Protein AF-A0A6A6NJZ3-F1 (afdb_monomer_lite)

Sequence (770 aa):
MEAPQGGDKSNHQSSSPIPVVSNFWKEFELEKEKTVLDEQGLRIAENQENSLKNRRKLAESTRDFKKASPEEKLGLFNSLLKGYQEEVDNLTKRAKFGENAFLNIYQKLYEAPDPYPALASIAEQDLALSELESENRKMKIELEEFRTEATRLKNQQATIRRLEERNRQLEQQMEEKVKEIVEMKQRSLAEENQKTLEVLKEREQSLQDQLRQAKESVANMQKLHELAQSQLFEVRAQSEEERAAKQSEVNLLMDEVERAQTRLLSLEREKGLLRSQLQSANEETGSKNSDSVDSNSFLENSLSAKEKIISELNMELHNIETTLTNEREQHINEFKKLNMALNEKELALEEMKKELHARPTAKLVDDLRKKVKILQAVGYNSIEAEDWEVATTGEEMSKLESLLLDKNRKMEHELTQSKGYSSKDRKGGLFDDWDLSEGWGAESSESADQKHVSSEQDQNSMLKVICNQRDRFRTRLRETEEEVRQLNEKIGVLTAELEKTKADNVKLYGKIRYVQDYNLEKVVSRGSKKHAEDLESGFTSDVESKYKKIYEDDINPFAAFSKKVCSNFCIFLHHRVTYPGVHLSLQDVSFKLSEVGFEMVDAIANAEGISISSVSFRALFGKGFIGNVPVMLAKPQTFMNSSGESVGAIVSYYKIPLKQVLLIYDDLDLPFAKLRLLPKGGHGGHNGMRSVIDHFKGIRDFPRLRVGIGRPPGKMDTVNFVLRPFNKQEREELDFTFQHGIDAIRILLLEGFNRSATFVNSARSMEQCS

Secondary structure (DSSP, 8-state):
----------------HHHHHHHHHHHHTHHHHHHHHHHHHHHHHHHHHHHHHHHHHHHHHHHHHHHS-HHHHHHHHHHHHHHHHHHHHHHHHHHHHHHHHHHHHHHHHHTPPPSHHHHHHHHHHHHHHHHHHHHHHHHHHHHHHHHHHHHHHHHHHHHHHHHHHHHHHHHHHHHHHHHHHHHHHHHHHHHHHHHHHHHHHHHHHHHHHHHHHHHHHHHHHHHHHHHHHHHHHHHHHHHHHHHHHHHHHHHHHHHHHHHHHHHHHHHHHHHHHHHHHHSSS-----------SHHHHHHHHHHHHHHHHHHHHHHHHHHHHHHHHHHHHHHHHHHHHHHHHHHHHHHHHHHHHHHHHHSPPHHHHHHHHHHHHHHHHHHS----THHHHHHS--TTSHHHHHHHHHHHHHHHHHHHHHHTS--------------------------------SSHHHHHHHHHHHHHHHHHHHHHHHHHHHHHHHHHHHHHHHHHHHHHHHHHHHHHHHHHHHHHHHHHHHHH-S------------SSHHHHHHHHHHHHHHS-HHHHHHHHH-S----EE----PPTT----TT----BGGGHHHHHHHHHHHHHT----EEETTEEEEEEEETTEEEEEEEE-S-GGGHHHHHHHHHHHHT--GGG--EEEEETTSPTT-EEEESS---TT-HHHHHHHHHTTT---S-EEEEE--PPSTT--HHHHHTSBPPHHHHHHHHHHHHHHHHHHHHHHHT-HHHHHHHHHS---GGG--

InterPro domains:
  IPR001328 Peptidyl-tRNA hydrolase [PF01195] (595-757)
  IPR001328 Peptidyl-tRNA hydrolase [TIGR00447] (595-746)
  IPR012955 CASP, C-terminal [PF08172] (427-564)
  IPR018171 Peptidyl-tRNA hydrolase, conserved site [PS01196] (682-692)
  IPR036416 Peptidyl-tRNA hydrolase superfamily [G3DSA:3.40.50.1470] (593-763)
  IPR036416 Peptidyl-tRNA hydrolase superfamily [SSF53178] (596-761)
  IPR057476 Cux, N-terminal domain [PF25398] (15-125)

pLDDT: mean 75.14, std 21.06, range [23.38, 96.75]

Foldseek 3Di:
DDDDDDDDDPPPPPPQCQVVQVVLCVVLVVVVLVVVLVVLVVVLVVLVVVLVVLVVVLVVLVVVLVVDDPVVVVVSVVVSVVSVVVSVVSVVVSVVSVVVSVVVVVVSVVPRDDCVSNVVVVVVVVVVVVVVVVVVVVVVVVVVVVVVVVVVVVVVVVVVVVVVVVVVVVVVVVVVVVVVVVVVVVVVVVVVVVVVVVVVVVVVVVVVVVVVVVVVVVVVVVVVVVVVVVVVVVVVVVVVVVVVVVVVVVVVVVVVVVVVVVVVVVVVVVVVVCVVVCVVDDDDDDDDDDDPDVVVVVVVVVVVVVVVVVVVVVVVVVVVVVVVVVVVVVVVVVVVVVVVVVVVVVVVVVVVVVVVVPPDDPVNVVVVVLVVVVVCCVVDVDDDPVVVVVSPPDPPPPPVVVVVVVVVVVVVVVVVVVVVPDPDDDDDDDDDDDDDDDDDDDDDDDDDDDDDPDVPVVVVVVVVVVVVVVVVVVVVVVVVVVVVVVVVVVVVVVVVVVVVVVVVVVVVVVVVVVVVVVVVVVVPPDDDDDDDDDDDDPDDVVVCVVVVVVVVCVPDPVSVVLVVQDDQAEEEEADDADDPPDPDDPPDPQDFLFCLRVVLLVLLCVVQVWDQCDADLQWRKTWDDLVNHTYMYIYHNDHRLQLLSSVLVVCVVSVPDQQSYEYEGEDQPDAQLAKAKDQWDQCNPGSNRPNNCVSVVNDTRHIYIYHYPYHDPDPDDRVVRRGHGDDPVSVVSSVVSSVQVSVLVSCCSPVHDVVSRCSRVDDDDPPPDD

Organism: Hevea brasiliensis (NCBI:txid3981)

Structure (mmCIF, N/CA/C/O backbone):
data_AF-A0A6A6NJZ3-F1
#
_entry.id   AF-A0A6A6NJZ3-F1
#
loop_
_atom_site.group_PDB
_atom_site.id
_atom_site.type_symbol
_atom_site.label_atom_id
_atom_site.label_alt_id
_atom_site.label_comp_id
_atom_site.label_asym_id
_atom_site.label_entity_id
_atom_site.label_seq_id
_atom_site.pdbx_PDB_ins_code
_atom_site.Cartn_x
_atom_site.Cartn_y
_atom_site.Cartn_z
_atom_site.occupancy
_atom_site.B_iso_or_equiv
_atom_site.auth_seq_id
_atom_site.auth_comp_id
_atom_site.auth_asym_id
_atom_site.auth_atom_id
_atom_site.pdbx_PDB_model_num
ATOM 1 N N . MET A 1 1 ? 0.541 -28.722 -40.441 1.00 37.91 1 MET A N 1
ATOM 2 C CA . MET A 1 1 ? 0.009 -27.383 -40.753 1.00 37.91 1 MET A CA 1
ATOM 3 C C . MET A 1 1 ? 1.109 -26.639 -41.466 1.00 37.91 1 MET A C 1
ATOM 5 O O . MET A 1 1 ? 2.190 -26.491 -40.912 1.00 37.91 1 MET A O 1
ATOM 9 N N . GLU A 1 2 ? 0.853 -26.366 -42.738 1.00 33.97 2 GLU A N 1
ATOM 10 C CA . GLU A 1 2 ? 1.773 -25.795 -43.716 1.00 33.97 2 GLU A CA 1
ATOM 11 C C . GLU A 1 2 ? 2.258 -24.410 -43.278 1.00 33.97 2 GLU A C 1
ATOM 13 O O . GLU A 1 2 ? 1.482 -23.587 -42.793 1.00 33.97 2 GLU A O 1
ATOM 18 N N . ALA A 1 3 ? 3.558 -24.174 -43.435 1.00 32.69 3 ALA A N 1
ATOM 19 C CA . ALA A 1 3 ? 4.153 -22.858 -43.276 1.00 32.69 3 ALA A CA 1
ATOM 20 C C . ALA A 1 3 ? 3.835 -22.014 -44.524 1.00 32.69 3 ALA A C 1
ATOM 22 O O . ALA A 1 3 ? 4.016 -22.515 -45.638 1.00 32.69 3 ALA A O 1
ATOM 23 N N . PRO A 1 4 ? 3.396 -20.752 -44.385 1.00 45.78 4 PRO A N 1
ATOM 24 C CA . PRO A 1 4 ? 3.152 -19.907 -45.540 1.00 45.78 4 PRO A CA 1
ATOM 25 C C . PRO A 1 4 ? 4.489 -19.444 -46.131 1.00 45.78 4 PRO A C 1
ATOM 27 O O . PRO A 1 4 ? 5.222 -18.654 -45.537 1.00 45.78 4 PRO A O 1
ATOM 30 N N . GLN A 1 5 ? 4.796 -19.961 -47.321 1.00 41.44 5 GLN A N 1
ATOM 31 C CA . GLN A 1 5 ? 5.652 -19.297 -48.298 1.00 41.44 5 GLN A CA 1
ATOM 32 C C . GLN A 1 5 ? 4.910 -18.083 -48.871 1.00 41.44 5 GLN A C 1
ATOM 34 O O . GLN A 1 5 ? 3.705 -18.157 -49.102 1.00 41.44 5 GLN A O 1
ATOM 39 N N . GLY A 1 6 ? 5.635 -17.004 -49.172 1.00 36.56 6 GLY A N 1
ATOM 40 C CA . GLY A 1 6 ? 5.128 -15.941 -50.045 1.00 36.56 6 GLY A CA 1
ATOM 41 C C . GLY A 1 6 ? 5.442 -14.535 -49.557 1.00 36.56 6 GLY A C 1
ATOM 42 O O . GLY A 1 6 ? 4.573 -13.840 -49.045 1.00 36.56 6 GLY A O 1
ATOM 43 N N . GLY A 1 7 ? 6.687 -14.114 -49.752 1.00 30.44 7 GLY A N 1
ATOM 44 C CA . GLY A 1 7 ? 7.117 -12.725 -49.635 1.00 30.44 7 GLY A CA 1
ATOM 45 C C . GLY A 1 7 ? 8.246 -12.502 -50.626 1.00 30.44 7 GLY A C 1
ATOM 46 O O . GLY A 1 7 ? 9.415 -12.604 -50.263 1.00 30.44 7 GLY A O 1
ATOM 47 N N . ASP A 1 8 ? 7.857 -12.313 -51.885 1.00 37.34 8 ASP A N 1
ATOM 48 C CA . ASP A 1 8 ? 8.698 -12.074 -53.056 1.00 37.34 8 ASP A CA 1
ATOM 49 C C . ASP A 1 8 ? 9.669 -10.912 -52.780 1.00 37.34 8 ASP A C 1
ATOM 51 O O . ASP A 1 8 ? 9.310 -9.735 -52.848 1.00 37.34 8 ASP A O 1
ATOM 55 N N . LYS A 1 9 ? 10.915 -11.234 -52.414 1.00 38.22 9 LYS A N 1
ATOM 56 C CA . LYS A 1 9 ? 12.013 -10.273 -52.503 1.00 38.22 9 LYS A CA 1
ATOM 57 C C . LYS A 1 9 ? 12.431 -10.255 -53.959 1.00 38.22 9 LYS A C 1
ATOM 59 O O . LYS A 1 9 ? 13.042 -11.208 -54.438 1.00 38.22 9 LYS A O 1
ATOM 64 N N . SER A 1 10 ? 12.065 -9.171 -54.634 1.00 34.69 10 SER A N 1
ATOM 65 C CA . SER A 1 10 ? 12.548 -8.792 -55.952 1.00 34.69 10 SER A CA 1
ATOM 66 C C . SER A 1 10 ? 14.035 -9.115 -56.077 1.00 34.69 10 SER A C 1
ATOM 68 O O . SER A 1 10 ? 14.908 -8.480 -55.484 1.00 34.69 10 SER A O 1
ATOM 70 N N . ASN A 1 11 ? 14.304 -10.164 -56.846 1.00 35.94 11 ASN A N 1
ATOM 71 C CA . ASN A 1 11 ? 15.629 -10.591 -57.234 1.00 35.94 11 ASN A CA 1
ATOM 72 C C . ASN A 1 11 ? 16.167 -9.549 -58.226 1.00 35.94 11 ASN A C 1
ATOM 74 O O . ASN A 1 11 ? 16.142 -9.751 -59.439 1.00 35.94 11 ASN A O 1
ATOM 78 N N . HIS A 1 12 ? 16.605 -8.393 -57.722 1.00 35.56 12 HIS A N 1
ATOM 79 C CA . HIS A 1 12 ? 17.499 -7.520 -58.466 1.00 35.56 12 HIS A CA 1
ATOM 80 C C . HIS A 1 12 ? 18.844 -8.239 -58.558 1.00 35.56 12 HIS A C 1
ATOM 82 O O . HIS A 1 12 ? 19.760 -7.997 -57.779 1.00 35.56 12 HIS A O 1
ATOM 88 N N . GLN A 1 13 ? 18.958 -9.145 -59.529 1.00 39.69 13 GLN A N 1
ATOM 89 C CA . GLN A 1 13 ? 20.245 -9.496 -60.111 1.00 39.69 13 GLN A CA 1
ATOM 90 C C . GLN A 1 13 ? 20.769 -8.252 -60.836 1.00 39.69 13 GLN A C 1
ATOM 92 O O . GLN A 1 13 ? 20.693 -8.138 -62.056 1.00 39.69 13 GLN A O 1
ATOM 97 N N . SER A 1 14 ? 21.290 -7.286 -60.080 1.00 46.31 14 SER A N 1
ATOM 98 C CA . SER A 1 14 ? 22.342 -6.433 -60.605 1.00 46.31 14 SER A CA 1
ATOM 99 C C . SER A 1 14 ? 23.539 -7.357 -60.811 1.00 46.31 14 SER A C 1
ATOM 101 O O . SER A 1 14 ? 24.127 -7.873 -59.861 1.00 46.31 14 SER A O 1
ATOM 103 N N . SER A 1 15 ? 23.851 -7.675 -62.067 1.00 58.66 15 SER A N 1
ATOM 104 C CA . SER A 1 15 ? 25.089 -8.375 -62.392 1.00 58.66 15 SER A CA 1
ATOM 105 C C . SER A 1 15 ? 26.236 -7.552 -61.812 1.00 58.66 15 SER A C 1
ATOM 107 O O . SER A 1 15 ? 26.478 -6.436 -62.275 1.00 58.66 15 SER A O 1
ATOM 109 N N . SER A 1 16 ? 26.886 -8.054 -60.759 1.00 69.75 16 SER A N 1
ATOM 110 C CA . SER A 1 16 ? 28.011 -7.353 -60.146 1.00 69.75 16 SER A CA 1
ATOM 111 C C . SER A 1 16 ? 29.040 -7.033 -61.239 1.00 69.75 16 SER A C 1
ATOM 113 O O . SER A 1 16 ? 29.349 -7.914 -62.042 1.00 69.75 16 SER A O 1
ATOM 115 N N . PRO A 1 17 ? 29.575 -5.805 -61.306 1.00 78.44 17 PRO A N 1
ATOM 116 C CA . PRO A 1 17 ? 30.613 -5.458 -62.276 1.00 78.44 17 PRO A CA 1
ATOM 117 C C . PRO A 1 17 ? 31.940 -6.192 -62.004 1.00 78.44 17 PRO A C 1
ATOM 119 O O . PRO A 1 17 ? 32.809 -6.243 -62.873 1.00 78.44 17 PRO A O 1
ATOM 122 N N . ILE A 1 18 ? 32.091 -6.801 -60.819 1.00 83.44 18 ILE A N 1
ATOM 123 C CA . ILE A 1 18 ? 33.329 -7.427 -60.341 1.00 83.44 18 ILE A CA 1
ATOM 124 C C . ILE A 1 18 ? 33.807 -8.579 -61.245 1.00 83.44 18 ILE A C 1
ATOM 126 O O . ILE A 1 18 ? 34.966 -8.538 -61.659 1.00 83.44 18 ILE A O 1
ATOM 130 N N . PRO A 1 19 ? 32.989 -9.588 -61.612 1.00 84.38 19 PRO A N 1
ATOM 131 C CA . PRO A 1 19 ? 33.465 -10.719 -62.409 1.00 84.38 19 PRO A CA 1
ATOM 132 C C . PRO A 1 19 ? 33.847 -10.311 -63.834 1.00 84.38 19 PRO A C 1
ATOM 134 O O . PRO A 1 19 ? 34.806 -10.839 -64.385 1.00 84.38 19 PRO A O 1
ATOM 137 N N . VAL A 1 20 ? 33.125 -9.352 -64.423 1.00 85.62 20 VAL A N 1
ATOM 138 C CA . VAL A 1 20 ? 33.372 -8.876 -65.794 1.00 85.62 20 VAL A CA 1
ATOM 139 C C . VAL A 1 20 ? 34.699 -8.121 -65.870 1.00 85.62 20 VAL A C 1
ATOM 141 O O . VAL A 1 20 ? 35.548 -8.452 -66.695 1.00 85.62 20 VAL A O 1
ATOM 144 N N . VAL A 1 21 ? 34.910 -7.157 -64.968 1.00 88.56 21 VAL A N 1
ATOM 145 C CA . VAL A 1 21 ? 36.161 -6.390 -64.882 1.00 88.56 21 VAL A CA 1
ATOM 146 C C . VAL A 1 21 ? 37.329 -7.308 -64.508 1.00 88.56 21 VAL A C 1
ATOM 148 O O . VAL A 1 21 ? 38.378 -7.260 -65.145 1.00 88.56 21 VAL A O 1
ATOM 151 N N . SER A 1 22 ? 37.153 -8.191 -63.521 1.00 85.44 22 SER A N 1
ATOM 152 C CA . SER A 1 22 ? 38.213 -9.102 -63.074 1.00 85.44 22 SER A CA 1
ATOM 153 C C . SER A 1 22 ? 38.667 -10.062 -64.175 1.00 85.44 22 SER A C 1
ATOM 155 O O . SER A 1 22 ? 39.871 -10.246 -64.352 1.00 85.44 22 SER A O 1
ATOM 157 N N . ASN A 1 23 ? 37.733 -10.634 -64.942 1.00 88.00 23 ASN A N 1
ATOM 158 C CA . ASN A 1 23 ? 38.071 -11.535 -66.042 1.00 88.00 23 ASN A CA 1
ATOM 159 C C . ASN A 1 23 ? 38.799 -10.799 -67.173 1.00 88.00 23 ASN A C 1
ATOM 161 O O . ASN A 1 23 ? 39.839 -11.278 -67.616 1.00 88.00 23 ASN A O 1
ATOM 165 N N . PHE A 1 24 ? 38.327 -9.611 -67.576 1.00 89.62 24 PHE A N 1
ATOM 166 C CA . PHE A 1 24 ? 38.991 -8.830 -68.623 1.00 89.62 24 PHE A CA 1
ATOM 167 C C . PHE A 1 24 ? 40.431 -8.471 -68.244 1.00 89.62 24 PHE A C 1
ATOM 169 O O . PHE A 1 24 ? 41.352 -8.739 -69.005 1.00 89.62 24 PHE A O 1
ATOM 176 N N . TRP A 1 25 ? 40.657 -7.895 -67.059 1.00 87.56 25 TRP A N 1
ATOM 177 C CA . TRP A 1 25 ? 42.001 -7.462 -66.655 1.00 87.56 25 TRP A CA 1
ATOM 178 C C . TRP A 1 25 ? 42.955 -8.631 -66.394 1.00 87.56 25 TRP A C 1
ATOM 180 O O . TRP A 1 25 ? 44.170 -8.479 -66.529 1.00 87.56 25 TRP A O 1
ATOM 190 N N . LYS A 1 26 ? 42.410 -9.806 -66.064 1.00 87.88 26 LYS A N 1
ATOM 191 C CA . LYS A 1 26 ? 43.173 -11.051 -65.995 1.00 87.88 26 LYS A CA 1
ATOM 192 C C . LYS A 1 26 ? 43.613 -11.523 -67.382 1.00 87.88 26 LYS A C 1
ATOM 194 O O . LYS A 1 26 ? 44.757 -11.932 -67.518 1.00 87.88 26 LYS A O 1
ATOM 199 N N . GLU A 1 27 ? 42.735 -11.465 -68.381 1.00 87.25 27 GLU A N 1
ATOM 200 C CA . GLU A 1 27 ? 43.036 -11.865 -69.766 1.00 87.25 27 GLU A CA 1
ATOM 201 C C . GLU A 1 27 ? 43.906 -10.842 -70.510 1.00 87.25 27 GLU A C 1
ATOM 203 O O . GLU A 1 27 ? 44.757 -11.223 -71.310 1.00 87.25 27 GLU A O 1
ATOM 208 N N . PHE A 1 28 ? 43.728 -9.551 -70.221 1.00 88.00 28 PHE A N 1
ATOM 209 C CA . PHE A 1 28 ? 44.507 -8.458 -70.802 1.00 88.00 28 PHE A CA 1
ATOM 210 C C . PHE A 1 28 ? 45.992 -8.530 -70.419 1.00 88.00 28 PHE A C 1
ATOM 212 O O . PHE A 1 28 ? 46.828 -8.049 -71.176 1.00 88.00 28 PHE A O 1
ATOM 219 N N . GLU A 1 29 ? 46.327 -9.130 -69.266 1.00 87.25 29 GLU A N 1
ATOM 220 C CA . GLU A 1 29 ? 47.706 -9.324 -68.790 1.00 87.25 29 GLU A CA 1
ATOM 221 C C . GLU A 1 29 ? 48.575 -8.063 -68.979 1.00 87.25 29 GLU A C 1
ATOM 223 O O . GLU A 1 29 ? 49.545 -8.064 -69.738 1.00 87.25 29 GLU A O 1
ATOM 228 N N . LEU A 1 30 ? 48.236 -6.971 -68.280 1.00 86.88 30 LEU A N 1
ATOM 229 C CA . LEU A 1 30 ? 48.859 -5.646 -68.462 1.00 86.88 30 LEU A CA 1
ATOM 230 C C . LEU A 1 30 ? 50.398 -5.682 -68.517 1.00 86.88 30 LEU A C 1
ATOM 232 O O . LEU A 1 30 ? 51.002 -4.971 -69.318 1.00 86.88 30 LEU A O 1
ATOM 236 N N . GLU A 1 31 ? 51.034 -6.517 -67.695 1.00 87.62 31 GLU A N 1
ATOM 237 C CA . GLU A 1 31 ? 52.494 -6.633 -67.666 1.00 87.62 31 GLU A CA 1
ATOM 238 C C . GLU A 1 31 ? 53.061 -7.172 -68.988 1.00 87.62 31 GLU A C 1
ATOM 240 O O . GLU A 1 31 ? 54.082 -6.694 -69.477 1.00 87.62 31 GLU A O 1
ATOM 245 N N . LYS A 1 32 ? 52.368 -8.118 -69.624 1.00 89.31 32 LYS A N 1
ATOM 246 C CA . LYS A 1 32 ? 52.767 -8.675 -70.916 1.00 89.31 32 LYS A CA 1
ATOM 247 C C . LYS A 1 32 ? 52.576 -7.662 -72.040 1.00 89.31 32 LYS A C 1
ATOM 249 O O . LYS A 1 32 ? 53.488 -7.471 -72.840 1.00 89.31 32 LYS A O 1
ATOM 254 N N . GLU A 1 33 ? 51.448 -6.959 -72.083 1.00 88.31 33 GLU A N 1
ATOM 255 C CA . GLU A 1 33 ? 51.230 -5.898 -73.079 1.00 88.31 33 GLU A CA 1
ATOM 256 C C . GLU A 1 33 ? 52.245 -4.757 -72.936 1.00 88.31 33 GLU A C 1
ATOM 258 O O . GLU A 1 33 ? 52.751 -4.246 -73.935 1.00 88.31 33 GLU A O 1
ATOM 263 N N . LYS A 1 34 ? 52.633 -4.419 -71.701 1.00 88.12 34 LYS A N 1
ATOM 264 C CA . LYS A 1 34 ? 53.706 -3.459 -71.429 1.00 88.12 34 LYS A CA 1
ATOM 265 C C . LYS A 1 34 ? 55.052 -3.910 -72.005 1.00 88.12 34 LYS A C 1
ATOM 267 O O . LYS A 1 34 ? 55.735 -3.106 -72.628 1.00 88.12 34 LYS A O 1
ATOM 272 N N . THR A 1 35 ? 55.409 -5.192 -71.890 1.00 91.44 35 THR A N 1
ATOM 273 C CA . THR A 1 35 ? 56.646 -5.693 -72.522 1.00 91.44 35 THR A CA 1
ATOM 274 C C . THR A 1 35 ? 56.610 -5.596 -74.051 1.00 91.44 35 THR A C 1
ATOM 276 O O . THR A 1 35 ? 57.592 -5.184 -74.665 1.00 91.44 35 THR A O 1
ATOM 279 N N . VAL A 1 36 ? 55.465 -5.889 -74.680 1.00 90.06 36 VAL A N 1
ATOM 280 C CA . VAL A 1 36 ? 55.286 -5.751 -76.138 1.00 90.06 36 VAL A CA 1
ATOM 281 C C . VAL A 1 36 ? 55.404 -4.287 -76.571 1.00 90.06 36 VAL A C 1
ATOM 283 O O . VAL A 1 36 ? 56.019 -3.985 -77.595 1.00 90.06 36 VAL A O 1
ATOM 286 N N . LEU A 1 37 ? 54.843 -3.372 -75.781 1.00 90.12 37 LEU A N 1
ATOM 287 C CA . LEU A 1 37 ? 54.956 -1.929 -75.968 1.00 90.12 37 LEU A CA 1
ATOM 288 C C . LEU A 1 37 ? 56.399 -1.436 -75.892 1.00 90.12 37 LEU A C 1
ATOM 290 O O . LEU A 1 37 ? 56.826 -0.668 -76.756 1.00 90.12 37 LEU A O 1
ATOM 294 N N . ASP A 1 38 ? 57.150 -1.900 -74.896 1.00 92.00 38 ASP A N 1
ATOM 295 C CA . ASP A 1 38 ? 58.558 -1.548 -74.723 1.00 92.00 38 ASP A CA 1
ATOM 296 C C . ASP A 1 38 ? 59.390 -2.022 -75.929 1.00 92.00 38 ASP A C 1
ATOM 298 O O . ASP A 1 38 ? 60.173 -1.251 -76.494 1.00 92.00 38 ASP A O 1
ATOM 302 N N . GLU A 1 39 ? 59.164 -3.250 -76.411 1.00 92.94 39 GLU A N 1
ATOM 303 C CA . GLU A 1 39 ? 59.807 -3.770 -77.626 1.00 92.94 39 GLU A CA 1
ATOM 304 C C . GLU A 1 39 ? 59.449 -2.959 -78.882 1.00 92.94 39 GLU A C 1
ATOM 306 O O . GLU A 1 39 ? 60.315 -2.660 -79.713 1.00 92.94 39 GLU A O 1
ATOM 311 N N . GLN A 1 40 ? 58.177 -2.583 -79.044 1.00 92.62 40 GLN A N 1
ATOM 312 C CA . GLN A 1 40 ? 57.728 -1.747 -80.159 1.00 92.62 40 GLN A CA 1
ATOM 313 C C . GLN A 1 40 ? 58.341 -0.344 -80.092 1.00 92.62 40 GLN A C 1
ATOM 315 O O . GLN A 1 40 ? 58.799 0.167 -81.118 1.00 92.62 40 GLN A O 1
ATOM 320 N N . GLY A 1 41 ? 58.408 0.255 -78.901 1.00 90.88 41 GLY A N 1
ATOM 321 C CA . GLY A 1 41 ? 59.042 1.549 -78.660 1.00 90.88 41 GLY A CA 1
ATOM 322 C C . GLY A 1 41 ? 60.527 1.543 -79.024 1.00 90.88 41 GLY A C 1
ATOM 323 O O . GLY A 1 41 ? 60.987 2.426 -79.753 1.00 90.88 41 GLY A O 1
ATOM 324 N N . LEU A 1 42 ? 61.258 0.500 -78.615 1.00 92.56 42 LEU A N 1
ATOM 325 C CA . LEU A 1 42 ? 62.660 0.300 -78.997 1.00 92.56 42 LEU A CA 1
ATOM 326 C C . LEU A 1 42 ? 62.830 0.206 -80.519 1.00 92.56 42 LEU A C 1
ATOM 328 O O . LEU A 1 42 ? 63.691 0.880 -81.087 1.00 92.56 42 LEU A O 1
ATOM 332 N N . ARG A 1 43 ? 61.966 -0.552 -81.207 1.00 90.94 43 ARG A N 1
ATOM 333 C CA . ARG A 1 43 ? 61.997 -0.662 -82.678 1.00 90.94 43 ARG A CA 1
ATOM 334 C C . ARG A 1 43 ? 61.678 0.655 -83.383 1.00 90.94 43 ARG A C 1
ATOM 336 O O . ARG A 1 43 ? 62.253 0.941 -84.433 1.00 90.94 43 ARG A O 1
ATOM 343 N N . ILE A 1 44 ? 60.769 1.471 -82.846 1.00 90.88 44 ILE A N 1
ATOM 344 C CA . ILE A 1 44 ? 60.483 2.807 -83.396 1.00 90.88 44 ILE A CA 1
ATOM 345 C C . ILE A 1 44 ? 61.727 3.697 -83.289 1.00 90.88 44 ILE A C 1
ATOM 347 O O . ILE A 1 44 ? 62.098 4.337 -84.278 1.00 90.88 44 ILE A O 1
ATOM 351 N N . ALA A 1 45 ? 62.393 3.697 -82.131 1.00 91.69 45 ALA A N 1
ATOM 352 C CA . ALA A 1 45 ? 63.616 4.463 -81.911 1.00 91.69 45 ALA A CA 1
ATOM 353 C C . ALA A 1 45 ? 64.753 4.012 -82.848 1.00 91.69 45 ALA A C 1
ATOM 355 O O . ALA A 1 45 ? 65.380 4.846 -83.507 1.00 91.69 45 ALA A O 1
ATOM 356 N N . GLU A 1 46 ? 64.959 2.701 -82.994 1.00 92.31 46 GLU A N 1
ATOM 357 C CA . GLU A 1 46 ? 65.957 2.132 -83.907 1.00 92.31 46 GLU A CA 1
ATOM 358 C C . GLU A 1 46 ? 65.670 2.512 -85.373 1.00 92.31 46 GLU A C 1
ATOM 360 O O . GLU A 1 46 ? 66.559 2.958 -86.103 1.00 92.31 46 GLU A O 1
ATOM 365 N N . ASN A 1 47 ? 64.408 2.430 -85.807 1.00 91.00 47 ASN A N 1
ATOM 366 C CA . ASN A 1 47 ? 63.996 2.846 -87.151 1.00 91.00 47 ASN A CA 1
ATOM 367 C C . ASN A 1 47 ? 64.206 4.349 -87.398 1.00 91.00 47 ASN A C 1
ATOM 369 O O . ASN A 1 47 ? 64.507 4.769 -88.522 1.00 91.00 47 ASN A O 1
ATOM 373 N N . GLN A 1 48 ? 64.045 5.183 -86.368 1.00 89.56 48 GLN A N 1
ATOM 374 C CA . GLN A 1 48 ? 64.335 6.612 -86.450 1.00 89.56 48 GLN A CA 1
ATOM 375 C C . GLN A 1 48 ? 65.840 6.866 -86.609 1.00 89.56 48 GLN A C 1
ATOM 377 O O . GLN A 1 48 ? 66.235 7.646 -87.481 1.00 89.56 48 GLN A O 1
ATOM 382 N N . GLU A 1 49 ? 66.681 6.182 -85.832 1.00 93.12 49 GLU A N 1
ATOM 383 C CA . GLU A 1 49 ? 68.140 6.276 -85.938 1.00 93.12 49 GLU A CA 1
ATOM 384 C C . GLU A 1 49 ? 68.646 5.796 -87.310 1.00 93.12 49 GLU A C 1
ATOM 386 O O . GLU A 1 49 ? 69.455 6.471 -87.956 1.00 93.12 49 GLU A O 1
ATOM 391 N N . ASN A 1 50 ? 68.120 4.672 -87.802 1.00 91.25 50 ASN A N 1
ATOM 392 C CA . ASN A 1 50 ? 68.477 4.110 -89.103 1.00 91.25 50 ASN A CA 1
ATOM 393 C C . ASN A 1 50 ? 68.095 5.042 -90.263 1.00 91.25 50 ASN A C 1
ATOM 395 O O . ASN A 1 50 ? 68.916 5.278 -91.149 1.00 91.25 50 ASN A O 1
ATOM 399 N N . SER A 1 51 ? 66.912 5.665 -90.224 1.00 90.75 51 SER A N 1
ATOM 400 C CA . SER A 1 51 ? 66.516 6.671 -91.224 1.00 90.75 51 SER A CA 1
ATOM 401 C C . SER A 1 51 ? 67.425 7.908 -91.193 1.00 90.75 51 SER A C 1
ATOM 403 O O . SER A 1 51 ? 67.809 8.434 -92.241 1.00 90.75 51 SER A O 1
ATOM 405 N N . LEU A 1 52 ? 67.861 8.360 -90.008 1.00 91.25 52 LEU A N 1
ATOM 406 C CA . LEU A 1 52 ? 68.839 9.451 -89.902 1.00 91.25 52 LEU A CA 1
ATOM 407 C C . LEU A 1 52 ? 70.189 9.075 -90.533 1.00 91.25 52 LEU A C 1
ATOM 409 O O . LEU A 1 52 ? 70.770 9.893 -91.253 1.00 91.25 52 LEU A O 1
ATOM 413 N N . LYS A 1 53 ? 70.675 7.848 -90.302 1.00 92.38 53 LYS A N 1
ATOM 414 C CA . LYS A 1 53 ? 71.908 7.325 -90.917 1.00 92.38 53 LYS A CA 1
ATOM 415 C C . LYS A 1 53 ? 71.776 7.217 -92.441 1.00 92.38 53 LYS A C 1
ATOM 417 O O . LYS A 1 53 ? 72.658 7.696 -93.153 1.00 92.38 53 LYS A O 1
ATOM 422 N N . ASN A 1 54 ? 70.678 6.662 -92.949 1.00 91.56 54 ASN A N 1
ATOM 423 C CA . ASN A 1 54 ? 70.428 6.517 -94.387 1.00 91.56 54 ASN A CA 1
ATOM 424 C C . ASN A 1 54 ? 70.322 7.869 -95.096 1.00 91.56 54 ASN A C 1
ATOM 426 O O . ASN A 1 54 ? 70.966 8.078 -96.122 1.00 91.56 54 ASN A O 1
ATOM 430 N N . ARG A 1 55 ? 69.599 8.833 -94.513 1.00 92.25 55 ARG A N 1
ATOM 431 C CA . ARG A 1 55 ? 69.532 10.208 -95.031 1.00 92.25 55 ARG A CA 1
ATOM 432 C C . ARG A 1 55 ? 70.907 10.867 -95.141 1.00 92.25 55 ARG A C 1
ATOM 434 O O . ARG A 1 55 ? 71.162 11.560 -96.123 1.00 92.25 55 ARG A O 1
ATOM 441 N N . ARG A 1 56 ? 71.789 10.671 -94.150 1.00 93.19 56 ARG A N 1
ATOM 442 C CA . ARG A 1 56 ? 73.173 11.183 -94.201 1.00 93.19 56 ARG A CA 1
ATOM 443 C C . ARG A 1 56 ? 73.956 10.539 -95.351 1.00 93.19 56 ARG A C 1
ATOM 445 O O . ARG A 1 56 ? 74.525 11.269 -96.157 1.00 93.19 56 ARG A O 1
ATOM 452 N N . LYS A 1 57 ? 73.892 9.209 -95.489 1.00 91.44 57 LYS A N 1
ATOM 453 C CA . LYS A 1 57 ? 74.532 8.467 -96.595 1.00 91.44 57 LYS A CA 1
ATOM 454 C C . LYS A 1 57 ? 74.025 8.903 -97.975 1.00 91.44 57 LYS A C 1
ATOM 456 O O . LYS A 1 57 ? 74.817 9.052 -98.903 1.00 91.44 57 LYS A O 1
ATOM 461 N N . LEU A 1 58 ? 72.720 9.145 -98.118 1.00 92.75 58 LEU A N 1
ATOM 462 C CA . LEU A 1 58 ? 72.130 9.647 -99.364 1.00 92.75 58 LEU A CA 1
ATOM 463 C C . LEU A 1 58 ? 72.581 11.072 -99.679 1.00 92.75 58 LEU A C 1
ATOM 465 O O . LEU A 1 58 ? 72.881 11.370 -100.833 1.00 92.75 58 LEU A O 1
ATOM 469 N N . ALA A 1 59 ? 72.675 11.946 -98.675 1.00 92.12 59 ALA A N 1
ATOM 470 C CA . ALA A 1 59 ? 73.189 13.301 -98.860 1.00 92.12 59 ALA A CA 1
ATOM 471 C C . ALA A 1 59 ? 74.657 13.298 -99.327 1.00 92.12 59 ALA A C 1
ATOM 473 O O . ALA A 1 59 ? 75.016 14.065 -100.222 1.00 92.12 59 ALA A O 1
ATOM 474 N N . GLU A 1 60 ? 75.486 12.410 -98.770 1.00 92.19 60 GLU A N 1
ATOM 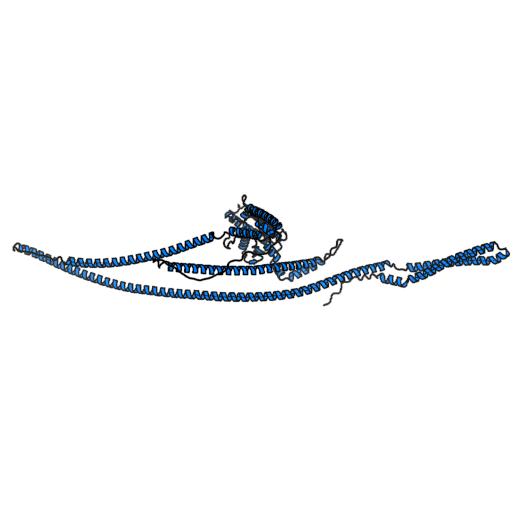475 C CA . GLU A 1 60 ? 76.876 12.198 -99.196 1.00 92.19 60 GLU A CA 1
ATOM 476 C C . GLU A 1 60 ? 76.950 11.654 -100.626 1.00 92.19 60 GLU A C 1
ATOM 478 O O . GLU A 1 60 ? 77.570 12.282 -101.481 1.00 92.19 60 GLU A O 1
ATOM 483 N N . SER A 1 61 ? 76.212 10.584 -100.928 1.00 89.88 61 SER A N 1
ATOM 484 C CA . SER A 1 61 ? 76.165 9.982 -102.270 1.00 89.88 61 SER A CA 1
ATOM 485 C C . SER A 1 61 ? 75.655 10.967 -103.333 1.00 89.88 61 SER A C 1
ATOM 487 O O . SER A 1 61 ? 76.154 11.003 -104.456 1.00 89.88 61 SER A O 1
ATOM 489 N N . THR A 1 62 ? 74.700 11.832 -102.976 1.00 91.88 62 THR A N 1
ATOM 490 C CA . THR A 1 62 ? 74.199 12.909 -103.849 1.00 91.88 62 THR A CA 1
ATOM 491 C C . THR A 1 62 ? 75.258 13.979 -104.090 1.00 91.88 62 THR A C 1
ATOM 493 O O . THR A 1 62 ? 75.371 14.522 -105.191 1.00 91.88 62 THR A O 1
ATOM 496 N N . ARG A 1 63 ? 76.045 14.313 -103.061 1.00 91.44 63 ARG A N 1
ATOM 497 C CA . ARG A 1 63 ? 77.161 15.256 -103.177 1.00 91.44 63 ARG A CA 1
ATOM 498 C C . ARG A 1 63 ? 78.269 14.690 -104.063 1.00 91.44 63 ARG A C 1
ATOM 500 O O . ARG A 1 63 ? 78.809 15.437 -104.876 1.00 91.44 63 ARG A O 1
ATOM 507 N N . ASP A 1 64 ? 78.574 13.406 -103.934 1.00 87.38 64 ASP A N 1
ATOM 508 C CA . ASP A 1 64 ? 79.625 12.744 -104.709 1.00 87.38 64 ASP A CA 1
ATOM 509 C C . ASP A 1 64 ? 79.200 12.566 -106.175 1.00 87.38 64 ASP A C 1
ATOM 511 O O . ASP A 1 64 ? 79.961 12.909 -107.080 1.00 87.38 64 ASP A O 1
ATOM 515 N N . PHE A 1 65 ? 77.932 12.220 -106.432 1.00 90.19 65 PHE A N 1
ATOM 516 C CA . PHE A 1 65 ? 77.342 12.233 -107.777 1.00 90.19 65 PHE A CA 1
ATOM 517 C C . PHE A 1 65 ? 77.453 13.605 -108.466 1.00 90.19 65 PHE A C 1
ATOM 519 O O . PHE A 1 65 ? 77.760 13.687 -109.657 1.00 90.19 65 PHE A O 1
ATOM 526 N N . LYS A 1 66 ? 77.247 14.711 -107.731 1.00 88.38 66 LYS A N 1
ATOM 527 C CA . LYS A 1 66 ? 77.401 16.073 -108.280 1.00 88.38 66 LYS A CA 1
ATOM 528 C C . LYS A 1 66 ? 78.838 16.367 -108.731 1.00 88.38 66 LYS A C 1
ATOM 530 O O . LYS A 1 66 ? 79.004 17.109 -109.700 1.00 88.38 66 LYS A O 1
ATOM 535 N N . LYS A 1 67 ? 79.842 15.797 -108.053 1.00 89.56 67 LYS A N 1
ATOM 536 C CA . LYS A 1 67 ? 81.280 16.006 -108.309 1.00 89.56 67 LYS A CA 1
ATOM 537 C C . LYS A 1 67 ? 81.873 15.077 -109.378 1.00 89.56 67 LYS A C 1
ATOM 539 O O . LYS A 1 67 ? 82.936 15.395 -109.897 1.00 89.56 67 LYS A O 1
ATOM 544 N N . ALA A 1 68 ? 81.209 13.967 -109.697 1.00 86.81 68 ALA A N 1
ATOM 545 C CA . ALA A 1 68 ? 81.688 12.968 -110.652 1.00 86.81 68 ALA A CA 1
ATOM 546 C C . ALA A 1 68 ? 81.732 13.477 -112.111 1.00 86.81 68 ALA A C 1
ATOM 548 O O . ALA A 1 68 ? 80.971 14.376 -112.504 1.00 86.81 68 ALA A O 1
ATOM 549 N N . SER A 1 69 ? 82.607 12.880 -112.926 1.00 84.50 69 SER A N 1
ATOM 550 C CA . SER A 1 69 ? 82.721 13.166 -114.364 1.00 84.50 69 SER A CA 1
ATOM 551 C C . SER A 1 69 ? 81.504 12.641 -115.163 1.00 84.50 69 SER A C 1
ATOM 553 O O . SER A 1 69 ? 80.733 11.825 -114.648 1.00 84.50 69 SER A O 1
ATOM 555 N N . PRO A 1 70 ? 81.262 13.102 -116.410 1.00 79.12 70 PRO A N 1
ATOM 556 C CA . PRO A 1 70 ? 80.085 12.701 -117.195 1.00 79.12 70 PRO A CA 1
ATOM 557 C C . PRO A 1 70 ? 79.956 11.186 -117.433 1.00 79.12 70 PRO A C 1
ATOM 559 O O . PRO A 1 70 ? 78.838 10.674 -117.441 1.00 79.12 70 PRO A O 1
ATOM 562 N N . GLU A 1 71 ? 81.076 10.472 -117.573 1.00 77.12 71 GLU A N 1
ATOM 563 C CA . GLU A 1 71 ? 81.110 9.014 -117.773 1.00 77.12 71 GLU A CA 1
ATOM 564 C C . GLU A 1 71 ? 80.824 8.246 -116.464 1.00 77.12 71 GLU A C 1
ATOM 566 O O . GLU A 1 71 ? 80.079 7.267 -116.465 1.00 77.12 71 GLU A O 1
ATOM 571 N N . GLU A 1 72 ? 81.310 8.741 -115.319 1.00 80.31 72 GLU A N 1
ATOM 572 C CA . GLU A 1 72 ? 81.077 8.154 -113.985 1.00 80.31 72 GLU A CA 1
ATOM 573 C C . GLU A 1 72 ? 79.650 8.391 -113.464 1.00 80.31 72 GLU A C 1
ATOM 575 O O . GLU A 1 72 ? 79.086 7.556 -112.748 1.00 80.31 72 GLU A O 1
ATOM 580 N N . LYS A 1 73 ? 79.027 9.515 -113.842 1.00 84.06 73 LYS A N 1
ATOM 581 C CA . LYS A 1 73 ? 77.640 9.841 -113.468 1.00 84.06 73 LYS A CA 1
ATOM 582 C C . LYS A 1 73 ? 76.649 8.787 -113.956 1.00 84.06 73 LYS A C 1
ATOM 584 O O . LYS A 1 73 ? 75.733 8.445 -113.213 1.00 84.06 73 LYS A O 1
ATOM 589 N N . LEU A 1 74 ? 76.840 8.230 -115.152 1.00 81.00 74 LEU A N 1
ATOM 590 C CA . LEU A 1 74 ? 75.970 7.165 -115.665 1.00 81.00 74 LEU A CA 1
ATOM 591 C C . LEU A 1 74 ? 76.032 5.896 -114.795 1.00 81.00 74 LEU A C 1
ATOM 593 O O . LEU A 1 74 ? 74.999 5.265 -114.575 1.00 81.00 74 LEU A O 1
ATOM 597 N N . GLY A 1 75 ? 77.201 5.565 -114.232 1.00 80.69 75 GLY A N 1
ATOM 598 C CA . GLY A 1 75 ? 77.368 4.435 -113.310 1.00 80.69 75 GLY A CA 1
ATOM 599 C C . GLY A 1 75 ? 76.757 4.671 -111.921 1.00 80.69 75 GLY A C 1
ATOM 600 O O . GLY A 1 75 ? 76.147 3.770 -111.346 1.00 80.69 75 GLY A O 1
ATOM 601 N N . LEU A 1 76 ? 76.863 5.895 -111.392 1.00 85.06 76 LEU A N 1
ATOM 602 C CA . LEU A 1 76 ? 76.361 6.255 -110.057 1.00 85.06 76 LEU A CA 1
ATOM 603 C C . LEU A 1 76 ? 74.852 6.555 -110.018 1.00 85.06 76 LEU A C 1
ATOM 605 O O . LEU A 1 76 ? 74.228 6.396 -108.967 1.00 85.06 76 LEU A O 1
ATOM 609 N N . PHE A 1 77 ? 74.250 6.969 -111.139 1.00 87.44 77 PHE A N 1
ATOM 610 C CA . PHE A 1 77 ? 72.840 7.376 -111.210 1.00 87.44 77 PHE A CA 1
ATOM 611 C C . PHE A 1 77 ? 71.878 6.274 -110.747 1.00 87.44 77 PHE A C 1
ATOM 613 O O . PHE A 1 77 ? 71.021 6.517 -109.898 1.00 87.44 77 PHE A O 1
ATOM 620 N N . ASN A 1 78 ? 72.060 5.047 -111.244 1.00 87.25 78 ASN A N 1
ATOM 621 C CA . ASN A 1 78 ? 71.205 3.914 -110.882 1.00 87.25 78 ASN A CA 1
ATOM 622 C C . ASN A 1 78 ? 71.328 3.553 -109.395 1.00 87.25 78 ASN A C 1
ATOM 624 O O . ASN A 1 78 ? 70.325 3.253 -108.750 1.00 87.25 78 ASN A O 1
ATOM 628 N N . SER A 1 79 ? 72.538 3.632 -108.831 1.00 87.69 79 SER A N 1
ATOM 629 C CA . SER A 1 79 ? 72.763 3.386 -107.402 1.00 87.69 79 SER A CA 1
ATOM 630 C C . SER A 1 79 ? 72.127 4.470 -106.529 1.00 87.69 79 SER A C 1
ATOM 632 O O . SER A 1 79 ? 71.551 4.157 -105.489 1.00 87.69 79 SER A O 1
ATOM 634 N N . LEU A 1 80 ? 72.209 5.739 -106.943 1.00 89.94 80 LEU A N 1
ATOM 635 C CA . LEU A 1 80 ? 71.639 6.861 -106.199 1.00 89.94 80 LEU A CA 1
ATOM 636 C C . LEU A 1 80 ? 70.106 6.844 -106.232 1.00 89.94 80 LEU A C 1
ATOM 638 O O . LEU A 1 80 ? 69.470 7.009 -105.192 1.00 89.94 80 LEU A O 1
ATOM 642 N N . LEU A 1 81 ? 69.514 6.603 -107.406 1.00 90.12 81 LEU A N 1
ATOM 643 C CA . LEU A 1 81 ? 68.065 6.481 -107.565 1.00 90.12 81 LEU A CA 1
ATOM 644 C C . LEU A 1 81 ? 67.517 5.316 -106.732 1.00 90.12 81 LEU A C 1
ATOM 646 O O . LEU A 1 81 ? 66.527 5.482 -106.021 1.00 90.12 81 LEU A O 1
ATOM 650 N N . LYS A 1 82 ? 68.204 4.166 -106.760 1.00 90.75 82 LYS A N 1
ATOM 651 C CA . LYS A 1 82 ? 67.852 3.007 -105.936 1.00 90.75 82 LYS A CA 1
ATOM 652 C C . LYS A 1 82 ? 67.942 3.324 -104.441 1.00 90.75 82 LYS A C 1
ATOM 654 O O . LYS A 1 82 ? 67.025 2.982 -103.707 1.00 90.75 82 LYS A O 1
ATOM 659 N N . GLY A 1 83 ? 68.972 4.050 -104.002 1.00 90.56 83 GLY A N 1
ATOM 660 C CA . GLY A 1 83 ? 69.093 4.489 -102.610 1.00 90.56 83 GLY A CA 1
ATOM 661 C C . GLY A 1 83 ? 67.961 5.425 -102.158 1.00 90.56 83 GLY A C 1
ATOM 662 O O . GLY A 1 83 ? 67.453 5.282 -101.047 1.00 90.56 83 GLY A O 1
ATOM 663 N N . TYR A 1 84 ? 67.531 6.367 -103.008 1.00 93.12 84 TYR A N 1
ATOM 664 C CA . TYR A 1 84 ? 66.377 7.225 -102.709 1.00 93.12 84 TYR A CA 1
ATOM 665 C C . TYR A 1 84 ? 65.066 6.433 -102.648 1.00 93.12 84 TYR A C 1
ATOM 667 O O . TYR A 1 84 ? 64.268 6.663 -101.740 1.00 93.12 84 TYR A O 1
ATOM 675 N N . GLN A 1 85 ? 64.860 5.487 -103.569 1.00 93.31 85 GLN A N 1
ATOM 676 C CA . GLN A 1 85 ? 63.697 4.597 -103.555 1.00 93.31 85 GLN A CA 1
ATOM 677 C C . GLN A 1 85 ? 63.661 3.748 -102.275 1.00 93.31 85 GLN A C 1
ATOM 679 O O . GLN A 1 85 ? 62.636 3.702 -101.598 1.00 93.31 85 GLN A O 1
ATOM 684 N N . GLU A 1 86 ? 64.792 3.145 -101.896 1.00 91.88 86 GLU A N 1
ATOM 685 C CA . GLU A 1 86 ? 64.915 2.342 -100.676 1.00 91.88 86 GLU A CA 1
ATOM 686 C C . GLU A 1 86 ? 64.599 3.157 -99.409 1.00 91.88 86 GLU A C 1
ATOM 688 O O . GLU A 1 86 ? 63.916 2.655 -98.517 1.00 91.88 86 GLU A O 1
ATOM 693 N N . GLU A 1 87 ? 65.029 4.422 -99.315 1.00 91.75 87 GLU A N 1
ATOM 694 C CA . GLU A 1 87 ? 64.689 5.265 -98.158 1.00 91.75 87 GLU A CA 1
ATOM 695 C C . GLU A 1 87 ? 63.211 5.680 -98.145 1.00 91.75 87 GLU A C 1
ATOM 697 O O . GLU A 1 87 ? 62.603 5.682 -97.077 1.00 91.75 87 GLU A O 1
ATOM 702 N N . VAL A 1 88 ? 62.594 5.970 -99.296 1.00 91.62 88 VAL A N 1
ATOM 703 C CA . VAL A 1 88 ? 61.141 6.226 -99.372 1.00 91.62 88 VAL A CA 1
ATOM 704 C C . VAL A 1 88 ? 60.342 4.996 -98.923 1.00 91.62 88 VAL A C 1
ATOM 706 O O . VAL A 1 88 ? 59.392 5.119 -98.138 1.00 91.62 88 VAL A O 1
ATOM 709 N N . ASP A 1 89 ? 60.760 3.802 -99.339 1.00 93.88 89 ASP A N 1
ATOM 710 C CA . ASP A 1 89 ? 60.137 2.546 -98.920 1.00 93.88 89 ASP A CA 1
ATOM 711 C C . ASP A 1 89 ? 60.331 2.298 -97.414 1.00 93.88 89 ASP A C 1
ATOM 713 O O . ASP A 1 89 ? 59.391 1.899 -96.720 1.00 93.88 89 ASP A O 1
ATOM 717 N N . ASN A 1 90 ? 61.519 2.585 -96.873 1.00 91.69 90 ASN A N 1
ATOM 718 C CA . ASN A 1 90 ? 61.808 2.466 -95.440 1.00 91.69 90 ASN A CA 1
ATOM 719 C C . ASN A 1 90 ? 61.010 3.470 -94.596 1.00 91.69 90 ASN A C 1
ATOM 721 O O . ASN A 1 90 ? 60.488 3.105 -93.540 1.00 91.69 90 ASN A O 1
ATOM 725 N N . LEU A 1 91 ? 60.850 4.711 -95.064 1.00 91.31 91 LEU A N 1
ATOM 726 C CA . LEU A 1 91 ? 60.006 5.719 -94.416 1.00 91.31 91 LEU A CA 1
ATOM 727 C C . LEU A 1 91 ? 58.539 5.278 -94.381 1.00 91.31 91 LEU A C 1
ATOM 729 O O . LEU A 1 91 ? 57.887 5.402 -93.343 1.00 91.31 91 LEU A O 1
ATOM 733 N N . THR A 1 92 ? 58.047 4.697 -95.477 1.00 93.12 92 THR A N 1
ATOM 734 C CA . THR A 1 92 ? 56.686 4.149 -95.562 1.00 93.12 92 THR A CA 1
ATOM 735 C C . THR A 1 92 ? 56.500 2.969 -94.605 1.00 93.12 92 THR A C 1
ATOM 737 O O . THR A 1 92 ? 55.496 2.897 -93.896 1.00 93.12 92 THR A O 1
ATOM 740 N N . LYS A 1 93 ? 57.477 2.054 -94.529 1.00 92.62 93 LYS A N 1
ATOM 741 C CA . LYS A 1 93 ? 57.461 0.931 -93.574 1.00 92.62 93 LYS A CA 1
ATOM 742 C C . LYS A 1 93 ? 57.469 1.413 -92.124 1.00 92.62 93 LYS A C 1
ATOM 744 O O . LYS A 1 93 ? 56.712 0.886 -91.315 1.00 92.62 93 LYS A O 1
ATOM 749 N N . ARG A 1 94 ? 58.273 2.430 -91.800 1.00 92.38 94 ARG A N 1
ATOM 750 C CA . ARG A 1 94 ? 58.321 3.029 -90.458 1.00 92.38 94 ARG A CA 1
ATOM 751 C C . ARG A 1 94 ? 56.986 3.661 -90.069 1.00 92.38 94 ARG A C 1
ATOM 753 O O . ARG A 1 94 ? 56.531 3.435 -88.953 1.00 92.38 94 ARG A O 1
ATOM 760 N N . ALA A 1 95 ? 56.377 4.434 -90.972 1.00 91.50 95 ALA A N 1
ATOM 761 C CA . ALA A 1 95 ? 55.076 5.060 -90.733 1.00 91.50 95 ALA A CA 1
ATOM 762 C C . ALA A 1 95 ? 54.007 3.998 -90.438 1.00 91.50 95 ALA A C 1
ATOM 764 O O . ALA A 1 95 ? 53.393 4.031 -89.376 1.00 91.50 95 ALA A O 1
ATOM 765 N N . LYS A 1 96 ? 53.907 2.973 -91.296 1.00 93.56 96 LYS A N 1
ATOM 766 C CA . LYS A 1 96 ? 52.987 1.845 -91.094 1.00 93.56 96 LYS A CA 1
ATOM 767 C C . LYS A 1 96 ? 53.241 1.097 -89.788 1.00 93.56 96 LYS A C 1
ATOM 769 O O . LYS A 1 96 ? 52.296 0.695 -89.123 1.00 93.56 96 LYS A O 1
ATOM 774 N N . PHE A 1 97 ? 54.504 0.886 -89.416 1.00 92.38 97 PHE A N 1
ATOM 775 C CA . PHE A 1 97 ? 54.842 0.216 -88.161 1.00 92.38 97 PHE A CA 1
ATOM 776 C C . PHE A 1 97 ? 54.376 1.022 -86.942 1.00 92.38 97 PHE A C 1
ATOM 778 O O . PHE A 1 97 ? 53.743 0.456 -86.057 1.00 92.38 97 PHE A O 1
ATOM 785 N N . GLY A 1 98 ? 54.639 2.334 -86.916 1.00 90.25 98 GLY A N 1
ATOM 786 C CA . GLY A 1 98 ? 54.205 3.211 -85.825 1.00 90.25 98 GLY A CA 1
ATOM 787 C C . GLY A 1 98 ? 52.682 3.334 -85.722 1.00 90.25 98 GLY A C 1
ATOM 788 O O . GLY A 1 98 ? 52.136 3.232 -84.627 1.00 90.25 98 GLY A O 1
ATOM 789 N N . GLU A 1 99 ? 51.993 3.486 -86.855 1.00 92.44 99 GLU A N 1
ATOM 790 C CA . GLU A 1 99 ? 50.525 3.542 -86.916 1.00 92.44 99 GLU A CA 1
ATOM 791 C C . GLU A 1 99 ? 49.887 2.232 -86.439 1.00 92.44 99 GLU A C 1
ATOM 793 O O . GLU A 1 99 ? 48.988 2.253 -85.601 1.00 92.44 99 GLU A O 1
ATOM 798 N N . ASN A 1 100 ? 50.388 1.086 -86.912 1.00 92.88 100 ASN A N 1
ATOM 799 C CA . ASN A 1 100 ? 49.878 -0.222 -86.501 1.00 92.88 100 ASN A CA 1
ATOM 800 C C . ASN A 1 100 ? 50.141 -0.508 -85.020 1.00 92.88 100 ASN A C 1
ATOM 802 O O . ASN A 1 100 ? 49.278 -1.080 -84.359 1.00 92.88 100 ASN A O 1
ATOM 806 N N . ALA A 1 101 ? 51.308 -0.118 -84.496 1.00 90.69 101 ALA A N 1
ATOM 807 C CA . ALA A 1 101 ? 51.610 -0.234 -83.073 1.00 90.69 101 ALA A CA 1
ATOM 808 C C . ALA A 1 101 ? 50.598 0.570 -82.244 1.00 90.69 101 ALA A C 1
ATOM 810 O O . ALA A 1 101 ? 49.937 0.006 -81.376 1.00 90.69 101 ALA A O 1
ATOM 811 N N . PHE A 1 102 ? 50.396 1.849 -82.582 1.00 91.00 102 PHE A N 1
ATOM 812 C CA . PHE A 1 102 ? 49.442 2.727 -81.901 1.00 91.00 102 PHE A CA 1
ATOM 813 C C . PHE A 1 102 ? 48.002 2.194 -81.942 1.00 91.00 102 PHE A C 1
ATOM 815 O O . PHE A 1 102 ? 47.351 2.095 -80.901 1.00 91.00 102 PHE A O 1
ATOM 822 N N . LEU A 1 103 ? 47.508 1.827 -83.129 1.00 91.81 103 LEU A N 1
ATOM 823 C CA . LEU A 1 103 ? 46.131 1.358 -83.304 1.00 91.81 103 LEU A CA 1
ATOM 824 C C . LEU A 1 103 ? 45.859 0.051 -82.556 1.00 91.81 103 LEU A C 1
ATOM 826 O O . LEU A 1 103 ? 44.771 -0.114 -82.011 1.00 91.81 103 LEU A O 1
ATOM 830 N N . ASN A 1 104 ? 46.845 -0.847 -82.481 1.00 89.44 104 ASN A N 1
ATOM 831 C CA . ASN A 1 104 ? 46.724 -2.104 -81.744 1.00 89.44 104 ASN A CA 1
ATOM 832 C C . ASN A 1 104 ? 46.458 -1.852 -80.249 1.00 89.44 104 ASN A C 1
ATOM 834 O O . ASN A 1 104 ? 45.508 -2.390 -79.686 1.00 89.44 104 ASN A O 1
ATOM 838 N N . ILE A 1 105 ? 47.235 -0.965 -79.624 1.00 89.12 105 ILE A N 1
ATOM 839 C CA . ILE A 1 105 ? 47.072 -0.629 -78.200 1.00 89.12 105 ILE A CA 1
ATOM 840 C C . ILE A 1 105 ? 45.762 0.118 -77.971 1.00 89.12 105 ILE A C 1
ATOM 842 O O . ILE A 1 105 ? 45.042 -0.172 -77.019 1.00 89.12 105 ILE A O 1
ATOM 846 N N . TYR A 1 106 ? 45.447 1.076 -78.848 1.00 90.25 106 TYR A N 1
ATOM 847 C CA . TYR A 1 106 ? 44.218 1.852 -78.748 1.00 90.25 106 TYR A CA 1
ATOM 848 C C . TYR A 1 106 ? 42.987 0.947 -78.796 1.00 90.25 106 TYR A C 1
ATOM 850 O O . TYR A 1 106 ? 42.102 1.101 -77.961 1.00 90.25 106 TYR A O 1
ATOM 858 N N . GLN A 1 107 ? 42.953 -0.029 -79.708 1.00 89.88 107 GLN A N 1
ATOM 859 C CA . GLN A 1 107 ? 41.851 -0.984 -79.793 1.00 89.88 107 GLN A CA 1
ATOM 860 C C . GLN A 1 107 ? 41.706 -1.796 -78.498 1.00 89.88 107 GLN A C 1
ATOM 862 O O . GLN A 1 107 ? 40.611 -1.871 -77.945 1.00 89.88 107 GLN A O 1
ATOM 867 N N . LYS A 1 108 ? 42.808 -2.340 -77.968 1.00 88.00 108 LYS A N 1
ATOM 868 C CA . LYS A 1 108 ? 42.769 -3.132 -76.730 1.00 88.00 108 LYS A CA 1
ATOM 869 C C . LYS A 1 108 ? 42.344 -2.313 -75.506 1.00 88.00 108 LYS A C 1
ATOM 871 O O . LYS A 1 108 ? 41.645 -2.828 -74.642 1.00 88.00 108 LYS A O 1
ATOM 876 N N . LEU A 1 109 ? 42.754 -1.045 -75.423 1.00 87.12 109 LEU A N 1
ATOM 877 C CA . LEU A 1 109 ? 42.341 -0.139 -74.344 1.00 87.12 109 LEU A CA 1
ATOM 878 C C . LEU A 1 109 ? 40.902 0.360 -74.513 1.00 87.12 109 LEU A C 1
ATOM 880 O O . LEU A 1 109 ? 40.232 0.610 -73.518 1.00 87.12 109 LEU A O 1
ATOM 884 N N . TYR A 1 110 ? 40.421 0.502 -75.748 1.00 88.56 110 TYR A N 1
ATOM 885 C CA . TYR A 1 110 ? 39.041 0.893 -76.032 1.00 88.56 110 TYR A CA 1
ATOM 886 C C . TYR A 1 110 ? 38.040 -0.193 -75.618 1.00 88.56 110 TYR A C 1
ATOM 888 O O . TYR A 1 110 ? 36.950 0.117 -75.145 1.00 88.56 110 TYR A O 1
ATOM 896 N N . GLU A 1 111 ? 38.421 -1.462 -75.762 1.00 87.25 111 GLU A N 1
ATOM 897 C CA . GLU A 1 111 ? 37.622 -2.616 -75.337 1.00 87.25 111 GLU A CA 1
ATOM 898 C C . GLU A 1 111 ? 37.671 -2.856 -73.811 1.00 87.25 111 GLU A C 1
ATOM 900 O O . GLU A 1 111 ? 36.924 -3.694 -73.301 1.00 87.25 111 GLU A O 1
ATOM 905 N N . ALA A 1 112 ? 38.509 -2.120 -73.067 1.00 88.31 112 ALA A N 1
ATOM 906 C CA . ALA A 1 112 ? 38.660 -2.303 -71.629 1.00 88.31 112 ALA A CA 1
ATOM 907 C C . ALA A 1 112 ? 37.450 -1.767 -70.839 1.00 88.31 112 ALA A C 1
ATOM 909 O O . ALA A 1 112 ? 37.114 -0.585 -70.947 1.00 88.31 112 ALA A O 1
ATOM 910 N N . PRO A 1 113 ? 36.804 -2.598 -69.996 1.00 86.88 113 PRO A N 1
ATOM 911 C CA . PRO A 1 113 ? 35.730 -2.154 -69.127 1.00 86.88 113 PRO A CA 1
ATOM 912 C C . PRO A 1 113 ? 36.280 -1.238 -68.028 1.00 86.88 113 PRO A C 1
ATOM 914 O O . PRO A 1 113 ? 37.355 -1.482 -67.469 1.00 86.88 113 PRO A O 1
ATOM 917 N N . ASP A 1 114 ? 35.508 -0.206 -67.687 1.00 85.06 114 ASP A N 1
ATOM 918 C CA . ASP A 1 114 ? 35.835 0.726 -66.607 1.00 85.06 114 ASP A CA 1
ATOM 919 C C . ASP A 1 114 ? 35.987 -0.029 -65.267 1.00 85.06 114 ASP A C 1
ATOM 921 O O . ASP A 1 114 ? 35.045 -0.706 -64.837 1.00 85.06 114 ASP A O 1
ATOM 925 N N . PRO A 1 115 ? 37.149 0.050 -64.588 1.00 87.88 115 PRO A N 1
ATOM 926 C CA . PRO A 1 115 ? 37.363 -0.630 -63.315 1.00 87.88 115 PRO A CA 1
ATOM 927 C C . PRO A 1 115 ? 36.669 0.044 -62.122 1.00 87.88 115 PRO A C 1
ATOM 929 O O . PRO A 1 115 ? 36.491 -0.602 -61.086 1.00 87.88 115 PRO A O 1
ATOM 932 N N . TYR A 1 116 ? 36.275 1.317 -62.227 1.00 88.81 116 TYR A N 1
ATOM 933 C CA . TYR A 1 116 ? 35.745 2.078 -61.094 1.00 88.81 116 TYR A CA 1
ATOM 934 C C . TYR A 1 116 ? 34.478 1.460 -60.467 1.00 88.81 116 TYR A C 1
ATOM 936 O O . TYR A 1 116 ? 34.465 1.288 -59.245 1.00 88.81 116 TYR A O 1
ATOM 944 N N . PRO A 1 117 ? 33.452 1.029 -61.232 1.00 87.62 117 PRO A N 1
ATOM 945 C CA . PRO A 1 117 ? 32.253 0.411 -60.660 1.00 87.62 117 PRO A CA 1
ATOM 946 C C . PRO A 1 117 ? 32.529 -0.883 -59.880 1.00 87.62 117 PRO A C 1
ATOM 948 O O . PRO A 1 117 ? 31.871 -1.152 -58.876 1.00 87.62 117 PRO A O 1
ATOM 951 N N . ALA A 1 118 ? 33.509 -1.687 -60.311 1.00 88.19 118 ALA A N 1
ATOM 952 C CA . ALA A 1 118 ? 33.908 -2.899 -59.595 1.00 88.19 118 ALA A CA 1
ATOM 953 C C . ALA A 1 118 ? 34.604 -2.571 -58.269 1.00 88.19 118 ALA A C 1
ATOM 955 O O . ALA A 1 118 ? 34.272 -3.163 -57.245 1.00 88.19 118 ALA A O 1
ATOM 956 N N . LEU A 1 119 ? 35.518 -1.598 -58.270 1.00 87.12 119 LEU A N 1
ATOM 957 C CA . LEU A 1 119 ? 36.217 -1.155 -57.060 1.00 87.12 119 LEU A CA 1
ATOM 958 C C . LEU A 1 119 ? 35.273 -0.483 -56.057 1.00 87.12 119 LEU A C 1
ATOM 960 O O . LEU A 1 119 ? 35.371 -0.749 -54.861 1.00 87.12 119 LEU A O 1
ATOM 964 N N . ALA A 1 120 ? 34.334 0.336 -56.536 1.00 88.00 120 ALA A N 1
ATOM 965 C CA . ALA A 1 120 ? 33.301 0.943 -55.702 1.00 88.00 120 ALA A CA 1
ATOM 966 C C . ALA A 1 120 ? 32.415 -0.130 -55.050 1.00 88.00 120 ALA A C 1
ATOM 968 O O . ALA A 1 120 ? 32.217 -0.105 -53.839 1.00 88.00 120 ALA A O 1
ATOM 969 N N . SER A 1 121 ? 31.974 -1.131 -55.823 1.00 88.19 121 SER A N 1
ATOM 970 C CA . SER A 1 121 ? 31.174 -2.243 -55.297 1.00 88.19 121 SER A CA 1
ATOM 971 C C . SER A 1 121 ? 31.923 -3.072 -54.247 1.00 88.19 121 SER A C 1
ATOM 973 O O . SER A 1 121 ? 31.300 -3.505 -53.281 1.00 88.19 121 SER A O 1
ATOM 975 N N . ILE A 1 122 ? 33.234 -3.288 -54.406 1.00 88.81 122 ILE A N 1
ATOM 976 C CA . ILE A 1 122 ? 34.062 -3.982 -53.403 1.00 88.81 122 ILE A CA 1
ATOM 977 C C . ILE A 1 122 ? 34.168 -3.144 -52.127 1.00 88.81 122 ILE A C 1
ATOM 979 O O . ILE A 1 122 ? 33.940 -3.664 -51.041 1.00 88.81 122 ILE A O 1
ATOM 983 N N . ALA A 1 123 ? 34.450 -1.845 -52.247 1.00 88.25 123 ALA A N 1
ATOM 984 C CA . ALA A 1 123 ? 34.555 -0.954 -51.093 1.00 88.25 123 ALA A CA 1
ATOM 985 C C . ALA A 1 123 ? 33.233 -0.859 -50.306 1.00 88.25 123 ALA A C 1
ATOM 987 O O . ALA A 1 123 ? 33.246 -0.854 -49.075 1.00 88.25 123 ALA A O 1
ATOM 988 N N . GLU A 1 124 ? 32.093 -0.826 -51.003 1.00 88.38 124 GLU A N 1
ATOM 989 C CA . GLU A 1 124 ? 30.764 -0.875 -50.383 1.00 88.38 124 GLU A CA 1
ATOM 990 C C . GLU A 1 124 ? 30.507 -2.212 -49.671 1.00 88.38 124 GLU A C 1
ATOM 992 O O . GLU A 1 124 ? 30.007 -2.224 -48.545 1.00 88.38 124 GLU A O 1
ATOM 997 N N . GLN A 1 125 ? 30.879 -3.339 -50.290 1.00 89.56 125 GLN A N 1
ATOM 998 C CA . GLN A 1 125 ? 30.752 -4.665 -49.675 1.00 89.56 125 GLN A CA 1
ATOM 999 C C . GLN A 1 125 ? 31.646 -4.820 -48.438 1.00 89.56 125 GLN A C 1
ATOM 1001 O O . GLN A 1 125 ? 31.181 -5.346 -47.428 1.00 89.56 125 GLN A O 1
ATOM 1006 N N . ASP A 1 126 ? 32.886 -4.331 -48.477 1.00 91.12 126 ASP A N 1
ATOM 1007 C CA . ASP A 1 126 ? 33.814 -4.366 -47.340 1.00 91.12 126 ASP A CA 1
ATOM 1008 C C . ASP A 1 126 ? 33.305 -3.525 -46.163 1.00 91.12 126 ASP A C 1
ATOM 1010 O O . ASP A 1 126 ? 33.385 -3.950 -45.006 1.00 91.12 126 ASP A O 1
ATOM 1014 N N . LEU A 1 127 ? 32.726 -2.352 -46.447 1.00 92.38 127 LEU A N 1
ATOM 1015 C CA . LEU A 1 127 ? 32.098 -1.521 -45.423 1.00 92.38 127 LEU A CA 1
ATOM 1016 C C . LEU A 1 127 ? 30.906 -2.250 -44.785 1.00 92.38 127 LEU A C 1
ATOM 1018 O O . LEU A 1 127 ? 30.839 -2.354 -43.559 1.00 92.38 127 LEU A O 1
ATOM 1022 N N . ALA A 1 128 ? 30.018 -2.824 -45.603 1.00 92.25 128 ALA A N 1
ATOM 1023 C CA . ALA A 1 128 ? 28.862 -3.580 -45.124 1.00 92.25 128 ALA A CA 1
ATOM 1024 C C . ALA A 1 128 ? 29.269 -4.819 -44.303 1.00 92.25 128 ALA A C 1
ATOM 1026 O O . ALA A 1 128 ? 28.656 -5.120 -43.276 1.00 92.25 128 ALA A O 1
ATOM 1027 N N . LEU A 1 129 ? 30.328 -5.528 -44.709 1.00 93.75 129 LEU A N 1
ATOM 1028 C CA . LEU A 1 129 ? 30.887 -6.649 -43.949 1.00 93.75 129 LEU A CA 1
ATOM 1029 C C . LEU A 1 129 ? 31.434 -6.193 -42.593 1.00 93.75 129 LEU A C 1
ATOM 1031 O O . LEU A 1 129 ? 31.158 -6.834 -41.578 1.00 93.75 129 LEU A O 1
ATOM 1035 N N . SER A 1 130 ? 32.157 -5.072 -42.549 1.00 93.75 130 SER A N 1
ATOM 1036 C CA . SER A 1 130 ? 32.681 -4.511 -41.300 1.00 93.75 130 SER A CA 1
ATOM 1037 C C . SER A 1 130 ? 31.563 -4.120 -40.326 1.00 93.75 130 SER A C 1
ATOM 1039 O O . SER A 1 130 ? 31.633 -4.422 -39.128 1.00 93.75 130 SER A O 1
ATOM 1041 N N . GLU A 1 131 ? 30.491 -3.509 -40.837 1.00 94.00 131 GLU A N 1
ATOM 1042 C CA . GLU A 1 131 ? 29.308 -3.163 -40.048 1.00 94.00 131 GLU A CA 1
ATOM 1043 C C . GLU A 1 131 ? 28.635 -4.418 -39.475 1.00 94.00 131 GLU A C 1
ATOM 1045 O O . GLU A 1 131 ? 28.458 -4.506 -38.254 1.00 94.00 131 GLU A O 1
ATOM 1050 N N . LEU A 1 132 ? 28.376 -5.431 -40.309 1.00 94.25 132 LEU A N 1
ATOM 1051 C CA . LEU A 1 132 ? 27.791 -6.712 -39.890 1.00 94.25 132 LEU A CA 1
ATOM 1052 C C . LEU A 1 132 ? 28.662 -7.466 -38.878 1.00 94.25 132 LEU A C 1
ATOM 1054 O O . LEU A 1 132 ? 28.145 -8.102 -37.953 1.00 94.25 132 LEU A O 1
ATOM 1058 N N . GLU A 1 133 ? 29.986 -7.420 -39.014 1.00 94.69 133 GLU A N 1
ATOM 1059 C CA . GLU A 1 133 ? 30.893 -7.985 -38.017 1.00 94.69 133 GLU A CA 1
ATOM 1060 C C . GLU A 1 133 ? 30.792 -7.255 -36.678 1.00 94.69 133 GLU A C 1
ATOM 1062 O O . GLU A 1 133 ? 30.815 -7.892 -35.620 1.00 94.69 133 GLU A O 1
ATOM 1067 N N . SER A 1 134 ? 30.686 -5.925 -36.704 1.00 94.31 134 SER A N 1
ATOM 1068 C CA . SER A 1 134 ? 30.542 -5.120 -35.492 1.00 94.31 134 SER A CA 1
ATOM 1069 C C . SER A 1 134 ? 29.224 -5.426 -34.772 1.00 94.31 134 SER A C 1
ATOM 1071 O O . SER A 1 134 ? 29.210 -5.579 -33.548 1.00 94.31 134 SER A O 1
ATOM 1073 N N . GLU A 1 135 ? 28.135 -5.603 -35.522 1.00 94.62 135 GLU A N 1
ATOM 1074 C CA . GLU A 1 135 ? 26.827 -5.989 -34.994 1.00 94.62 135 GLU A CA 1
ATOM 1075 C C . GLU A 1 135 ? 26.849 -7.404 -34.418 1.00 94.62 135 GLU A C 1
ATOM 1077 O O . GLU A 1 135 ? 26.384 -7.624 -33.300 1.00 94.62 135 GLU A O 1
ATOM 1082 N N . ASN A 1 136 ? 27.481 -8.356 -35.109 1.00 92.75 136 ASN A N 1
ATOM 1083 C CA . ASN A 1 136 ? 27.657 -9.713 -34.593 1.00 92.75 136 ASN A CA 1
ATOM 1084 C C . ASN A 1 136 ? 28.459 -9.751 -33.288 1.00 92.75 136 ASN A C 1
ATOM 1086 O O . ASN A 1 136 ? 28.152 -10.545 -32.397 1.00 92.75 136 ASN A O 1
ATOM 1090 N N . ARG A 1 137 ? 29.487 -8.905 -33.146 1.00 95.19 137 ARG A N 1
ATOM 1091 C CA . ARG A 1 137 ? 30.238 -8.788 -31.885 1.00 95.19 137 ARG A CA 1
ATOM 1092 C C . ARG A 1 137 ? 29.355 -8.234 -30.767 1.00 95.19 137 ARG A C 1
ATOM 1094 O O . ARG A 1 137 ? 29.361 -8.806 -29.680 1.00 95.19 137 ARG A O 1
ATOM 1101 N N . LYS A 1 138 ? 28.568 -7.187 -31.036 1.00 95.38 138 LYS A N 1
ATOM 1102 C CA . LYS A 1 138 ? 27.625 -6.608 -30.060 1.00 95.38 138 LYS A CA 1
ATOM 1103 C C . LYS A 1 138 ? 26.585 -7.631 -29.602 1.00 95.38 138 LYS A C 1
ATOM 1105 O O . LYS A 1 138 ? 26.463 -7.865 -28.406 1.00 95.38 138 LYS A O 1
ATOM 1110 N N . MET A 1 139 ? 25.933 -8.328 -30.536 1.00 94.81 139 MET A N 1
ATOM 1111 C CA . MET A 1 139 ? 24.940 -9.361 -30.208 1.00 94.81 139 MET A CA 1
ATOM 1112 C C . MET A 1 139 ? 25.527 -10.505 -29.371 1.00 94.81 139 MET A C 1
ATOM 1114 O O . MET A 1 139 ? 24.859 -11.031 -28.483 1.00 94.81 139 MET A O 1
ATOM 1118 N N . LYS A 1 140 ? 26.783 -10.902 -29.617 1.00 95.69 140 LYS A N 1
ATOM 1119 C CA . LYS A 1 140 ? 27.459 -11.924 -28.798 1.00 95.69 140 LYS A CA 1
ATOM 1120 C C . LYS A 1 140 ? 27.671 -11.465 -27.356 1.00 95.69 140 LYS A C 1
ATOM 1122 O O . LYS A 1 140 ? 27.469 -12.268 -26.451 1.00 95.69 140 LYS A O 1
ATOM 1127 N N . ILE A 1 141 ? 28.051 -10.204 -27.151 1.00 96.12 141 ILE A N 1
ATOM 1128 C CA . ILE A 1 141 ? 28.224 -9.629 -25.810 1.00 96.12 141 ILE A CA 1
ATOM 1129 C C . ILE A 1 141 ? 26.876 -9.588 -25.083 1.00 96.12 141 ILE A C 1
ATOM 1131 O O . ILE A 1 141 ? 26.778 -10.101 -23.972 1.00 96.12 141 ILE A O 1
ATOM 1135 N N . GLU A 1 142 ? 25.821 -9.097 -25.738 1.00 94.31 142 GLU A N 1
ATOM 1136 C CA . GLU A 1 142 ? 24.469 -9.062 -25.161 1.00 94.31 142 GLU A CA 1
ATOM 1137 C C . GLU A 1 142 ? 23.968 -10.467 -24.773 1.00 94.31 142 GLU A C 1
ATOM 1139 O O . GLU A 1 142 ? 23.376 -10.663 -23.710 1.00 94.31 142 GLU A O 1
ATOM 1144 N N . LEU A 1 143 ? 24.237 -11.485 -25.599 1.00 94.31 143 LEU A N 1
ATOM 1145 C CA . LEU A 1 143 ? 23.892 -12.875 -25.281 1.00 94.31 143 LEU A CA 1
ATOM 1146 C C . LEU A 1 143 ? 24.661 -13.420 -24.069 1.00 94.31 143 LEU A C 1
ATOM 1148 O O . LEU A 1 143 ? 24.087 -14.166 -23.270 1.00 94.31 143 LEU A O 1
ATOM 1152 N N . GLU A 1 144 ? 25.941 -13.077 -23.926 1.00 95.12 144 GLU A N 1
ATOM 1153 C CA . GLU A 1 144 ? 26.757 -13.446 -22.764 1.00 95.12 144 GLU A CA 1
ATOM 1154 C C . GLU A 1 144 ? 26.200 -12.788 -21.490 1.00 95.12 144 GLU A C 1
ATOM 1156 O O . GLU A 1 144 ? 25.971 -13.465 -20.484 1.00 95.12 144 GLU A O 1
ATOM 1161 N N . GLU A 1 145 ? 25.873 -11.494 -21.554 1.00 95.00 145 GLU A N 1
ATOM 1162 C CA . GLU A 1 145 ? 25.251 -10.745 -20.459 1.00 95.00 145 GLU A CA 1
ATOM 1163 C C . GLU A 1 145 ? 23.920 -11.380 -20.036 1.00 95.00 145 GLU A C 1
ATOM 1165 O O . GLU A 1 145 ? 23.735 -11.696 -18.856 1.00 95.00 145 GLU A O 1
ATOM 1170 N N . PHE A 1 146 ? 23.030 -11.700 -20.983 1.00 94.81 146 PHE A N 1
ATOM 1171 C CA . PHE A 1 146 ? 21.771 -12.385 -20.671 1.00 94.81 146 PHE A CA 1
ATOM 1172 C C . PHE A 1 146 ? 21.973 -13.763 -20.030 1.00 94.81 146 PHE A C 1
ATOM 1174 O O . PHE A 1 146 ? 21.205 -14.148 -19.142 1.00 94.81 146 PHE A O 1
ATOM 1181 N N . ARG A 1 147 ? 23.007 -14.514 -20.432 1.00 94.38 147 ARG A N 1
ATOM 1182 C CA . ARG A 1 147 ? 23.346 -15.792 -19.786 1.00 94.38 147 ARG A CA 1
ATOM 1183 C C . ARG A 1 147 ? 23.780 -15.584 -18.338 1.00 94.38 147 ARG A C 1
ATOM 1185 O O . ARG A 1 147 ? 23.306 -16.311 -17.462 1.00 94.38 147 ARG A O 1
ATOM 1192 N N . THR A 1 148 ? 24.631 -14.594 -18.064 1.00 95.19 148 THR A N 1
ATOM 1193 C CA . THR A 1 148 ? 25.063 -14.292 -16.689 1.00 95.19 148 THR A CA 1
ATOM 1194 C C . THR A 1 148 ? 23.887 -13.862 -15.807 1.00 95.19 148 THR A C 1
ATOM 1196 O O . THR A 1 148 ? 23.708 -14.410 -14.715 1.00 95.19 148 THR A O 1
ATOM 1199 N N . GLU A 1 149 ? 23.007 -12.997 -16.314 1.00 93.62 149 GLU A N 1
ATOM 1200 C CA . GLU A 1 149 ? 21.788 -12.553 -15.630 1.00 93.62 149 GLU A CA 1
ATOM 1201 C C . GLU A 1 149 ? 20.876 -13.744 -15.290 1.00 93.62 149 GLU A C 1
ATOM 1203 O O . GLU A 1 149 ? 20.421 -13.890 -14.152 1.00 93.62 149 GLU A O 1
ATOM 1208 N N . ALA A 1 150 ? 20.684 -14.678 -16.229 1.00 92.94 150 ALA A N 1
ATOM 1209 C CA . ALA A 1 150 ? 19.890 -15.884 -16.000 1.00 92.94 150 ALA A CA 1
ATOM 1210 C C . ALA A 1 150 ? 20.467 -16.769 -14.879 1.00 92.94 150 ALA A C 1
ATOM 1212 O O . ALA A 1 150 ? 19.721 -17.281 -14.037 1.00 92.94 150 ALA A O 1
ATOM 1213 N N . THR A 1 151 ? 21.795 -16.931 -14.814 1.00 92.69 151 THR A N 1
ATOM 1214 C CA . THR A 1 151 ? 22.431 -17.680 -13.714 1.00 92.69 151 THR A CA 1
ATOM 1215 C C . THR A 1 151 ? 22.264 -16.979 -12.365 1.00 92.69 151 THR A C 1
ATOM 1217 O O . THR A 1 151 ? 21.966 -17.633 -11.360 1.00 92.69 151 THR A O 1
ATOM 1220 N N . ARG A 1 152 ? 22.370 -15.644 -12.333 1.00 91.81 152 ARG A N 1
ATOM 1221 C CA . ARG A 1 152 ? 22.151 -14.838 -11.128 1.00 91.81 152 ARG A CA 1
ATOM 1222 C C . ARG A 1 152 ? 20.712 -14.952 -10.632 1.00 91.81 152 ARG A C 1
ATOM 1224 O O . ARG A 1 152 ? 20.510 -15.184 -9.439 1.00 91.81 152 ARG A O 1
ATOM 1231 N N . LEU A 1 153 ? 19.731 -14.859 -11.529 1.00 90.62 153 LEU A N 1
ATOM 1232 C CA . LEU A 1 153 ? 18.313 -15.025 -11.200 1.00 90.62 153 LEU A CA 1
ATOM 1233 C C . LEU A 1 153 ? 18.026 -16.423 -10.639 1.00 90.62 153 LEU A C 1
ATOM 1235 O O . LEU A 1 153 ? 17.337 -16.548 -9.626 1.00 90.62 153 LEU A O 1
ATOM 1239 N N . LYS A 1 154 ? 18.624 -17.476 -11.209 1.00 92.88 154 LYS A N 1
ATOM 1240 C CA . LYS A 1 154 ? 18.498 -18.849 -10.688 1.00 92.88 154 LYS A CA 1
ATOM 1241 C C . LYS A 1 154 ? 19.045 -18.980 -9.259 1.00 92.88 154 LYS A C 1
ATOM 1243 O O . LYS A 1 154 ? 18.410 -19.604 -8.406 1.00 92.88 154 LYS A O 1
ATOM 1248 N N . ASN A 1 155 ? 20.184 -18.352 -8.968 1.00 92.75 155 ASN A N 1
ATOM 1249 C CA . ASN A 1 155 ? 20.768 -18.333 -7.622 1.00 92.75 155 ASN A CA 1
ATOM 1250 C C . ASN A 1 155 ? 19.912 -17.530 -6.625 1.00 92.75 155 ASN A C 1
ATOM 1252 O O . ASN A 1 155 ? 19.734 -17.940 -5.472 1.00 92.75 155 ASN A O 1
ATOM 1256 N N . GLN A 1 156 ? 19.334 -16.410 -7.066 1.00 93.50 156 GLN A N 1
ATOM 1257 C CA . GLN A 1 156 ? 18.398 -15.628 -6.255 1.00 93.50 156 GLN A CA 1
ATOM 1258 C C . GLN A 1 156 ? 17.127 -16.424 -5.949 1.00 93.50 156 GLN A C 1
ATOM 1260 O O . GLN A 1 156 ? 16.700 -16.454 -4.797 1.00 93.50 156 GLN A O 1
ATOM 1265 N N . GLN A 1 157 ? 16.581 -17.153 -6.924 1.00 91.94 157 GLN A N 1
ATOM 1266 C CA . GLN A 1 157 ? 15.410 -18.007 -6.728 1.00 91.94 157 GLN A CA 1
ATOM 1267 C C . GLN A 1 157 ? 15.669 -19.114 -5.694 1.00 91.94 157 GLN A C 1
ATOM 1269 O O . GLN A 1 157 ? 14.811 -19.394 -4.859 1.00 91.94 157 GLN A O 1
ATOM 1274 N N . ALA A 1 158 ? 16.868 -19.706 -5.686 1.00 92.44 158 ALA A N 1
ATOM 1275 C CA . ALA A 1 158 ? 17.256 -20.667 -4.653 1.00 92.44 158 ALA A CA 1
ATOM 1276 C C . ALA A 1 158 ? 17.323 -20.029 -3.252 1.00 92.44 158 ALA A C 1
ATOM 1278 O O . ALA A 1 158 ? 16.966 -20.668 -2.264 1.00 92.44 158 ALA A O 1
ATOM 1279 N N . THR A 1 159 ? 17.749 -18.767 -3.163 1.00 92.19 159 THR A N 1
ATOM 1280 C CA . THR A 1 159 ? 17.789 -18.019 -1.895 1.00 92.19 159 THR A CA 1
ATOM 1281 C C . THR A 1 159 ? 16.384 -17.688 -1.397 1.00 92.19 159 THR A C 1
ATOM 1283 O O . THR A 1 159 ? 16.104 -17.889 -0.219 1.00 92.19 159 THR A O 1
ATOM 1286 N N . ILE A 1 160 ? 15.491 -17.249 -2.291 1.00 91.88 160 ILE A N 1
ATOM 1287 C CA . ILE A 1 160 ? 14.084 -16.962 -1.971 1.00 91.88 160 ILE A CA 1
ATOM 1288 C C . ILE A 1 160 ? 13.408 -18.210 -1.398 1.00 91.88 160 ILE A C 1
ATOM 1290 O O . ILE A 1 160 ? 12.864 -18.138 -0.304 1.00 91.88 160 ILE A O 1
ATOM 1294 N N . ARG A 1 161 ? 13.568 -19.376 -2.038 1.00 94.25 161 ARG A N 1
ATOM 1295 C CA . ARG A 1 161 ? 13.002 -20.644 -1.539 1.00 94.25 161 ARG A CA 1
ATOM 1296 C C . ARG A 1 161 ? 13.469 -21.006 -0.124 1.00 94.25 161 ARG A C 1
ATOM 1298 O O . ARG A 1 161 ? 12.683 -21.504 0.671 1.00 94.25 161 ARG A O 1
ATOM 1305 N N . ARG A 1 162 ? 14.740 -20.751 0.218 1.00 95.31 162 ARG A N 1
ATOM 1306 C CA . ARG A 1 162 ? 15.252 -20.990 1.584 1.00 95.31 162 ARG A CA 1
ATOM 1307 C C . ARG A 1 162 ? 14.650 -20.025 2.607 1.00 95.31 162 ARG A C 1
ATOM 1309 O O . ARG A 1 162 ? 14.435 -20.417 3.749 1.00 95.31 162 ARG A O 1
ATOM 1316 N N . LEU A 1 163 ? 14.423 -18.770 2.217 1.00 92.88 163 LEU A N 1
ATOM 1317 C CA . LEU A 1 163 ? 13.797 -17.769 3.084 1.00 92.88 163 LEU A CA 1
ATOM 1318 C C . LEU A 1 163 ? 12.304 -18.050 3.279 1.00 92.88 163 LEU A C 1
ATOM 1320 O O . LEU A 1 163 ? 11.824 -17.938 4.401 1.00 92.88 163 LEU A O 1
ATOM 1324 N N . GLU A 1 164 ? 11.599 -18.467 2.227 1.00 93.19 164 GLU A N 1
ATOM 1325 C CA . GLU A 1 164 ? 10.197 -18.899 2.295 1.00 93.19 164 GLU A CA 1
ATOM 1326 C C . GLU A 1 164 ? 10.029 -20.091 3.242 1.00 93.19 164 GLU A C 1
ATOM 1328 O O . GLU A 1 164 ? 9.180 -20.052 4.128 1.00 93.19 164 GLU A O 1
ATOM 1333 N N . GLU A 1 165 ? 10.894 -21.105 3.134 1.00 95.94 165 GLU A N 1
ATOM 1334 C CA . GLU A 1 165 ? 10.865 -22.260 4.038 1.00 95.94 165 GLU A CA 1
ATOM 1335 C C . GLU A 1 165 ? 11.141 -21.858 5.496 1.00 95.94 165 GLU A C 1
ATOM 1337 O O . GLU A 1 165 ? 10.463 -22.315 6.415 1.00 95.94 165 GLU A O 1
ATOM 1342 N N . ARG A 1 166 ? 12.089 -20.941 5.728 1.00 95.38 166 ARG A N 1
ATOM 1343 C CA . ARG A 1 166 ? 12.372 -20.424 7.074 1.00 95.38 166 ARG A CA 1
ATOM 1344 C C . ARG A 1 166 ? 11.204 -19.618 7.646 1.00 95.38 166 ARG A C 1
ATOM 1346 O O . ARG A 1 166 ? 10.921 -19.747 8.833 1.00 95.38 166 ARG A O 1
ATOM 1353 N N . ASN A 1 167 ? 10.537 -18.801 6.832 1.00 88.50 167 ASN A N 1
ATOM 1354 C CA . ASN A 1 167 ? 9.342 -18.072 7.262 1.00 88.50 167 ASN A CA 1
ATOM 1355 C C . ASN A 1 167 ? 8.219 -19.039 7.628 1.00 88.50 167 ASN A C 1
ATOM 1357 O O . ASN A 1 167 ? 7.644 -18.899 8.700 1.00 88.50 167 ASN A O 1
ATOM 1361 N N . ARG A 1 168 ? 7.988 -20.073 6.814 1.00 95.62 168 ARG A N 1
ATOM 1362 C CA . ARG A 1 168 ? 6.990 -21.106 7.108 1.00 95.62 168 ARG A CA 1
ATOM 1363 C C . ARG A 1 168 ? 7.268 -21.821 8.434 1.00 95.62 168 ARG A C 1
ATOM 1365 O O . ARG A 1 168 ? 6.346 -22.056 9.208 1.00 95.62 168 ARG A O 1
ATOM 1372 N N . GLN A 1 169 ? 8.532 -22.133 8.722 1.00 95.81 169 GLN A N 1
ATOM 1373 C CA . GLN A 1 169 ? 8.928 -22.730 10.003 1.00 95.81 169 GLN A CA 1
ATOM 1374 C C . GLN A 1 169 ? 8.684 -21.785 11.187 1.00 95.81 169 GLN A C 1
ATOM 1376 O O . GLN A 1 169 ? 8.213 -22.225 12.233 1.00 95.81 169 GLN A O 1
ATOM 1381 N N . LEU A 1 170 ? 8.981 -20.491 11.038 1.00 92.88 170 LEU A N 1
ATOM 1382 C CA . LEU A 1 170 ? 8.717 -19.496 12.083 1.00 92.88 170 LEU A CA 1
ATOM 1383 C C . LEU A 1 170 ? 7.216 -19.290 12.313 1.00 92.88 170 LEU A C 1
ATOM 1385 O O . LEU A 1 170 ? 6.794 -19.191 13.461 1.00 92.88 170 LEU A O 1
ATOM 1389 N N . GLU A 1 171 ? 6.416 -19.271 11.248 1.00 90.19 171 GLU A N 1
ATOM 1390 C CA . GLU A 1 171 ? 4.955 -19.194 11.330 1.00 90.19 171 GLU A CA 1
ATOM 1391 C C . GLU A 1 171 ? 4.380 -20.394 12.088 1.00 90.19 171 GLU A C 1
ATOM 1393 O O . GLU A 1 171 ? 3.611 -20.199 13.026 1.00 90.19 171 GLU A O 1
ATOM 1398 N N . GLN A 1 172 ? 4.827 -21.615 11.771 1.00 95.44 172 GLN A N 1
ATOM 1399 C CA . GLN A 1 172 ? 4.420 -22.826 12.494 1.00 95.44 172 GLN A CA 1
ATOM 1400 C C . GLN A 1 172 ? 4.803 -22.770 13.978 1.00 95.44 172 GLN A C 1
ATOM 1402 O O . GLN A 1 172 ? 3.972 -23.048 14.839 1.00 95.44 172 GLN A O 1
ATOM 1407 N N . GLN A 1 173 ? 6.026 -22.335 14.299 1.00 96.75 173 GLN A N 1
ATOM 1408 C CA . GLN A 1 173 ? 6.455 -22.171 15.693 1.00 96.75 173 GLN A CA 1
ATOM 1409 C C . GLN A 1 173 ? 5.630 -21.119 16.443 1.00 96.75 173 GLN A C 1
ATOM 1411 O O . GLN A 1 173 ? 5.363 -21.271 17.635 1.00 96.75 173 GLN A O 1
ATOM 1416 N N . MET A 1 174 ? 5.247 -20.025 15.781 1.00 91.56 174 MET A N 1
ATOM 1417 C CA . MET A 1 174 ? 4.384 -19.010 16.384 1.00 91.56 174 MET A CA 1
ATOM 1418 C C . MET A 1 174 ? 2.965 -19.535 16.596 1.00 91.56 174 MET A C 1
ATOM 1420 O O . MET A 1 174 ? 2.393 -19.286 17.654 1.00 91.56 174 MET A O 1
ATOM 1424 N N . GLU A 1 175 ? 2.414 -20.273 15.635 1.00 93.31 175 GLU A N 1
ATOM 1425 C CA . GLU A 1 175 ? 1.082 -20.870 15.735 1.00 93.31 175 GLU A CA 1
ATOM 1426 C C . GLU A 1 175 ? 1.006 -21.894 16.876 1.00 93.31 175 GLU A C 1
ATOM 1428 O O . GLU A 1 175 ? 0.072 -21.848 17.678 1.00 93.31 175 GLU A O 1
ATOM 1433 N N . GLU A 1 176 ? 2.028 -22.741 17.029 1.00 95.88 176 GLU A N 1
ATOM 1434 C CA . GLU A 1 176 ? 2.144 -23.669 18.161 1.00 95.88 176 GLU A CA 1
ATOM 1435 C C . GLU A 1 176 ? 2.204 -22.927 19.502 1.00 95.88 176 GLU A C 1
ATOM 1437 O O . GLU A 1 176 ? 1.425 -23.231 20.405 1.00 95.88 176 GLU A O 1
ATOM 1442 N N . LYS A 1 177 ? 3.042 -21.887 19.622 1.00 94.62 177 LYS A N 1
ATOM 1443 C CA . LYS A 1 177 ? 3.118 -21.074 20.850 1.00 94.62 177 LYS A CA 1
ATOM 1444 C C . LYS A 1 177 ? 1.802 -20.370 21.171 1.00 94.62 177 LYS A C 1
ATOM 1446 O O . LYS A 1 177 ? 1.409 -20.297 22.332 1.00 94.62 177 LYS A O 1
ATOM 1451 N N . VAL A 1 178 ? 1.114 -19.836 20.162 1.00 93.31 178 VAL A N 1
ATOM 1452 C CA . VAL A 1 178 ? -0.203 -19.209 20.348 1.00 93.31 178 VAL A CA 1
ATOM 1453 C C . VAL A 1 178 ? -1.210 -20.248 20.827 1.00 93.31 178 VAL A C 1
ATOM 1455 O O . VAL A 1 178 ? -1.955 -19.973 21.767 1.00 93.31 178 VAL A O 1
ATOM 1458 N N . LYS A 1 179 ? -1.204 -21.449 20.243 1.00 94.75 179 LYS A N 1
ATOM 1459 C CA . LYS A 1 179 ? -2.080 -22.543 20.660 1.00 94.75 179 LYS A CA 1
ATOM 1460 C C . LYS A 1 179 ? -1.827 -22.950 22.113 1.00 94.75 179 LYS A C 1
ATOM 1462 O O . LYS A 1 179 ? -2.783 -23.041 22.877 1.00 94.75 179 LYS A O 1
ATOM 1467 N N . GLU A 1 180 ? -0.567 -23.099 22.521 1.00 95.69 180 GLU A N 1
ATOM 1468 C CA . GLU A 1 180 ? -0.202 -23.391 23.914 1.00 95.69 180 GLU A CA 1
ATOM 1469 C C . GLU A 1 180 ? -0.685 -22.303 24.887 1.00 95.69 180 GLU A C 1
ATOM 1471 O O . GLU A 1 180 ? -1.268 -22.613 25.928 1.00 95.69 180 GLU A O 1
ATOM 1476 N N . ILE A 1 181 ? -0.503 -21.021 24.544 1.00 93.44 181 ILE A N 1
ATOM 1477 C CA . ILE A 1 181 ? -0.969 -19.895 25.370 1.00 93.44 181 ILE A CA 1
ATOM 1478 C C . ILE A 1 181 ? -2.499 -19.898 25.488 1.00 93.44 181 ILE A C 1
ATOM 1480 O O . ILE A 1 181 ? -3.035 -19.687 26.580 1.00 93.44 181 ILE A O 1
ATOM 1484 N N . VAL A 1 182 ? -3.212 -20.142 24.385 1.00 92.50 182 VAL A N 1
ATOM 1485 C CA . VAL A 1 182 ? -4.680 -20.206 24.374 1.00 92.50 182 VAL A CA 1
ATOM 1486 C C . VAL A 1 182 ? -5.175 -21.369 25.229 1.00 92.50 182 VAL A C 1
ATOM 1488 O O . VAL A 1 182 ? -6.064 -21.163 26.055 1.00 92.50 182 VAL A O 1
ATOM 1491 N N . GLU A 1 183 ? -4.584 -22.557 25.099 1.00 95.69 183 GLU A N 1
ATOM 1492 C CA . GLU A 1 183 ? -4.939 -23.719 25.921 1.00 95.69 183 GLU A CA 1
ATOM 1493 C C . GLU A 1 183 ? -4.675 -23.460 27.411 1.00 95.69 183 GLU A C 1
ATOM 1495 O O . GLU A 1 183 ? -5.528 -23.751 28.254 1.00 95.69 183 GLU A O 1
ATOM 1500 N N . MET A 1 184 ? -3.538 -22.848 27.753 1.00 94.12 184 MET A N 1
ATOM 1501 C CA . MET A 1 184 ? -3.218 -22.472 29.132 1.00 94.12 184 MET A CA 1
ATOM 1502 C C . MET A 1 184 ? -4.230 -21.462 29.688 1.00 94.12 184 MET A C 1
ATOM 1504 O O . MET A 1 184 ? -4.706 -21.611 30.817 1.00 94.12 184 MET A O 1
ATOM 1508 N N . LYS A 1 185 ? -4.611 -20.453 28.894 1.00 93.88 185 LYS A N 1
ATOM 1509 C CA . LYS A 1 185 ? -5.575 -19.436 29.326 1.00 93.88 185 LYS A CA 1
ATOM 1510 C C . LYS A 1 185 ? -6.988 -19.999 29.458 1.00 93.88 185 LYS A C 1
ATOM 1512 O O . LYS A 1 185 ? -7.687 -19.628 30.398 1.00 93.88 185 LYS A O 1
ATOM 1517 N N . GLN A 1 186 ? -7.390 -20.913 28.574 1.00 92.25 186 GLN A N 1
ATOM 1518 C CA . GLN A 1 186 ? -8.663 -21.627 28.679 1.00 92.25 186 GLN A CA 1
ATOM 1519 C C . GLN A 1 186 ? -8.732 -22.471 29.954 1.00 92.25 186 GLN A C 1
ATOM 1521 O O . GLN A 1 186 ? -9.742 -22.410 30.651 1.00 92.25 186 GLN A O 1
ATOM 1526 N N . ARG A 1 187 ? -7.660 -23.198 30.302 1.00 94.81 187 ARG A N 1
ATOM 1527 C CA . ARG A 1 187 ? -7.594 -23.959 31.563 1.00 94.81 187 ARG A CA 1
ATOM 1528 C C . ARG A 1 187 ? -7.684 -23.046 32.783 1.00 94.81 187 ARG A C 1
ATOM 1530 O O . ARG A 1 187 ? -8.519 -23.279 33.646 1.00 94.81 187 ARG A O 1
ATOM 1537 N N . SER A 1 188 ? -6.905 -21.964 32.811 1.00 93.81 188 SER A N 1
ATOM 1538 C CA . SER A 1 188 ? -6.948 -20.984 33.906 1.00 93.81 188 SER A CA 1
ATOM 1539 C C . SER A 1 188 ? -8.336 -20.354 34.075 1.00 93.81 188 SER A C 1
ATOM 1541 O O . SER A 1 188 ? -8.812 -20.230 35.201 1.00 93.81 188 SER A O 1
ATOM 1543 N N . LEU A 1 189 ? -9.005 -19.994 32.974 1.00 94.12 189 LEU A N 1
ATOM 1544 C CA . LEU A 1 189 ? -10.361 -19.443 33.019 1.00 94.12 189 LEU A CA 1
ATOM 1545 C C . LEU A 1 189 ? -11.383 -20.487 33.493 1.00 94.12 189 LEU A C 1
ATOM 1547 O O . LEU A 1 189 ? -12.293 -20.154 34.247 1.00 94.12 189 LEU A O 1
ATOM 1551 N N . ALA A 1 190 ? -11.240 -21.748 33.079 1.00 94.44 190 ALA A N 1
ATOM 1552 C CA . ALA A 1 190 ? -12.101 -22.835 33.537 1.00 94.44 190 ALA A CA 1
ATOM 1553 C C . ALA A 1 190 ? -11.953 -23.084 35.047 1.00 94.44 190 ALA A C 1
ATOM 1555 O O . ALA A 1 190 ? -12.958 -23.236 35.737 1.00 94.44 190 ALA A O 1
ATOM 1556 N N . GLU A 1 191 ? -10.725 -23.058 35.570 1.00 95.75 191 GLU A N 1
ATOM 1557 C CA . GLU A 1 191 ? -10.456 -23.182 37.007 1.00 95.75 191 GLU A CA 1
ATOM 1558 C C . GLU A 1 191 ? -11.039 -22.010 37.813 1.00 95.75 191 GLU A C 1
ATOM 1560 O O . GLU A 1 191 ? -11.618 -22.217 38.879 1.00 95.75 191 GLU A O 1
ATOM 1565 N N . GLU A 1 192 ? -10.925 -20.776 37.315 1.00 93.69 192 GLU A N 1
ATOM 1566 C CA . GLU A 1 192 ? -11.519 -19.593 37.952 1.00 93.69 192 GLU A CA 1
ATOM 1567 C C . GLU A 1 192 ? -13.056 -19.657 37.945 1.00 93.69 192 GLU A C 1
ATOM 1569 O O . GLU A 1 192 ? -13.705 -19.429 38.970 1.00 93.69 192 GLU A O 1
ATOM 1574 N N . ASN A 1 193 ? -13.649 -20.059 36.819 1.00 91.56 193 ASN A N 1
ATOM 1575 C CA . ASN A 1 193 ? -15.090 -20.274 36.704 1.00 91.56 193 ASN A CA 1
ATOM 1576 C C . ASN A 1 193 ? -15.583 -21.395 37.631 1.00 91.56 193 ASN A C 1
ATOM 1578 O O . ASN A 1 193 ? -16.658 -21.286 38.214 1.00 91.56 193 ASN A O 1
ATOM 1582 N N . GLN A 1 194 ? -14.802 -22.462 37.810 1.00 95.69 194 GLN A N 1
ATOM 1583 C CA . GLN A 1 194 ? -15.151 -23.528 38.745 1.00 95.69 194 GLN A CA 1
ATOM 1584 C C . GLN A 1 194 ? -15.126 -23.032 40.196 1.00 95.69 194 GLN A C 1
ATOM 1586 O O . GLN A 1 194 ? -16.091 -23.249 40.926 1.00 95.69 194 GLN A O 1
ATOM 1591 N N . LYS A 1 195 ? -14.073 -22.310 40.598 1.00 95.06 195 LYS A N 1
ATOM 1592 C CA . LYS A 1 195 ? -13.965 -21.735 41.950 1.00 95.06 195 LYS A CA 1
ATOM 1593 C C . LYS A 1 195 ? -15.104 -20.764 42.250 1.00 95.06 195 LYS A C 1
ATOM 1595 O O . LYS A 1 195 ? -15.687 -20.803 43.329 1.00 95.06 195 LYS A O 1
ATOM 1600 N N . THR A 1 196 ? -15.449 -19.900 41.296 1.00 93.50 196 THR A N 1
ATOM 1601 C CA . THR A 1 196 ? -16.574 -18.967 41.462 1.00 93.50 196 THR A CA 1
ATOM 1602 C C . THR A 1 196 ? -17.909 -19.703 41.569 1.00 93.50 196 THR A C 1
ATOM 1604 O O . THR A 1 196 ? -18.730 -19.340 42.410 1.00 93.50 196 THR A O 1
ATOM 1607 N N . LEU A 1 197 ? -18.116 -20.773 40.794 1.00 93.50 197 LEU A N 1
ATOM 1608 C CA . LEU A 1 197 ? -19.304 -21.621 40.901 1.00 93.50 197 LEU A CA 1
ATOM 1609 C C . LEU A 1 197 ? -19.404 -22.306 42.275 1.00 93.50 197 LEU A C 1
ATOM 1611 O O . LEU A 1 197 ? -20.493 -22.374 42.840 1.00 93.50 197 LEU A O 1
ATOM 1615 N N . GLU A 1 198 ? -18.290 -22.803 42.816 1.00 95.62 198 GLU A N 1
ATOM 1616 C CA . GLU A 1 198 ? -18.233 -23.424 44.147 1.00 95.62 198 GLU A CA 1
ATOM 1617 C C . GLU A 1 198 ? -18.612 -22.422 45.248 1.00 95.62 198 GLU A C 1
ATOM 1619 O O . GLU A 1 198 ? -19.523 -22.694 46.028 1.00 95.62 198 GLU A O 1
ATOM 1624 N N . VAL A 1 199 ? -18.035 -21.214 45.232 1.00 95.69 199 VAL A N 1
ATOM 1625 C CA . VAL A 1 199 ? -18.386 -20.140 46.184 1.00 95.69 199 VAL A CA 1
ATOM 1626 C C . VAL A 1 199 ? -19.863 -19.743 46.077 1.00 95.69 199 VAL A C 1
ATOM 1628 O O . VAL A 1 199 ? -20.529 -19.507 47.088 1.00 95.69 199 VAL A O 1
ATOM 1631 N N . LEU A 1 200 ? -20.406 -19.664 44.857 1.00 91.69 200 LEU A N 1
ATOM 1632 C CA . LEU A 1 200 ? -21.823 -19.352 44.653 1.00 91.69 200 LEU A CA 1
ATOM 1633 C C . LEU A 1 200 ? -22.737 -20.457 45.194 1.00 91.69 200 LEU A C 1
ATOM 1635 O O . LEU A 1 200 ? -23.752 -20.13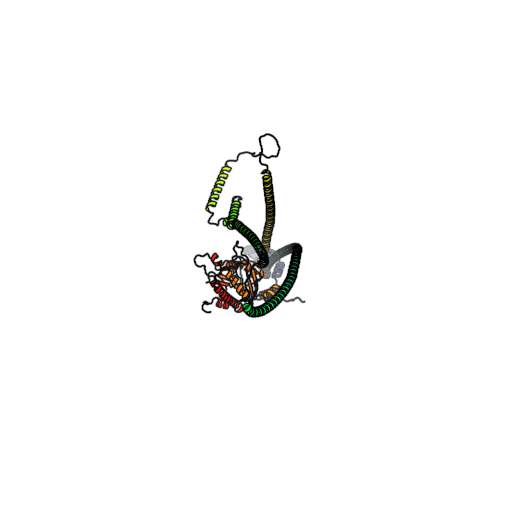2 45.809 1.00 91.69 200 LEU A O 1
ATOM 1639 N N . LYS A 1 201 ? -22.369 -21.733 45.026 1.00 95.31 201 LYS A N 1
ATOM 1640 C CA . LYS A 1 201 ? -23.112 -22.869 45.593 1.00 95.31 201 LYS A CA 1
ATOM 1641 C C . LYS A 1 201 ? -23.095 -22.865 47.118 1.00 95.31 201 LYS A C 1
ATOM 1643 O O . LYS A 1 201 ? -24.144 -23.043 47.729 1.00 95.31 201 LYS A O 1
ATOM 1648 N N . GLU A 1 202 ? -21.941 -22.623 47.737 1.00 95.06 202 GLU A N 1
ATOM 1649 C CA . GLU A 1 202 ? -21.838 -22.519 49.200 1.00 95.06 202 GLU A CA 1
ATOM 1650 C C . GLU A 1 202 ? -22.699 -21.370 49.741 1.00 95.06 202 GLU A C 1
ATOM 1652 O O . GLU A 1 202 ? -23.425 -21.527 50.727 1.00 95.06 202 GLU A O 1
ATOM 1657 N N . ARG A 1 203 ? -22.687 -20.220 49.055 1.00 93.50 203 ARG A N 1
ATOM 1658 C CA . ARG A 1 203 ? -23.544 -19.080 49.398 1.00 93.50 203 ARG A CA 1
ATOM 1659 C C . ARG A 1 203 ? -25.027 -19.409 49.241 1.00 93.50 203 ARG A C 1
ATOM 1661 O O . ARG A 1 203 ? -25.816 -19.030 50.104 1.00 93.50 203 ARG A O 1
ATOM 1668 N N . GLU A 1 204 ? -25.414 -20.086 48.162 1.00 92.31 204 GLU A N 1
ATOM 1669 C CA . GLU A 1 204 ? -26.793 -20.529 47.944 1.00 92.31 204 GLU A CA 1
ATOM 1670 C C . GLU A 1 204 ? -27.250 -21.464 49.067 1.00 92.31 204 GLU A C 1
ATOM 1672 O O . GLU A 1 204 ? -28.319 -21.256 49.639 1.00 92.31 204 GLU A O 1
ATOM 1677 N N . GLN A 1 205 ? -26.417 -22.435 49.442 1.00 95.06 205 GLN A N 1
ATOM 1678 C CA . GLN A 1 205 ? -26.714 -23.370 50.521 1.00 95.06 205 GLN A CA 1
ATOM 1679 C C . GLN A 1 205 ? -26.869 -22.649 51.869 1.00 95.06 205 GLN A C 1
ATOM 1681 O O . GLN A 1 205 ? -27.847 -22.877 52.578 1.00 95.06 205 GLN A O 1
ATOM 1686 N N . SER A 1 206 ? -25.979 -21.700 52.181 1.00 95.00 206 SER A N 1
ATOM 1687 C CA . SER A 1 206 ? -26.094 -20.873 53.389 1.00 95.00 206 SER A CA 1
ATOM 1688 C C . SER A 1 206 ? -27.394 -20.060 53.421 1.00 95.00 206 SER A C 1
ATOM 1690 O O . SER A 1 206 ? -28.071 -20.005 54.449 1.00 95.00 206 SER A O 1
ATOM 1692 N N . LEU A 1 207 ? -27.784 -19.461 52.289 1.00 93.75 207 LEU A N 1
ATOM 1693 C CA . LEU A 1 207 ? -29.042 -18.718 52.175 1.00 93.75 207 LEU A CA 1
ATOM 1694 C C . LEU A 1 207 ? -30.266 -19.634 52.309 1.00 93.75 207 LEU A C 1
ATOM 1696 O O . LEU A 1 207 ? -31.254 -19.245 52.933 1.00 93.75 207 LEU A O 1
ATOM 1700 N N . GLN A 1 208 ? -30.210 -20.852 51.764 1.00 93.88 208 GLN A N 1
ATOM 1701 C CA . GLN A 1 208 ? -31.271 -21.847 51.929 1.00 93.88 208 GLN A CA 1
ATOM 1702 C C . GLN A 1 208 ? -31.422 -22.277 53.395 1.00 93.88 208 GLN A C 1
ATOM 1704 O O . GLN A 1 208 ? -32.551 -22.374 53.883 1.00 93.88 208 GLN A O 1
ATOM 1709 N N . ASP A 1 209 ? -30.317 -22.475 54.116 1.00 95.31 209 ASP A N 1
ATOM 1710 C CA . ASP A 1 209 ? -30.343 -22.806 55.544 1.00 95.31 209 ASP A CA 1
ATOM 1711 C C . ASP A 1 209 ? -30.914 -21.655 56.389 1.00 95.31 209 ASP A C 1
ATOM 1713 O O . ASP A 1 209 ? -31.782 -21.892 57.233 1.00 95.31 209 ASP A O 1
ATOM 1717 N N . GLN A 1 210 ? -30.517 -20.405 56.116 1.00 94.75 210 GLN A N 1
ATOM 1718 C CA . GLN A 1 210 ? -31.094 -19.221 56.771 1.00 94.75 210 GLN A CA 1
ATOM 1719 C C . GLN A 1 210 ? -32.597 -19.101 56.505 1.00 94.75 210 GLN A C 1
ATOM 1721 O O . GLN A 1 210 ? -33.379 -18.849 57.423 1.00 94.75 210 GLN A O 1
ATOM 1726 N N . LEU A 1 211 ? -33.027 -19.331 55.260 1.00 92.88 211 LEU A N 1
ATOM 1727 C CA . LEU A 1 211 ? -34.442 -19.317 54.899 1.00 92.88 211 LEU A CA 1
ATOM 1728 C C . LEU A 1 211 ? -35.217 -20.415 55.638 1.00 92.88 211 LEU A C 1
ATOM 1730 O O . LEU A 1 211 ? -36.335 -20.169 56.096 1.00 92.88 211 LEU A O 1
ATOM 1734 N N . ARG A 1 212 ? -34.646 -21.621 55.768 1.00 95.00 212 ARG A N 1
ATOM 1735 C CA . ARG A 1 212 ? -35.259 -22.717 56.532 1.00 95.00 212 ARG A CA 1
ATOM 1736 C C . ARG A 1 212 ? -35.419 -22.329 58.000 1.00 95.00 212 ARG A C 1
ATOM 1738 O O . ARG A 1 212 ? -36.514 -22.478 58.536 1.00 95.00 212 ARG A O 1
ATOM 1745 N N . GLN A 1 213 ? -34.373 -21.781 58.614 1.00 95.12 213 GLN A N 1
ATOM 1746 C CA . GLN A 1 213 ? -34.399 -21.356 60.014 1.00 95.12 213 GLN A CA 1
ATOM 1747 C C . GLN A 1 213 ? -35.417 -20.230 60.255 1.00 95.12 213 GLN A C 1
ATOM 1749 O O . GLN A 1 213 ? -36.180 -20.278 61.220 1.00 95.12 213 GLN A O 1
ATOM 1754 N N . ALA A 1 214 ? -35.492 -19.248 59.352 1.00 91.12 214 ALA A N 1
ATOM 1755 C CA . ALA A 1 214 ? -36.488 -18.181 59.422 1.00 91.12 214 ALA A CA 1
ATOM 1756 C C . ALA A 1 214 ? -37.921 -18.729 59.303 1.00 91.12 214 ALA A C 1
ATOM 1758 O O . ALA A 1 214 ? -38.794 -18.343 60.079 1.00 91.12 214 ALA A O 1
ATOM 1759 N N . LYS A 1 215 ? -38.167 -19.670 58.379 1.00 94.19 215 LYS A N 1
ATOM 1760 C CA . LYS A 1 215 ? -39.476 -20.331 58.233 1.00 94.19 215 LYS A CA 1
ATOM 1761 C C . LYS A 1 215 ? -39.874 -21.115 59.482 1.00 94.19 215 LYS A C 1
ATOM 1763 O O . LYS A 1 215 ? -41.031 -21.058 59.884 1.00 94.19 215 LYS A O 1
ATOM 1768 N N . GLU A 1 216 ? -38.933 -21.824 60.095 1.00 95.44 216 GLU A N 1
ATOM 1769 C CA . GLU A 1 216 ? -39.176 -22.579 61.326 1.00 95.44 216 GLU A CA 1
ATOM 1770 C C . GLU A 1 216 ? -39.483 -21.652 62.512 1.00 95.44 216 GLU A C 1
ATOM 1772 O O . GLU A 1 216 ? -40.431 -21.896 63.256 1.00 95.44 216 GLU A O 1
ATOM 1777 N N . SER A 1 217 ? -38.760 -20.534 62.631 1.00 93.75 217 SER A N 1
ATOM 1778 C CA . SER A 1 217 ? -39.052 -19.487 63.618 1.00 93.75 217 SER A CA 1
ATOM 1779 C C . SER A 1 217 ? -40.463 -18.911 63.445 1.00 93.75 217 SER A C 1
ATOM 1781 O O . SER A 1 217 ? -41.229 -18.848 64.407 1.00 93.75 217 SER A O 1
ATOM 1783 N N . VAL A 1 218 ? -40.857 -18.574 62.210 1.00 93.69 218 VAL A N 1
ATOM 1784 C CA . VAL A 1 218 ? -42.212 -18.079 61.909 1.00 93.69 218 VAL A CA 1
ATOM 1785 C C . VAL A 1 218 ? -43.275 -19.122 62.257 1.00 93.69 218 VAL A C 1
ATOM 1787 O O . VAL A 1 218 ? -44.275 -18.777 62.880 1.00 93.69 218 VAL A O 1
ATOM 1790 N N . ALA A 1 219 ? -43.058 -20.396 61.920 1.00 94.44 219 ALA A N 1
ATOM 1791 C CA . ALA A 1 219 ? -43.988 -21.470 62.264 1.00 94.44 219 ALA A CA 1
ATOM 1792 C C . ALA A 1 219 ? -44.132 -21.651 63.787 1.00 94.44 219 ALA A C 1
ATOM 1794 O O . ALA A 1 219 ? -45.236 -21.876 64.285 1.00 94.44 219 ALA A O 1
ATOM 1795 N N . ASN A 1 220 ? -43.039 -21.515 64.542 1.00 94.31 220 ASN A N 1
ATOM 1796 C CA . ASN A 1 220 ? -43.076 -21.557 66.005 1.00 94.31 220 ASN A CA 1
ATOM 1797 C C . ASN A 1 220 ? -43.828 -20.355 66.589 1.00 94.31 220 ASN A C 1
ATOM 1799 O O . ASN A 1 220 ? -44.667 -20.538 67.470 1.00 94.31 220 ASN A O 1
ATOM 1803 N N . MET A 1 221 ? -43.595 -19.148 66.065 1.00 88.00 221 MET A N 1
ATOM 1804 C CA . MET A 1 221 ? -44.341 -17.948 66.459 1.00 88.00 221 MET A CA 1
ATOM 1805 C C . MET A 1 221 ? -45.837 -18.076 66.158 1.00 88.00 221 MET A C 1
ATOM 1807 O O . MET A 1 221 ? -46.655 -17.686 66.985 1.00 88.00 221 MET A O 1
ATOM 1811 N N . GLN A 1 222 ? -46.209 -18.669 65.020 1.00 92.81 222 GLN A N 1
ATOM 1812 C CA . GLN A 1 222 ? -47.608 -18.943 64.679 1.00 92.81 222 GLN A CA 1
ATOM 1813 C C . GLN A 1 222 ? -48.259 -19.919 65.666 1.00 92.81 222 GLN A C 1
ATOM 1815 O O . GLN A 1 222 ? -49.334 -19.623 66.177 1.00 92.81 222 GLN A O 1
ATOM 1820 N N . LYS A 1 223 ? -47.591 -21.030 66.006 1.00 94.00 223 LYS A N 1
ATOM 1821 C CA . LYS A 1 223 ? -48.096 -21.982 67.014 1.00 94.00 223 LYS A CA 1
ATOM 1822 C C . LYS A 1 223 ? -48.266 -21.340 68.389 1.00 94.00 223 LYS A C 1
ATOM 1824 O O . LYS A 1 223 ? -49.263 -21.582 69.062 1.00 94.00 223 LYS A O 1
ATOM 1829 N N . LEU A 1 224 ? -47.298 -20.526 68.815 1.00 93.56 224 LEU A N 1
ATOM 1830 C CA . LEU A 1 224 ? -47.390 -19.787 70.076 1.00 93.56 224 LEU A CA 1
ATOM 1831 C C . LEU A 1 224 ? -48.544 -18.784 70.050 1.00 93.56 224 LEU A C 1
ATOM 1833 O O . LEU A 1 224 ? -49.266 -18.667 71.037 1.00 93.56 224 LEU A O 1
ATOM 1837 N N . HIS A 1 225 ? -48.744 -18.098 68.923 1.00 92.12 225 HIS A N 1
ATOM 1838 C CA . HIS A 1 225 ? -49.857 -17.174 68.746 1.00 92.12 225 HIS A CA 1
ATOM 1839 C C . HIS A 1 225 ? -51.214 -17.887 68.823 1.00 92.12 225 HIS A C 1
ATOM 1841 O O . HIS A 1 225 ? -52.088 -17.424 69.549 1.00 92.12 225 HIS A O 1
ATOM 1847 N N . GLU A 1 226 ? -51.377 -19.036 68.159 1.00 93.31 226 GLU A N 1
ATOM 1848 C CA . GLU A 1 226 ? -52.595 -19.857 68.253 1.00 93.31 226 GLU A CA 1
ATOM 1849 C C . GLU A 1 226 ? -52.862 -20.319 69.691 1.00 93.31 226 GLU A C 1
ATOM 1851 O O . GLU A 1 226 ? -53.991 -20.236 70.179 1.00 93.31 226 GLU A O 1
ATOM 1856 N N . LEU A 1 227 ? -51.819 -20.756 70.402 1.00 93.75 227 LEU A N 1
ATOM 1857 C CA . LEU A 1 227 ? -51.940 -21.204 71.787 1.00 93.75 227 LEU A CA 1
ATOM 1858 C C . LEU A 1 227 ? -52.337 -20.045 72.715 1.00 93.75 227 LEU A C 1
ATOM 1860 O O . LEU A 1 227 ? -53.283 -20.176 73.490 1.00 93.75 227 LEU A O 1
ATOM 1864 N N . ALA A 1 228 ? -51.702 -18.881 72.577 1.00 90.56 228 ALA A N 1
ATOM 1865 C CA . ALA A 1 228 ? -52.083 -17.674 73.309 1.00 90.56 228 ALA A CA 1
ATOM 1866 C C . ALA A 1 228 ? -53.524 -17.236 72.987 1.00 90.56 228 ALA A C 1
ATOM 1868 O O . ALA A 1 228 ? -54.279 -16.862 73.884 1.00 90.56 228 ALA A O 1
ATOM 1869 N N . GLN A 1 229 ? -53.942 -17.334 71.723 1.00 93.19 229 GLN A N 1
ATOM 1870 C CA . GLN A 1 229 ? -55.301 -17.001 71.301 1.00 93.19 229 GLN A CA 1
ATOM 1871 C C . GLN A 1 229 ? -56.341 -17.956 71.907 1.00 93.19 229 GLN A C 1
ATOM 1873 O O . GLN A 1 229 ? -57.396 -17.497 72.346 1.00 93.19 229 GLN A O 1
ATOM 1878 N N . SER A 1 230 ? -56.040 -19.257 71.997 1.00 91.38 230 SER A N 1
ATOM 1879 C CA . SER A 1 230 ? -56.912 -20.226 72.681 1.00 91.38 230 SER A CA 1
ATOM 1880 C C . SER A 1 230 ? -57.036 -19.954 74.183 1.00 91.38 230 SER A C 1
ATOM 1882 O O . SER A 1 230 ? -58.145 -19.972 74.710 1.00 91.38 230 SER A O 1
ATOM 1884 N N . GLN A 1 231 ? -55.934 -19.604 74.855 1.00 92.62 231 GLN A N 1
ATOM 1885 C CA . GLN A 1 231 ? -55.947 -19.254 76.278 1.00 92.62 231 GLN A CA 1
ATOM 1886 C C . GLN A 1 231 ? -56.757 -17.980 76.534 1.00 92.62 231 GLN A C 1
ATOM 1888 O O . GLN A 1 231 ? -57.568 -17.933 77.455 1.00 92.62 231 GLN A O 1
ATOM 1893 N N . LEU A 1 232 ? -56.596 -16.955 75.690 1.00 89.88 232 LEU A N 1
ATOM 1894 C CA . LEU A 1 232 ? -57.406 -15.737 75.765 1.00 89.88 232 LEU A CA 1
ATOM 1895 C C . LEU A 1 232 ? -58.896 -16.026 75.560 1.00 89.88 232 LEU A C 1
ATOM 1897 O O . LEU A 1 232 ? -59.733 -15.410 76.220 1.00 89.88 232 LEU A O 1
ATOM 1901 N N . PHE A 1 233 ? -59.238 -16.958 74.666 1.00 93.19 233 PHE A N 1
ATOM 1902 C CA . PHE A 1 233 ? -60.620 -17.379 74.462 1.00 93.19 233 PHE A CA 1
ATOM 1903 C C . PHE A 1 233 ? -61.192 -18.090 75.699 1.00 93.19 233 PHE A C 1
ATOM 1905 O O . PHE A 1 233 ? -62.293 -17.748 76.123 1.00 93.19 233 PHE A O 1
ATOM 1912 N N . GLU A 1 234 ? -60.444 -19.009 76.318 1.00 92.44 234 GLU A N 1
ATOM 1913 C CA . GLU A 1 234 ? -60.859 -19.679 77.562 1.00 92.44 234 GLU A CA 1
ATOM 1914 C C . GLU A 1 234 ? -61.052 -18.695 78.719 1.00 92.44 234 GLU A C 1
ATOM 1916 O O . GLU A 1 234 ? -62.095 -18.716 79.371 1.00 92.44 234 GLU A O 1
ATOM 1921 N N . VAL A 1 235 ? -60.094 -17.791 78.948 1.00 89.62 235 VAL A N 1
ATOM 1922 C CA . VAL A 1 235 ? -60.195 -16.771 80.007 1.00 89.62 235 VAL A CA 1
ATOM 1923 C C . VAL A 1 235 ? -61.397 -15.860 79.769 1.00 89.62 235 VAL A C 1
ATOM 1925 O O . VAL A 1 235 ? -62.122 -15.520 80.705 1.00 89.62 235 VAL A O 1
ATOM 1928 N N . ARG A 1 236 ? -61.648 -15.480 78.511 1.00 91.25 236 ARG A N 1
ATOM 1929 C CA . ARG A 1 236 ? -62.821 -14.681 78.153 1.00 91.25 236 ARG A CA 1
ATOM 1930 C C . ARG A 1 236 ? -64.122 -15.436 78.420 1.00 91.25 236 ARG A C 1
ATOM 1932 O O . ARG A 1 236 ? -65.030 -14.848 78.996 1.00 91.25 236 ARG A O 1
ATOM 1939 N N . ALA A 1 237 ? -64.199 -16.715 78.056 1.00 91.88 237 ALA A N 1
ATOM 1940 C CA . ALA A 1 237 ? -65.367 -17.550 78.319 1.00 91.88 237 ALA A CA 1
ATOM 1941 C C . ALA A 1 237 ? -65.633 -17.698 79.828 1.00 91.88 237 ALA A C 1
ATOM 1943 O O . ALA A 1 237 ? -66.761 -17.490 80.268 1.00 91.88 237 ALA A O 1
ATOM 1944 N N . GLN A 1 238 ? -64.592 -17.959 80.629 1.00 91.12 238 GLN A N 1
ATOM 1945 C CA . GLN A 1 238 ? -64.694 -18.028 82.093 1.00 91.12 238 GLN A CA 1
ATOM 1946 C C . GLN A 1 238 ? -65.143 -16.694 82.700 1.00 91.12 238 GLN A C 1
ATOM 1948 O O . GLN A 1 238 ? -66.002 -16.667 83.576 1.00 91.12 238 GLN A O 1
ATOM 1953 N N . SER A 1 239 ? -64.602 -15.572 82.215 1.00 87.25 239 SER A N 1
ATOM 1954 C CA . SER A 1 239 ? -65.005 -14.239 82.669 1.00 87.25 239 SER A CA 1
ATOM 1955 C C . SER A 1 239 ? -66.464 -13.922 82.322 1.00 87.25 239 SER A C 1
ATOM 1957 O O . SER A 1 239 ? -67.176 -13.332 83.136 1.00 87.25 239 SER A O 1
ATOM 1959 N N . GLU A 1 240 ? -66.934 -14.319 81.135 1.00 90.12 240 GLU A N 1
ATOM 1960 C CA . GLU A 1 240 ? -68.333 -14.167 80.722 1.00 90.12 240 GLU A CA 1
ATOM 1961 C C . GLU A 1 240 ? -69.275 -15.047 81.562 1.00 90.12 240 GLU A C 1
ATOM 1963 O O . GLU A 1 240 ? -70.331 -14.567 81.982 1.00 90.12 240 GLU A O 1
ATOM 1968 N N . GLU A 1 241 ? -68.874 -16.281 81.880 1.00 89.88 241 GLU A N 1
ATOM 1969 C CA . GLU A 1 241 ? -69.608 -17.182 82.777 1.00 89.88 241 GLU A CA 1
ATOM 1970 C C . GLU A 1 241 ? -69.682 -16.627 84.208 1.00 89.88 241 GLU A C 1
ATOM 1972 O O . GLU A 1 241 ? -70.768 -16.538 84.781 1.00 89.88 241 GLU A O 1
ATOM 1977 N N . GLU A 1 242 ? -68.562 -16.158 84.767 1.00 89.12 242 GLU A N 1
ATOM 1978 C CA . GLU A 1 242 ? -68.523 -15.545 86.099 1.00 89.12 242 GLU A CA 1
ATOM 1979 C C . GLU A 1 242 ? -69.372 -14.267 86.149 1.00 89.12 242 GLU A C 1
ATOM 1981 O O . GLU A 1 242 ? -70.109 -14.028 87.109 1.00 89.12 242 GLU A O 1
ATOM 1986 N N . ARG A 1 243 ? -69.325 -13.447 85.093 1.00 89.19 243 ARG A N 1
ATOM 1987 C CA . ARG A 1 243 ? -70.168 -12.253 84.966 1.00 89.19 243 ARG A CA 1
ATOM 1988 C C . ARG A 1 243 ? -71.652 -12.624 84.902 1.00 89.19 243 ARG A C 1
ATOM 1990 O O . ARG A 1 243 ? -72.460 -11.933 85.521 1.00 89.19 243 ARG A O 1
ATOM 1997 N N . ALA A 1 244 ? -72.018 -13.692 84.194 1.00 90.31 244 ALA A N 1
ATOM 1998 C CA . ALA A 1 244 ? -73.393 -14.187 84.145 1.00 90.31 244 ALA A CA 1
ATOM 1999 C C . ALA A 1 244 ? -73.856 -14.734 85.508 1.00 90.31 244 ALA A C 1
ATOM 2001 O O . ALA A 1 244 ? -74.962 -14.413 85.946 1.00 90.31 244 ALA A O 1
ATOM 2002 N N . ALA A 1 245 ? -73.001 -15.483 86.212 1.00 88.81 245 ALA A N 1
ATOM 2003 C CA . ALA A 1 245 ? -73.275 -15.988 87.557 1.00 88.81 245 ALA A CA 1
ATOM 2004 C C . ALA A 1 245 ? -73.484 -14.842 88.560 1.00 88.81 245 ALA A C 1
ATOM 2006 O O . ALA A 1 245 ? -74.508 -14.805 89.242 1.00 88.81 245 ALA A O 1
ATOM 2007 N N . LYS A 1 246 ? -72.585 -13.848 88.574 1.00 87.31 246 LYS A N 1
ATOM 2008 C CA . LYS A 1 246 ? -72.728 -12.639 89.403 1.00 87.31 246 LYS A CA 1
ATOM 2009 C C . LYS A 1 246 ? -73.989 -11.854 89.059 1.00 87.31 246 LYS A C 1
ATOM 2011 O O . LYS A 1 246 ? -74.663 -11.363 89.954 1.00 87.31 246 LYS A O 1
ATOM 2016 N N . GLN A 1 247 ? -74.347 -11.749 87.778 1.00 90.81 247 GLN A N 1
ATOM 2017 C CA . GLN A 1 247 ? -75.598 -11.101 87.380 1.00 90.81 247 GLN A CA 1
ATOM 2018 C C . GLN A 1 247 ? -76.824 -11.860 87.911 1.00 90.81 247 GLN A C 1
ATOM 2020 O O . GLN A 1 247 ? -77.777 -11.232 88.365 1.00 90.81 247 GLN A O 1
ATOM 2025 N N . SER A 1 248 ? -76.800 -13.195 87.887 1.00 88.56 248 SER A N 1
ATOM 2026 C CA . SER A 1 248 ? -77.855 -14.023 88.480 1.00 88.56 248 SER A CA 1
ATOM 2027 C C . SER A 1 248 ? -77.945 -13.841 89.995 1.00 88.56 248 SER A C 1
ATOM 2029 O O . SER A 1 248 ? -79.047 -13.766 90.531 1.00 88.56 248 SER A O 1
ATOM 2031 N N . GLU A 1 249 ? -76.808 -13.763 90.688 1.00 89.62 249 GLU A N 1
ATOM 2032 C CA . GLU A 1 249 ? -76.753 -13.508 92.130 1.00 89.62 249 GLU A CA 1
ATOM 2033 C C . GLU A 1 249 ? -77.309 -12.122 92.472 1.00 89.62 249 GLU A C 1
ATOM 2035 O O . GLU A 1 249 ? -78.151 -11.999 93.354 1.00 89.62 249 GLU A O 1
ATOM 2040 N N . VAL A 1 250 ? -76.927 -11.087 91.716 1.00 88.25 250 VAL A N 1
ATOM 2041 C CA . VAL A 1 250 ? -77.490 -9.735 91.860 1.00 88.25 250 VAL A CA 1
ATOM 2042 C C . VAL A 1 250 ? -79.000 -9.741 91.644 1.00 88.25 250 VAL A C 1
ATOM 2044 O O . VAL A 1 250 ? -79.709 -9.097 92.409 1.00 88.25 250 VAL A O 1
ATOM 2047 N N . ASN A 1 251 ? -79.509 -10.478 90.653 1.00 89.94 251 ASN A N 1
ATOM 2048 C CA . ASN A 1 251 ? -80.952 -10.590 90.428 1.00 89.94 251 ASN A CA 1
ATOM 2049 C C . ASN A 1 251 ? -81.656 -11.290 91.606 1.00 89.94 251 ASN A C 1
ATOM 2051 O O . ASN A 1 251 ? -82.685 -10.810 92.066 1.00 89.94 251 ASN A O 1
ATOM 2055 N N . LEU A 1 252 ? -81.084 -12.371 92.147 1.00 91.81 252 LEU A N 1
ATOM 2056 C CA . LEU A 1 252 ? -81.607 -13.051 93.341 1.00 91.81 252 LEU A CA 1
ATOM 2057 C C . LEU A 1 252 ? -81.608 -12.137 94.572 1.00 91.81 252 LEU A C 1
ATOM 2059 O O . LEU A 1 252 ? -82.590 -12.104 95.311 1.00 91.81 252 LEU A O 1
ATOM 2063 N N . LEU A 1 253 ? -80.528 -11.380 94.778 1.00 88.12 253 LEU A N 1
ATOM 2064 C CA . LEU A 1 253 ? -80.431 -10.392 95.848 1.00 88.12 253 LEU A CA 1
ATOM 2065 C C . LEU A 1 253 ? -81.426 -9.249 95.640 1.00 88.12 253 LEU A C 1
ATOM 2067 O O . LEU A 1 253 ? -82.031 -8.805 96.609 1.00 88.12 253 LEU A O 1
ATOM 2071 N N . MET A 1 254 ? -81.645 -8.794 94.403 1.00 88.19 254 MET A N 1
ATOM 2072 C CA . MET A 1 254 ? -82.705 -7.834 94.087 1.00 88.19 254 MET A CA 1
ATOM 2073 C C . MET A 1 254 ? -84.081 -8.405 94.440 1.00 88.19 254 MET A C 1
ATOM 2075 O O . MET A 1 254 ? -84.826 -7.736 95.149 1.00 88.19 254 MET A O 1
ATOM 2079 N N . ASP A 1 255 ? -84.383 -9.651 94.072 1.00 89.38 255 ASP A N 1
ATOM 2080 C CA . ASP A 1 255 ? -85.639 -10.320 94.435 1.00 89.38 255 ASP A CA 1
ATOM 2081 C C . ASP A 1 255 ? -85.788 -10.493 95.959 1.00 89.38 255 ASP A C 1
ATOM 2083 O O . ASP A 1 255 ? -86.892 -10.428 96.505 1.00 89.38 255 ASP A O 1
ATOM 2087 N N . GLU A 1 256 ? -84.700 -10.764 96.685 1.00 89.00 256 GLU A N 1
ATOM 2088 C CA . GLU A 1 256 ? -84.698 -10.821 98.153 1.00 89.00 256 GLU A CA 1
ATOM 2089 C C . GLU A 1 256 ? -84.892 -9.450 98.785 1.00 89.00 256 GLU A C 1
ATOM 2091 O O . GLU A 1 256 ? -85.648 -9.337 99.749 1.00 89.00 256 GLU A O 1
ATOM 2096 N N . VAL A 1 257 ? -84.266 -8.410 98.237 1.00 87.62 257 VAL A N 1
ATOM 2097 C CA . VAL A 1 257 ? -84.463 -7.025 98.663 1.00 87.62 257 VAL A CA 1
ATOM 2098 C C . VAL A 1 257 ? -85.900 -6.602 98.400 1.00 87.62 257 VAL A C 1
ATOM 2100 O O . VAL A 1 257 ? -86.518 -6.037 99.295 1.00 87.62 257 VAL A O 1
ATOM 2103 N N . GLU A 1 258 ? -86.478 -6.918 97.245 1.00 88.12 258 GLU A N 1
ATOM 2104 C CA . GLU A 1 258 ? -87.885 -6.642 96.946 1.00 88.12 258 GLU A CA 1
ATOM 2105 C C . GLU A 1 258 ? -88.821 -7.392 97.902 1.00 88.12 258 GLU A C 1
ATOM 2107 O O . GLU A 1 258 ? -89.759 -6.797 98.444 1.00 88.12 258 GLU A O 1
ATOM 2112 N N . ARG A 1 259 ? -88.539 -8.672 98.193 1.00 89.19 259 ARG A N 1
ATOM 2113 C CA . ARG A 1 259 ? -89.259 -9.462 99.211 1.00 89.19 259 ARG A CA 1
ATOM 2114 C C . ARG A 1 259 ? -89.111 -8.871 100.614 1.00 89.19 259 ARG A C 1
ATOM 2116 O O . ARG A 1 259 ? -90.082 -8.802 101.369 1.00 89.19 259 ARG A O 1
ATOM 2123 N N . ALA A 1 260 ? -87.914 -8.427 100.982 1.00 82.56 260 ALA A N 1
ATOM 2124 C CA . ALA A 1 260 ? -87.636 -7.792 102.262 1.00 82.56 260 ALA A CA 1
ATOM 2125 C C . ALA A 1 260 ? -88.308 -6.421 102.360 1.00 82.56 260 ALA A C 1
ATOM 2127 O O . ALA A 1 260 ? -88.850 -6.105 103.409 1.00 82.56 260 ALA A O 1
ATOM 2128 N N . GLN A 1 261 ? -88.354 -5.640 101.280 1.00 84.56 261 GLN A N 1
ATOM 2129 C CA . GLN A 1 261 ? -89.062 -4.363 101.196 1.00 84.56 261 GLN A CA 1
ATOM 2130 C C . GLN A 1 261 ? -90.573 -4.557 101.296 1.00 84.56 261 GLN A C 1
ATOM 2132 O O . GLN A 1 261 ? -91.223 -3.840 102.052 1.00 84.56 261 GLN A O 1
ATOM 2137 N N . THR A 1 262 ? -91.149 -5.551 100.615 1.00 85.56 262 THR A N 1
ATOM 2138 C CA . THR A 1 262 ? -92.575 -5.886 100.788 1.00 85.56 262 THR A CA 1
ATOM 2139 C C . THR A 1 262 ? -92.871 -6.329 102.217 1.00 85.56 262 THR A C 1
ATOM 2141 O O . THR A 1 262 ? -93.873 -5.903 102.797 1.00 85.56 262 THR A O 1
ATOM 2144 N N . ARG A 1 263 ? -91.977 -7.115 102.828 1.00 86.00 263 ARG A N 1
ATOM 2145 C CA . ARG A 1 263 ? -92.087 -7.508 104.237 1.00 86.00 263 ARG A CA 1
ATOM 2146 C C . ARG A 1 263 ? -91.902 -6.329 105.190 1.00 86.00 263 ARG A C 1
ATOM 2148 O O . ARG A 1 263 ? -92.631 -6.238 106.173 1.00 86.00 263 ARG A O 1
ATOM 2155 N N . LEU A 1 264 ? -90.993 -5.404 104.897 1.00 81.62 264 LEU A N 1
ATOM 2156 C CA . LEU A 1 264 ? -90.786 -4.175 105.655 1.00 81.62 264 LEU A CA 1
ATOM 2157 C C . LEU A 1 264 ? -92.032 -3.299 105.568 1.00 81.62 264 LEU A C 1
ATOM 2159 O O . LEU A 1 264 ? -92.508 -2.864 106.598 1.00 81.62 264 LEU A O 1
ATOM 2163 N N . LEU A 1 265 ? -92.632 -3.132 104.388 1.00 84.50 265 LEU A N 1
ATOM 2164 C CA . LEU A 1 265 ? -93.897 -2.414 104.216 1.00 84.50 265 LEU A CA 1
ATOM 2165 C C . LEU A 1 265 ? -95.041 -3.072 105.002 1.00 84.50 265 LEU A C 1
ATOM 2167 O O . LEU A 1 265 ? -95.866 -2.372 105.594 1.00 84.50 265 LEU A O 1
ATOM 2171 N N . SER A 1 266 ? -95.101 -4.410 105.055 1.00 81.62 266 SER A N 1
ATOM 2172 C CA . SER A 1 266 ? -96.071 -5.104 105.914 1.00 81.62 266 SER A CA 1
ATOM 2173 C C . SER A 1 266 ? -95.775 -4.910 107.399 1.00 81.62 266 SER A C 1
ATOM 2175 O O . SER A 1 266 ? -96.694 -4.624 108.160 1.00 81.62 266 SER A O 1
ATOM 2177 N N . LEU A 1 267 ? -94.502 -4.974 107.795 1.00 77.19 267 LEU A N 1
ATOM 2178 C CA . LEU A 1 267 ? -94.049 -4.729 109.161 1.00 77.19 267 LEU A CA 1
ATOM 2179 C C . LEU A 1 267 ? -94.183 -3.258 109.548 1.00 77.19 267 LEU A C 1
ATOM 2181 O O . LEU A 1 267 ? -94.326 -2.967 110.718 1.00 77.19 267 LEU A O 1
ATOM 2185 N N . GLU A 1 268 ? -94.159 -2.316 108.609 1.00 76.94 268 GLU A N 1
ATOM 2186 C CA . GLU A 1 268 ? -94.402 -0.893 108.831 1.00 76.94 268 GLU A CA 1
ATOM 2187 C C . GLU A 1 268 ? -95.893 -0.611 108.986 1.00 76.94 268 GLU A C 1
ATOM 2189 O O . GLU A 1 268 ? -96.268 0.209 109.822 1.00 76.94 268 GLU A O 1
ATOM 2194 N N . ARG A 1 269 ? -96.759 -1.335 108.262 1.00 76.31 269 ARG A N 1
ATOM 2195 C CA . ARG A 1 269 ? -98.203 -1.360 108.545 1.00 76.31 269 ARG A CA 1
ATOM 2196 C C . ARG A 1 269 ? -98.485 -1.973 109.914 1.00 76.31 269 ARG A C 1
ATOM 2198 O O . ARG A 1 269 ? -99.217 -1.369 110.697 1.00 76.31 269 ARG A O 1
ATOM 2205 N N . GLU A 1 270 ? -97.862 -3.106 110.238 1.00 70.62 270 GLU A N 1
ATOM 2206 C CA . GLU A 1 270 ? -97.927 -3.709 111.573 1.00 70.62 270 GLU A CA 1
ATOM 2207 C C . GLU A 1 270 ? -97.296 -2.812 112.632 1.00 70.62 270 GLU A C 1
ATOM 2209 O O . GLU A 1 270 ? -97.844 -2.722 113.711 1.00 70.62 270 GLU A O 1
ATOM 2214 N N . LYS A 1 271 ? -96.218 -2.078 112.345 1.00 68.38 271 LYS A N 1
ATOM 2215 C CA . LYS A 1 271 ? -95.614 -1.065 113.222 1.00 68.38 271 LYS A CA 1
ATOM 2216 C C . LYS A 1 271 ? -96.491 0.170 113.325 1.00 68.38 271 LYS A C 1
ATOM 2218 O O . LYS A 1 271 ? -96.409 0.845 114.334 1.00 68.38 271 LYS A O 1
ATOM 2223 N N . GLY A 1 272 ? -97.332 0.492 112.349 1.00 68.06 272 GLY A N 1
ATOM 2224 C CA . GLY A 1 272 ? -98.387 1.496 112.488 1.00 68.06 272 GLY A CA 1
ATOM 2225 C C . GLY A 1 272 ? -99.445 1.040 113.495 1.00 68.06 272 GLY A C 1
ATOM 2226 O O . GLY A 1 272 ? -99.784 1.781 114.417 1.00 68.06 272 GLY A O 1
ATOM 2227 N N . LEU A 1 273 ? -99.875 -0.220 113.381 1.00 63.56 273 LEU A N 1
ATOM 2228 C CA . LEU A 1 273 ? -100.775 -0.892 114.328 1.00 63.56 273 LEU A CA 1
ATOM 2229 C C . LEU A 1 273 ? -100.143 -1.056 115.722 1.00 63.56 273 LEU A C 1
ATOM 2231 O O . LEU A 1 273 ? -100.779 -0.772 116.731 1.00 63.56 273 LEU A O 1
ATOM 2235 N N . LEU A 1 274 ? -98.867 -1.429 115.784 1.00 51.06 274 LEU A N 1
ATOM 2236 C CA . LEU A 1 274 ? -98.091 -1.636 116.998 1.00 51.06 274 LEU A CA 1
ATOM 2237 C C . LEU A 1 274 ? -97.587 -0.315 117.575 1.00 51.06 274 LEU A C 1
ATOM 2239 O O . LEU A 1 274 ? -97.473 -0.250 118.778 1.00 51.06 274 LEU A O 1
ATOM 2243 N N . ARG A 1 275 ? -97.370 0.772 116.814 1.00 52.88 275 ARG A N 1
ATOM 2244 C CA . ARG A 1 275 ? -97.160 2.144 117.344 1.00 52.88 275 ARG A CA 1
ATOM 2245 C C . ARG A 1 275 ? -98.417 2.654 118.025 1.00 52.88 275 ARG A C 1
ATOM 2247 O O . ARG A 1 275 ? -98.305 3.309 119.055 1.00 52.88 275 ARG A O 1
ATOM 2254 N N . SER A 1 276 ? -99.593 2.297 117.506 1.00 53.91 276 SER A N 1
ATOM 2255 C CA . SER A 1 276 ? -100.844 2.504 118.235 1.00 53.91 276 SER A CA 1
ATOM 2256 C C . SER A 1 276 ? -100.907 1.682 119.534 1.00 53.91 276 SER A C 1
ATOM 2258 O O . SER A 1 276 ? -101.647 2.061 120.433 1.00 53.91 276 SER A O 1
ATOM 2260 N N . GLN A 1 277 ? -100.127 0.599 119.658 1.00 47.62 277 GLN A N 1
ATOM 2261 C CA . GLN A 1 277 ? -100.004 -0.245 120.862 1.00 47.62 277 GLN A CA 1
ATOM 2262 C C . GLN A 1 277 ? -98.724 0.029 121.699 1.00 47.62 277 GLN A C 1
ATOM 2264 O O . GLN A 1 277 ? -98.627 -0.405 122.843 1.00 47.62 277 GLN A O 1
ATOM 2269 N N . LEU A 1 278 ? -97.757 0.791 121.178 1.00 41.38 278 LEU A N 1
ATOM 2270 C CA . LEU A 1 278 ? -96.467 1.151 121.793 1.00 41.38 278 LEU A CA 1
ATOM 2271 C C . LEU A 1 278 ? -96.440 2.603 122.281 1.00 41.38 278 LEU A C 1
ATOM 2273 O O . LEU A 1 278 ? -95.518 2.977 122.993 1.00 41.38 278 LEU A O 1
ATOM 2277 N N . GLN A 1 279 ? -97.476 3.403 122.007 1.00 46.59 279 GLN A N 1
ATOM 2278 C CA . GLN A 1 279 ? -97.779 4.560 122.857 1.00 46.59 279 GLN A CA 1
ATOM 2279 C C . GLN A 1 279 ? -98.283 4.125 124.252 1.00 46.59 279 GLN A C 1
ATOM 2281 O O . GLN A 1 279 ? -98.307 4.933 125.175 1.00 46.59 279 GLN A O 1
ATOM 2286 N N . SER A 1 280 ? -98.622 2.840 124.425 1.00 43.59 280 SER A N 1
ATOM 2287 C CA . SER A 1 280 ? -99.016 2.218 125.698 1.00 43.59 280 SER A CA 1
ATOM 2288 C C . SER A 1 280 ? -97.964 1.299 126.329 1.00 43.59 280 SER A C 1
ATOM 2290 O O . SER A 1 280 ? -98.216 0.750 127.396 1.00 43.59 280 SER A O 1
ATOM 2292 N N . ALA A 1 281 ? -96.788 1.135 125.726 1.00 34.81 281 ALA A N 1
ATOM 2293 C CA . ALA A 1 281 ? -95.731 0.293 126.283 1.00 34.81 281 ALA A CA 1
ATOM 2294 C C . ALA A 1 281 ? -94.403 1.045 126.251 1.00 34.81 281 ALA A C 1
ATOM 2296 O O . ALA A 1 281 ? -93.555 0.854 125.386 1.00 34.81 281 ALA A O 1
ATOM 2297 N N . ASN A 1 282 ? -94.337 1.994 127.180 1.00 30.44 282 ASN A N 1
ATOM 2298 C CA . ASN A 1 282 ? -93.231 2.202 128.101 1.00 30.44 282 ASN A CA 1
ATOM 2299 C C . ASN A 1 282 ? -91.887 1.551 127.724 1.00 30.44 282 ASN A C 1
ATOM 2301 O O . ASN A 1 282 ? -91.774 0.330 127.700 1.00 30.44 282 ASN A O 1
ATOM 2305 N N . GLU A 1 283 ? -90.902 2.428 127.520 1.00 33.00 283 GLU A N 1
ATOM 2306 C CA . GLU A 1 283 ? -89.554 2.362 128.102 1.00 33.00 283 GLU A CA 1
ATOM 2307 C C . GLU A 1 283 ? -88.812 1.014 128.044 1.00 33.00 283 GLU A C 1
ATOM 2309 O O . GLU A 1 283 ? -89.129 0.081 128.766 1.00 33.00 283 GLU A O 1
ATOM 2314 N N . GLU A 1 284 ? -87.736 0.964 127.251 1.00 30.23 284 GLU A N 1
ATOM 2315 C CA . GLU A 1 284 ? -86.347 0.816 127.737 1.00 30.23 284 GLU A CA 1
ATOM 2316 C C . GLU A 1 284 ? -85.418 0.265 126.637 1.00 30.23 284 GLU A C 1
ATOM 2318 O O . GLU A 1 284 ? -85.588 -0.857 126.187 1.00 30.23 284 GLU A O 1
ATOM 2323 N N . THR A 1 285 ? -84.374 1.053 126.312 1.00 30.62 285 THR A N 1
ATOM 2324 C CA . THR A 1 285 ? -82.972 0.652 125.992 1.00 30.62 285 THR A CA 1
ATOM 2325 C C . THR A 1 285 ? -82.706 -0.344 124.837 1.00 30.62 285 THR A C 1
ATOM 2327 O O . THR A 1 285 ? -83.469 -1.247 124.568 1.00 30.62 285 THR A O 1
ATOM 2330 N N . GLY A 1 286 ? -81.617 -0.335 124.066 1.00 27.14 286 GLY A N 1
ATOM 2331 C CA . GLY A 1 286 ? -80.370 0.416 124.024 1.00 27.14 286 GLY A CA 1
ATOM 2332 C C . GLY A 1 286 ? -79.316 -0.390 123.222 1.00 27.14 286 GLY A C 1
ATOM 2333 O O . GLY A 1 286 ? -79.173 -1.583 123.441 1.00 27.14 286 GLY A O 1
ATOM 2334 N N . SER A 1 287 ? -78.519 0.306 122.392 1.00 29.06 287 SER A N 1
ATOM 2335 C CA . SER A 1 287 ? -77.084 0.058 122.080 1.00 29.06 287 SER A CA 1
ATOM 2336 C C . SER A 1 287 ? -76.576 -0.948 121.005 1.00 29.06 287 SER A C 1
ATOM 2338 O O . SER A 1 287 ? -76.894 -2.129 121.051 1.00 29.06 287 SER A O 1
ATOM 2340 N N . LYS A 1 288 ? -75.576 -0.439 120.232 1.00 31.70 288 LYS A N 1
ATOM 2341 C CA . LYS A 1 288 ? -74.350 -1.059 119.626 1.00 31.70 288 LYS A CA 1
ATOM 2342 C C . LYS A 1 288 ? -74.481 -1.929 118.359 1.00 31.70 288 LYS A C 1
ATOM 2344 O O . LYS A 1 288 ? -75.466 -2.624 118.216 1.00 31.70 288 LYS A O 1
ATOM 2349 N N . ASN A 1 289 ? -73.483 -2.085 117.476 1.00 31.47 289 ASN A N 1
ATOM 2350 C CA . ASN A 1 289 ? -72.316 -1.342 116.940 1.00 31.47 289 ASN A CA 1
ATOM 2351 C C . ASN A 1 289 ? -71.645 -2.308 115.917 1.00 31.47 289 ASN A C 1
ATOM 2353 O O . ASN A 1 289 ? -71.778 -3.510 116.097 1.00 31.47 289 ASN A O 1
ATOM 2357 N N . SER A 1 290 ? -70.856 -1.761 114.981 1.00 34.69 290 SER A N 1
ATOM 2358 C CA . SER A 1 290 ? -69.830 -2.395 114.112 1.00 34.69 290 SER A CA 1
ATOM 2359 C C . SER A 1 290 ? -70.254 -3.327 112.966 1.00 34.69 290 SER A C 1
ATOM 2361 O O . SER A 1 290 ? -70.967 -4.296 113.162 1.00 34.69 290 SER A O 1
ATOM 2363 N N . ASP A 1 291 ? -69.765 -3.014 111.758 1.00 32.50 291 ASP A N 1
ATOM 2364 C CA . ASP A 1 291 ? -68.745 -3.822 111.064 1.00 32.50 291 ASP A CA 1
ATOM 2365 C C . ASP A 1 291 ? -68.226 -3.051 109.833 1.00 32.50 291 ASP A C 1
ATOM 2367 O O . ASP A 1 291 ? -68.864 -2.971 108.788 1.00 32.50 291 ASP A O 1
ATOM 2371 N N . SER A 1 292 ? -67.062 -2.406 109.985 1.00 44.75 292 SER A N 1
ATOM 2372 C CA . SER A 1 292 ? -66.369 -1.626 108.944 1.00 44.75 292 SER A CA 1
ATOM 2373 C C . SER A 1 292 ? -65.100 -2.330 108.442 1.00 44.75 292 SER A C 1
ATOM 2375 O O . SER A 1 292 ? -64.108 -1.670 108.134 1.00 44.75 292 SER A O 1
ATOM 2377 N N . VAL A 1 293 ? -65.092 -3.666 108.427 1.00 48.91 293 VAL A N 1
ATOM 2378 C CA . VAL A 1 293 ? -63.882 -4.461 108.144 1.00 48.91 293 VAL A CA 1
ATOM 2379 C C . VAL A 1 293 ? -63.905 -5.103 106.743 1.00 48.91 293 VAL A C 1
ATOM 2381 O O . VAL A 1 293 ? -62.842 -5.286 106.158 1.00 48.91 293 VAL A O 1
ATOM 2384 N N . ASP A 1 294 ? -65.075 -5.298 106.118 1.00 46.12 294 ASP A N 1
ATOM 2385 C CA . ASP A 1 294 ? -65.177 -5.977 104.807 1.00 46.12 294 ASP A CA 1
ATOM 2386 C C . ASP A 1 294 ? -65.019 -5.069 103.575 1.00 46.12 294 ASP A C 1
ATOM 2388 O O . ASP A 1 294 ? -64.636 -5.531 102.501 1.00 46.12 294 ASP A O 1
ATOM 2392 N N . SER A 1 295 ? -65.250 -3.757 103.695 1.00 53.75 295 SER A N 1
ATOM 2393 C CA . SER A 1 295 ? -65.002 -2.833 102.574 1.00 53.75 295 SER A CA 1
ATOM 2394 C C . SER A 1 295 ? -63.510 -2.570 102.352 1.00 53.75 295 SER A C 1
ATOM 2396 O O . SER A 1 295 ? -63.103 -2.288 101.226 1.00 53.75 295 SER A O 1
ATOM 2398 N N . ASN A 1 296 ? -62.691 -2.694 103.403 1.00 52.81 296 ASN A N 1
ATOM 2399 C CA . ASN A 1 296 ? -61.243 -2.520 103.299 1.00 52.81 296 ASN A CA 1
ATOM 2400 C C . ASN A 1 296 ? -60.568 -3.723 102.630 1.00 52.81 296 ASN A C 1
ATOM 2402 O O . ASN A 1 296 ? -59.708 -3.505 101.786 1.00 52.81 296 ASN A O 1
ATOM 2406 N N . SER A 1 297 ? -61.004 -4.959 102.903 1.00 57.50 297 SER A N 1
ATOM 2407 C CA . SER A 1 297 ? -60.413 -6.164 102.296 1.00 57.50 297 SER A CA 1
ATOM 2408 C C . SER A 1 297 ? -60.728 -6.292 100.797 1.00 57.50 297 SER A C 1
ATOM 2410 O O . SER A 1 297 ? -59.881 -6.706 100.004 1.00 57.50 297 SER A O 1
ATOM 2412 N N . PHE A 1 298 ? -61.925 -5.875 100.367 1.00 61.22 298 PHE A N 1
ATOM 2413 C CA . PHE A 1 298 ? -62.311 -5.883 98.951 1.00 61.22 298 PHE A CA 1
ATOM 2414 C C . PHE A 1 298 ? -61.589 -4.797 98.140 1.00 61.22 298 PHE A C 1
ATOM 2416 O O . PHE A 1 298 ? -61.200 -5.023 96.990 1.00 61.22 298 PHE A O 1
ATOM 2423 N N . LEU A 1 299 ? -61.379 -3.622 98.746 1.00 64.31 299 LEU A N 1
ATOM 2424 C CA . LEU A 1 299 ? -60.571 -2.558 98.155 1.00 64.31 299 LEU A CA 1
ATOM 2425 C C . LEU A 1 299 ? -59.084 -2.933 98.136 1.00 64.31 299 LEU A C 1
ATOM 2427 O O . LEU A 1 299 ? -58.454 -2.700 97.111 1.00 64.31 299 LEU A O 1
ATOM 2431 N N . GLU A 1 300 ? -58.549 -3.585 99.174 1.00 65.06 300 GLU A N 1
ATOM 2432 C CA . GLU A 1 300 ? -57.172 -4.112 99.196 1.00 65.06 300 GLU A CA 1
ATOM 2433 C C . GLU A 1 300 ? -56.930 -5.147 98.094 1.00 65.06 300 GLU A C 1
ATOM 2435 O O . GLU A 1 300 ? -55.939 -5.054 97.375 1.00 65.06 300 GLU A O 1
ATOM 2440 N N . ASN A 1 301 ? -57.860 -6.081 97.880 1.00 70.50 301 ASN A N 1
ATOM 2441 C CA . ASN A 1 301 ? -57.727 -7.096 96.830 1.00 70.50 301 ASN A CA 1
ATOM 2442 C C . ASN A 1 301 ? -57.833 -6.501 95.413 1.00 70.50 301 ASN A C 1
ATOM 2444 O O . ASN A 1 301 ? -57.104 -6.902 94.505 1.00 70.50 301 ASN A O 1
ATOM 2448 N N . SER A 1 302 ? -58.712 -5.516 95.208 1.00 74.88 302 SER A N 1
ATOM 2449 C CA . SER A 1 302 ? -58.836 -4.807 93.925 1.00 74.88 302 SER A CA 1
ATOM 2450 C C . SER A 1 302 ? -57.624 -3.912 93.641 1.00 74.88 302 SER A C 1
ATOM 2452 O O . SER A 1 302 ? -57.158 -3.818 92.503 1.00 74.88 302 SER A O 1
ATOM 2454 N N . LEU A 1 303 ? -57.079 -3.283 94.684 1.00 73.75 303 LEU A N 1
ATOM 2455 C CA . LEU A 1 303 ? -55.881 -2.455 94.612 1.00 73.75 303 LEU A CA 1
ATOM 2456 C C . LEU A 1 303 ? -54.644 -3.322 94.331 1.00 73.75 303 LEU A C 1
ATOM 2458 O O . LEU A 1 303 ? -53.912 -3.018 93.396 1.00 73.75 303 LEU A O 1
ATOM 2462 N N . SER A 1 304 ? -54.519 -4.476 94.991 1.00 74.69 304 SER A N 1
ATOM 2463 C CA . SER A 1 304 ? -53.513 -5.513 94.715 1.00 74.69 304 SER A CA 1
ATOM 2464 C C . SER A 1 304 ? -53.554 -6.021 93.265 1.00 74.69 304 SER A C 1
ATOM 2466 O O . SER A 1 304 ? -52.516 -6.134 92.609 1.00 74.69 304 SER A O 1
ATOM 2468 N N . ALA A 1 305 ? -54.745 -6.296 92.724 1.00 77.25 305 ALA A N 1
ATOM 2469 C CA . ALA A 1 305 ? -54.892 -6.750 91.341 1.00 77.25 305 ALA A CA 1
ATOM 2470 C C . ALA A 1 305 ? -54.485 -5.665 90.329 1.00 77.25 305 ALA A C 1
ATOM 2472 O O . ALA A 1 305 ? -53.822 -5.957 89.331 1.00 77.25 305 ALA A O 1
ATOM 2473 N N . LYS A 1 306 ? -54.835 -4.398 90.595 1.00 76.25 306 LYS A N 1
ATOM 2474 C CA . LYS A 1 306 ? -54.419 -3.265 89.757 1.00 76.25 306 LYS A CA 1
ATOM 2475 C C . LYS A 1 306 ? -52.922 -2.983 89.863 1.00 76.25 306 LYS A C 1
ATOM 2477 O O . LYS A 1 306 ? -52.303 -2.716 88.840 1.00 76.25 306 LYS A O 1
ATOM 2482 N N . GLU A 1 307 ? -52.329 -3.095 91.049 1.00 77.38 307 GLU A N 1
ATOM 2483 C CA . GLU A 1 307 ? -50.878 -2.980 91.247 1.00 77.38 307 GLU A CA 1
ATOM 2484 C C . GLU A 1 307 ? -50.113 -4.053 90.467 1.00 77.38 307 GLU A C 1
ATOM 2486 O O . GLU A 1 307 ? -49.083 -3.756 89.862 1.00 77.38 307 GLU A O 1
ATOM 2491 N N . LYS A 1 308 ? -50.655 -5.274 90.384 1.00 81.62 308 LYS A N 1
ATOM 2492 C CA . LYS A 1 308 ? -50.061 -6.356 89.594 1.00 81.62 308 LYS A CA 1
ATOM 2493 C C . LYS A 1 308 ? -50.085 -6.067 88.088 1.00 81.62 308 LYS A C 1
ATOM 2495 O O . LYS A 1 308 ? -49.052 -6.185 87.436 1.00 81.62 308 LYS A O 1
ATOM 2500 N N . ILE A 1 309 ? -51.208 -5.593 87.548 1.00 82.69 309 ILE A N 1
ATOM 2501 C CA . ILE A 1 309 ? -51.312 -5.210 86.126 1.00 82.69 309 ILE A CA 1
ATOM 2502 C C . ILE A 1 309 ? -50.398 -4.019 85.806 1.00 82.69 309 ILE A C 1
ATOM 2504 O O . ILE A 1 309 ? -49.736 -3.999 84.772 1.00 82.69 309 ILE A O 1
ATOM 2508 N N . ILE A 1 310 ? -50.320 -3.035 86.708 1.00 76.25 310 ILE A N 1
ATOM 2509 C CA . ILE A 1 310 ? -49.392 -1.906 86.569 1.00 76.25 310 ILE A CA 1
ATOM 2510 C C . ILE A 1 310 ? -47.943 -2.409 86.563 1.00 76.25 310 ILE A C 1
ATOM 2512 O O . ILE A 1 310 ? -47.137 -1.920 85.776 1.00 76.25 310 ILE A O 1
ATOM 2516 N N . SER A 1 311 ? -47.603 -3.407 87.384 1.00 81.81 311 SER A N 1
ATOM 2517 C CA . SER A 1 311 ? -46.260 -3.998 87.392 1.00 81.81 311 SER A CA 1
ATOM 2518 C C . SER A 1 311 ? -45.924 -4.750 86.097 1.00 81.81 311 SER A C 1
ATOM 2520 O O . SER A 1 311 ? -44.816 -4.596 85.586 1.00 81.81 311 SER A O 1
ATOM 2522 N N . GLU A 1 312 ? -46.882 -5.478 85.516 1.00 81.44 312 GLU A N 1
ATOM 2523 C CA . GLU A 1 312 ? -46.710 -6.189 84.241 1.00 81.44 312 GLU A CA 1
ATOM 2524 C C . GLU A 1 312 ? -46.562 -5.211 83.067 1.00 81.44 312 GLU A C 1
ATOM 2526 O O . GLU A 1 312 ? -45.610 -5.323 82.296 1.00 81.44 312 GLU A O 1
ATOM 2531 N N . LEU A 1 313 ? -47.412 -4.180 82.986 1.00 85.62 313 LEU A N 1
ATOM 2532 C CA . LEU A 1 313 ? -47.291 -3.128 81.970 1.00 85.62 313 LEU A CA 1
ATOM 2533 C C . LEU A 1 313 ? -45.989 -2.329 82.111 1.00 85.62 313 LEU A C 1
ATOM 2535 O O . LEU A 1 313 ? -45.383 -1.966 81.106 1.00 85.62 313 LEU A O 1
ATOM 2539 N N . ASN A 1 314 ? -45.526 -2.077 83.339 1.00 84.00 314 ASN A N 1
ATOM 2540 C CA . ASN A 1 314 ? -44.236 -1.428 83.574 1.00 84.00 314 ASN A CA 1
ATOM 2541 C C . ASN A 1 314 ? -43.060 -2.323 83.155 1.00 84.00 314 ASN A C 1
ATOM 2543 O O . ASN A 1 314 ? -42.071 -1.810 82.637 1.00 84.00 314 ASN A O 1
ATOM 2547 N N . MET A 1 315 ? -43.157 -3.644 83.332 1.00 86.50 315 MET A N 1
ATOM 2548 C CA . MET A 1 315 ? -42.154 -4.585 82.823 1.00 86.50 315 MET A CA 1
ATOM 2549 C C . MET A 1 315 ? -42.142 -4.639 81.293 1.00 86.50 315 MET A C 1
ATOM 2551 O O . MET A 1 315 ? -41.066 -4.645 80.697 1.00 86.50 315 MET A O 1
ATOM 2555 N N . GLU A 1 316 ? -43.305 -4.646 80.641 1.00 86.50 316 GLU A N 1
ATOM 2556 C CA . GLU A 1 316 ? -43.390 -4.603 79.177 1.00 86.50 316 GLU A CA 1
ATOM 2557 C C . GLU A 1 316 ? -42.866 -3.282 78.611 1.00 86.50 316 GLU A C 1
ATOM 2559 O O . GLU A 1 316 ? -42.065 -3.298 77.677 1.00 86.50 316 GLU A O 1
ATOM 2564 N N . LEU A 1 317 ? -43.238 -2.147 79.214 1.00 83.81 317 LEU A N 1
ATOM 2565 C CA . LEU A 1 317 ? -42.677 -0.841 78.865 1.00 83.81 317 LEU A CA 1
ATOM 2566 C C . LEU A 1 317 ? -41.159 -0.833 79.025 1.00 83.81 317 LEU A C 1
ATOM 2568 O O . LEU A 1 317 ? -40.462 -0.394 78.116 1.00 83.81 317 LEU A O 1
ATOM 2572 N N . HIS A 1 318 ? -40.634 -1.388 80.118 1.00 87.19 318 HIS A N 1
ATOM 2573 C CA . HIS A 1 318 ? -39.193 -1.483 80.328 1.00 87.19 318 HIS A CA 1
ATOM 2574 C C . HIS A 1 318 ? -38.502 -2.387 79.292 1.00 87.19 318 HIS A C 1
ATOM 2576 O O . HIS A 1 318 ? -37.424 -2.059 78.798 1.00 87.19 318 HIS A O 1
ATOM 2582 N N . ASN A 1 319 ? -39.123 -3.499 78.896 1.00 85.56 319 ASN A N 1
ATOM 2583 C CA . ASN A 1 319 ? -38.599 -4.381 77.848 1.00 85.56 319 ASN A CA 1
ATOM 2584 C C . ASN A 1 319 ? -38.608 -3.708 76.461 1.00 85.56 319 ASN A C 1
ATOM 2586 O O . ASN A 1 319 ? -37.669 -3.862 75.678 1.00 85.56 319 ASN A O 1
ATOM 2590 N N . ILE A 1 320 ? -39.642 -2.925 76.149 1.00 85.88 320 ILE A N 1
ATOM 2591 C CA . ILE A 1 320 ? -39.715 -2.162 74.895 1.00 85.88 320 ILE A CA 1
ATOM 2592 C C . ILE A 1 320 ? -38.704 -1.010 74.909 1.00 85.88 320 ILE A C 1
ATOM 2594 O O . ILE A 1 320 ? -38.007 -0.783 73.923 1.00 85.88 320 ILE A O 1
ATOM 2598 N N . GLU A 1 321 ? -38.563 -0.303 76.029 1.00 84.94 321 GLU A N 1
ATOM 2599 C CA . GLU A 1 321 ? -37.559 0.751 76.174 1.00 84.94 321 GLU A CA 1
ATOM 2600 C C . GLU A 1 321 ? -36.141 0.196 76.032 1.00 84.94 321 GLU A C 1
ATOM 2602 O O . GLU A 1 321 ? -35.345 0.764 75.289 1.00 84.94 321 GLU A O 1
ATOM 2607 N N . THR A 1 322 ? -35.836 -0.940 76.666 1.00 88.19 322 THR A N 1
ATOM 2608 C CA . THR A 1 322 ? -34.512 -1.579 76.578 1.00 88.19 322 THR A CA 1
ATOM 2609 C C . THR A 1 322 ? -34.201 -2.101 75.174 1.00 88.19 322 THR A C 1
ATOM 2611 O O . THR A 1 322 ? -33.083 -1.921 74.681 1.00 88.19 322 THR A O 1
ATOM 2614 N N . THR A 1 323 ? -35.174 -2.693 74.477 1.00 87.94 323 THR A N 1
ATOM 2615 C CA . THR A 1 323 ? -34.998 -3.110 73.073 1.00 87.94 323 THR A CA 1
ATOM 2616 C C . THR A 1 323 ? -34.795 -1.912 72.149 1.00 87.94 323 THR A C 1
ATOM 2618 O O . THR A 1 323 ? -33.836 -1.905 71.377 1.00 87.94 323 THR A O 1
ATOM 2621 N N . LEU A 1 324 ? -35.587 -0.847 72.303 1.00 86.81 324 LEU A N 1
ATOM 2622 C CA . LEU A 1 324 ? -35.425 0.393 71.542 1.00 86.81 324 LEU A CA 1
ATOM 2623 C C . LEU A 1 324 ? -34.066 1.062 71.812 1.00 86.81 324 LEU A C 1
ATOM 2625 O O . LEU A 1 324 ? -33.443 1.594 70.891 1.00 86.81 324 LEU A O 1
ATOM 2629 N N . THR A 1 325 ? -33.575 1.054 73.058 1.00 90.00 325 THR A N 1
ATOM 2630 C CA . THR A 1 325 ? -32.240 1.585 73.374 1.00 90.00 325 THR A CA 1
ATOM 2631 C C . THR A 1 325 ? -31.132 0.749 72.747 1.00 90.00 325 THR A C 1
ATOM 2633 O O . THR A 1 325 ? -30.191 1.326 72.204 1.00 90.00 325 THR A O 1
ATOM 2636 N N . ASN A 1 326 ? -31.269 -0.579 72.739 1.00 88.44 326 ASN A N 1
ATOM 2637 C CA . ASN A 1 326 ? -30.290 -1.474 72.124 1.00 88.44 326 ASN A CA 1
ATOM 2638 C C . ASN A 1 326 ? -30.238 -1.294 70.600 1.00 88.44 326 ASN A C 1
ATOM 2640 O O . ASN A 1 326 ? -29.149 -1.211 70.034 1.00 88.44 326 ASN A O 1
ATOM 2644 N N . GLU A 1 327 ? -31.386 -1.166 69.929 1.00 88.19 327 GLU A N 1
ATOM 2645 C CA . GLU A 1 327 ? -31.441 -0.883 68.487 1.00 88.19 327 GLU A CA 1
ATOM 2646 C C . GLU A 1 327 ? -30.847 0.492 68.152 1.00 88.19 327 GLU A C 1
ATOM 2648 O O . GLU A 1 327 ? -30.060 0.630 67.212 1.00 88.19 327 GLU A O 1
ATOM 2653 N N . ARG A 1 328 ? -31.147 1.520 68.960 1.00 87.19 328 ARG A N 1
ATOM 2654 C CA . ARG A 1 328 ? -30.530 2.848 68.812 1.00 87.19 328 ARG A CA 1
ATOM 2655 C C . ARG A 1 328 ? -29.013 2.783 68.957 1.00 87.19 328 ARG A C 1
ATOM 2657 O O . ARG A 1 328 ? -28.304 3.402 68.166 1.00 87.19 328 ARG A O 1
ATOM 2664 N N . GLU A 1 329 ? -28.506 2.039 69.933 1.00 91.00 329 GLU A N 1
ATOM 2665 C CA . GLU A 1 329 ? -27.068 1.883 70.148 1.00 91.00 329 GLU A CA 1
ATOM 2666 C C . GLU A 1 329 ? -26.395 1.098 69.009 1.00 91.00 329 GLU A C 1
ATOM 2668 O O . GLU A 1 329 ? -25.314 1.480 68.551 1.00 91.00 329 GLU A O 1
ATOM 2673 N N . GLN A 1 330 ? -27.056 0.066 68.475 1.00 88.81 330 GLN A N 1
ATOM 2674 C CA . GLN A 1 330 ? -26.596 -0.660 67.288 1.00 88.81 330 GLN A CA 1
ATOM 2675 C C . GLN A 1 330 ? -26.496 0.258 66.066 1.00 88.81 330 GLN A C 1
ATOM 2677 O O . GLN A 1 330 ? -25.430 0.323 65.450 1.00 88.81 330 GLN A O 1
ATOM 2682 N N . HIS A 1 331 ? -27.533 1.042 65.767 1.00 87.69 331 HIS A N 1
ATOM 2683 C CA . HIS A 1 331 ? -27.502 1.987 64.650 1.00 87.69 331 HIS A CA 1
ATOM 2684 C C . HIS A 1 331 ? -26.463 3.097 64.836 1.00 87.69 331 HIS A C 1
ATOM 2686 O O . HIS A 1 331 ? -25.782 3.466 63.880 1.00 87.69 331 HIS A O 1
ATOM 2692 N N . ILE A 1 332 ? -26.272 3.603 66.059 1.00 90.38 332 ILE A N 1
ATOM 2693 C CA . ILE A 1 332 ? -25.198 4.562 66.359 1.00 90.38 332 ILE A CA 1
ATOM 2694 C C . ILE A 1 332 ? -23.825 3.933 66.087 1.00 90.38 332 ILE A C 1
ATOM 2696 O O . ILE A 1 332 ? -22.939 4.593 65.540 1.00 90.38 332 ILE A O 1
ATOM 2700 N N . ASN A 1 333 ? -23.632 2.661 66.437 1.00 88.44 333 ASN A N 1
ATOM 2701 C CA . ASN A 1 333 ? -22.380 1.952 66.188 1.00 88.44 333 ASN A CA 1
ATOM 2702 C C . ASN A 1 333 ? -22.155 1.660 64.696 1.00 88.44 333 ASN A C 1
ATOM 2704 O O . ASN A 1 333 ? -21.029 1.795 64.215 1.00 88.44 333 ASN A O 1
ATOM 2708 N N . GLU A 1 334 ? -23.198 1.321 63.940 1.00 89.50 334 GLU A N 1
ATOM 2709 C CA . GLU A 1 334 ? -23.131 1.182 62.479 1.00 89.50 334 GLU A CA 1
ATOM 2710 C C . GLU A 1 334 ? -22.821 2.512 61.793 1.00 89.50 334 GLU A C 1
ATOM 2712 O O . GLU A 1 334 ? -21.936 2.574 60.940 1.00 89.50 334 GLU A O 1
ATOM 2717 N N . PHE A 1 335 ? -23.475 3.594 62.221 1.00 87.19 335 PHE A N 1
ATOM 2718 C CA . PHE A 1 335 ? -23.213 4.938 61.721 1.00 87.19 335 PHE A CA 1
ATOM 2719 C C . PHE A 1 335 ? -21.766 5.359 61.996 1.00 87.19 335 PHE A C 1
ATOM 2721 O O . PHE A 1 335 ? -21.088 5.856 61.099 1.00 87.19 335 PHE A O 1
ATOM 2728 N N . LYS A 1 336 ? -21.243 5.086 63.200 1.00 91.44 336 LYS A N 1
ATOM 2729 C CA . LYS A 1 336 ? -19.827 5.319 63.529 1.00 91.44 336 LYS A CA 1
ATOM 2730 C C . LYS A 1 336 ? -18.889 4.522 62.618 1.00 91.44 336 LYS A C 1
ATOM 2732 O O . LYS A 1 336 ? -17.929 5.098 62.113 1.00 91.44 336 LYS A O 1
ATOM 2737 N N . LYS A 1 337 ? -19.168 3.237 62.363 1.00 89.25 337 LYS A N 1
ATOM 2738 C CA . LYS A 1 337 ? -18.361 2.397 61.455 1.00 89.25 337 LYS A CA 1
ATOM 2739 C C . LYS A 1 337 ? -18.368 2.927 60.020 1.00 89.25 337 LYS A C 1
ATOM 2741 O O . LYS A 1 337 ? -17.308 3.041 59.411 1.00 89.25 337 LYS A O 1
ATOM 2746 N N . LEU A 1 338 ? -19.542 3.280 59.497 1.00 87.50 338 LEU A N 1
ATOM 2747 C CA . LEU A 1 338 ? -19.687 3.861 58.160 1.00 87.50 338 LEU A CA 1
ATOM 2748 C C . LEU A 1 338 ? -18.962 5.205 58.049 1.00 87.50 338 LEU A C 1
ATOM 2750 O O . LEU A 1 338 ? -18.267 5.442 57.065 1.00 87.50 338 LEU A O 1
ATOM 2754 N N . ASN A 1 339 ? -19.058 6.051 59.074 1.00 87.12 339 ASN A N 1
ATOM 2755 C CA . ASN A 1 339 ? -18.393 7.350 59.094 1.00 87.12 339 ASN A CA 1
ATOM 2756 C C . ASN A 1 339 ? -16.862 7.220 59.180 1.00 87.12 339 ASN A C 1
ATOM 2758 O O . ASN A 1 339 ? -16.142 7.974 58.530 1.00 87.12 339 ASN A O 1
ATOM 2762 N N . MET A 1 340 ? -16.350 6.235 59.927 1.00 91.31 340 MET A N 1
ATOM 2763 C CA . MET A 1 340 ? -14.919 5.912 59.935 1.00 91.31 340 MET A CA 1
ATOM 2764 C C . MET A 1 340 ? -14.441 5.439 58.558 1.00 91.31 340 MET A C 1
ATOM 2766 O O . MET A 1 340 ? -13.443 5.951 58.059 1.00 91.31 340 MET A O 1
ATOM 2770 N N . ALA A 1 341 ? -15.178 4.530 57.913 1.00 86.50 341 ALA A N 1
ATOM 2771 C CA . ALA A 1 341 ? -14.840 4.047 56.575 1.00 86.50 341 ALA A CA 1
ATOM 2772 C C . ALA A 1 341 ? -14.886 5.169 55.522 1.00 86.50 341 ALA A C 1
ATOM 2774 O O . ALA A 1 341 ? -14.034 5.218 54.636 1.00 86.50 341 ALA A O 1
ATOM 2775 N N . LEU A 1 342 ? -15.848 6.092 55.625 1.00 88.00 342 LEU A N 1
ATOM 2776 C CA . LEU A 1 342 ? -15.928 7.266 54.756 1.00 88.00 342 LEU A CA 1
ATOM 2777 C C . LEU A 1 342 ? -14.702 8.171 54.937 1.00 88.00 342 LEU A C 1
ATOM 2779 O O . LEU A 1 342 ? -14.053 8.511 53.951 1.00 88.00 342 LEU A O 1
ATOM 2783 N N . ASN A 1 343 ? -14.331 8.474 56.183 1.00 90.50 343 ASN A N 1
ATOM 2784 C CA . ASN A 1 343 ? -13.164 9.299 56.495 1.00 90.50 343 ASN A CA 1
ATOM 2785 C C . ASN A 1 343 ? -11.844 8.651 56.028 1.00 90.50 343 ASN A C 1
ATOM 2787 O O . ASN A 1 343 ? -10.967 9.332 55.504 1.00 90.50 343 ASN A O 1
ATOM 2791 N N . GLU A 1 344 ? -11.704 7.326 56.145 1.00 90.81 344 GLU A N 1
ATOM 2792 C CA . GLU A 1 344 ? -10.561 6.593 55.582 1.00 90.81 344 GLU A CA 1
ATOM 2793 C C . GLU A 1 344 ? -10.487 6.724 54.054 1.00 90.81 344 GLU A C 1
ATOM 2795 O O . GLU A 1 344 ? -9.404 6.912 53.495 1.00 90.81 344 GLU A O 1
ATOM 2800 N N . LYS A 1 345 ? -11.632 6.649 53.361 1.00 87.69 345 LYS A N 1
ATOM 2801 C CA . LYS A 1 345 ? -11.682 6.835 51.904 1.00 87.69 345 LYS A CA 1
ATOM 2802 C C . LYS A 1 345 ? -11.383 8.273 51.498 1.00 87.69 345 LYS A C 1
ATOM 2804 O O . LYS A 1 345 ? -10.674 8.460 50.514 1.00 87.69 345 LYS A O 1
ATOM 2809 N N . GLU A 1 346 ? -11.866 9.263 52.241 1.00 86.69 346 GLU A N 1
ATOM 2810 C CA . GLU A 1 346 ? -11.562 10.677 52.001 1.00 86.69 346 GLU A CA 1
ATOM 2811 C C . GLU A 1 346 ? -10.072 10.978 52.194 1.00 86.69 346 GLU A C 1
ATOM 2813 O O . GLU A 1 346 ? -9.463 11.606 51.328 1.00 86.69 346 GLU A O 1
ATOM 2818 N N . LEU A 1 347 ? -9.456 10.453 53.259 1.00 91.38 347 LEU A N 1
ATOM 2819 C CA . LEU A 1 347 ? -8.013 10.568 53.495 1.00 91.38 347 LEU A CA 1
ATOM 2820 C C . LEU A 1 347 ? -7.196 9.911 52.379 1.00 91.38 347 LEU A C 1
ATOM 2822 O O . LEU A 1 347 ? -6.273 10.532 51.855 1.00 91.38 347 LEU A O 1
ATOM 2826 N N . ALA A 1 348 ? -7.564 8.697 51.957 1.00 87.44 348 ALA A N 1
ATOM 2827 C CA . ALA A 1 348 ? -6.895 8.016 50.850 1.00 87.44 348 ALA A CA 1
ATOM 2828 C C . ALA A 1 348 ? -7.031 8.790 49.526 1.00 87.44 348 ALA A C 1
ATOM 2830 O O . ALA A 1 348 ? -6.097 8.838 48.728 1.00 87.44 348 ALA A O 1
ATOM 2831 N N . LEU A 1 349 ? -8.182 9.420 49.286 1.00 81.69 349 LEU A N 1
ATOM 2832 C CA . LEU A 1 349 ? -8.424 10.230 48.094 1.00 81.69 349 LEU A CA 1
ATOM 2833 C C . LEU A 1 349 ? -7.578 11.511 48.120 1.00 81.69 349 LEU A C 1
ATOM 2835 O O . LEU A 1 349 ? -7.011 11.897 47.097 1.00 81.69 349 LEU A O 1
ATOM 2839 N N . GLU A 1 350 ? -7.440 12.140 49.285 1.00 86.94 350 GLU A N 1
ATOM 2840 C CA . GLU A 1 350 ? -6.600 13.323 49.465 1.00 86.94 350 GLU A CA 1
ATOM 2841 C C . GLU A 1 350 ? -5.102 12.997 49.347 1.00 86.94 350 GLU A C 1
ATOM 2843 O O . GLU A 1 350 ? -4.345 13.759 48.746 1.00 86.94 350 GLU A O 1
ATOM 2848 N N . GLU A 1 351 ? -4.672 11.832 49.830 1.00 88.19 351 GLU A N 1
ATOM 2849 C CA . GLU A 1 351 ? -3.310 11.327 49.644 1.00 88.19 351 GLU A CA 1
ATOM 2850 C C . GLU A 1 351 ? -3.015 11.027 48.169 1.00 88.19 351 GLU A C 1
ATOM 2852 O O . GLU A 1 351 ? -2.028 11.520 47.628 1.00 88.19 351 GLU A O 1
ATOM 2857 N N . MET A 1 352 ? -3.928 10.353 47.462 1.00 78.81 352 MET A N 1
ATOM 2858 C CA . MET A 1 352 ? -3.809 10.112 46.018 1.00 78.81 352 MET A CA 1
ATOM 2859 C C . MET A 1 352 ? -3.789 11.415 45.206 1.00 78.81 352 MET A C 1
ATOM 2861 O O . MET A 1 352 ? -3.059 11.528 44.220 1.00 78.81 352 MET A O 1
ATOM 2865 N N . LYS A 1 353 ? -4.559 12.432 45.614 1.00 81.69 353 LYS A N 1
ATOM 2866 C CA . LYS A 1 353 ? -4.499 13.771 45.007 1.00 81.69 353 LYS A CA 1
ATOM 2867 C C . LYS A 1 353 ? -3.151 14.438 45.249 1.00 81.69 353 LYS A C 1
ATOM 2869 O O . LYS A 1 353 ? -2.613 15.029 44.311 1.00 81.69 353 LYS A O 1
ATOM 2874 N N . LYS A 1 354 ? -2.598 14.345 46.461 1.00 83.94 354 LYS A N 1
ATOM 2875 C CA . LYS A 1 354 ? -1.260 14.864 46.780 1.00 83.94 354 LYS A CA 1
ATOM 2876 C C . LYS A 1 354 ? -0.180 14.142 45.986 1.00 83.94 354 LYS A C 1
ATOM 2878 O O . LYS A 1 354 ? 0.671 14.813 45.414 1.00 83.94 354 LYS A O 1
ATOM 2883 N N . GLU A 1 355 ? -0.251 12.818 45.860 1.00 79.75 355 GLU A N 1
ATOM 2884 C CA . GLU A 1 355 ? 0.654 12.050 45.001 1.00 79.75 355 GLU A CA 1
ATOM 2885 C C . GLU A 1 355 ? 0.540 12.473 43.534 1.00 79.75 355 GLU A C 1
ATOM 2887 O O . GLU A 1 355 ? 1.554 12.642 42.858 1.00 79.75 355 GLU A O 1
ATOM 2892 N N . LEU A 1 356 ? -0.677 12.708 43.034 1.00 72.75 356 LEU A N 1
ATOM 2893 C CA . LEU A 1 356 ? -0.894 13.181 41.668 1.00 72.75 356 LEU A CA 1
ATOM 2894 C C . LEU A 1 356 ? -0.316 14.589 41.442 1.00 72.75 356 LEU A C 1
ATOM 2896 O O . LEU A 1 356 ? 0.239 14.842 40.377 1.00 72.75 356 LEU A O 1
ATOM 2900 N N . HIS A 1 357 ? -0.405 15.481 42.434 1.00 72.56 357 HIS A N 1
ATOM 2901 C CA . HIS A 1 357 ? 0.182 16.828 42.374 1.00 72.56 357 HIS A CA 1
ATOM 2902 C C . HIS A 1 357 ? 1.704 16.828 42.579 1.00 72.56 357 HIS A C 1
ATOM 2904 O O . HIS A 1 357 ? 2.389 17.699 42.048 1.00 72.56 357 HIS A O 1
ATOM 2910 N N . ALA A 1 358 ? 2.240 15.864 43.332 1.00 72.19 358 ALA A N 1
ATOM 2911 C CA . ALA A 1 358 ? 3.675 15.692 43.547 1.00 72.19 358 ALA A CA 1
ATOM 2912 C C . ALA A 1 358 ? 4.377 15.024 42.355 1.00 72.19 358 ALA A C 1
ATOM 2914 O O . ALA A 1 358 ? 5.600 15.123 42.224 1.00 72.19 358 ALA A O 1
ATOM 2915 N N . ARG A 1 359 ? 3.630 14.353 41.465 1.00 73.44 359 ARG A N 1
ATOM 2916 C CA . ARG A 1 359 ? 4.193 13.813 40.225 1.00 73.44 359 ARG A CA 1
ATOM 2917 C C . ARG A 1 359 ? 4.712 14.957 39.347 1.00 73.44 359 ARG A C 1
ATOM 2919 O O . ARG A 1 359 ? 3.984 15.921 39.105 1.00 73.44 359 ARG A O 1
ATOM 2926 N N . PRO A 1 360 ? 5.948 14.850 38.824 1.00 70.62 360 PRO A N 1
ATOM 2927 C CA . PRO A 1 360 ? 6.492 15.839 37.907 1.00 70.62 360 PRO A CA 1
ATOM 2928 C C . PRO A 1 360 ? 5.541 16.054 36.729 1.00 70.62 360 PRO A C 1
ATOM 2930 O O . PRO A 1 360 ? 5.169 15.106 36.035 1.00 70.62 360 PRO A O 1
ATOM 2933 N N . THR A 1 361 ? 5.143 17.304 36.497 1.00 74.38 361 THR A N 1
ATOM 2934 C CA . THR A 1 361 ? 4.342 17.659 35.323 1.00 74.38 361 THR A CA 1
ATOM 2935 C C . THR A 1 361 ? 5.116 17.313 34.053 1.00 74.38 361 THR A C 1
ATOM 2937 O O . THR A 1 361 ? 6.344 17.403 34.022 1.00 74.38 361 THR A O 1
ATOM 2940 N N . ALA A 1 362 ? 4.411 16.940 32.981 1.00 67.38 362 ALA A N 1
ATOM 2941 C CA . ALA A 1 362 ? 5.032 16.571 31.702 1.00 67.38 362 ALA A CA 1
ATOM 2942 C C . ALA A 1 362 ? 6.035 17.633 31.209 1.00 67.38 362 ALA A C 1
ATOM 2944 O O . ALA A 1 362 ? 7.095 17.295 30.696 1.00 67.38 362 ALA A O 1
ATOM 2945 N N . LYS A 1 363 ? 5.750 18.912 31.488 1.00 72.56 363 LYS A N 1
ATOM 2946 C CA . LYS A 1 363 ? 6.642 20.040 31.209 1.00 72.56 363 LYS A CA 1
ATOM 2947 C C . LYS A 1 363 ? 7.952 19.984 32.008 1.00 72.56 363 LYS A C 1
ATOM 2949 O O . LYS A 1 363 ? 9.009 20.192 31.432 1.00 72.56 363 LYS A O 1
ATOM 2954 N N . LEU A 1 364 ? 7.908 19.645 33.301 1.00 74.31 364 LEU A N 1
ATOM 2955 C CA . LEU A 1 364 ? 9.110 19.488 34.128 1.00 74.31 364 LEU A CA 1
ATOM 2956 C C . LEU A 1 364 ? 9.937 18.268 33.699 1.00 74.31 364 LEU A C 1
ATOM 2958 O O . LEU A 1 364 ? 11.163 18.333 33.703 1.00 74.31 364 LEU A O 1
ATOM 2962 N N . VAL A 1 365 ? 9.287 17.170 33.301 1.00 73.94 365 VAL A N 1
ATOM 2963 C CA . VAL A 1 365 ? 9.975 15.986 32.757 1.00 73.94 365 VAL A CA 1
ATOM 2964 C C . VAL A 1 365 ? 10.648 16.312 31.426 1.00 73.94 365 VAL A C 1
ATOM 2966 O O . VAL A 1 365 ? 11.790 15.910 31.215 1.00 73.94 365 VAL A O 1
ATOM 2969 N N . ASP A 1 366 ? 9.987 17.070 30.553 1.00 71.69 366 ASP A N 1
ATOM 2970 C CA . ASP A 1 366 ? 10.573 17.521 29.291 1.00 71.69 366 ASP A CA 1
ATOM 2971 C C . ASP A 1 366 ? 11.707 18.528 29.508 1.00 71.69 366 ASP A C 1
ATOM 2973 O O . ASP A 1 366 ? 12.743 18.420 28.854 1.00 71.69 366 ASP A O 1
ATOM 2977 N N . ASP A 1 367 ? 11.583 19.443 30.470 1.00 72.38 367 ASP A N 1
ATOM 2978 C CA . ASP A 1 367 ? 12.655 20.374 30.835 1.00 72.38 367 ASP A CA 1
ATOM 2979 C C . ASP A 1 367 ? 13.853 19.642 31.457 1.00 72.38 367 ASP A C 1
ATOM 2981 O O . ASP A 1 367 ? 15.002 19.960 31.147 1.00 72.38 367 ASP A O 1
ATOM 2985 N N . LEU A 1 368 ? 13.620 18.620 32.287 1.00 73.00 368 LEU A N 1
ATOM 2986 C CA . LEU A 1 368 ? 14.679 17.756 32.814 1.00 73.00 368 LEU A CA 1
ATOM 2987 C C . LEU A 1 368 ? 15.318 16.912 31.706 1.00 73.00 368 LEU A C 1
ATOM 2989 O O . LEU A 1 368 ? 16.539 16.799 31.675 1.00 73.00 368 LEU A O 1
ATOM 2993 N N . ARG A 1 369 ? 14.544 16.382 30.752 1.00 74.00 369 ARG A N 1
ATOM 2994 C CA . ARG A 1 369 ? 15.077 15.671 29.575 1.00 74.00 369 ARG A CA 1
ATOM 2995 C C . ARG A 1 369 ? 15.916 16.585 28.690 1.00 74.00 369 ARG A C 1
ATOM 2997 O O . ARG A 1 369 ? 16.972 16.159 28.231 1.00 74.00 369 ARG A O 1
ATOM 3004 N N . LYS A 1 370 ? 15.487 17.833 28.480 1.00 72.75 370 LYS A N 1
ATOM 3005 C CA . LYS A 1 370 ? 16.270 18.853 27.769 1.00 72.75 370 LYS A CA 1
ATOM 3006 C C . LYS A 1 370 ? 17.563 19.165 28.517 1.00 72.75 370 LYS A C 1
ATOM 3008 O O . LYS A 1 370 ? 18.627 19.091 27.916 1.00 72.75 370 LYS A O 1
ATOM 3013 N N . LYS A 1 371 ? 17.503 19.398 29.833 1.00 71.94 371 LYS A N 1
ATOM 3014 C CA . LYS A 1 371 ? 18.693 19.618 30.675 1.00 71.94 371 LYS A CA 1
ATOM 3015 C C . LYS A 1 371 ? 19.655 18.428 30.658 1.00 71.94 371 LYS A C 1
ATOM 3017 O O . LYS A 1 371 ? 20.857 18.634 30.560 1.00 71.94 371 LYS A O 1
ATOM 3022 N N . VAL A 1 372 ? 19.148 17.195 30.703 1.00 70.50 372 VAL A N 1
ATOM 3023 C CA . VAL A 1 372 ? 19.964 15.972 30.619 1.00 70.50 372 VAL A CA 1
ATOM 3024 C C . VAL A 1 372 ? 20.600 15.824 29.237 1.00 70.50 372 VAL A C 1
ATOM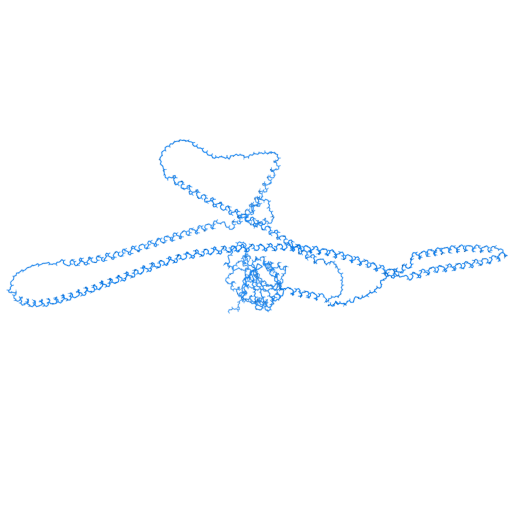 3026 O O . VAL A 1 372 ? 21.786 15.520 29.165 1.00 70.50 372 VAL A O 1
ATOM 3029 N N . LYS A 1 373 ? 19.869 16.101 28.150 1.00 62.78 373 LYS A N 1
ATOM 3030 C CA . LYS A 1 373 ? 20.429 16.100 26.789 1.00 62.78 373 LYS A CA 1
ATOM 3031 C C . LYS A 1 373 ? 21.515 17.161 26.610 1.00 62.78 373 LYS A C 1
ATOM 3033 O O . LYS A 1 373 ? 22.549 16.864 26.028 1.00 62.78 373 LYS A O 1
ATOM 3038 N N . ILE A 1 374 ? 21.319 18.359 27.163 1.00 64.25 374 ILE A N 1
ATOM 3039 C CA . ILE A 1 374 ? 22.323 19.435 27.149 1.00 64.25 374 ILE A CA 1
ATOM 3040 C C . ILE A 1 374 ? 23.552 19.040 27.985 1.00 64.25 374 ILE A C 1
ATOM 3042 O O . ILE A 1 374 ? 24.682 19.232 27.549 1.00 64.25 374 ILE A O 1
ATOM 3046 N N . LEU A 1 375 ? 23.365 18.425 29.156 1.00 62.66 375 LEU A N 1
ATOM 3047 C CA . LEU A 1 375 ? 24.475 17.927 29.979 1.00 62.66 375 LEU A CA 1
ATOM 3048 C C . LEU A 1 375 ? 25.235 16.774 29.309 1.00 62.66 375 LEU A C 1
ATOM 3050 O O . LEU A 1 375 ? 26.457 16.718 29.416 1.00 62.66 375 LEU A O 1
ATOM 3054 N N . GLN A 1 376 ? 24.545 15.886 28.590 1.00 59.53 376 GLN A N 1
ATOM 3055 C CA . GLN A 1 376 ? 25.185 14.848 27.776 1.00 59.53 376 GLN A CA 1
ATOM 3056 C C . GLN A 1 376 ? 25.984 15.458 26.619 1.00 59.53 376 GLN A C 1
ATOM 3058 O O . GLN A 1 376 ? 27.117 15.052 26.397 1.00 59.53 376 GLN A O 1
ATOM 3063 N N . ALA A 1 377 ? 25.444 16.478 25.956 1.00 59.41 377 ALA A N 1
ATOM 3064 C CA . ALA A 1 377 ? 26.122 17.252 24.918 1.00 59.41 377 ALA A CA 1
ATOM 3065 C C . ALA A 1 377 ? 27.396 17.965 25.421 1.00 59.41 377 ALA A C 1
ATOM 3067 O O . ALA A 1 377 ? 28.395 18.027 24.711 1.00 59.41 377 ALA A O 1
ATOM 3068 N N . VAL A 1 378 ? 27.379 18.485 26.653 1.00 56.88 378 VAL A N 1
ATOM 3069 C CA . VAL A 1 378 ? 28.537 19.153 27.277 1.00 56.88 378 VAL A CA 1
ATOM 3070 C C . VAL A 1 378 ? 29.556 18.148 27.838 1.00 56.88 378 VAL A C 1
ATOM 3072 O O . VAL A 1 378 ? 30.750 18.431 27.851 1.00 56.88 378 VAL A O 1
ATOM 3075 N N . GLY A 1 379 ? 29.108 16.980 28.313 1.00 50.12 379 GLY A N 1
ATOM 3076 C CA . GLY A 1 379 ? 29.975 15.938 28.881 1.00 50.12 379 GLY A CA 1
ATOM 3077 C C . GLY A 1 379 ? 30.624 15.019 27.842 1.00 50.12 379 GLY A C 1
ATOM 3078 O O . GLY A 1 379 ? 31.727 14.519 28.064 1.00 50.12 379 GLY A O 1
ATOM 3079 N N . TYR A 1 380 ? 29.967 14.815 26.701 1.00 53.06 380 TYR A N 1
ATOM 3080 C CA . TYR A 1 380 ? 30.452 14.007 25.591 1.00 53.06 380 TYR A CA 1
ATOM 3081 C C . TYR A 1 380 ? 30.520 14.905 24.359 1.00 53.06 380 TYR A C 1
ATOM 3083 O O . TYR A 1 380 ? 29.501 15.148 23.726 1.00 53.06 380 TYR A O 1
ATOM 3091 N N . ASN A 1 381 ? 31.711 15.408 24.022 1.00 48.03 381 ASN A N 1
ATOM 3092 C CA . ASN A 1 381 ? 31.983 16.220 22.826 1.00 48.03 381 ASN A CA 1
ATOM 3093 C C . ASN A 1 381 ? 31.697 15.449 21.515 1.00 48.03 381 ASN A C 1
ATOM 3095 O O . ASN A 1 381 ? 32.606 15.105 20.761 1.00 48.03 381 ASN A O 1
ATOM 3099 N N . SER A 1 382 ? 30.435 15.145 21.238 1.00 47.47 382 SER A N 1
ATOM 3100 C CA . SER A 1 382 ? 29.969 14.507 20.017 1.00 47.47 382 SER A CA 1
ATOM 3101 C C . SER A 1 382 ? 28.549 14.979 19.767 1.00 47.47 382 SER A C 1
ATOM 3103 O O . SER A 1 382 ? 27.616 14.542 20.435 1.00 47.47 382 SER A O 1
ATOM 3105 N N . ILE A 1 383 ? 28.393 15.943 18.862 1.00 43.25 383 ILE A N 1
ATOM 3106 C CA . ILE A 1 383 ? 27.068 16.377 18.434 1.00 43.25 383 ILE A CA 1
ATOM 3107 C C . ILE A 1 383 ? 27.088 16.576 16.923 1.00 43.25 383 ILE A C 1
ATOM 3109 O O . ILE A 1 383 ? 27.898 17.340 16.394 1.00 43.25 383 ILE A O 1
ATOM 3113 N N . GLU A 1 384 ? 26.187 15.867 16.249 1.00 50.72 384 GLU A N 1
ATOM 3114 C CA . GLU A 1 384 ? 25.773 16.126 14.873 1.00 50.72 384 GLU A CA 1
ATOM 3115 C C . GLU A 1 384 ? 24.946 17.422 14.850 1.00 50.72 384 GLU A C 1
ATOM 3117 O O . GLU A 1 384 ? 24.079 17.637 15.695 1.00 50.72 384 GLU A O 1
ATOM 3122 N N . ALA A 1 385 ? 25.236 18.320 13.906 1.00 49.47 385 ALA A N 1
ATOM 3123 C CA . ALA A 1 385 ? 24.726 19.697 13.886 1.00 49.47 385 ALA A CA 1
ATOM 3124 C C . ALA A 1 385 ? 23.185 19.827 13.881 1.00 49.47 385 ALA A C 1
ATOM 3126 O O . ALA A 1 385 ? 22.664 20.880 14.244 1.00 49.47 385 ALA A O 1
ATOM 3127 N N . GLU A 1 386 ? 22.461 18.768 13.518 1.00 49.78 386 GLU A N 1
ATOM 3128 C CA . GLU A 1 386 ? 20.997 18.742 13.419 1.00 49.78 386 GLU A CA 1
ATOM 3129 C C . GLU A 1 386 ? 20.293 18.686 14.792 1.00 49.78 386 GLU A C 1
ATOM 3131 O O . GLU A 1 386 ? 19.198 19.228 14.943 1.00 49.78 386 GLU A O 1
ATOM 3136 N N . ASP A 1 387 ? 20.936 18.136 15.830 1.00 47.19 387 ASP A N 1
ATOM 3137 C CA . ASP A 1 387 ? 20.354 18.044 17.182 1.00 47.19 387 ASP A CA 1
ATOM 3138 C C . ASP A 1 387 ? 20.497 19.347 18.002 1.00 47.19 387 ASP A C 1
ATOM 3140 O O . ASP A 1 387 ? 19.803 19.543 19.006 1.00 47.19 387 ASP A O 1
ATOM 3144 N N . TRP A 1 388 ? 21.360 20.274 17.565 1.00 47.56 388 TRP A N 1
ATOM 3145 C CA . TRP A 1 388 ? 21.574 21.583 18.206 1.00 47.56 388 TRP A CA 1
ATOM 3146 C C . TRP A 1 388 ? 20.487 22.609 17.879 1.00 47.56 388 TRP A C 1
ATOM 3148 O O . TRP A 1 388 ? 20.107 23.407 18.743 1.00 47.56 388 TRP A O 1
ATOM 3158 N N . GLU A 1 389 ? 19.974 22.597 16.647 1.00 51.28 389 GLU A N 1
ATOM 3159 C CA . GLU A 1 389 ? 18.923 23.531 16.225 1.00 51.28 389 GLU A CA 1
ATOM 3160 C C . GLU A 1 389 ? 17.615 23.272 16.979 1.00 51.28 389 GLU A C 1
ATOM 3162 O O . GLU A 1 389 ? 16.908 24.209 17.331 1.00 51.28 389 GLU A O 1
ATOM 3167 N N . VAL A 1 390 ? 17.325 22.017 17.330 1.00 53.59 390 VAL A N 1
ATOM 3168 C CA . VAL A 1 390 ? 16.105 21.653 18.070 1.00 53.59 390 VAL A CA 1
ATOM 3169 C C . VAL A 1 390 ? 16.191 22.027 19.557 1.00 53.59 390 VAL A C 1
ATOM 3171 O O . VAL A 1 390 ? 15.170 22.284 20.200 1.00 53.59 390 VAL A O 1
ATOM 3174 N N . ALA A 1 391 ? 17.397 22.080 20.129 1.00 49.44 391 ALA A N 1
ATOM 3175 C CA . ALA A 1 391 ? 17.596 22.411 21.540 1.00 49.44 391 ALA A CA 1
ATOM 3176 C C . ALA A 1 391 ? 17.518 23.922 21.834 1.00 49.44 391 ALA A C 1
ATOM 3178 O O . ALA A 1 391 ? 17.219 24.304 22.964 1.00 49.44 391 ALA A O 1
ATOM 3179 N N . THR A 1 392 ? 17.755 24.780 20.835 1.00 49.47 392 THR A N 1
ATOM 3180 C CA . THR A 1 392 ? 17.984 26.227 21.021 1.00 49.47 392 THR A CA 1
ATOM 3181 C C . THR A 1 392 ? 16.788 27.126 20.677 1.00 49.47 392 THR A C 1
ATOM 3183 O O . THR A 1 392 ? 16.858 28.340 20.852 1.00 49.47 392 THR A O 1
ATOM 3186 N N . THR A 1 393 ? 15.646 26.571 20.264 1.00 48.12 393 THR A N 1
ATOM 3187 C CA . THR A 1 393 ? 14.475 27.342 19.794 1.00 48.12 393 THR A CA 1
ATOM 3188 C C . THR A 1 393 ? 13.522 27.835 20.900 1.00 48.12 393 THR A C 1
ATOM 3190 O O . THR A 1 393 ? 12.340 28.047 20.641 1.00 48.12 393 THR A O 1
ATOM 3193 N N . GLY A 1 394 ? 13.987 28.007 22.142 1.00 44.31 394 GLY A N 1
ATOM 3194 C CA . GLY A 1 394 ? 13.174 28.515 23.259 1.00 44.31 394 GLY A CA 1
ATOM 3195 C C . GLY A 1 394 ? 13.676 29.859 23.791 1.00 44.31 394 GLY A C 1
ATOM 3196 O O . GLY A 1 394 ? 14.793 29.939 24.294 1.00 44.31 394 GLY A O 1
ATOM 3197 N N . GLU A 1 395 ? 12.840 30.901 23.735 1.00 50.25 395 GLU A N 1
ATOM 3198 C CA . GLU A 1 395 ? 13.193 32.299 24.057 1.00 50.25 395 GLU A CA 1
ATOM 3199 C C . GLU A 1 395 ? 13.642 32.569 25.516 1.00 50.25 395 GLU A C 1
ATOM 3201 O O . GLU A 1 395 ? 14.149 33.652 25.797 1.00 50.25 395 GLU A O 1
ATOM 3206 N N . GLU A 1 396 ? 13.554 31.610 26.449 1.00 51.06 396 GLU A N 1
ATOM 3207 C CA . GLU A 1 396 ? 13.816 31.856 27.884 1.00 51.06 396 GLU A CA 1
ATOM 3208 C C . GLU A 1 396 ? 15.134 31.291 28.470 1.00 51.06 396 GLU A C 1
ATOM 3210 O O . GLU A 1 396 ? 15.391 31.500 29.654 1.00 51.06 396 GLU A O 1
ATOM 3215 N N . MET A 1 397 ? 16.035 30.658 27.698 1.00 44.75 397 MET A N 1
ATOM 3216 C CA . MET A 1 397 ? 17.338 30.166 28.233 1.00 44.75 397 MET A CA 1
ATOM 3217 C C . MET A 1 397 ? 18.616 30.729 27.581 1.00 44.75 397 MET A C 1
ATOM 3219 O O . MET A 1 397 ? 19.727 30.387 27.982 1.00 44.75 397 MET A O 1
ATOM 3223 N N . SER A 1 398 ? 18.504 31.706 26.681 1.00 60.00 398 SER A N 1
ATOM 3224 C CA . SER A 1 398 ? 19.638 32.176 25.864 1.00 60.00 398 SER A CA 1
ATOM 3225 C C . SER A 1 398 ? 20.790 32.862 26.640 1.00 60.00 398 SER A C 1
ATOM 3227 O O . SER A 1 398 ? 21.951 32.786 26.235 1.00 60.00 398 SER A O 1
ATOM 3229 N N . LYS A 1 399 ? 20.531 33.507 27.789 1.00 57.78 399 LYS A N 1
ATOM 3230 C CA . LYS A 1 399 ? 21.564 34.308 28.487 1.00 57.78 399 LYS A CA 1
ATOM 3231 C C . LYS A 1 399 ? 22.520 33.499 29.366 1.00 57.78 399 LYS A C 1
ATOM 3233 O O . LYS A 1 399 ? 23.710 33.803 29.400 1.00 57.78 399 LYS A O 1
ATOM 3238 N N . LEU A 1 400 ? 22.018 32.498 30.091 1.00 52.47 400 LEU A N 1
ATOM 3239 C CA . LEU A 1 400 ? 22.843 31.709 31.014 1.00 52.47 400 LEU A CA 1
ATOM 3240 C C . LEU A 1 400 ? 23.685 30.674 30.256 1.00 52.47 400 LEU A C 1
ATOM 3242 O O . LEU A 1 400 ? 24.837 30.435 30.609 1.00 52.47 400 LEU A O 1
ATOM 3246 N N . GLU A 1 401 ? 23.133 30.128 29.173 1.00 59.97 401 GLU A N 1
ATOM 3247 C CA . GLU A 1 401 ? 23.803 29.161 28.300 1.00 59.97 401 GLU A CA 1
ATOM 3248 C C . GLU A 1 401 ? 24.924 29.816 27.482 1.00 59.97 401 GLU A C 1
ATOM 3250 O O . GLU A 1 401 ? 26.021 29.265 27.397 1.00 59.97 401 GLU A O 1
ATOM 3255 N N . SER A 1 402 ? 24.712 31.045 26.990 1.00 61.50 402 SER A N 1
ATOM 3256 C CA . SER A 1 402 ? 25.771 31.849 26.362 1.00 61.50 402 SER A CA 1
ATOM 3257 C C . SER A 1 402 ? 26.922 32.152 27.332 1.00 61.50 402 SER A C 1
ATOM 3259 O O . SER A 1 402 ? 28.089 32.017 26.965 1.00 61.50 402 SER A O 1
ATOM 3261 N N . LEU A 1 403 ? 26.609 32.496 28.588 1.00 60.38 403 LEU A N 1
ATOM 3262 C CA . LEU A 1 403 ? 27.613 32.776 29.620 1.00 60.38 403 LEU A CA 1
ATOM 3263 C C . LEU A 1 403 ? 28.394 31.528 30.045 1.00 60.38 403 LEU A C 1
ATOM 3265 O O . LEU A 1 403 ? 29.594 31.626 30.297 1.00 60.38 403 LEU A O 1
ATOM 3269 N N . LEU A 1 404 ? 27.744 30.364 30.123 1.00 64.00 404 LEU A N 1
ATOM 3270 C CA . LEU A 1 404 ? 28.409 29.100 30.448 1.00 64.00 404 LEU A CA 1
ATOM 3271 C C . LEU A 1 404 ? 29.338 28.642 29.318 1.00 64.00 404 LEU A C 1
ATOM 3273 O O . LEU A 1 404 ? 30.446 28.201 29.611 1.00 64.00 404 LEU A O 1
ATOM 3277 N N . LEU A 1 405 ? 28.949 28.822 28.052 1.00 58.66 405 LEU A N 1
ATOM 3278 C CA . LEU A 1 405 ? 29.796 28.539 26.887 1.00 58.66 405 LEU A CA 1
ATOM 3279 C C . LEU A 1 405 ? 31.011 29.472 26.792 1.00 58.66 405 LEU A C 1
ATOM 3281 O O . LEU A 1 405 ? 32.111 29.001 26.500 1.00 58.66 405 LEU A O 1
ATOM 3285 N N . ASP A 1 406 ? 30.847 30.766 27.083 1.00 65.38 406 ASP A N 1
ATOM 3286 C CA . ASP A 1 406 ? 31.965 31.720 27.100 1.00 65.38 406 ASP A CA 1
ATOM 3287 C C . ASP A 1 406 ? 32.959 31.392 28.227 1.00 65.38 406 ASP A C 1
ATOM 3289 O O . ASP A 1 406 ? 34.173 31.375 28.015 1.00 65.38 406 ASP A O 1
ATOM 3293 N N . LYS A 1 407 ? 32.451 31.009 29.409 1.00 69.56 407 LYS A N 1
ATOM 3294 C CA . LYS A 1 407 ? 33.285 30.566 30.537 1.00 69.56 407 LYS A CA 1
ATOM 3295 C C . LYS A 1 407 ? 33.989 29.239 30.267 1.00 69.56 407 LYS A C 1
ATOM 3297 O O . LYS A 1 407 ? 35.153 29.116 30.634 1.00 69.56 407 LYS A O 1
ATOM 3302 N N . ASN A 1 408 ? 33.331 28.276 29.616 1.00 61.59 408 ASN A N 1
ATOM 3303 C CA . ASN A 1 408 ? 33.948 26.988 29.286 1.00 61.59 408 ASN A CA 1
ATOM 3304 C C . ASN A 1 408 ? 35.025 27.142 28.207 1.00 61.59 408 ASN A C 1
ATOM 3306 O O . ASN A 1 408 ? 36.111 26.597 28.363 1.00 61.59 408 ASN A O 1
ATOM 3310 N N . ARG A 1 409 ? 34.798 27.976 27.181 1.00 70.88 409 ARG A N 1
ATOM 3311 C CA . ARG A 1 409 ? 35.846 28.321 26.203 1.00 70.88 409 ARG A CA 1
ATOM 3312 C C . ARG A 1 409 ? 37.034 29.026 26.849 1.00 70.88 409 ARG A C 1
ATOM 3314 O O . ARG A 1 409 ? 38.172 28.741 26.486 1.00 70.88 409 ARG A O 1
ATOM 3321 N N . LYS A 1 410 ? 36.796 29.919 27.816 1.00 68.44 410 LYS A N 1
ATOM 3322 C CA . LYS A 1 410 ? 37.867 30.568 28.590 1.00 68.44 410 LYS A CA 1
ATOM 3323 C C . LYS A 1 410 ? 38.646 29.571 29.441 1.00 68.44 410 LYS A C 1
ATOM 3325 O O . LYS A 1 410 ? 39.869 29.571 29.388 1.00 68.44 410 LYS A O 1
ATOM 3330 N N . MET A 1 411 ? 37.943 28.692 30.154 1.00 61.91 411 MET A N 1
ATOM 3331 C CA . MET A 1 411 ? 38.535 27.631 30.972 1.00 61.91 411 MET A CA 1
ATOM 3332 C C . MET A 1 411 ? 39.339 26.644 30.122 1.00 61.91 411 MET A C 1
ATOM 3334 O O . MET A 1 411 ? 40.425 26.250 30.524 1.00 61.91 411 MET A O 1
ATOM 3338 N N . GLU A 1 412 ? 38.864 26.275 28.931 1.00 58.31 412 GLU A N 1
ATOM 3339 C CA . GLU A 1 412 ? 39.617 25.437 27.994 1.00 58.31 412 GLU A CA 1
ATOM 3340 C C . GLU A 1 412 ? 40.841 26.165 27.436 1.00 58.31 412 GLU A C 1
ATOM 3342 O O . GLU A 1 412 ? 41.908 25.561 27.323 1.00 58.31 412 GLU A O 1
ATOM 3347 N N . HIS A 1 413 ? 40.738 27.461 27.132 1.00 70.00 413 HIS A N 1
ATOM 3348 C CA . HIS A 1 413 ? 41.879 28.254 26.676 1.00 70.00 413 HIS A CA 1
ATOM 3349 C C . HIS A 1 413 ? 42.947 28.395 27.775 1.00 70.00 413 HIS A C 1
ATOM 3351 O O . HIS A 1 413 ? 44.134 28.224 27.502 1.00 70.00 413 HIS A O 1
ATOM 3357 N N . GLU A 1 414 ? 42.530 28.603 29.026 1.00 65.62 414 GLU A N 1
ATOM 3358 C CA . GLU A 1 414 ? 43.399 28.627 30.208 1.00 65.62 414 GLU A CA 1
ATOM 3359 C C . GLU A 1 414 ? 44.000 27.241 30.506 1.00 65.62 414 GLU A C 1
ATOM 3361 O O . GLU A 1 414 ? 45.198 27.135 30.755 1.00 65.62 414 GLU A O 1
ATOM 3366 N N . LEU A 1 415 ? 43.230 26.153 30.376 1.00 55.69 415 LEU A N 1
ATOM 3367 C CA . LEU A 1 415 ? 43.716 24.778 30.554 1.00 55.69 415 LEU A CA 1
ATOM 3368 C C . LEU A 1 415 ? 44.712 24.376 29.456 1.00 55.69 415 LEU A C 1
ATOM 3370 O O . LEU A 1 415 ? 45.671 23.652 29.720 1.00 55.69 415 LEU A O 1
ATOM 3374 N N . THR A 1 416 ? 44.509 24.853 28.227 1.00 63.97 416 THR A N 1
ATOM 3375 C CA . THR A 1 416 ? 45.411 24.603 27.094 1.00 63.97 416 THR A CA 1
ATOM 3376 C C . THR A 1 416 ? 46.692 25.433 27.222 1.00 63.97 416 THR A C 1
ATOM 3378 O O . THR A 1 416 ? 47.777 24.912 26.963 1.00 63.97 416 THR A O 1
ATOM 3381 N N . GLN A 1 417 ? 46.606 26.674 27.725 1.00 53.44 417 GLN A N 1
ATOM 3382 C CA . GLN A 1 417 ? 47.783 27.472 28.094 1.00 53.44 417 GLN A CA 1
ATOM 3383 C C . GLN A 1 417 ? 48.554 26.852 29.271 1.00 53.44 417 GLN A C 1
ATOM 3385 O O . GLN A 1 417 ? 49.774 26.731 29.196 1.00 53.44 417 GLN A O 1
ATOM 3390 N N . SER A 1 418 ? 47.879 26.374 30.323 1.00 44.81 418 SER A N 1
ATOM 3391 C CA . SER A 1 418 ? 48.536 25.721 31.466 1.00 44.81 418 SER A CA 1
ATOM 3392 C C . SER A 1 418 ? 49.109 24.336 31.138 1.00 44.81 418 SER A C 1
ATOM 3394 O O . SER A 1 418 ? 50.139 23.964 31.701 1.00 44.81 418 SER A O 1
ATOM 3396 N N . LYS A 1 419 ? 48.524 23.585 30.193 1.00 50.69 419 LYS A N 1
ATOM 3397 C CA . LYS A 1 419 ? 49.089 22.312 29.698 1.00 50.69 419 LYS A CA 1
ATOM 3398 C C . LYS A 1 419 ? 50.314 22.503 28.795 1.00 50.69 419 LYS A C 1
ATOM 3400 O O . LYS A 1 419 ? 51.150 21.608 28.733 1.00 50.69 419 LYS A O 1
ATOM 3405 N N . GLY A 1 420 ? 50.469 23.666 28.155 1.00 39.44 420 GLY A N 1
ATOM 3406 C CA . GLY A 1 420 ? 51.651 24.010 27.353 1.00 39.44 420 GLY A CA 1
ATOM 3407 C C . GLY A 1 420 ? 52.922 24.299 28.165 1.00 39.44 420 GLY A C 1
ATOM 3408 O O . GLY A 1 420 ? 54.018 24.241 27.613 1.00 39.44 420 GLY A O 1
ATOM 3409 N N . TYR A 1 421 ? 52.799 24.562 29.473 1.00 39.62 421 TYR A N 1
ATOM 3410 C CA . TYR A 1 421 ? 53.925 24.946 30.340 1.00 39.62 421 TYR A CA 1
ATOM 3411 C C . TYR A 1 421 ? 54.372 23.885 31.355 1.00 39.62 421 TYR A C 1
ATOM 3413 O O . TYR A 1 421 ? 55.343 24.116 32.072 1.00 39.62 421 TYR A O 1
ATOM 3421 N N . SER A 1 422 ? 53.742 22.709 31.410 1.00 34.75 422 SER A N 1
ATOM 3422 C CA . SER A 1 422 ? 54.118 21.670 32.379 1.00 34.75 422 SER A CA 1
ATOM 3423 C C . SER A 1 422 ? 54.199 20.296 31.725 1.00 34.75 422 SER A C 1
ATOM 3425 O O . SER A 1 422 ? 53.315 19.456 31.850 1.00 34.75 422 SER A O 1
ATOM 3427 N N . SER A 1 423 ? 55.285 20.081 30.985 1.00 37.69 423 SER A N 1
ATOM 3428 C CA . SER A 1 423 ? 55.674 18.762 30.493 1.00 37.69 423 SER A CA 1
ATOM 3429 C C . SER A 1 423 ? 57.165 18.544 30.743 1.00 37.69 423 SER A C 1
ATOM 3431 O O . SER A 1 423 ? 57.976 18.570 29.822 1.00 37.69 423 SER A O 1
ATOM 3433 N N . LYS A 1 424 ? 57.521 18.350 32.017 1.00 33.03 424 LYS A N 1
ATOM 3434 C CA . LYS A 1 424 ? 58.708 17.596 32.443 1.00 33.03 424 LYS A CA 1
ATOM 3435 C C . LYS A 1 424 ? 58.377 16.809 33.710 1.00 33.03 424 LYS A C 1
ATOM 3437 O O . LYS A 1 424 ? 58.033 17.396 34.725 1.00 33.03 424 LYS A O 1
ATOM 3442 N N . ASP A 1 425 ? 58.515 15.493 33.582 1.00 32.91 425 ASP A N 1
ATOM 3443 C CA . ASP A 1 425 ? 58.835 14.509 34.617 1.00 32.91 425 ASP A CA 1
ATOM 3444 C C . ASP A 1 425 ? 57.991 14.483 35.907 1.00 32.91 425 ASP A C 1
ATOM 3446 O O . ASP A 1 425 ? 58.169 15.298 36.804 1.00 32.91 425 ASP A O 1
ATOM 3450 N N . ARG A 1 426 ? 57.223 13.403 36.107 1.00 29.72 426 ARG A N 1
ATOM 3451 C CA . ARG A 1 426 ? 57.582 12.298 37.030 1.00 29.72 426 ARG A CA 1
ATOM 3452 C C . ARG A 1 426 ? 56.390 11.373 37.305 1.00 29.72 426 ARG A C 1
ATOM 3454 O O . ARG A 1 426 ? 55.275 11.799 37.573 1.00 29.72 426 ARG A O 1
ATOM 3461 N N . LYS A 1 427 ? 56.698 10.075 37.267 1.00 30.30 427 LYS A N 1
ATOM 3462 C CA . LYS A 1 427 ? 55.928 8.958 37.827 1.00 30.30 427 LYS A CA 1
ATOM 3463 C C . LYS A 1 427 ? 55.620 9.160 39.318 1.00 30.30 427 LYS A C 1
ATOM 3465 O O . LYS A 1 427 ? 56.514 9.561 40.057 1.00 30.30 427 LYS A O 1
ATOM 3470 N N . GLY A 1 428 ? 54.473 8.621 39.737 1.00 28.42 428 GLY A N 1
ATOM 3471 C CA . GLY A 1 428 ? 54.369 7.814 40.959 1.00 28.42 428 GLY A CA 1
ATOM 3472 C C . GLY A 1 428 ? 53.560 8.406 42.114 1.00 28.42 428 GLY A C 1
ATOM 3473 O O . GLY A 1 428 ? 54.012 9.349 42.743 1.00 28.42 428 GLY A O 1
ATOM 3474 N N . GLY A 1 429 ? 52.433 7.744 42.409 1.00 27.92 429 GLY A N 1
ATOM 3475 C CA . GLY A 1 429 ? 51.958 7.395 43.756 1.00 27.92 429 GLY A CA 1
ATOM 3476 C C . GLY A 1 429 ? 51.492 8.510 44.690 1.00 27.92 429 GLY A C 1
ATOM 3477 O O . GLY A 1 429 ? 52.321 9.234 45.221 1.00 27.92 429 GLY A O 1
ATOM 3478 N N . LEU A 1 430 ? 50.188 8.529 44.997 1.00 29.41 430 LEU A N 1
ATOM 3479 C CA . LEU A 1 430 ? 49.673 8.754 46.355 1.00 29.41 430 LEU A CA 1
ATOM 3480 C C . LEU A 1 430 ? 48.162 8.463 46.390 1.00 29.41 430 LEU A C 1
ATOM 3482 O O . LEU A 1 430 ? 47.402 9.235 45.814 1.00 29.41 430 LEU A O 1
ATOM 3486 N N . PHE A 1 431 ? 47.751 7.337 46.983 1.00 25.92 431 PHE A N 1
ATOM 3487 C CA . PHE A 1 431 ? 46.777 7.245 48.088 1.00 25.92 431 PHE A CA 1
ATOM 3488 C C . PHE A 1 431 ? 46.427 5.759 48.327 1.00 25.92 431 PHE A C 1
ATOM 3490 O O . PHE A 1 431 ? 45.404 5.259 47.866 1.00 25.92 431 PHE A O 1
ATOM 3497 N N . ASP A 1 432 ? 47.342 5.052 48.996 1.00 27.86 432 ASP A N 1
ATOM 3498 C CA . ASP A 1 432 ? 46.978 3.998 49.951 1.00 27.86 432 ASP A CA 1
ATOM 3499 C C . ASP A 1 432 ? 46.498 4.710 51.226 1.00 27.86 432 ASP A C 1
ATOM 3501 O O . ASP A 1 432 ? 47.036 5.776 51.539 1.00 27.86 432 ASP A O 1
ATOM 3505 N N . ASP A 1 433 ? 45.496 4.157 51.915 1.00 26.83 433 ASP A N 1
ATOM 3506 C CA . ASP A 1 433 ? 45.583 3.663 53.305 1.00 26.83 433 ASP A CA 1
ATOM 3507 C C . ASP A 1 433 ? 44.170 3.585 53.956 1.00 26.83 433 ASP A C 1
ATOM 3509 O O . ASP A 1 433 ? 43.450 4.580 54.052 1.00 26.83 433 ASP A O 1
ATOM 3513 N N . TRP A 1 434 ? 43.843 2.375 54.437 1.00 27.92 434 TRP A N 1
ATOM 3514 C CA . TRP A 1 434 ? 42.946 1.993 55.556 1.00 27.92 434 TRP A CA 1
ATOM 3515 C C . TRP A 1 434 ? 41.671 1.214 55.226 1.00 27.92 434 TRP A C 1
ATOM 3517 O O . TRP A 1 434 ? 40.560 1.732 55.132 1.00 27.92 434 TRP A O 1
ATOM 3527 N N . ASP A 1 435 ? 41.914 -0.092 55.151 1.00 26.03 435 ASP A N 1
ATOM 3528 C CA . ASP A 1 435 ? 41.000 -1.221 55.258 1.00 26.03 435 ASP A CA 1
ATOM 3529 C C . ASP A 1 435 ? 41.105 -1.843 56.680 1.00 26.03 435 ASP A C 1
ATOM 3531 O O . ASP A 1 435 ? 42.097 -1.594 57.369 1.00 26.03 435 ASP A O 1
ATOM 3535 N N . LEU A 1 436 ? 40.146 -2.716 57.047 1.00 30.73 436 LEU A N 1
ATOM 3536 C CA . LEU A 1 436 ? 40.088 -3.622 58.232 1.00 30.73 436 LEU A CA 1
ATOM 3537 C C . LEU A 1 436 ? 39.732 -3.014 59.616 1.00 30.73 436 LEU A C 1
ATOM 3539 O O . LEU A 1 436 ? 40.091 -1.891 59.933 1.00 30.73 436 LEU A O 1
ATOM 3543 N N . SER A 1 437 ? 39.113 -3.710 60.581 1.00 28.39 437 SER A N 1
ATOM 3544 C CA . SER A 1 437 ? 38.318 -4.951 60.673 1.00 28.39 437 SER A CA 1
ATOM 3545 C C . SER A 1 437 ? 37.862 -5.135 62.137 1.00 28.39 437 SER A C 1
ATOM 3547 O O . SER A 1 437 ? 38.438 -4.554 63.048 1.00 28.39 437 SER A O 1
ATOM 3549 N N . GLU A 1 438 ? 36.853 -5.985 62.332 1.00 29.00 438 GLU A N 1
ATOM 3550 C CA . GLU A 1 438 ? 36.428 -6.735 63.532 1.00 29.00 438 GLU A CA 1
ATOM 3551 C C . GLU A 1 438 ? 37.250 -6.676 64.850 1.00 29.00 438 GLU A C 1
ATOM 3553 O O . GLU A 1 438 ? 38.413 -7.054 64.888 1.00 29.00 438 GLU A O 1
ATOM 3558 N N . GLY A 1 439 ? 36.543 -6.439 65.970 1.00 26.22 439 GLY A N 1
ATOM 3559 C CA . GLY A 1 439 ? 36.376 -7.466 67.014 1.00 26.22 439 GLY A CA 1
ATOM 3560 C C . GLY A 1 439 ? 37.205 -7.429 68.324 1.00 26.22 439 GLY A C 1
ATOM 3561 O O . GLY A 1 439 ? 38.424 -7.493 68.292 1.00 26.22 439 GLY A O 1
ATOM 3562 N N . TRP A 1 440 ? 36.470 -7.589 69.451 1.00 23.38 440 TRP A N 1
ATOM 3563 C CA . TRP A 1 440 ? 36.881 -8.034 70.814 1.00 23.38 440 TRP A CA 1
ATOM 3564 C C . TRP A 1 440 ? 37.604 -6.955 71.661 1.00 23.38 440 TRP A C 1
ATOM 3566 O O . TRP A 1 440 ? 38.438 -6.234 71.145 1.00 23.38 440 TRP A O 1
ATOM 3576 N N . GLY A 1 441 ? 37.398 -6.730 72.965 1.00 25.12 441 GLY A N 1
ATOM 3577 C CA . GLY A 1 441 ? 36.601 -7.314 74.050 1.00 25.12 441 GLY A CA 1
ATOM 3578 C C . GLY A 1 441 ? 37.225 -6.873 75.401 1.00 25.12 441 GLY A C 1
ATOM 3579 O O . GLY A 1 441 ? 38.444 -6.793 75.464 1.00 25.12 441 GLY A O 1
ATOM 3580 N N . ALA A 1 442 ? 36.397 -6.643 76.442 1.00 27.47 442 ALA A N 1
ATOM 3581 C CA . ALA A 1 442 ? 36.727 -6.489 77.889 1.00 27.47 442 ALA A CA 1
ATOM 3582 C C . ALA A 1 442 ? 37.636 -5.282 78.294 1.00 27.47 442 ALA A C 1
ATOM 3584 O O . ALA A 1 442 ? 38.483 -4.864 77.527 1.00 27.47 442 ALA A O 1
ATOM 3585 N N . GLU A 1 443 ? 37.560 -4.615 79.456 1.00 29.27 443 GLU A N 1
ATOM 3586 C CA . GLU A 1 443 ? 37.040 -4.939 80.793 1.00 29.27 443 GLU A CA 1
ATOM 3587 C C . GLU A 1 443 ? 37.014 -3.663 81.695 1.00 29.27 443 GLU A C 1
ATOM 3589 O O . GLU A 1 443 ? 37.887 -2.811 81.550 1.00 29.27 443 GLU A O 1
ATOM 3594 N N . SER A 1 444 ? 36.112 -3.617 82.700 1.00 25.89 444 SER A N 1
ATOM 3595 C CA . SER A 1 444 ? 36.147 -2.837 83.982 1.00 25.89 444 SER A CA 1
ATOM 3596 C C . SER A 1 444 ? 36.052 -1.280 83.932 1.00 25.89 444 SER A C 1
ATOM 3598 O O . SER A 1 444 ? 36.636 -0.652 83.067 1.00 25.89 444 SER A O 1
ATOM 3600 N N . SER A 1 445 ? 35.357 -0.522 84.803 1.00 28.03 445 SER A N 1
ATOM 3601 C CA . SER A 1 445 ? 34.927 -0.702 86.204 1.00 28.03 445 SER A CA 1
ATOM 3602 C C . SER A 1 445 ? 33.787 0.269 86.636 1.00 28.03 445 SER A C 1
ATOM 3604 O O . SER A 1 445 ? 33.654 1.376 86.124 1.00 28.03 445 SER A O 1
ATOM 3606 N N . GLU A 1 446 ? 32.978 -0.243 87.574 1.00 31.55 446 GLU A N 1
ATOM 3607 C CA . GLU A 1 446 ? 32.078 0.291 88.629 1.00 31.55 446 GLU A CA 1
ATOM 3608 C C . GLU A 1 446 ? 31.691 1.790 88.761 1.00 31.55 446 GLU A C 1
ATOM 3610 O O . GLU A 1 446 ? 32.524 2.658 89.006 1.00 31.55 446 GLU A O 1
ATOM 3615 N N . SER A 1 447 ? 30.377 2.071 88.870 1.00 25.48 447 SER A N 1
ATOM 3616 C CA . SER A 1 447 ? 29.716 2.384 90.167 1.00 25.48 447 SER A CA 1
ATOM 3617 C C . SER A 1 447 ? 28.203 2.713 90.064 1.00 25.48 447 SER A C 1
ATOM 3619 O O . SER A 1 447 ? 27.768 3.474 89.210 1.00 25.48 447 SER A O 1
ATOM 3621 N N . ALA A 1 448 ? 27.454 2.156 91.028 1.00 31.08 448 ALA A N 1
ATOM 3622 C CA . ALA A 1 448 ? 26.216 2.634 91.673 1.00 31.08 448 ALA A CA 1
ATOM 3623 C C . ALA A 1 448 ? 24.838 2.648 90.947 1.00 31.08 448 ALA A C 1
ATOM 3625 O O . ALA A 1 448 ? 24.496 3.535 90.176 1.00 31.08 448 ALA A O 1
ATOM 3626 N N . ASP A 1 449 ? 24.009 1.699 91.403 1.00 32.78 449 ASP A N 1
ATOM 3627 C CA . ASP A 1 449 ? 22.605 1.812 91.844 1.00 32.78 449 ASP A CA 1
ATOM 3628 C C . ASP A 1 449 ? 21.424 2.109 90.890 1.00 32.78 449 ASP A C 1
ATOM 3630 O O . ASP A 1 449 ? 21.134 3.226 90.478 1.00 32.78 449 ASP A O 1
ATOM 3634 N N . GLN A 1 450 ? 20.631 1.041 90.714 1.00 41.00 450 GLN A N 1
ATOM 3635 C CA . GLN A 1 450 ? 19.168 0.947 90.860 1.00 41.00 450 GLN A CA 1
ATOM 3636 C C . GLN A 1 450 ? 18.278 2.103 90.357 1.00 41.00 450 GLN A C 1
ATOM 3638 O O . GLN A 1 450 ? 17.942 3.015 91.111 1.00 41.00 450 GLN A O 1
ATOM 3643 N N . LYS A 1 451 ? 17.704 1.917 89.155 1.00 39.44 451 LYS A N 1
ATOM 3644 C CA . LYS A 1 451 ? 16.244 1.888 88.850 1.00 39.44 451 LYS A CA 1
ATOM 3645 C C . LYS A 1 451 ? 15.999 2.179 87.361 1.00 39.44 451 LYS A C 1
ATOM 3647 O O . LYS A 1 451 ? 16.039 3.335 86.973 1.00 39.44 451 LYS A O 1
ATOM 3652 N N . HIS A 1 452 ? 15.677 1.152 86.565 1.00 36.59 452 HIS A N 1
ATOM 3653 C CA . HIS A 1 452 ? 14.650 1.160 85.497 1.00 36.59 452 HIS A CA 1
ATOM 3654 C C . HIS A 1 452 ? 14.758 -0.124 84.650 1.00 36.59 452 HIS A C 1
ATOM 3656 O O . HIS A 1 452 ? 15.576 -0.209 83.746 1.00 36.59 452 HIS A O 1
ATOM 3662 N N . VAL A 1 453 ? 13.908 -1.123 84.915 1.00 40.62 453 VAL A N 1
ATOM 3663 C CA . VAL A 1 453 ? 13.818 -2.380 84.129 1.00 40.62 453 VAL A CA 1
ATOM 3664 C C . VAL A 1 453 ? 12.571 -2.359 83.228 1.00 40.62 453 VAL A C 1
ATOM 3666 O O . VAL A 1 453 ? 11.853 -3.336 83.092 1.00 40.62 453 VAL A O 1
ATOM 3669 N N . SER A 1 454 ? 12.255 -1.217 82.614 1.00 41.22 454 SER A N 1
ATOM 3670 C CA . SER A 1 454 ? 11.069 -1.107 81.746 1.00 41.22 454 SER A CA 1
ATOM 3671 C C . SER A 1 454 ? 11.302 -0.465 80.379 1.00 41.22 454 SER A C 1
ATOM 3673 O O . SER A 1 454 ? 10.374 -0.471 79.582 1.00 41.22 454 SER A O 1
ATOM 3675 N N . SER A 1 455 ? 12.503 0.040 80.054 1.00 47.41 455 SER A N 1
ATOM 3676 C CA . SER A 1 455 ? 12.751 0.672 78.742 1.00 47.41 455 SER A CA 1
ATOM 3677 C C . SER A 1 455 ? 13.591 -0.161 77.764 1.00 47.41 455 SER A C 1
ATOM 3679 O O . SER A 1 455 ? 13.450 0.021 76.557 1.00 47.41 455 SER A O 1
ATOM 3681 N N . GLU A 1 456 ? 14.410 -1.118 78.219 1.00 43.75 456 GLU A N 1
ATOM 3682 C CA . GLU A 1 456 ? 15.265 -1.904 77.308 1.00 43.75 456 GLU A CA 1
ATOM 3683 C C . GLU A 1 456 ? 14.476 -2.889 76.433 1.00 43.75 456 GLU A C 1
ATOM 3685 O O . GLU A 1 456 ? 14.839 -3.128 75.281 1.00 43.75 456 GLU A O 1
ATOM 3690 N N . GLN A 1 457 ? 13.362 -3.431 76.931 1.00 50.88 457 GLN A N 1
ATOM 3691 C CA . GLN A 1 457 ? 12.549 -4.400 76.188 1.00 50.88 457 GLN A CA 1
ATOM 3692 C C . GLN A 1 457 ? 11.773 -3.738 75.033 1.00 50.88 457 GLN A C 1
ATOM 3694 O O . GLN A 1 457 ? 11.675 -4.312 73.944 1.00 50.88 457 GLN A O 1
ATOM 3699 N N . ASP A 1 458 ? 11.325 -2.494 75.229 1.00 52.59 458 ASP A N 1
ATOM 3700 C CA . ASP A 1 458 ? 10.669 -1.680 74.201 1.00 52.59 458 ASP A CA 1
ATOM 3701 C C . ASP A 1 458 ? 11.660 -1.122 73.175 1.00 52.59 458 ASP A C 1
ATOM 3703 O O . ASP A 1 458 ? 11.352 -1.097 71.982 1.00 52.59 458 ASP A O 1
ATOM 3707 N N . GLN A 1 459 ? 12.882 -0.759 73.583 1.00 54.31 459 GLN A N 1
ATOM 3708 C CA . GLN A 1 459 ? 13.920 -0.364 72.624 1.00 54.31 459 GLN A CA 1
ATOM 3709 C C . GLN A 1 459 ? 14.354 -1.532 71.733 1.00 54.31 459 GLN A C 1
ATOM 3711 O O . GLN A 1 459 ? 14.519 -1.353 70.527 1.00 54.31 459 GLN A O 1
ATOM 3716 N N . ASN A 1 460 ? 14.450 -2.746 72.282 1.00 55.16 460 ASN A N 1
ATOM 3717 C CA . ASN A 1 460 ? 14.775 -3.941 71.502 1.00 55.16 460 ASN A CA 1
ATOM 3718 C C . ASN A 1 460 ? 13.619 -4.360 70.567 1.00 55.16 460 ASN A C 1
ATOM 3720 O O . ASN A 1 460 ? 13.846 -4.875 69.471 1.00 55.16 460 ASN A O 1
ATOM 3724 N N . SER A 1 461 ? 12.370 -4.103 70.973 1.00 62.75 461 SER A N 1
ATOM 3725 C CA . SER A 1 461 ? 11.172 -4.273 70.139 1.00 62.75 461 SER A CA 1
ATOM 3726 C C . SER A 1 461 ? 11.142 -3.268 68.979 1.00 62.75 461 SER A C 1
ATOM 3728 O O . SER A 1 461 ? 10.983 -3.651 67.818 1.00 62.75 461 SER A O 1
ATOM 3730 N N . MET A 1 462 ? 11.406 -1.990 69.261 1.00 65.81 462 MET A N 1
ATOM 3731 C CA . MET A 1 462 ? 11.440 -0.924 68.259 1.00 65.81 462 MET A CA 1
ATOM 3732 C C . MET A 1 462 ? 12.597 -1.097 67.266 1.00 65.81 462 MET A C 1
ATOM 3734 O O . MET A 1 462 ? 12.395 -0.962 66.060 1.00 65.81 462 MET A O 1
ATOM 3738 N N . LEU A 1 463 ? 13.782 -1.501 67.737 1.00 70.81 463 LEU A N 1
ATOM 3739 C CA . LEU A 1 463 ? 14.919 -1.856 66.881 1.00 70.81 463 LEU A CA 1
ATOM 3740 C C . LEU A 1 463 ? 14.601 -3.041 65.962 1.00 70.81 463 LEU A C 1
ATOM 3742 O O . LEU A 1 463 ? 14.946 -3.001 64.783 1.00 70.81 463 LEU A O 1
ATOM 3746 N N . LYS A 1 464 ? 13.889 -4.068 66.446 1.00 73.88 464 LYS A N 1
ATOM 3747 C CA . LYS A 1 464 ? 13.430 -5.184 65.599 1.00 73.88 464 LYS A CA 1
ATOM 3748 C C . LYS A 1 464 ? 12.436 -4.734 64.531 1.00 73.88 464 LYS A C 1
ATOM 3750 O O . LYS A 1 464 ? 12.533 -5.185 63.392 1.00 73.88 464 LYS A O 1
ATOM 3755 N N . VAL A 1 465 ? 11.510 -3.834 64.863 1.00 76.00 465 VAL A N 1
ATOM 3756 C CA . VAL A 1 465 ? 10.556 -3.274 63.890 1.00 76.00 465 VAL A CA 1
ATOM 3757 C C . VAL A 1 465 ? 11.280 -2.442 62.830 1.00 76.00 465 VAL A C 1
ATOM 3759 O O . VAL A 1 465 ? 11.021 -2.626 61.641 1.00 76.00 465 VAL A O 1
ATOM 3762 N N . ILE A 1 466 ? 12.234 -1.598 63.231 1.00 76.19 466 ILE A N 1
ATOM 3763 C CA . ILE A 1 466 ? 13.034 -0.775 62.313 1.00 76.19 466 ILE A CA 1
ATOM 3764 C C . ILE A 1 466 ? 13.927 -1.651 61.423 1.00 76.19 466 ILE A C 1
ATOM 3766 O O . ILE A 1 466 ? 13.989 -1.426 60.215 1.00 76.19 466 ILE A O 1
ATOM 3770 N N . CYS A 1 467 ? 14.565 -2.690 61.970 1.00 74.06 467 CYS A N 1
ATOM 3771 C CA . CYS A 1 467 ? 15.339 -3.656 61.188 1.00 74.06 467 CYS A CA 1
ATOM 3772 C C . CYS A 1 467 ? 14.458 -4.400 60.177 1.00 74.06 467 CYS A C 1
ATOM 3774 O O . CYS A 1 467 ? 14.801 -4.447 58.999 1.00 74.06 467 CYS A O 1
ATOM 3776 N N . ASN A 1 468 ? 13.280 -4.879 60.586 1.00 81.06 468 ASN A N 1
ATOM 3777 C CA . ASN A 1 468 ? 12.341 -5.549 59.684 1.00 81.06 468 ASN A CA 1
ATOM 3778 C C . ASN A 1 468 ? 11.814 -4.614 58.584 1.00 81.06 468 ASN A C 1
ATOM 3780 O O . ASN A 1 468 ? 11.662 -5.033 57.436 1.00 81.06 468 ASN A O 1
ATOM 3784 N N . GLN A 1 469 ? 11.543 -3.345 58.901 1.00 75.00 469 GLN A N 1
ATOM 3785 C CA . GLN A 1 469 ? 11.157 -2.346 57.903 1.00 75.00 469 GLN A CA 1
ATOM 3786 C C . GLN A 1 469 ? 12.305 -2.053 56.934 1.00 75.00 469 GLN A C 1
ATOM 3788 O O . GLN A 1 469 ? 12.103 -2.106 55.723 1.00 75.00 469 GLN A O 1
ATOM 3793 N N . ARG A 1 470 ? 13.522 -1.823 57.438 1.00 85.56 470 ARG A N 1
ATOM 3794 C CA . ARG A 1 470 ? 14.731 -1.633 56.623 1.00 85.56 470 ARG A CA 1
ATOM 3795 C C . ARG A 1 470 ? 14.975 -2.819 55.692 1.00 85.56 470 ARG A C 1
ATOM 3797 O O . ARG A 1 470 ? 15.306 -2.620 54.526 1.00 85.56 470 ARG A O 1
ATOM 3804 N N . ASP A 1 471 ? 14.800 -4.041 56.181 1.00 80.19 471 ASP A N 1
ATOM 3805 C CA . ASP A 1 471 ? 15.052 -5.253 55.404 1.00 80.19 471 ASP A CA 1
ATOM 3806 C C . ASP A 1 471 ? 13.961 -5.476 54.338 1.00 80.19 471 ASP A C 1
ATOM 3808 O O . ASP A 1 471 ? 14.268 -5.898 53.219 1.00 80.19 471 ASP A O 1
ATOM 3812 N N . ARG A 1 472 ? 12.710 -5.068 54.606 1.00 84.69 472 ARG A N 1
ATOM 3813 C CA . ARG A 1 472 ? 11.653 -4.966 53.580 1.00 84.69 472 ARG A CA 1
ATOM 3814 C C . ARG A 1 472 ? 11.978 -3.914 52.522 1.00 84.69 472 ARG A C 1
ATOM 3816 O O . ARG A 1 472 ? 11.850 -4.206 51.337 1.00 84.69 472 ARG A O 1
ATOM 3823 N N . PHE A 1 473 ? 12.445 -2.730 52.920 1.00 82.19 473 PHE A N 1
ATOM 3824 C CA . PHE A 1 473 ? 12.857 -1.690 51.973 1.00 82.19 473 PHE A CA 1
ATOM 3825 C C . PHE A 1 473 ? 14.050 -2.129 51.122 1.00 82.19 473 PHE A C 1
ATOM 3827 O O . PHE A 1 473 ? 14.031 -1.923 49.916 1.00 82.19 473 PHE A O 1
ATOM 3834 N N . ARG A 1 474 ? 15.045 -2.810 51.702 1.00 85.50 474 ARG A N 1
ATOM 3835 C CA . ARG A 1 474 ? 16.168 -3.402 50.953 1.00 85.50 474 ARG A CA 1
ATOM 3836 C C . ARG A 1 474 ? 15.729 -4.495 49.987 1.00 85.50 474 ARG A C 1
ATOM 3838 O O . ARG A 1 474 ? 16.332 -4.654 48.932 1.00 85.50 474 ARG A O 1
ATOM 3845 N N . THR A 1 475 ? 14.715 -5.272 50.348 1.00 87.69 475 THR A N 1
ATOM 3846 C CA . THR A 1 475 ? 14.174 -6.314 49.467 1.00 87.69 475 THR A CA 1
ATOM 3847 C C . THR A 1 475 ? 13.433 -5.686 48.296 1.00 87.69 475 THR A C 1
ATOM 3849 O O . THR A 1 475 ? 13.757 -5.995 47.157 1.00 87.69 475 THR A O 1
ATOM 3852 N N . ARG A 1 476 ? 12.571 -4.699 48.560 1.00 88.06 476 ARG A N 1
ATOM 3853 C CA . ARG A 1 476 ? 11.867 -3.955 47.511 1.00 88.06 476 ARG A CA 1
ATOM 3854 C C . ARG A 1 476 ? 12.818 -3.164 46.612 1.00 88.06 476 ARG A C 1
ATOM 3856 O O . ARG A 1 476 ? 12.596 -3.109 45.414 1.00 88.06 476 ARG A O 1
ATOM 3863 N N . LEU A 1 477 ? 13.895 -2.604 47.172 1.00 84.19 477 LEU A N 1
ATOM 3864 C CA . LEU A 1 477 ? 14.936 -1.925 46.399 1.00 84.19 477 LEU A CA 1
ATOM 3865 C C . LEU A 1 477 ? 15.638 -2.903 45.447 1.00 84.19 477 LEU A C 1
ATOM 3867 O O . LEU A 1 477 ? 15.738 -2.612 44.261 1.00 84.19 477 LEU A O 1
ATOM 3871 N N . ARG A 1 478 ? 16.031 -4.088 45.937 1.00 87.12 478 ARG A N 1
ATOM 3872 C CA . ARG A 1 478 ? 16.623 -5.144 45.098 1.00 87.12 478 ARG A CA 1
ATOM 3873 C C . ARG A 1 478 ? 15.671 -5.624 44.006 1.00 87.12 478 ARG A C 1
ATOM 3875 O O . ARG A 1 478 ? 16.100 -5.773 42.872 1.00 87.12 478 ARG A O 1
ATOM 3882 N N . GLU A 1 479 ? 14.394 -5.822 44.321 1.00 89.50 479 GLU A N 1
ATOM 3883 C CA . GLU A 1 479 ? 13.372 -6.186 43.328 1.00 89.50 479 GLU A CA 1
ATOM 3884 C C . GLU A 1 479 ? 13.242 -5.106 42.248 1.00 89.50 479 GLU A C 1
ATOM 3886 O O . GLU A 1 479 ? 13.297 -5.415 41.062 1.00 89.50 479 GLU A O 1
ATOM 3891 N N . THR A 1 480 ? 13.173 -3.828 42.638 1.00 81.75 480 THR A N 1
ATOM 3892 C CA . THR A 1 480 ? 13.114 -2.724 41.670 1.00 81.75 480 THR A CA 1
ATOM 3893 C C . THR A 1 480 ? 14.399 -2.573 40.853 1.00 81.75 480 THR A C 1
ATOM 3895 O O . THR A 1 480 ? 14.335 -2.247 39.672 1.00 81.75 480 THR A O 1
ATOM 3898 N N . GLU A 1 481 ? 15.570 -2.827 41.439 1.00 88.25 481 GLU A N 1
ATOM 3899 C CA . GLU A 1 481 ? 16.850 -2.825 40.720 1.00 88.25 481 GLU A CA 1
ATOM 3900 C C . GLU A 1 481 ? 16.923 -3.976 39.704 1.00 88.25 481 GLU A C 1
ATOM 3902 O O . GLU A 1 481 ? 17.398 -3.776 38.583 1.00 88.25 481 GLU A O 1
ATOM 3907 N N . GLU A 1 482 ? 16.404 -5.156 40.055 1.00 91.06 482 GLU A N 1
ATOM 3908 C CA . GLU A 1 482 ? 16.309 -6.315 39.162 1.00 91.06 482 GLU A CA 1
ATOM 3909 C C . GLU A 1 482 ? 15.325 -6.048 38.009 1.00 91.06 482 GLU A C 1
ATOM 3911 O O . GLU A 1 482 ? 15.645 -6.311 36.849 1.00 91.06 482 GLU A O 1
ATOM 3916 N N . GLU A 1 483 ? 14.165 -5.447 38.290 1.00 90.31 483 GLU A N 1
ATOM 3917 C CA . GLU A 1 483 ? 13.201 -5.022 37.266 1.00 90.31 483 GLU A CA 1
ATOM 3918 C C . GLU A 1 483 ? 13.809 -3.986 36.310 1.00 90.31 483 GLU A C 1
ATOM 3920 O O . GLU A 1 483 ? 13.677 -4.104 35.090 1.00 90.31 483 GLU A O 1
ATOM 3925 N N . VAL A 1 484 ? 14.535 -2.993 36.836 1.00 86.25 484 VAL A N 1
ATOM 3926 C CA . VAL A 1 484 ? 15.249 -1.998 36.021 1.00 86.25 484 VAL A CA 1
ATOM 3927 C C . VAL A 1 484 ? 16.332 -2.662 35.170 1.00 86.25 484 VAL A C 1
ATOM 3929 O O . VAL A 1 484 ? 16.491 -2.310 33.997 1.00 86.25 484 VAL A O 1
ATOM 3932 N N . ARG A 1 485 ? 17.056 -3.650 35.708 1.00 91.06 485 ARG A N 1
ATOM 3933 C CA . ARG A 1 485 ? 18.044 -4.429 34.949 1.00 91.06 485 ARG A CA 1
ATOM 3934 C C . ARG A 1 485 ? 17.382 -5.202 33.803 1.00 91.06 485 ARG A C 1
ATOM 3936 O O . ARG A 1 485 ? 17.858 -5.101 32.674 1.00 91.06 485 ARG A O 1
ATOM 3943 N N . GLN A 1 486 ? 16.273 -5.896 34.059 1.00 90.62 486 GLN A N 1
ATOM 3944 C CA . GLN A 1 486 ? 15.526 -6.639 33.034 1.00 90.62 486 GLN A CA 1
ATOM 3945 C C . GLN A 1 486 ? 14.955 -5.717 31.950 1.00 90.62 486 GLN A C 1
ATOM 3947 O O . GLN A 1 486 ? 15.005 -6.033 30.759 1.00 90.62 486 GLN A O 1
ATOM 3952 N N . LEU A 1 487 ? 14.434 -4.550 32.337 1.00 86.44 487 LEU A N 1
ATOM 3953 C CA . LEU A 1 487 ? 13.943 -3.551 31.389 1.00 86.44 487 LEU A CA 1
ATOM 3954 C C . LEU A 1 487 ? 15.074 -2.997 30.517 1.00 86.44 487 LEU A C 1
ATOM 3956 O O . LEU A 1 487 ? 14.895 -2.880 29.306 1.00 86.44 487 LEU A O 1
ATOM 3960 N N . ASN A 1 488 ? 16.244 -2.716 31.094 1.00 83.75 488 ASN A N 1
ATOM 3961 C CA . ASN A 1 488 ? 17.413 -2.262 30.340 1.00 83.75 488 ASN A CA 1
ATOM 3962 C C . ASN A 1 488 ? 17.936 -3.331 29.371 1.00 83.75 488 ASN A C 1
ATOM 3964 O O . ASN A 1 488 ? 18.285 -3.007 28.237 1.00 83.75 488 ASN A O 1
ATOM 3968 N N . GLU A 1 489 ? 17.934 -4.605 29.769 1.00 92.31 489 GLU A N 1
ATOM 3969 C CA . GLU A 1 489 ? 18.283 -5.716 28.879 1.00 92.31 489 GLU A CA 1
ATOM 3970 C C . GLU A 1 489 ? 17.295 -5.823 27.708 1.00 92.31 489 GLU A C 1
ATOM 3972 O O . GLU A 1 489 ? 17.700 -5.905 26.546 1.00 92.31 489 GLU A O 1
ATOM 3977 N N . LYS A 1 490 ? 15.992 -5.706 27.986 1.00 90.38 490 LYS A N 1
ATOM 3978 C CA . LYS A 1 490 ? 14.942 -5.712 26.959 1.00 90.38 490 LYS A CA 1
ATOM 3979 C C . LYS A 1 490 ? 15.053 -4.522 26.004 1.00 90.38 490 LYS A C 1
ATOM 3981 O O . LYS A 1 490 ? 14.879 -4.694 24.799 1.00 90.38 490 LYS A O 1
ATOM 3986 N N . ILE A 1 491 ? 15.385 -3.334 26.515 1.00 87.44 491 ILE A N 1
ATOM 3987 C CA . ILE A 1 491 ? 15.692 -2.153 25.694 1.00 87.44 491 ILE A CA 1
ATOM 3988 C C . ILE A 1 491 ? 16.908 -2.432 24.805 1.00 87.44 491 ILE A C 1
ATOM 3990 O O . ILE A 1 491 ? 16.865 -2.112 23.618 1.00 87.44 491 ILE A O 1
ATOM 3994 N N . GLY A 1 492 ? 17.956 -3.072 25.328 1.00 88.69 492 GLY A N 1
ATOM 3995 C CA . GLY A 1 492 ? 19.138 -3.460 24.553 1.00 88.69 492 GLY A CA 1
ATOM 3996 C C . GLY A 1 492 ? 18.808 -4.403 23.392 1.00 88.69 492 GLY A C 1
ATOM 3997 O O . GLY A 1 492 ? 19.203 -4.140 22.255 1.00 88.69 492 GLY A O 1
ATOM 3998 N N . VAL A 1 493 ? 18.020 -5.452 23.650 1.00 91.88 493 VAL A N 1
ATOM 3999 C CA . VAL A 1 493 ? 17.576 -6.407 22.618 1.00 91.88 493 VAL A CA 1
ATOM 4000 C C . VAL A 1 493 ? 16.734 -5.713 21.547 1.00 91.88 493 VAL A C 1
ATOM 4002 O O . VAL A 1 493 ? 17.018 -5.852 20.358 1.00 91.88 493 VAL A O 1
ATOM 4005 N N . LEU A 1 494 ? 15.749 -4.907 21.952 1.00 85.69 494 LEU A N 1
ATOM 4006 C CA . LEU A 1 494 ? 14.895 -4.168 21.016 1.00 85.69 494 LEU A CA 1
ATOM 4007 C C . LEU A 1 494 ? 15.686 -3.145 20.193 1.00 85.69 494 LEU A C 1
ATOM 4009 O O . LEU A 1 494 ? 15.412 -2.962 19.009 1.00 85.69 494 LEU A O 1
ATOM 4013 N N . THR A 1 495 ? 16.694 -2.504 20.786 1.00 87.94 495 THR A N 1
ATOM 4014 C CA . THR A 1 495 ? 17.573 -1.564 20.074 1.00 87.94 495 THR A CA 1
ATOM 4015 C C . THR A 1 495 ? 18.411 -2.293 19.023 1.00 87.94 495 THR A C 1
ATOM 4017 O O . THR A 1 495 ? 18.525 -1.824 17.891 1.00 87.94 495 THR A O 1
ATOM 4020 N N . ALA A 1 496 ? 18.937 -3.478 19.347 1.00 89.06 496 ALA A N 1
ATOM 4021 C CA . ALA A 1 496 ? 19.674 -4.305 18.395 1.00 89.06 496 ALA A CA 1
ATOM 4022 C C . ALA A 1 496 ? 18.785 -4.815 17.243 1.00 89.06 496 ALA A C 1
ATOM 4024 O O . ALA A 1 496 ? 19.208 -4.813 16.085 1.00 89.06 496 ALA A O 1
ATOM 4025 N N . GLU A 1 497 ? 17.542 -5.215 17.528 1.00 89.62 497 GLU A N 1
ATOM 4026 C CA . GLU A 1 497 ? 16.564 -5.598 16.500 1.00 89.62 497 GLU A CA 1
ATOM 4027 C C . GLU A 1 497 ? 16.179 -4.423 15.597 1.00 89.62 497 GLU A C 1
ATOM 4029 O O . GLU A 1 497 ? 16.059 -4.584 14.378 1.00 89.62 497 GLU A O 1
ATOM 4034 N N . LEU A 1 498 ? 16.033 -3.232 16.174 1.00 88.44 498 LEU A N 1
ATOM 4035 C CA . LEU A 1 498 ? 15.729 -2.009 15.444 1.00 88.44 498 LEU A CA 1
ATOM 4036 C C . LEU A 1 498 ? 16.878 -1.628 14.500 1.00 88.44 498 LEU A C 1
ATOM 4038 O O . LEU A 1 498 ? 16.628 -1.357 13.325 1.00 88.44 498 LEU A O 1
ATOM 4042 N N . GLU A 1 499 ? 18.130 -1.694 14.958 1.00 88.00 499 GLU A N 1
ATOM 4043 C CA . GLU A 1 499 ? 19.304 -1.449 14.108 1.00 88.00 499 GLU A CA 1
ATOM 4044 C C . GLU A 1 499 ? 19.477 -2.513 13.017 1.00 88.00 499 GLU A C 1
ATOM 4046 O O . GLU A 1 499 ? 19.757 -2.190 11.860 1.00 88.00 499 GLU A O 1
ATOM 4051 N N . LYS A 1 500 ? 19.205 -3.785 13.326 1.00 92.69 500 LYS A N 1
ATOM 4052 C CA . LYS A 1 500 ? 19.192 -4.854 12.319 1.00 92.69 500 LYS A CA 1
ATOM 4053 C C . LYS A 1 500 ? 18.124 -4.612 11.248 1.00 92.69 500 LYS A C 1
ATOM 4055 O O . LYS A 1 500 ? 18.407 -4.728 10.057 1.00 92.69 500 LYS A O 1
ATOM 4060 N N . THR A 1 501 ? 16.920 -4.217 11.657 1.00 84.75 501 THR A N 1
ATOM 4061 C CA . THR A 1 501 ? 15.805 -3.925 10.744 1.00 84.75 501 THR A CA 1
ATOM 4062 C C . THR A 1 501 ? 16.086 -2.687 9.892 1.00 84.75 501 THR A C 1
ATOM 4064 O O . THR A 1 501 ? 15.780 -2.681 8.699 1.00 84.75 501 THR A O 1
ATOM 4067 N N . LYS A 1 502 ? 16.722 -1.650 10.454 1.00 86.50 502 LYS A N 1
ATOM 4068 C CA . LYS A 1 502 ? 17.216 -0.495 9.688 1.00 86.50 502 LYS A CA 1
ATOM 4069 C C . LYS A 1 502 ? 18.245 -0.917 8.643 1.00 86.50 502 LYS A C 1
ATOM 4071 O O . LYS A 1 502 ? 18.106 -0.546 7.480 1.00 86.50 502 LYS A O 1
ATOM 4076 N N . ALA A 1 503 ? 19.234 -1.727 9.021 1.00 86.94 503 ALA A N 1
ATOM 4077 C CA . ALA A 1 503 ? 20.253 -2.215 8.096 1.00 86.94 503 ALA A CA 1
ATOM 4078 C C . ALA A 1 503 ? 19.647 -3.057 6.959 1.00 86.94 503 ALA A C 1
ATOM 4080 O O . ALA A 1 503 ? 20.037 -2.913 5.797 1.00 86.94 503 ALA A O 1
ATOM 4081 N N . ASP A 1 504 ? 18.664 -3.905 7.265 1.00 89.12 504 ASP A N 1
ATOM 4082 C CA . ASP A 1 504 ? 17.966 -4.710 6.263 1.00 89.12 504 ASP A CA 1
ATOM 4083 C C . ASP A 1 504 ? 17.066 -3.857 5.357 1.00 89.12 504 ASP A C 1
ATOM 4085 O O . ASP A 1 504 ? 17.048 -4.077 4.143 1.00 89.12 504 ASP A O 1
ATOM 4089 N N . ASN A 1 505 ? 16.418 -2.817 5.893 1.00 84.06 505 ASN A N 1
ATOM 4090 C CA . ASN A 1 505 ? 15.703 -1.820 5.094 1.00 84.06 505 ASN A CA 1
ATOM 4091 C C . ASN A 1 505 ? 16.642 -1.075 4.141 1.00 84.06 505 ASN A C 1
ATOM 4093 O O . ASN A 1 505 ? 16.338 -0.969 2.957 1.00 84.06 505 ASN A O 1
ATOM 4097 N N . VAL A 1 506 ? 17.809 -0.615 4.600 1.00 86.50 506 VAL A N 1
ATOM 4098 C CA . VAL A 1 506 ? 18.805 0.045 3.734 1.00 86.50 506 VAL A CA 1
ATOM 4099 C C . VAL A 1 506 ? 19.268 -0.894 2.615 1.00 86.50 506 VAL A C 1
ATOM 4101 O O . VAL A 1 506 ? 19.348 -0.485 1.456 1.00 86.50 506 VAL A O 1
ATOM 4104 N N . LYS A 1 507 ? 19.497 -2.179 2.915 1.00 86.06 507 LYS A N 1
ATOM 4105 C CA . LYS A 1 507 ? 19.820 -3.191 1.892 1.00 86.06 507 LYS A CA 1
ATOM 4106 C C . LYS A 1 507 ? 18.669 -3.419 0.912 1.00 86.06 507 LYS A C 1
ATOM 4108 O O . LYS A 1 507 ? 18.923 -3.605 -0.277 1.00 86.06 507 LYS A O 1
ATOM 4113 N N . LEU A 1 508 ? 17.422 -3.423 1.383 1.00 84.25 508 LEU A N 1
ATOM 4114 C CA . LEU A 1 508 ? 16.228 -3.519 0.540 1.00 84.25 508 LEU A CA 1
ATOM 4115 C C . LEU A 1 508 ? 16.100 -2.303 -0.376 1.00 84.25 508 LEU A C 1
ATOM 4117 O O . LEU A 1 508 ? 15.917 -2.488 -1.574 1.00 84.25 508 LEU A O 1
ATOM 4121 N N . TYR A 1 509 ? 16.296 -1.088 0.137 1.00 78.19 509 TYR A N 1
ATOM 4122 C CA . TYR A 1 509 ? 16.348 0.128 -0.676 1.00 78.19 509 TYR A CA 1
ATOM 4123 C C . TYR A 1 509 ? 17.471 0.071 -1.712 1.00 78.19 509 TYR A C 1
ATOM 4125 O O . TYR A 1 509 ? 17.237 0.396 -2.872 1.00 78.19 509 TYR A O 1
ATOM 4133 N N . GLY A 1 510 ? 18.657 -0.419 -1.342 1.00 79.94 510 GLY A N 1
ATOM 4134 C CA . GLY A 1 510 ? 19.754 -0.649 -2.284 1.00 79.94 510 GLY A CA 1
ATOM 4135 C C . GLY A 1 510 ? 19.391 -1.649 -3.386 1.00 79.94 510 GLY A C 1
ATOM 4136 O O . GLY A 1 510 ? 19.671 -1.403 -4.555 1.00 79.94 510 GLY A O 1
ATOM 4137 N N . LYS A 1 511 ? 18.705 -2.749 -3.044 1.00 83.56 511 LYS A N 1
ATOM 4138 C CA . LYS A 1 511 ? 18.219 -3.741 -4.019 1.00 83.56 511 LYS A CA 1
ATOM 4139 C C . LYS A 1 511 ? 17.110 -3.191 -4.913 1.00 83.56 511 LYS A C 1
ATOM 4141 O O . LYS A 1 511 ? 17.139 -3.445 -6.109 1.00 83.56 511 LYS A O 1
ATOM 4146 N N . ILE A 1 512 ? 16.154 -2.446 -4.361 1.00 75.56 512 ILE A N 1
ATOM 4147 C CA . ILE A 1 512 ? 15.063 -1.819 -5.120 1.00 75.56 512 ILE A CA 1
ATOM 4148 C C . ILE A 1 512 ? 15.634 -0.781 -6.080 1.00 75.56 512 ILE A C 1
ATOM 4150 O O . ILE A 1 512 ? 15.272 -0.788 -7.251 1.00 75.56 512 ILE A O 1
ATOM 4154 N N . ARG A 1 513 ? 16.570 0.052 -5.615 1.00 77.12 513 ARG A N 1
ATOM 4155 C CA . ARG A 1 513 ? 17.270 1.027 -6.452 1.00 77.12 513 ARG A CA 1
ATOM 4156 C C . ARG A 1 513 ? 18.073 0.342 -7.549 1.00 77.12 513 ARG A C 1
ATOM 4158 O O . ARG A 1 513 ? 17.933 0.714 -8.699 1.00 77.12 513 ARG A O 1
ATOM 4165 N N . TYR A 1 514 ? 18.817 -0.714 -7.222 1.00 75.62 514 TYR A N 1
ATOM 4166 C CA . TYR A 1 514 ? 19.540 -1.504 -8.217 1.00 75.62 514 TYR A CA 1
ATOM 4167 C C . TYR A 1 514 ? 18.597 -2.110 -9.264 1.00 75.62 514 TYR A C 1
ATOM 4169 O O . TYR A 1 514 ? 18.875 -2.029 -10.448 1.00 75.62 514 TYR A O 1
ATOM 4177 N N . VAL A 1 515 ? 17.451 -2.667 -8.860 1.00 73.81 515 VAL A N 1
ATOM 4178 C CA . VAL A 1 515 ? 16.441 -3.209 -9.788 1.00 73.81 515 VAL A CA 1
ATOM 4179 C C . VAL A 1 515 ? 15.775 -2.104 -10.619 1.00 73.81 515 VAL A C 1
ATOM 4181 O O . VAL A 1 515 ? 15.440 -2.333 -11.779 1.00 73.81 515 VAL A O 1
ATOM 4184 N N . GLN A 1 516 ? 15.590 -0.908 -10.059 1.00 65.00 516 GLN A N 1
ATOM 4185 C CA . GLN A 1 516 ? 15.068 0.256 -10.778 1.00 65.00 516 GLN A CA 1
ATOM 4186 C C . GLN A 1 516 ? 16.080 0.808 -11.788 1.00 65.00 516 GLN A C 1
ATOM 4188 O O . GLN A 1 516 ? 15.694 1.049 -12.928 1.00 65.00 516 GLN A O 1
ATOM 4193 N N . ASP A 1 517 ? 17.354 0.928 -11.414 1.00 64.88 517 ASP A N 1
ATOM 4194 C CA . ASP A 1 517 ? 18.444 1.357 -12.297 1.00 64.88 517 ASP A CA 1
ATOM 4195 C C . ASP A 1 517 ? 18.700 0.315 -13.402 1.00 64.88 517 ASP A C 1
ATOM 4197 O O . ASP A 1 517 ? 18.852 0.675 -14.564 1.00 64.88 517 ASP A O 1
ATOM 4201 N N . TYR A 1 518 ? 18.607 -0.981 -13.087 1.00 58.09 518 TYR A N 1
ATOM 4202 C CA . TYR A 1 518 ? 18.714 -2.070 -14.067 1.00 58.09 518 TYR A CA 1
ATOM 4203 C C . TYR A 1 518 ? 17.516 -2.110 -15.040 1.00 58.09 518 TYR A C 1
ATOM 4205 O O . TYR A 1 518 ? 17.659 -2.441 -16.219 1.00 58.09 518 TYR A O 1
ATOM 4213 N N . ASN A 1 519 ? 16.319 -1.719 -14.582 1.00 52.56 519 ASN A N 1
ATOM 4214 C CA . ASN A 1 519 ? 15.164 -1.501 -15.462 1.00 52.56 519 ASN A CA 1
ATOM 4215 C C . ASN A 1 519 ? 15.289 -0.215 -16.298 1.00 52.56 519 ASN A C 1
ATOM 4217 O O . ASN A 1 519 ? 14.748 -0.167 -17.401 1.00 52.56 519 ASN A O 1
ATOM 4221 N N . LEU A 1 520 ? 15.992 0.810 -15.805 1.00 48.97 520 LEU A N 1
ATOM 4222 C CA . LEU A 1 520 ? 16.287 2.038 -16.549 1.00 48.97 520 LEU A CA 1
ATOM 4223 C C . LEU A 1 520 ? 17.365 1.808 -17.623 1.00 48.97 520 LEU A C 1
ATOM 4225 O O . LEU A 1 520 ? 17.199 2.296 -18.739 1.00 48.97 520 LEU A O 1
ATOM 4229 N N . GLU A 1 521 ? 18.398 1.000 -17.364 1.00 42.22 521 GLU A N 1
ATOM 4230 C CA . GLU A 1 521 ? 19.422 0.652 -18.367 1.00 42.22 521 GLU A CA 1
ATOM 4231 C C . GLU A 1 521 ? 18.839 -0.104 -19.574 1.00 42.22 521 GLU A C 1
ATOM 4233 O O . GLU A 1 521 ? 19.214 0.177 -20.714 1.00 42.22 521 GLU A O 1
ATOM 4238 N N . LYS A 1 522 ? 17.829 -0.966 -19.375 1.00 42.56 522 LYS A N 1
ATOM 4239 C CA . LYS A 1 522 ? 17.110 -1.609 -20.495 1.00 42.56 522 LYS A CA 1
ATOM 4240 C C . LYS A 1 522 ? 16.271 -0.648 -21.344 1.00 42.56 522 LYS A C 1
ATOM 4242 O O . LYS A 1 522 ? 15.922 -0.999 -22.469 1.00 42.56 522 LYS A O 1
ATOM 4247 N N . VAL A 1 523 ? 15.948 0.545 -20.840 1.00 43.50 523 VAL A N 1
ATOM 4248 C CA . VAL A 1 523 ? 15.154 1.552 -21.568 1.00 43.50 523 VAL A CA 1
ATOM 4249 C C . VAL A 1 523 ? 16.044 2.614 -22.234 1.00 43.50 523 VAL A C 1
ATOM 4251 O O . VAL A 1 523 ? 15.600 3.266 -23.175 1.00 43.50 523 VAL A O 1
ATOM 4254 N N . VAL A 1 524 ? 17.314 2.751 -21.829 1.00 37.44 524 VAL A N 1
ATOM 4255 C CA . VAL A 1 524 ? 18.227 3.794 -22.346 1.00 37.44 524 VAL A CA 1
ATOM 4256 C C . VAL A 1 524 ? 19.198 3.286 -23.431 1.00 37.44 524 VAL A C 1
ATOM 4258 O O . VAL A 1 524 ? 19.707 4.089 -24.212 1.00 37.44 524 VAL A O 1
ATOM 4261 N N . SER A 1 525 ? 19.370 1.972 -23.619 1.00 35.44 525 SER A N 1
ATOM 4262 C CA . SER A 1 525 ? 20.205 1.410 -24.705 1.00 35.44 525 SER A CA 1
ATOM 4263 C C . SER A 1 525 ? 19.493 1.271 -26.063 1.00 35.44 525 SER A C 1
ATOM 4265 O O . SER A 1 525 ? 19.589 0.247 -26.736 1.00 35.44 525 SER A O 1
ATOM 4267 N N . ARG A 1 526 ? 18.815 2.331 -26.523 1.00 35.44 526 ARG A N 1
ATOM 4268 C CA . ARG A 1 526 ? 18.507 2.535 -27.952 1.00 35.44 526 ARG A CA 1
ATOM 4269 C C . ARG A 1 526 ? 18.774 3.988 -28.362 1.00 35.44 526 ARG A C 1
ATOM 4271 O O . ARG A 1 526 ? 17.879 4.817 -28.378 1.00 35.44 526 ARG A O 1
ATOM 4278 N N . GLY A 1 527 ? 20.038 4.240 -28.712 1.00 30.42 527 GLY A N 1
ATOM 4279 C CA . GLY A 1 527 ? 20.467 5.101 -29.821 1.00 30.42 527 GLY A CA 1
ATOM 4280 C C . GLY A 1 527 ? 20.128 6.596 -29.790 1.00 30.42 527 GLY A C 1
ATOM 4281 O O . GLY A 1 527 ? 19.049 7.017 -30.191 1.00 30.42 527 GLY A O 1
ATOM 4282 N N . SER A 1 528 ? 21.142 7.416 -29.513 1.00 32.44 528 SER A N 1
ATOM 4283 C CA . SER A 1 528 ? 21.211 8.810 -29.964 1.00 32.44 528 SER A CA 1
ATOM 4284 C C . SER A 1 528 ? 21.644 8.884 -31.436 1.00 32.44 528 SER A C 1
ATOM 4286 O O . SER A 1 528 ? 22.765 8.475 -31.738 1.00 32.44 528 SER A O 1
ATOM 4288 N N . LYS A 1 529 ? 20.846 9.496 -32.327 1.00 30.69 529 LYS A N 1
ATOM 4289 C CA . LYS A 1 529 ? 21.344 10.393 -33.397 1.00 30.69 529 LYS A CA 1
ATOM 4290 C C . LYS A 1 529 ? 20.226 11.190 -34.087 1.00 30.69 529 LYS A C 1
ATOM 4292 O O . LYS A 1 529 ? 19.083 10.767 -34.170 1.00 30.69 529 LYS A O 1
ATOM 4297 N N . LYS A 1 530 ? 20.621 12.393 -34.510 1.00 31.95 530 LYS A N 1
ATOM 4298 C CA . LYS A 1 530 ? 19.844 13.517 -35.049 1.00 31.95 530 LYS A CA 1
ATOM 4299 C C . LYS A 1 530 ? 19.375 13.314 -36.504 1.00 31.95 530 LYS A C 1
ATOM 4301 O O . LYS A 1 530 ? 20.107 12.717 -37.279 1.00 31.95 530 LYS A O 1
ATOM 4306 N N . HIS A 1 531 ? 18.239 13.959 -36.810 1.00 31.70 531 HIS A N 1
ATOM 4307 C CA . HIS A 1 531 ? 17.745 14.551 -38.073 1.00 31.70 531 HIS A CA 1
ATOM 4308 C C . HIS A 1 531 ? 17.934 13.829 -39.421 1.00 31.70 531 HIS A C 1
ATOM 4310 O O . HIS A 1 531 ? 19.038 13.813 -39.952 1.00 31.70 531 HIS A O 1
ATOM 4316 N N . ALA A 1 532 ? 16.810 13.461 -40.050 1.00 27.23 532 ALA A N 1
ATOM 4317 C CA . ALA A 1 532 ? 16.437 13.833 -41.425 1.00 27.23 532 ALA A CA 1
ATOM 4318 C C . ALA A 1 532 ? 14.941 13.527 -41.657 1.00 27.23 532 ALA A C 1
ATOM 4320 O O . ALA A 1 532 ? 14.375 12.663 -40.991 1.00 27.23 532 ALA A O 1
ATOM 4321 N N . GLU A 1 533 ? 14.318 14.316 -42.524 1.00 32.03 533 GLU A N 1
ATOM 4322 C CA . GLU A 1 533 ? 12.891 14.375 -42.846 1.00 32.03 533 GLU A CA 1
ATOM 4323 C C . GLU A 1 533 ? 12.395 13.196 -43.712 1.00 32.03 533 GLU A C 1
ATOM 4325 O O . GLU A 1 533 ? 13.183 12.473 -44.315 1.00 32.03 533 GLU A O 1
ATOM 4330 N N . ASP A 1 534 ? 11.062 13.119 -43.791 1.00 30.56 534 ASP A N 1
ATOM 4331 C CA . ASP A 1 534 ? 10.238 12.615 -44.897 1.00 30.56 534 ASP A CA 1
ATOM 4332 C C . ASP A 1 534 ? 9.738 11.150 -44.970 1.00 30.56 534 ASP A C 1
ATOM 4334 O O . ASP A 1 534 ? 10.464 10.190 -45.198 1.00 30.56 534 ASP A O 1
ATOM 4338 N N . LEU A 1 535 ? 8.396 11.097 -44.887 1.00 36.84 535 LEU A N 1
ATOM 4339 C CA . LEU A 1 535 ? 7.403 10.259 -45.577 1.00 36.84 535 LEU A CA 1
ATOM 4340 C C . LEU A 1 535 ? 7.241 8.751 -45.262 1.00 36.84 535 LEU A C 1
ATOM 4342 O O . LEU A 1 535 ? 8.107 7.914 -45.464 1.00 36.84 535 LEU A O 1
ATOM 4346 N N . GLU A 1 536 ? 5.985 8.454 -44.889 1.00 37.84 536 GLU A N 1
ATOM 4347 C CA . GLU A 1 536 ? 5.212 7.217 -45.098 1.00 37.84 536 GLU A CA 1
ATOM 4348 C C . GLU A 1 536 ? 5.639 5.913 -44.399 1.00 37.84 536 GLU A C 1
ATOM 4350 O O . GLU A 1 536 ? 6.443 5.130 -44.889 1.00 37.84 536 GLU A O 1
ATOM 4355 N N . SER A 1 537 ? 4.949 5.587 -43.295 1.00 32.94 537 SER A N 1
ATOM 4356 C CA . SER A 1 537 ? 4.338 4.253 -43.073 1.00 32.94 537 SER A CA 1
ATOM 4357 C C . SER A 1 537 ? 3.599 4.186 -41.727 1.00 32.94 537 SER A C 1
ATOM 4359 O O . SER A 1 537 ? 3.941 3.447 -40.806 1.00 32.94 537 SER A O 1
ATOM 4361 N N . GLY A 1 538 ? 2.523 4.962 -41.597 1.00 36.31 538 GLY A N 1
ATOM 4362 C CA . GLY A 1 538 ? 1.527 4.717 -40.557 1.00 36.31 538 GLY A CA 1
ATOM 4363 C C . GLY A 1 538 ? 0.535 3.671 -41.049 1.00 36.31 538 GLY A C 1
ATOM 4364 O O . GLY A 1 538 ? -0.294 4.026 -41.872 1.00 36.31 538 GLY A O 1
ATOM 4365 N N . PHE A 1 539 ? 0.616 2.418 -40.576 1.00 36.78 539 PHE A N 1
ATOM 4366 C CA . PHE A 1 539 ? -0.576 1.554 -40.422 1.00 36.78 539 PHE A CA 1
ATOM 4367 C C . PHE A 1 539 ? -0.365 0.224 -39.663 1.00 36.78 539 PHE A C 1
ATOM 4369 O O . PHE A 1 539 ? -1.349 -0.441 -39.350 1.00 36.78 539 PHE A O 1
ATOM 4376 N N . THR A 1 540 ? 0.860 -0.201 -39.328 1.00 40.53 540 THR A N 1
ATOM 4377 C CA . THR A 1 540 ? 1.087 -1.561 -38.773 1.00 40.53 540 THR A CA 1
ATOM 4378 C C . THR A 1 540 ? 1.395 -1.609 -37.269 1.00 40.53 540 THR A C 1
ATOM 4380 O O . THR A 1 540 ? 1.041 -2.582 -36.608 1.00 40.53 540 THR A O 1
ATOM 4383 N N . SER A 1 541 ? 1.955 -0.541 -36.691 1.00 48.59 541 SER A N 1
ATOM 4384 C CA . SER A 1 541 ? 2.331 -0.459 -35.262 1.00 48.59 541 SER A CA 1
ATOM 4385 C C . SER A 1 541 ? 1.131 -0.409 -34.295 1.00 48.59 541 SER A C 1
ATOM 4387 O O . SER A 1 541 ? 1.171 -0.966 -33.192 1.00 48.59 541 SER A O 1
ATOM 4389 N N . ASP A 1 542 ? 0.023 0.207 -34.715 1.00 53.38 542 ASP A N 1
ATOM 4390 C CA . ASP A 1 542 ? -1.152 0.399 -33.855 1.00 53.38 542 ASP A CA 1
ATOM 4391 C C . ASP A 1 542 ? -1.928 -0.895 -33.612 1.00 53.38 542 ASP A C 1
ATOM 4393 O O . ASP A 1 542 ? -2.529 -1.075 -32.554 1.00 53.38 542 ASP A O 1
ATOM 4397 N N . VAL A 1 543 ? -1.908 -1.820 -34.569 1.00 55.84 543 VAL A N 1
ATOM 4398 C CA . VAL A 1 543 ? -2.667 -3.070 -34.480 1.00 55.84 543 VAL A CA 1
ATOM 4399 C C . VAL A 1 543 ? -2.001 -4.011 -33.482 1.00 55.84 543 VAL A C 1
ATOM 4401 O O . VAL A 1 543 ? -2.656 -4.510 -32.571 1.00 55.84 543 VAL A O 1
ATOM 4404 N N . GLU A 1 544 ? -0.686 -4.177 -33.583 1.00 53.03 544 GLU A N 1
ATOM 4405 C CA . GLU A 1 544 ? 0.090 -5.039 -32.694 1.00 53.03 544 GLU A CA 1
ATOM 4406 C C . GLU A 1 544 ? 0.113 -4.498 -31.257 1.00 53.03 544 GLU A C 1
ATOM 4408 O O . GLU A 1 544 ? -0.088 -5.248 -30.304 1.00 53.03 544 GLU A O 1
ATOM 4413 N N . SER A 1 545 ? 0.219 -3.176 -31.094 1.00 58.25 545 SER A N 1
ATOM 4414 C CA . SER A 1 545 ? 0.109 -2.504 -29.792 1.00 58.25 545 SER A CA 1
ATOM 4415 C C . SER A 1 545 ? -1.281 -2.668 -29.171 1.00 58.25 545 SER A C 1
ATOM 4417 O O . SER A 1 545 ? -1.412 -2.849 -27.959 1.00 58.25 545 SER A O 1
ATOM 4419 N N . LYS A 1 546 ? -2.336 -2.649 -29.993 1.00 58.16 546 LYS A N 1
ATOM 4420 C CA . LYS A 1 546 ? -3.722 -2.823 -29.548 1.00 58.16 546 LYS A CA 1
ATOM 4421 C C . LYS A 1 546 ? -4.019 -4.273 -29.174 1.00 58.16 546 LYS A C 1
ATOM 4423 O O . LYS A 1 546 ? -4.607 -4.496 -28.121 1.00 58.16 546 LYS A O 1
ATOM 4428 N N . TYR A 1 547 ? -3.565 -5.248 -29.959 1.00 57.22 547 TYR A N 1
ATOM 4429 C CA . TYR A 1 547 ? -3.724 -6.670 -29.636 1.00 57.22 547 TYR A CA 1
ATOM 4430 C C . TYR A 1 547 ? -2.858 -7.102 -28.454 1.00 57.22 547 TYR A C 1
ATOM 4432 O O . TYR A 1 547 ? -3.340 -7.838 -27.600 1.00 57.22 547 TYR A O 1
ATOM 4440 N N . LYS A 1 548 ? -1.635 -6.578 -28.327 1.00 60.34 548 LYS A N 1
ATOM 4441 C CA . LYS A 1 548 ? -0.788 -6.787 -27.148 1.00 60.34 548 LYS A CA 1
ATOM 4442 C C . LYS A 1 548 ? -1.436 -6.226 -25.883 1.00 60.34 548 LYS A C 1
ATOM 4444 O O . LYS A 1 548 ? -1.458 -6.902 -24.863 1.00 60.34 548 LYS A O 1
ATOM 4449 N N . LYS A 1 549 ? -2.042 -5.038 -25.967 1.00 59.19 549 LYS A N 1
ATOM 4450 C CA . LYS A 1 549 ? -2.784 -4.428 -24.856 1.00 59.19 549 LYS A CA 1
ATOM 4451 C C . LYS A 1 549 ? -4.049 -5.210 -24.490 1.00 59.19 549 LYS A C 1
ATOM 4453 O O . LYS A 1 549 ? -4.334 -5.358 -23.312 1.00 59.19 549 LYS A O 1
ATOM 4458 N N . ILE A 1 550 ? -4.781 -5.737 -25.475 1.00 58.59 550 ILE A N 1
ATOM 4459 C CA . ILE A 1 550 ? -5.950 -6.607 -25.247 1.00 58.59 550 ILE A CA 1
ATOM 4460 C C . ILE A 1 550 ? -5.520 -7.925 -24.582 1.00 58.59 550 ILE A C 1
ATOM 4462 O O . ILE A 1 550 ? -6.132 -8.354 -23.614 1.00 58.59 550 ILE A O 1
ATOM 4466 N N . TYR A 1 551 ? -4.423 -8.523 -25.043 1.00 56.44 551 TYR A N 1
ATOM 4467 C CA . TYR A 1 551 ? -3.894 -9.778 -24.511 1.00 56.44 551 TYR A CA 1
ATOM 4468 C C . TYR A 1 551 ? -3.327 -9.630 -23.086 1.00 56.44 551 TYR A C 1
ATOM 4470 O O . TYR A 1 551 ? -3.564 -10.479 -22.229 1.00 56.44 551 TYR A O 1
ATOM 4478 N N . GLU A 1 552 ? -2.627 -8.527 -22.798 1.00 54.66 552 GLU A N 1
ATOM 4479 C CA . GLU A 1 552 ? -2.162 -8.182 -21.446 1.00 54.66 552 GLU A CA 1
ATOM 4480 C C . GLU A 1 552 ? -3.327 -7.839 -20.495 1.00 54.66 552 GLU A C 1
ATOM 4482 O O . GLU A 1 552 ? -3.269 -8.172 -19.308 1.00 54.66 552 GLU A O 1
ATOM 4487 N N . ASP A 1 553 ? -4.397 -7.224 -21.012 1.00 47.81 553 ASP A N 1
ATOM 4488 C CA . ASP A 1 553 ? -5.615 -6.916 -20.254 1.00 47.81 553 ASP A CA 1
ATOM 4489 C C . ASP A 1 553 ? -6.444 -8.177 -19.921 1.00 47.81 553 ASP A C 1
ATOM 4491 O O . ASP A 1 553 ? -7.065 -8.217 -18.856 1.00 47.81 553 ASP A O 1
ATOM 4495 N N . ASP A 1 554 ? -6.439 -9.199 -20.787 1.00 49.59 554 ASP A N 1
ATOM 4496 C CA . ASP A 1 554 ? -7.239 -10.428 -20.632 1.00 49.59 554 ASP A CA 1
ATOM 4497 C C . ASP A 1 554 ? -6.541 -11.524 -19.801 1.00 49.59 554 ASP A C 1
ATOM 4499 O O . ASP A 1 554 ? -7.208 -12.359 -19.188 1.00 49.59 554 ASP A O 1
ATOM 4503 N N . ILE A 1 555 ? -5.206 -11.516 -19.710 1.00 51.50 555 ILE A N 1
ATOM 4504 C CA . ILE A 1 555 ? -4.432 -12.510 -18.936 1.00 51.50 555 ILE A CA 1
ATOM 4505 C C . ILE A 1 555 ? -4.393 -12.207 -17.433 1.00 51.50 555 ILE A C 1
ATOM 4507 O O . ILE A 1 555 ? -4.053 -13.076 -16.627 1.00 51.50 555 ILE A O 1
ATOM 4511 N N . ASN A 1 556 ? -4.759 -10.993 -17.019 1.00 49.84 556 ASN A N 1
ATOM 4512 C CA . ASN A 1 556 ? -4.717 -10.608 -15.617 1.00 49.84 556 ASN A CA 1
ATOM 4513 C C . ASN A 1 556 ? -6.109 -10.746 -14.960 1.00 49.84 556 ASN A C 1
ATOM 4515 O O . ASN A 1 556 ? -6.964 -9.875 -15.154 1.00 49.84 556 ASN A O 1
ATOM 4519 N N . PRO A 1 557 ? -6.358 -11.775 -14.124 1.00 40.34 557 PRO A N 1
ATOM 4520 C CA . PRO A 1 557 ? -7.667 -11.998 -13.498 1.00 40.34 557 PRO A CA 1
ATOM 4521 C C . PRO A 1 557 ? -8.115 -10.830 -12.599 1.00 40.34 557 PRO A C 1
ATOM 4523 O O . PRO A 1 557 ? -9.310 -10.635 -12.382 1.00 40.34 557 PRO A O 1
ATOM 4526 N N . PHE A 1 558 ? -7.181 -9.986 -12.142 1.00 38.56 558 PHE A N 1
ATOM 4527 C CA . PHE A 1 558 ? -7.478 -8.762 -11.392 1.00 38.56 558 PHE A CA 1
ATOM 4528 C C . PHE A 1 558 ? -7.796 -7.549 -12.280 1.00 38.56 558 PHE A C 1
ATOM 4530 O O . PHE A 1 558 ? -8.493 -6.642 -11.827 1.00 38.56 558 PHE A O 1
ATOM 4537 N N . ALA A 1 559 ? -7.345 -7.514 -13.540 1.00 44.09 559 ALA A N 1
ATOM 4538 C CA . ALA A 1 559 ? -7.671 -6.431 -14.474 1.00 44.09 559 ALA A CA 1
ATOM 4539 C C . ALA A 1 559 ? -9.111 -6.554 -14.993 1.00 44.09 559 ALA A C 1
ATOM 4541 O O . ALA A 1 559 ? -9.833 -5.558 -15.037 1.00 44.09 559 ALA A O 1
ATOM 4542 N N . ALA A 1 560 ? -9.564 -7.779 -15.279 1.00 37.72 560 ALA A N 1
ATOM 4543 C CA . ALA A 1 560 ? -10.958 -8.068 -15.618 1.00 37.72 560 ALA A CA 1
ATOM 4544 C C . ALA A 1 560 ? -11.920 -7.777 -14.445 1.00 37.72 560 ALA A C 1
ATOM 4546 O O . ALA A 1 560 ? -13.023 -7.269 -14.654 1.00 37.72 560 ALA A O 1
ATOM 4547 N N . PHE A 1 561 ? -11.480 -8.016 -13.203 1.00 38.81 561 PHE A N 1
ATOM 4548 C CA . PHE A 1 561 ? -12.224 -7.651 -11.991 1.00 38.81 561 PHE A CA 1
ATOM 4549 C C . PHE A 1 561 ? -12.221 -6.130 -11.736 1.00 38.81 561 PHE A C 1
ATOM 4551 O O . PHE A 1 561 ? -13.256 -5.550 -11.417 1.00 38.81 561 PHE A O 1
ATOM 4558 N N . SER A 1 562 ? -11.091 -5.452 -11.970 1.00 41.53 562 SER A N 1
ATOM 4559 C CA . SER A 1 562 ? -10.957 -3.989 -11.882 1.00 41.53 562 SER A CA 1
ATOM 4560 C C . SER A 1 562 ? -11.815 -3.251 -12.921 1.00 41.53 562 SER A C 1
ATOM 4562 O O . SER A 1 562 ? -12.494 -2.285 -12.572 1.00 41.53 562 SER A O 1
ATOM 4564 N N . LYS A 1 563 ? -11.874 -3.734 -14.171 1.00 40.56 563 LYS A N 1
ATOM 4565 C CA . LYS A 1 563 ? -12.708 -3.150 -15.243 1.00 40.56 563 LYS A CA 1
ATOM 4566 C C . LYS A 1 563 ? -14.211 -3.248 -14.965 1.00 40.56 563 LYS A C 1
ATOM 4568 O O . LYS A 1 563 ? -14.953 -2.381 -15.412 1.00 40.56 563 LYS A O 1
ATOM 4573 N N . LYS A 1 564 ? -14.666 -4.274 -14.235 1.00 40.50 564 LYS A N 1
ATOM 4574 C CA . LYS A 1 564 ? -16.093 -4.481 -13.916 1.00 40.50 564 LYS A CA 1
ATOM 4575 C C . LYS A 1 564 ? -16.569 -3.712 -12.680 1.00 40.50 564 LYS A C 1
ATOM 4577 O O . LYS A 1 564 ? -17.772 -3.582 -12.488 1.00 40.50 564 LYS A O 1
ATOM 4582 N N . VAL A 1 565 ? -15.641 -3.205 -11.864 1.00 41.09 565 VAL A N 1
ATOM 4583 C CA . VAL A 1 565 ? -15.939 -2.525 -10.592 1.00 41.09 565 VAL A CA 1
ATOM 4584 C C . VAL A 1 565 ? -15.594 -1.028 -10.631 1.00 41.09 565 VAL A C 1
ATOM 4586 O O . VAL A 1 565 ? -16.202 -0.258 -9.899 1.00 41.09 565 VAL A O 1
ATOM 4589 N N . CYS A 1 566 ? -14.692 -0.567 -11.506 1.00 42.56 566 CYS A N 1
ATOM 4590 C CA . CYS A 1 566 ? -14.255 0.833 -11.556 1.00 42.56 566 CYS A CA 1
ATOM 4591 C C . CYS A 1 566 ? -14.987 1.671 -12.607 1.00 42.56 566 CYS A C 1
ATOM 4593 O O . CYS A 1 566 ? -14.480 1.914 -13.699 1.00 42.56 566 CYS A O 1
ATOM 4595 N N . SER A 1 567 ? -16.161 2.189 -12.260 1.00 35.34 567 SER A N 1
ATOM 4596 C CA . SER A 1 567 ? -16.739 3.345 -12.951 1.00 35.34 567 SER A CA 1
ATOM 4597 C C . SER A 1 567 ? -17.229 4.343 -11.901 1.00 35.34 567 SER A C 1
ATOM 4599 O O . SER A 1 567 ? -18.279 4.139 -11.312 1.00 35.34 567 SER A O 1
ATOM 4601 N N . ASN A 1 568 ? -16.423 5.396 -11.690 1.00 45.94 568 ASN A N 1
ATOM 4602 C CA . ASN A 1 568 ? -16.596 6.554 -10.788 1.00 45.94 568 ASN A CA 1
ATOM 4603 C C . ASN A 1 568 ? -16.324 6.326 -9.284 1.00 45.94 568 ASN A C 1
ATOM 4605 O O . ASN A 1 568 ? -17.188 6.523 -8.437 1.00 45.94 568 ASN A O 1
ATOM 4609 N N . PHE A 1 569 ? -15.068 6.034 -8.937 1.00 50.06 569 PHE A N 1
ATOM 4610 C CA . PHE A 1 569 ? -14.626 5.952 -7.541 1.00 50.06 569 PHE A CA 1
ATOM 4611 C C . PHE A 1 569 ? -14.174 7.300 -6.983 1.00 50.06 569 PHE A C 1
ATOM 4613 O O . PHE A 1 569 ? -13.085 7.747 -7.319 1.00 50.06 569 PHE A O 1
ATOM 4620 N N . CYS A 1 570 ? -14.961 7.893 -6.082 1.00 47.84 570 CYS A N 1
ATOM 4621 C CA . CYS A 1 570 ? -14.691 9.206 -5.503 1.00 47.84 570 CYS A CA 1
ATOM 4622 C C . CYS A 1 570 ? -14.854 9.202 -3.971 1.00 47.84 570 CYS A C 1
ATOM 4624 O O . CYS A 1 570 ? -15.920 8.820 -3.495 1.00 47.84 570 CYS A O 1
ATOM 4626 N N . ILE A 1 571 ? -13.827 9.700 -3.259 1.00 52.53 571 ILE A N 1
ATOM 4627 C CA . ILE A 1 571 ? -13.830 10.573 -2.057 1.00 52.53 571 ILE A CA 1
ATOM 4628 C C . ILE A 1 571 ? -12.728 10.162 -1.052 1.00 52.53 571 ILE A C 1
ATOM 4630 O O . ILE A 1 571 ? -12.888 9.232 -0.261 1.00 52.53 571 ILE A O 1
ATOM 4634 N N . PHE A 1 572 ? -11.615 10.910 -1.050 1.00 50.53 572 PHE A N 1
ATOM 4635 C CA . PHE A 1 572 ? -10.613 10.887 0.027 1.00 50.53 572 PHE A CA 1
ATOM 4636 C C . PHE A 1 572 ? -10.680 12.182 0.802 1.00 50.53 572 PHE A C 1
ATOM 4638 O O . PHE A 1 572 ? -10.525 13.257 0.217 1.00 50.53 572 PHE A O 1
ATOM 4645 N N . LEU A 1 573 ? -10.896 12.092 2.107 1.00 52.69 573 LEU A N 1
ATOM 4646 C CA . LEU A 1 573 ? -10.908 13.279 2.952 1.00 52.69 573 LEU A CA 1
ATOM 4647 C C . LEU A 1 573 ? -9.651 13.390 3.761 1.00 52.69 573 LEU A C 1
ATOM 4649 O O . LEU A 1 573 ? -8.863 12.467 3.838 1.00 52.69 573 LEU A O 1
ATOM 4653 N N . HIS A 1 574 ? -9.420 14.564 4.302 1.00 47.38 574 HIS A N 1
ATOM 4654 C CA . HIS A 1 574 ? -8.183 14.919 4.960 1.00 47.38 574 HIS A CA 1
ATOM 4655 C C . HIS A 1 574 ? -8.376 14.893 6.503 1.00 47.38 574 HIS A C 1
ATOM 4657 O O . HIS A 1 574 ? -9.472 15.196 6.964 1.00 47.38 574 HIS A O 1
ATOM 4663 N N . HIS A 1 575 ? -7.377 14.417 7.276 1.00 47.34 575 HIS A N 1
ATOM 4664 C CA . HIS A 1 575 ? -7.501 13.937 8.676 1.00 47.34 575 HIS A CA 1
ATOM 4665 C C . HIS A 1 575 ? -7.234 14.956 9.799 1.00 47.34 575 HIS A C 1
ATOM 4667 O O . HIS A 1 575 ? -6.387 15.845 9.677 1.00 47.34 575 HIS A O 1
ATOM 4673 N N . ARG A 1 576 ? -7.893 14.654 10.936 1.00 43.78 576 ARG A N 1
ATOM 4674 C CA . ARG A 1 576 ? -7.674 15.017 12.354 1.00 43.78 576 ARG A CA 1
ATOM 4675 C C . ARG A 1 576 ? -6.284 15.568 12.686 1.00 43.78 576 ARG A C 1
ATOM 4677 O O . ARG A 1 576 ? -5.251 14.941 12.425 1.00 43.78 576 ARG A O 1
ATOM 4684 N N . VAL A 1 577 ? -6.262 16.678 13.418 1.00 37.66 577 VAL A N 1
ATOM 4685 C CA . VAL A 1 577 ? -5.045 17.162 14.072 1.00 37.66 577 VAL A CA 1
ATOM 4686 C C . VAL A 1 577 ? -4.845 16.421 15.394 1.00 37.66 577 VAL A C 1
ATOM 4688 O O . VAL A 1 577 ? -5.410 16.779 16.426 1.00 37.66 577 VAL A O 1
ATOM 4691 N N . THR A 1 578 ? -4.013 15.386 15.379 1.00 34.34 578 THR A N 1
ATOM 4692 C CA . THR A 1 578 ? -3.421 14.830 16.601 1.00 34.34 578 THR A CA 1
ATOM 4693 C C . THR A 1 578 ? -2.045 15.461 16.795 1.00 34.34 578 THR A C 1
ATOM 4695 O O . THR A 1 578 ? -1.180 15.305 15.940 1.00 34.34 578 THR A O 1
ATOM 4698 N N . TYR A 1 579 ? -1.832 16.195 17.888 1.00 33.88 579 TYR A N 1
ATOM 4699 C CA . TYR A 1 579 ? -0.486 16.598 18.309 1.00 33.88 579 TYR A CA 1
ATOM 4700 C C . TYR A 1 579 ? 0.161 15.463 19.110 1.00 33.88 579 TYR A C 1
ATOM 4702 O O . TYR A 1 579 ? -0.547 14.769 19.849 1.00 33.88 579 TYR A O 1
ATOM 4710 N N . PRO A 1 580 ? 1.488 15.273 19.022 1.00 27.88 580 PRO A N 1
ATOM 4711 C CA . PRO A 1 580 ? 2.190 14.399 19.951 1.00 27.88 580 PRO A CA 1
ATOM 4712 C C . PRO A 1 580 ? 2.030 14.975 21.366 1.00 27.88 580 PRO A C 1
ATOM 4714 O O . PRO A 1 580 ? 2.462 16.094 21.628 1.00 27.88 580 PRO A O 1
ATOM 4717 N N . GLY A 1 581 ? 1.363 14.238 22.260 1.00 32.59 581 GLY A N 1
ATOM 4718 C CA . GLY A 1 581 ? 1.214 14.619 23.672 1.00 32.59 581 GLY A CA 1
ATOM 4719 C C . GLY A 1 581 ? -0.210 14.668 24.229 1.00 32.59 581 GLY A C 1
ATOM 4720 O O . GLY A 1 581 ? -0.363 14.895 25.424 1.00 32.59 581 GLY A O 1
ATOM 4721 N N . VAL A 1 582 ? -1.252 14.411 23.431 1.00 30.36 582 VAL A N 1
ATOM 4722 C CA . VAL A 1 582 ? -2.623 14.277 23.955 1.00 30.36 582 VAL A CA 1
ATOM 4723 C C . VAL A 1 582 ? -3.190 12.912 23.572 1.00 30.36 582 VAL A C 1
ATOM 4725 O O . VAL A 1 582 ? -3.694 12.718 22.468 1.00 30.36 582 VAL A O 1
ATOM 4728 N N . HIS A 1 583 ? -3.111 11.951 24.497 1.00 30.84 583 HIS A N 1
ATOM 4729 C CA . HIS A 1 583 ? -3.946 10.753 24.448 1.00 30.84 583 HIS A CA 1
ATOM 4730 C C . HIS A 1 583 ? -5.377 11.163 24.808 1.00 30.84 583 HIS A C 1
ATOM 4732 O O . HIS A 1 583 ? -5.750 11.189 25.976 1.00 30.84 583 HIS A O 1
ATOM 4738 N N . LEU A 1 584 ? -6.170 11.518 23.799 1.00 31.92 584 LEU A N 1
ATOM 4739 C CA . LEU A 1 584 ? -7.620 11.554 23.948 1.00 31.92 584 LEU A CA 1
ATOM 4740 C C . LEU A 1 584 ? -8.146 10.130 23.784 1.00 31.92 584 LEU A C 1
ATOM 4742 O O . LEU A 1 584 ? -7.847 9.449 22.799 1.00 31.92 584 LEU A O 1
ATOM 4746 N N . SER A 1 585 ? -8.895 9.689 24.790 1.00 29.02 585 SER A N 1
ATOM 4747 C CA . SER A 1 585 ? -9.657 8.449 24.761 1.00 29.02 585 SER A CA 1
ATOM 4748 C C . SER A 1 585 ? -10.618 8.455 23.560 1.00 29.02 585 SER A C 1
ATOM 4750 O O . SER A 1 585 ? -11.042 9.512 23.087 1.00 29.02 585 SER A O 1
ATOM 4752 N N . LEU A 1 586 ? -10.995 7.274 23.066 1.00 35.12 586 LEU A N 1
ATOM 4753 C CA . LEU A 1 586 ? -11.974 7.108 21.981 1.00 35.12 586 LEU A CA 1
ATOM 4754 C C . LEU A 1 586 ? -13.383 7.660 22.313 1.00 35.12 586 LEU A C 1
ATOM 4756 O O . LEU A 1 586 ? -14.266 7.577 21.466 1.00 35.12 586 LEU A O 1
ATOM 4760 N N . GLN A 1 587 ? -13.599 8.211 23.513 1.00 29.72 587 GLN A N 1
ATOM 4761 C CA . GLN A 1 587 ? -14.897 8.681 24.003 1.00 29.72 587 GLN A CA 1
ATOM 4762 C C . GLN A 1 587 ? -15.034 10.213 24.085 1.00 29.72 587 GLN A C 1
ATOM 4764 O O . GLN A 1 587 ? -16.157 10.693 24.207 1.00 29.72 587 GLN A O 1
ATOM 4769 N N . ASP A 1 588 ? -13.960 10.992 23.902 1.00 30.45 588 ASP A N 1
ATOM 4770 C CA . ASP A 1 588 ? -14.012 12.463 23.965 1.00 30.45 588 ASP A CA 1
ATOM 4771 C C . ASP A 1 588 ? -13.938 13.104 22.564 1.00 30.45 588 ASP A C 1
ATOM 4773 O O . ASP A 1 588 ? -12.919 13.666 22.148 1.00 30.45 588 ASP A O 1
ATOM 4777 N N . VAL A 1 589 ? -15.026 13.010 21.790 1.00 35.69 589 VAL A N 1
ATOM 4778 C CA . VAL A 1 589 ? -15.148 13.667 20.474 1.00 35.69 589 VAL A CA 1
ATOM 4779 C C . VAL A 1 589 ? -15.551 15.134 20.663 1.00 35.69 589 VAL A C 1
ATOM 4781 O O . VAL A 1 589 ? -16.716 15.506 20.561 1.00 35.69 589 VAL A O 1
ATOM 4784 N N . SER A 1 590 ? -14.577 15.997 20.957 1.00 42.03 590 SER A N 1
ATOM 4785 C CA . SER A 1 590 ? -14.735 17.438 20.722 1.00 42.03 590 SER A CA 1
ATOM 4786 C C . SER A 1 590 ? -14.484 17.716 19.240 1.00 42.03 590 SER A C 1
ATOM 4788 O O . SER A 1 590 ? -13.333 17.706 18.814 1.00 42.03 590 SER A O 1
ATOM 4790 N N . PHE A 1 591 ? -15.555 17.922 18.473 1.00 54.12 591 PHE A N 1
ATOM 4791 C CA . PHE A 1 591 ? -15.555 18.153 17.022 1.00 54.12 591 PHE A CA 1
ATOM 4792 C C . PHE A 1 591 ? -14.893 19.476 16.636 1.00 54.12 591 PHE A C 1
ATOM 4794 O O . PHE A 1 591 ? -15.410 20.523 17.020 1.00 54.12 591 PHE A O 1
ATOM 4801 N N . LYS A 1 592 ? -13.784 19.450 15.888 1.00 68.25 592 LYS A N 1
ATOM 4802 C CA . LYS A 1 592 ? -12.978 20.649 15.563 1.00 68.25 592 LYS A CA 1
ATOM 4803 C C . LYS A 1 592 ? -13.186 21.155 14.131 1.00 68.25 592 LYS A C 1
ATOM 4805 O O . LYS A 1 592 ? -13.533 20.382 13.247 1.00 68.25 592 LYS A O 1
ATOM 4810 N N . LEU A 1 593 ? -12.861 22.427 13.860 1.00 63.22 593 LEU A N 1
ATOM 4811 C CA . LEU A 1 593 ? -12.945 23.017 12.504 1.00 63.22 593 LEU A CA 1
ATOM 4812 C C . LEU A 1 593 ? -12.101 22.307 11.434 1.00 63.22 593 LEU A C 1
ATOM 4814 O O . LEU A 1 593 ? -12.505 22.251 10.279 1.00 63.22 593 LEU A O 1
ATOM 4818 N N . SER A 1 594 ? -10.972 21.708 11.808 1.00 59.91 594 SER A N 1
ATOM 4819 C CA . SER A 1 594 ? -10.158 20.864 10.909 1.00 59.91 594 SER A CA 1
ATOM 4820 C C . SER A 1 594 ? -10.815 19.531 10.543 1.00 59.91 594 SER A C 1
ATOM 4822 O O . SER A 1 594 ? -10.319 18.818 9.675 1.00 59.91 594 SER A O 1
ATOM 4824 N N . GLU A 1 595 ? -11.891 19.142 11.226 1.00 74.25 595 GLU A N 1
ATOM 4825 C CA . GLU A 1 595 ? -12.540 17.838 11.065 1.00 74.25 595 GLU A CA 1
ATOM 4826 C C . GLU A 1 595 ? -13.807 17.916 10.191 1.00 74.25 595 GLU A C 1
ATOM 4828 O O . GLU A 1 595 ? -14.429 16.888 9.936 1.00 74.25 595 GLU A O 1
ATOM 4833 N N . VAL A 1 596 ? -14.151 19.093 9.643 1.00 82.12 596 VAL A N 1
ATOM 4834 C CA . VAL A 1 596 ? -15.333 19.302 8.769 1.00 82.12 596 VAL A CA 1
ATOM 4835 C C . VAL A 1 596 ? -15.345 18.372 7.570 1.00 82.12 596 VAL A C 1
ATOM 4837 O O . VAL A 1 596 ? -16.401 17.893 7.163 1.00 82.12 596 VAL A O 1
ATOM 4840 N N . GLY A 1 597 ? -14.167 18.105 6.998 1.00 82.19 597 GLY A N 1
ATOM 4841 C CA . GLY A 1 597 ? -14.035 17.101 5.954 1.00 82.19 597 GLY A CA 1
ATOM 4842 C C . GLY A 1 597 ? -14.625 15.780 6.439 1.00 82.19 597 GLY A C 1
ATOM 4843 O O . GLY A 1 597 ? -15.571 15.274 5.855 1.00 82.19 597 GLY A O 1
ATOM 4844 N N . PHE A 1 598 ? -14.130 15.243 7.550 1.00 84.38 598 PHE A N 1
ATOM 4845 C CA . PHE A 1 598 ? -14.574 13.948 8.068 1.00 84.38 598 PHE A CA 1
ATOM 4846 C C . PHE A 1 598 ? -16.067 13.884 8.340 1.00 84.38 598 PHE A C 1
ATOM 4848 O O . PHE A 1 598 ? -16.693 12.907 7.931 1.00 84.38 598 PHE A O 1
ATOM 4855 N N . GLU A 1 599 ? -16.624 14.934 8.938 1.00 86.06 599 GLU A N 1
ATOM 4856 C CA . GLU A 1 599 ? -18.064 15.031 9.171 1.00 86.06 599 GLU A CA 1
ATOM 4857 C C . GLU A 1 599 ? -18.857 14.969 7.861 1.00 86.06 599 GLU A C 1
ATOM 4859 O O . GLU A 1 599 ? -19.842 14.240 7.776 1.00 86.06 599 GLU A O 1
ATOM 4864 N N . MET A 1 600 ? -18.378 15.629 6.801 1.00 87.38 600 MET A N 1
ATOM 4865 C CA . MET A 1 600 ? -18.998 15.554 5.480 1.00 87.38 600 MET A CA 1
ATOM 4866 C C . MET A 1 600 ? -19.019 14.117 4.929 1.00 87.38 600 MET A C 1
ATOM 4868 O O . MET A 1 600 ? -20.031 13.688 4.378 1.00 87.38 600 MET A O 1
ATOM 4872 N N . VAL A 1 601 ? -17.935 13.340 5.081 1.00 87.00 601 VAL A N 1
ATOM 4873 C CA . VAL A 1 601 ? -17.948 11.917 4.677 1.00 87.00 601 VAL A CA 1
ATOM 4874 C C . VAL A 1 601 ? -18.837 11.072 5.556 1.00 87.00 601 VAL A C 1
ATOM 4876 O O . VAL A 1 601 ? -19.505 10.192 5.024 1.00 87.00 601 VAL A O 1
ATOM 4879 N N . ASP A 1 602 ? -18.867 11.325 6.857 1.00 88.56 602 ASP A N 1
ATOM 4880 C CA . ASP A 1 602 ? -19.742 10.584 7.756 1.00 88.56 602 ASP A CA 1
ATOM 4881 C C . ASP A 1 602 ? -21.215 10.866 7.430 1.00 88.56 602 ASP A C 1
ATOM 4883 O O . ASP A 1 602 ? -22.014 9.933 7.371 1.00 88.56 602 ASP A O 1
ATOM 4887 N N . ALA A 1 603 ? -21.562 12.106 7.077 1.00 89.38 603 ALA A N 1
ATOM 4888 C CA . ALA A 1 603 ? -22.888 12.467 6.585 1.00 89.38 603 ALA A CA 1
ATOM 4889 C C . ALA A 1 603 ? -23.245 11.729 5.279 1.00 89.38 603 ALA A C 1
ATOM 4891 O O . ALA A 1 603 ? -24.336 11.168 5.175 1.00 89.38 603 ALA A O 1
ATOM 4892 N N . ILE A 1 604 ? -22.323 11.654 4.308 1.00 89.00 604 ILE A N 1
ATOM 4893 C CA . ILE A 1 604 ? -22.524 10.907 3.049 1.00 89.00 604 ILE A CA 1
ATOM 4894 C C . ILE A 1 604 ? -22.666 9.405 3.317 1.00 89.00 604 ILE A C 1
ATOM 4896 O O . ILE A 1 604 ? -23.574 8.761 2.798 1.00 89.00 604 ILE A O 1
ATOM 4900 N N . ALA A 1 605 ? -21.771 8.840 4.125 1.00 89.44 605 ALA A N 1
ATOM 4901 C CA . ALA A 1 605 ? -21.755 7.424 4.457 1.00 89.44 605 ALA A CA 1
ATOM 4902 C C . ALA A 1 605 ? -23.055 7.003 5.148 1.00 89.44 605 ALA A C 1
ATOM 4904 O O . ALA A 1 605 ? -23.640 5.986 4.781 1.00 89.44 605 ALA A O 1
ATOM 4905 N N . ASN A 1 606 ? -23.542 7.818 6.086 1.00 90.69 606 ASN A N 1
ATOM 4906 C CA . ASN A 1 606 ? -24.805 7.588 6.779 1.00 90.69 606 ASN A CA 1
ATOM 4907 C C . ASN A 1 606 ? -26.014 7.739 5.844 1.00 90.69 606 ASN A C 1
ATOM 4909 O O . ASN A 1 606 ? -26.920 6.911 5.896 1.00 90.69 606 ASN A O 1
ATOM 4913 N N . ALA A 1 607 ? -26.024 8.751 4.970 1.00 89.31 607 ALA A N 1
ATOM 4914 C CA . ALA A 1 607 ? -27.120 8.979 4.026 1.00 89.31 607 ALA A CA 1
ATOM 4915 C C . ALA A 1 607 ? -27.258 7.862 2.976 1.00 89.31 607 ALA A C 1
ATOM 4917 O O . ALA A 1 607 ? -28.366 7.581 2.525 1.00 89.31 607 ALA A O 1
ATOM 4918 N N . GLU A 1 608 ? -26.147 7.227 2.597 1.00 87.75 608 GLU A N 1
ATOM 4919 C CA . GLU A 1 608 ? -26.085 6.198 1.548 1.00 87.75 608 GLU A CA 1
ATOM 4920 C C . GLU A 1 608 ? -25.929 4.770 2.115 1.00 87.75 608 GLU A C 1
ATOM 4922 O O . GLU A 1 608 ? -25.844 3.801 1.363 1.00 87.75 608 GLU A O 1
ATOM 4927 N N . GLY A 1 609 ? -25.886 4.611 3.444 1.00 89.50 609 GLY A N 1
ATOM 4928 C CA . GLY A 1 609 ? -25.780 3.308 4.112 1.00 89.50 609 GLY A CA 1
ATOM 4929 C C . GLY A 1 609 ? -24.428 2.598 3.937 1.00 89.50 609 GLY A C 1
ATOM 4930 O O . GLY A 1 609 ? -24.364 1.368 3.958 1.00 89.50 609 GLY A O 1
ATOM 4931 N N . ILE A 1 610 ? -23.337 3.345 3.752 1.00 86.75 610 ILE A N 1
ATOM 4932 C CA . ILE A 1 610 ? -21.990 2.806 3.515 1.00 86.75 610 ILE A CA 1
ATOM 4933 C C . ILE A 1 610 ? -21.238 2.665 4.843 1.00 86.75 610 ILE A C 1
ATOM 4935 O O . ILE A 1 610 ? -20.875 3.651 5.476 1.00 86.75 610 ILE A O 1
ATOM 4939 N N . SER A 1 611 ? -20.924 1.433 5.255 1.00 88.19 611 SER A N 1
ATOM 4940 C CA . SER A 1 611 ? -20.127 1.192 6.468 1.00 88.19 611 SER A CA 1
ATOM 4941 C C . SER A 1 611 ? -18.632 1.467 6.235 1.00 88.19 611 SER A C 1
ATOM 4943 O O . SER A 1 611 ? -18.001 0.834 5.385 1.00 88.19 611 SER A O 1
ATOM 4945 N N . ILE A 1 612 ? -18.043 2.386 7.012 1.00 84.75 612 ILE A N 1
ATOM 4946 C CA . ILE A 1 612 ? -16.601 2.702 6.999 1.00 84.75 612 ILE A CA 1
ATOM 4947 C C . ILE A 1 612 ? -15.903 1.989 8.170 1.00 84.75 612 ILE A C 1
ATOM 4949 O O . ILE A 1 612 ? -15.554 2.605 9.175 1.00 84.75 612 ILE A O 1
ATOM 4953 N N . SER A 1 613 ? -15.718 0.673 8.055 1.00 81.81 613 SER A N 1
ATOM 4954 C CA . SER A 1 613 ? -15.133 -0.170 9.115 1.00 81.81 613 SER A CA 1
ATOM 4955 C C . SER A 1 613 ? -13.762 -0.757 8.767 1.00 81.81 613 SER A C 1
ATOM 4957 O O . SER A 1 613 ? -13.013 -1.152 9.659 1.00 81.81 613 SER A O 1
ATOM 4959 N N . SER A 1 614 ? -13.403 -0.808 7.484 1.00 80.94 614 SER A N 1
ATOM 4960 C CA . SER A 1 614 ? -12.160 -1.436 7.039 1.00 80.94 614 SER A CA 1
ATOM 4961 C C . SER A 1 614 ? -10.965 -0.500 7.228 1.00 80.94 614 SER A C 1
ATOM 4963 O O . SER A 1 614 ? -11.009 0.660 6.821 1.00 80.94 614 SER A O 1
ATOM 4965 N N . VAL A 1 615 ? -9.869 -1.013 7.794 1.00 85.25 615 VAL A N 1
ATOM 4966 C CA . VAL A 1 615 ? -8.618 -0.266 8.006 1.00 85.25 615 VAL A CA 1
ATOM 4967 C C . VAL A 1 615 ? -7.546 -0.783 7.049 1.00 85.25 615 VAL A C 1
ATOM 4969 O O . VAL A 1 615 ? -7.164 -1.948 7.101 1.00 85.25 615 VAL A O 1
ATOM 4972 N N . SER A 1 616 ? -7.040 0.072 6.162 1.00 78.50 616 SER A N 1
ATOM 4973 C CA . SER A 1 616 ? -5.900 -0.234 5.281 1.00 78.50 616 SER A CA 1
ATOM 4974 C C . SER A 1 616 ? -5.298 1.058 4.744 1.00 78.50 616 SER A C 1
ATOM 4976 O O . SER A 1 616 ? -5.941 2.102 4.785 1.00 78.50 616 SER A O 1
ATOM 4978 N N . PHE A 1 617 ? -4.053 1.015 4.264 1.00 84.25 617 PHE A N 1
ATOM 4979 C CA . PHE A 1 617 ? -3.335 2.190 3.743 1.00 84.25 617 PHE A CA 1
ATOM 4980 C C . PHE A 1 617 ? -3.317 3.385 4.714 1.00 84.25 617 PHE A C 1
ATOM 4982 O O . PHE A 1 617 ? -3.355 4.542 4.293 1.00 84.25 617 PHE A O 1
ATOM 4989 N N . ARG A 1 618 ? -3.293 3.103 6.027 1.00 84.44 618 ARG A N 1
ATOM 4990 C CA . ARG A 1 618 ? -3.433 4.110 7.093 1.00 84.44 618 ARG A CA 1
ATOM 4991 C C . ARG A 1 618 ? -4.698 4.960 6.915 1.00 84.44 618 ARG A C 1
ATOM 4993 O O . ARG A 1 618 ? -4.636 6.161 7.114 1.00 84.44 618 ARG A O 1
ATOM 5000 N N . ALA A 1 619 ? -5.815 4.360 6.509 1.00 82.94 619 ALA A N 1
ATOM 5001 C CA . ALA A 1 619 ? -7.122 4.990 6.355 1.00 82.94 619 ALA A CA 1
ATOM 5002 C C . ALA A 1 619 ? -8.236 4.054 6.832 1.00 82.94 619 ALA A C 1
ATOM 5004 O O . ALA A 1 619 ? -8.135 2.833 6.694 1.00 82.94 619 ALA A O 1
ATOM 5005 N N . LEU A 1 620 ? -9.319 4.641 7.332 1.00 84.94 620 LEU A N 1
ATOM 5006 C CA . LEU A 1 620 ? -10.621 3.990 7.431 1.00 84.94 620 LEU A CA 1
ATOM 5007 C C . LEU A 1 620 ? -11.314 4.125 6.077 1.00 84.94 620 LEU A C 1
ATOM 5009 O O . LEU A 1 620 ? -11.451 5.242 5.585 1.00 84.94 620 LEU A O 1
ATOM 5013 N N . PHE A 1 621 ? -11.744 3.032 5.458 1.00 83.44 621 PHE A N 1
ATOM 5014 C CA . PHE A 1 621 ? -12.434 3.093 4.173 1.00 83.44 621 PHE A CA 1
ATOM 5015 C C . PHE A 1 621 ? -13.663 2.188 4.125 1.00 83.44 621 PHE A C 1
ATOM 5017 O O . PHE A 1 621 ? -13.719 1.129 4.751 1.00 83.44 621 PHE A O 1
ATOM 5024 N N . GLY A 1 622 ? -14.659 2.636 3.370 1.00 82.69 622 GLY A N 1
ATOM 5025 C CA . GLY A 1 622 ? -15.904 1.933 3.094 1.00 82.69 622 GLY A CA 1
ATOM 5026 C C . GLY A 1 622 ? -16.139 1.881 1.591 1.00 82.69 622 GLY A C 1
ATOM 5027 O O . GLY A 1 622 ? -15.782 2.810 0.864 1.00 82.69 622 GLY A O 1
ATOM 5028 N N . LYS A 1 623 ? -16.711 0.781 1.110 1.00 84.25 623 LYS A N 1
ATOM 5029 C CA . LYS A 1 623 ? -17.110 0.613 -0.293 1.00 84.25 623 LYS A CA 1
ATOM 5030 C C . LYS A 1 623 ? -18.621 0.472 -0.341 1.00 84.25 623 LYS A C 1
ATOM 5032 O O . LYS A 1 623 ? -19.189 -0.235 0.486 1.00 84.25 623 LYS A O 1
ATOM 5037 N N . GLY A 1 624 ? -19.253 1.126 -1.302 1.00 84.50 624 GLY A N 1
ATOM 5038 C CA . GLY A 1 624 ? -20.702 1.102 -1.447 1.00 84.50 624 GLY A CA 1
ATOM 5039 C C . GLY A 1 624 ? -21.141 1.651 -2.792 1.00 84.50 624 GLY A C 1
ATOM 5040 O O . GLY A 1 624 ? -20.337 1.751 -3.720 1.00 84.50 624 GLY A O 1
ATOM 5041 N N . PHE A 1 625 ? -22.415 2.006 -2.887 1.00 82.88 625 PHE A N 1
ATOM 5042 C CA . PHE A 1 625 ? -23.013 2.564 -4.091 1.00 82.88 625 PHE A CA 1
ATOM 5043 C C . PHE A 1 625 ? -23.747 3.852 -3.740 1.00 82.88 625 PHE A C 1
ATOM 5045 O O . PHE A 1 625 ? -24.427 3.903 -2.722 1.00 82.88 625 PHE A O 1
ATOM 5052 N N . ILE A 1 626 ? -23.609 4.870 -4.589 1.00 82.62 626 ILE A N 1
ATOM 5053 C CA . ILE A 1 626 ? -24.453 6.070 -4.560 1.00 82.62 626 ILE A CA 1
ATOM 5054 C C . ILE A 1 626 ? -25.281 6.035 -5.839 1.00 82.62 626 ILE A C 1
ATOM 5056 O O . ILE A 1 626 ? -24.745 6.131 -6.948 1.00 82.62 626 ILE A O 1
ATOM 5060 N N . GLY A 1 627 ? -26.586 5.799 -5.703 1.00 81.19 627 GLY A N 1
ATOM 5061 C CA . GLY A 1 627 ? -27.422 5.388 -6.832 1.00 81.19 627 GLY A CA 1
ATOM 5062 C C . GLY A 1 627 ? -26.899 4.089 -7.460 1.00 81.19 627 GLY A C 1
ATOM 5063 O O . GLY A 1 627 ? -26.769 3.076 -6.781 1.00 81.19 627 GLY A O 1
ATOM 5064 N N . ASN A 1 628 ? -26.548 4.125 -8.749 1.00 80.00 628 ASN A N 1
ATOM 5065 C CA . ASN A 1 628 ? -25.996 2.970 -9.478 1.00 80.00 628 ASN A CA 1
ATOM 5066 C C . ASN A 1 628 ? -24.470 3.032 -9.652 1.00 80.00 628 ASN A C 1
ATOM 5068 O O . ASN A 1 628 ? -23.900 2.282 -10.445 1.00 80.00 628 ASN A O 1
ATOM 5072 N N . VAL A 1 629 ? -23.807 3.957 -8.956 1.00 78.75 629 VAL A N 1
ATOM 5073 C CA . VAL A 1 629 ? -22.386 4.242 -9.135 1.00 78.75 629 VAL A CA 1
ATOM 5074 C C . VAL A 1 629 ? -21.579 3.657 -7.970 1.00 78.75 629 VAL A C 1
ATOM 5076 O O . VAL A 1 629 ? -21.840 4.038 -6.827 1.00 78.75 629 VAL A O 1
ATOM 5079 N N . PRO A 1 630 ? -20.607 2.754 -8.211 1.00 80.62 630 PRO A N 1
ATOM 5080 C CA . PRO A 1 630 ? -19.744 2.229 -7.157 1.00 80.62 630 PRO A CA 1
ATOM 5081 C C . PRO A 1 630 ? -18.798 3.315 -6.635 1.00 80.62 630 PRO A C 1
ATOM 5083 O O . PRO A 1 630 ? -18.039 3.909 -7.397 1.00 80.62 630 PRO A O 1
ATOM 5086 N N . VAL A 1 631 ? -18.803 3.536 -5.322 1.00 82.94 631 VAL A N 1
ATOM 5087 C CA . VAL A 1 631 ? -17.957 4.531 -4.654 1.00 82.94 631 VAL A CA 1
ATOM 5088 C C . VAL A 1 631 ? -17.108 3.908 -3.552 1.00 82.94 631 VAL A C 1
ATOM 5090 O O . VAL A 1 631 ? -17.414 2.849 -2.997 1.00 82.94 631 VAL A O 1
ATOM 5093 N N . MET A 1 632 ? -16.020 4.596 -3.221 1.00 84.50 632 MET A N 1
ATOM 5094 C CA . MET A 1 632 ? -15.139 4.249 -2.117 1.00 84.50 632 MET A CA 1
ATOM 5095 C C . MET A 1 632 ? -14.889 5.516 -1.316 1.00 84.50 632 MET A C 1
ATOM 5097 O O . MET A 1 632 ? -14.314 6.469 -1.835 1.00 84.50 632 MET A O 1
ATOM 5101 N N . LEU A 1 633 ? -15.327 5.497 -0.063 1.00 87.00 633 LEU A N 1
ATOM 5102 C CA . LEU A 1 633 ? -15.114 6.572 0.893 1.00 87.00 633 LEU A CA 1
ATOM 5103 C C . LEU A 1 633 ? -13.881 6.234 1.720 1.00 87.00 633 LEU A C 1
ATOM 5105 O O . LEU A 1 633 ? -13.782 5.121 2.234 1.00 87.00 633 LEU A O 1
ATOM 5109 N N . ALA A 1 634 ? -12.952 7.173 1.860 1.00 85.88 634 ALA A N 1
ATOM 5110 C CA . ALA A 1 634 ? -11.742 6.977 2.646 1.00 85.88 634 ALA A CA 1
ATOM 5111 C C . ALA A 1 634 ? -11.445 8.174 3.562 1.00 85.88 634 ALA A C 1
ATOM 5113 O O . ALA A 1 634 ? -11.404 9.327 3.127 1.00 85.88 634 ALA A O 1
ATOM 5114 N N . LYS A 1 635 ? -11.174 7.864 4.833 1.00 86.31 635 LYS A N 1
ATOM 5115 C CA . LYS A 1 635 ? -10.721 8.760 5.901 1.00 86.31 635 LYS A CA 1
ATOM 5116 C C . LYS A 1 635 ? -9.300 8.342 6.345 1.00 86.31 635 LYS A C 1
ATOM 5118 O O . LYS A 1 635 ? -9.177 7.482 7.223 1.00 86.31 635 LYS A O 1
ATOM 5123 N N . PRO A 1 636 ? -8.221 8.891 5.747 1.00 86.62 636 PRO A N 1
ATOM 5124 C CA . PRO A 1 636 ? -6.830 8.751 6.196 1.00 86.62 636 PRO A CA 1
ATOM 5125 C C . PRO A 1 636 ? -6.719 8.911 7.702 1.00 86.62 636 PRO A C 1
ATOM 5127 O O . PRO A 1 636 ? -7.457 9.683 8.262 1.00 86.62 636 PRO A O 1
ATOM 5130 N N . GLN A 1 637 ? -5.821 8.207 8.363 1.00 82.81 637 GLN A N 1
ATOM 5131 C CA . GLN A 1 637 ? -5.565 8.230 9.807 1.00 82.81 637 GLN A CA 1
ATOM 5132 C C . GLN A 1 637 ? -4.158 8.788 10.107 1.00 82.81 637 GLN A C 1
ATOM 5134 O O . GLN A 1 637 ? -3.601 8.599 11.183 1.00 82.81 637 GLN A O 1
ATOM 5139 N N . THR A 1 638 ? -3.543 9.428 9.109 1.00 80.88 638 THR A N 1
ATOM 5140 C CA . THR A 1 638 ? -2.214 10.055 9.160 1.00 80.88 638 THR A CA 1
ATOM 5141 C C . THR A 1 638 ? -2.295 11.492 9.675 1.00 80.88 638 THR A C 1
ATOM 5143 O O . THR A 1 638 ? -3.355 12.108 9.617 1.00 80.88 638 THR A O 1
ATOM 5146 N N . PHE A 1 639 ? -1.167 12.094 10.065 1.00 78.38 639 PHE A N 1
ATOM 5147 C CA . PHE A 1 639 ? -1.128 13.532 10.348 1.00 78.38 639 PHE A CA 1
ATOM 5148 C C . PHE A 1 639 ? -1.523 14.384 9.131 1.00 78.38 639 PHE A C 1
ATOM 5150 O O . PHE A 1 639 ? -1.411 13.966 7.971 1.00 78.38 639 PHE A O 1
ATOM 5157 N N . MET A 1 640 ? -1.957 15.615 9.409 1.00 77.38 640 MET A N 1
ATOM 5158 C CA . MET A 1 640 ? -2.459 16.548 8.404 1.00 77.38 640 MET A CA 1
ATOM 5159 C C . MET A 1 640 ? -1.430 16.813 7.296 1.00 77.38 640 MET A C 1
ATOM 5161 O O . MET A 1 640 ? -1.736 16.693 6.116 1.00 77.38 640 MET A O 1
ATOM 5165 N N . ASN A 1 641 ? -0.173 17.042 7.653 1.00 83.12 641 ASN A N 1
ATOM 5166 C CA . ASN A 1 641 ? 0.948 17.205 6.721 1.00 83.12 641 ASN A CA 1
ATOM 5167 C C . ASN A 1 641 ? 1.394 15.913 5.996 1.00 83.12 641 ASN A C 1
ATOM 5169 O O . ASN A 1 641 ? 2.163 16.006 5.042 1.00 83.12 641 ASN A O 1
ATOM 5173 N N . SER A 1 642 ? 0.897 14.737 6.388 1.00 84.19 642 SER A N 1
ATOM 5174 C CA . SER A 1 642 ? 1.265 13.423 5.821 1.00 84.19 642 SER A CA 1
ATOM 5175 C C . SER A 1 642 ? 0.107 12.711 5.119 1.00 84.19 642 SER A C 1
ATOM 5177 O O . SER A 1 642 ? 0.194 11.531 4.793 1.00 84.19 642 SER A O 1
ATOM 5179 N N . SER A 1 643 ? -1.001 13.401 4.852 1.00 83.44 643 SER A N 1
ATOM 5180 C CA . SER A 1 643 ? -2.180 12.751 4.257 1.00 83.44 643 SER A CA 1
ATOM 5181 C C . SER A 1 643 ? -1.987 12.277 2.819 1.00 83.44 643 SER A C 1
ATOM 5183 O O . SER A 1 643 ? -2.687 11.366 2.379 1.00 83.44 643 SER A O 1
ATOM 5185 N N . GLY A 1 644 ? -0.995 12.815 2.106 1.00 85.44 644 GLY A N 1
ATOM 5186 C CA . GLY A 1 644 ? -0.596 12.290 0.805 1.00 85.44 644 GLY A CA 1
ATOM 5187 C C . GLY A 1 644 ? -0.056 10.860 0.859 1.00 85.44 644 GLY A C 1
ATOM 5188 O O . GLY A 1 644 ? -0.250 10.125 -0.106 1.00 85.44 644 GLY A O 1
ATOM 5189 N N . GLU A 1 645 ? 0.529 10.423 1.981 1.00 87.56 645 GLU A N 1
ATOM 5190 C CA . GLU A 1 645 ? 1.042 9.053 2.132 1.00 87.56 645 GLU A CA 1
ATOM 5191 C C . GLU A 1 645 ? -0.087 8.024 2.023 1.00 87.56 645 GLU A C 1
ATOM 5193 O O . GLU A 1 645 ? 0.047 7.001 1.353 1.00 87.56 645 GLU A O 1
ATOM 5198 N N . SER A 1 646 ? -1.225 8.318 2.658 1.00 87.12 646 SER A N 1
ATOM 5199 C CA . SER A 1 646 ? -2.404 7.455 2.624 1.00 87.12 646 SER A CA 1
ATOM 5200 C C . SER A 1 646 ? -3.107 7.544 1.270 1.00 87.12 646 SER A C 1
ATOM 5202 O O . SER A 1 646 ? -3.276 6.537 0.582 1.00 87.12 646 SER A O 1
ATOM 5204 N N . VAL A 1 647 ? -3.452 8.758 0.831 1.00 86.06 647 VAL A N 1
ATOM 5205 C CA . VAL A 1 647 ? -4.212 8.971 -0.410 1.00 86.06 647 VAL A CA 1
ATOM 5206 C C . VAL A 1 647 ? -3.430 8.489 -1.637 1.00 86.06 647 VAL A C 1
ATOM 5208 O O . VAL A 1 647 ? -3.983 7.801 -2.495 1.00 86.06 647 VAL A O 1
ATOM 5211 N N . GLY A 1 648 ? -2.131 8.787 -1.705 1.00 87.50 648 GLY A N 1
ATOM 5212 C CA . GLY A 1 648 ? -1.250 8.342 -2.783 1.00 87.50 648 GLY A CA 1
ATOM 5213 C C . GLY A 1 648 ? -1.141 6.819 -2.860 1.00 87.50 648 GLY A C 1
ATOM 5214 O O . GLY A 1 648 ? -1.219 6.256 -3.954 1.00 87.50 648 GLY A O 1
ATOM 5215 N N . ALA A 1 649 ? -1.037 6.140 -1.712 1.00 87.44 649 ALA A N 1
ATOM 5216 C CA . ALA A 1 649 ? -1.004 4.681 -1.662 1.00 87.44 649 ALA A CA 1
ATOM 5217 C C . ALA A 1 649 ? -2.309 4.061 -2.181 1.00 87.44 649 ALA A C 1
ATOM 5219 O O . ALA A 1 649 ? -2.262 3.115 -2.967 1.00 87.44 649 ALA A O 1
ATOM 5220 N N . ILE A 1 650 ? -3.464 4.620 -1.807 1.00 84.44 650 ILE A N 1
ATOM 5221 C CA . ILE A 1 650 ? -4.768 4.081 -2.216 1.00 84.44 650 ILE A CA 1
ATOM 5222 C C . ILE A 1 650 ? -4.991 4.291 -3.720 1.00 84.44 650 ILE A C 1
ATOM 5224 O O . ILE A 1 650 ? -5.365 3.351 -4.425 1.00 84.44 650 ILE A O 1
ATOM 5228 N N . VAL A 1 651 ? -4.701 5.489 -4.239 1.00 85.25 651 VAL A N 1
ATOM 5229 C CA . VAL A 1 651 ? -4.799 5.793 -5.677 1.00 85.25 651 VAL A CA 1
ATOM 5230 C C . VAL A 1 651 ? -3.882 4.888 -6.503 1.00 85.25 651 VAL A C 1
ATOM 5232 O O . VAL A 1 651 ? -4.310 4.361 -7.531 1.00 85.25 651 VAL A O 1
ATOM 5235 N N . SER A 1 652 ? -2.647 4.668 -6.043 1.00 85.31 652 SER A N 1
ATOM 5236 C CA . SER A 1 652 ? -1.670 3.801 -6.711 1.00 85.31 652 SER A CA 1
ATOM 5237 C C . SER A 1 652 ? -2.104 2.331 -6.706 1.00 85.31 652 SER A C 1
ATOM 5239 O O . SER A 1 652 ? -2.095 1.676 -7.749 1.00 85.31 652 SER A O 1
ATOM 5241 N N . TYR A 1 653 ? -2.554 1.823 -5.554 1.00 83.31 653 TYR A N 1
ATOM 5242 C CA . TYR A 1 653 ? -2.960 0.427 -5.387 1.00 83.31 653 TYR A CA 1
ATOM 5243 C C . TYR A 1 653 ? -4.181 0.065 -6.241 1.00 83.31 653 TYR A C 1
ATOM 5245 O O . TYR A 1 653 ? -4.168 -0.935 -6.957 1.00 83.31 653 TYR A O 1
ATOM 5253 N N . TYR A 1 654 ? -5.222 0.904 -6.211 1.00 76.50 654 TYR A N 1
ATOM 5254 C CA . TYR A 1 654 ? -6.453 0.683 -6.977 1.00 76.50 654 TYR A CA 1
ATOM 5255 C C . TYR A 1 654 ? -6.386 1.214 -8.419 1.00 76.50 654 TYR A C 1
ATOM 5257 O O . TYR A 1 654 ? -7.359 1.076 -9.159 1.00 76.50 654 TYR A O 1
ATOM 5265 N N . LYS A 1 655 ? -5.253 1.805 -8.829 1.00 80.88 655 LYS A N 1
ATOM 5266 C CA . LYS A 1 655 ? -5.029 2.395 -10.161 1.00 80.88 655 LYS A CA 1
ATOM 5267 C C . LYS A 1 655 ? -6.118 3.404 -10.559 1.00 80.88 655 LYS A C 1
ATOM 5269 O O . LYS A 1 655 ? -6.612 3.392 -11.687 1.00 80.88 655 LYS A O 1
ATOM 5274 N N . ILE A 1 656 ? -6.501 4.275 -9.625 1.00 79.38 656 ILE A N 1
ATOM 5275 C CA . ILE A 1 656 ? -7.605 5.228 -9.810 1.00 79.38 656 ILE A CA 1
ATOM 5276 C C . ILE A 1 656 ? -7.120 6.433 -10.638 1.00 79.38 656 ILE A C 1
ATOM 5278 O O . ILE A 1 656 ? -6.129 7.067 -10.269 1.00 79.38 656 ILE A O 1
ATOM 5282 N N . PRO A 1 657 ? -7.802 6.813 -11.735 1.00 82.81 657 PRO A N 1
ATOM 5283 C CA . PRO A 1 657 ? -7.492 8.048 -12.449 1.00 82.81 657 PRO A CA 1
ATOM 5284 C C . PRO A 1 657 ? -7.738 9.281 -11.567 1.00 82.81 657 PRO A C 1
ATOM 5286 O O . PRO A 1 657 ? -8.821 9.436 -11.013 1.00 82.81 657 PRO A O 1
ATOM 5289 N N . LEU A 1 658 ? -6.790 10.222 -11.507 1.00 84.94 658 LEU A N 1
ATOM 5290 C CA . LEU A 1 658 ? -6.895 11.421 -10.653 1.00 84.94 658 LEU A CA 1
ATOM 5291 C C . LEU A 1 658 ? -8.136 12.290 -10.931 1.00 84.94 658 LEU A C 1
ATOM 5293 O O . LEU A 1 658 ? -8.663 12.921 -10.024 1.00 84.94 658 LEU A O 1
ATOM 5297 N N . LYS A 1 659 ? -8.665 12.277 -12.161 1.00 84.38 659 LYS A N 1
ATOM 5298 C CA . LYS A 1 659 ? -9.919 12.974 -12.509 1.00 84.38 659 LYS A CA 1
ATOM 5299 C C . LYS A 1 659 ? -11.149 12.419 -11.781 1.00 84.38 659 LYS A C 1
ATOM 5301 O O . LYS A 1 659 ? -12.148 13.120 -11.679 1.00 84.38 659 LYS A O 1
ATOM 5306 N N . GLN A 1 660 ? -11.074 11.176 -11.311 1.00 82.25 660 GLN A N 1
ATOM 5307 C CA . GLN A 1 660 ? -12.108 10.525 -10.510 1.00 82.25 660 GLN A CA 1
ATOM 5308 C C . GLN A 1 660 ? -11.855 10.700 -9.008 1.00 82.25 660 GLN A C 1
ATOM 5310 O O . GLN A 1 660 ? -12.654 10.240 -8.218 1.00 82.25 660 GLN A O 1
ATOM 5315 N N . VAL A 1 661 ? -10.784 11.378 -8.584 1.00 86.69 661 VAL A N 1
ATOM 5316 C CA . VAL A 1 661 ? -10.467 11.581 -7.166 1.00 86.69 661 VAL A CA 1
ATOM 5317 C C . VAL A 1 661 ? -10.997 12.934 -6.692 1.00 86.69 661 VAL A C 1
ATOM 5319 O O . VAL A 1 661 ? -10.413 13.965 -7.014 1.00 86.69 661 VAL A O 1
ATOM 5322 N N . LEU A 1 662 ? -12.072 12.941 -5.897 1.00 88.56 662 LEU A N 1
ATOM 5323 C CA . LEU A 1 662 ? -12.551 14.134 -5.187 1.00 88.56 662 LEU A CA 1
ATOM 5324 C C . LEU A 1 662 ? -11.921 14.216 -3.799 1.00 88.56 662 LEU A C 1
ATOM 5326 O O . LEU A 1 662 ? -12.038 13.280 -3.006 1.00 88.56 662 LEU A O 1
ATOM 5330 N N . LEU A 1 663 ? -11.305 15.358 -3.498 1.00 89.94 663 LEU A N 1
ATOM 5331 C CA . LEU A 1 663 ? -10.868 15.695 -2.141 1.00 89.94 663 LEU A CA 1
ATOM 5332 C C . LEU A 1 663 ? -11.842 16.675 -1.488 1.00 89.94 663 LEU A C 1
ATOM 5334 O O . LEU A 1 663 ? -12.168 17.689 -2.103 1.00 89.94 663 LEU A O 1
ATOM 5338 N N . ILE A 1 664 ? -12.261 16.404 -0.251 1.00 89.94 664 ILE A N 1
ATOM 5339 C CA . ILE A 1 664 ? -13.055 17.333 0.576 1.00 89.94 664 ILE A CA 1
ATOM 5340 C C . ILE A 1 664 ? -12.223 17.760 1.790 1.00 89.94 664 ILE A C 1
ATOM 5342 O O . ILE A 1 664 ? -11.663 16.917 2.494 1.00 89.94 664 ILE A O 1
ATOM 5346 N N . TYR A 1 665 ? -12.090 19.069 1.994 1.00 88.38 665 TYR A N 1
ATOM 5347 C CA . TYR A 1 665 ? -11.262 19.655 3.052 1.00 88.38 665 TYR A CA 1
ATOM 5348 C C . TYR A 1 665 ? -11.765 21.053 3.442 1.00 88.38 665 TYR A C 1
ATOM 5350 O O . TYR A 1 665 ? -12.535 21.670 2.694 1.00 88.38 665 TYR A O 1
ATOM 5358 N N . ASP A 1 666 ? -11.336 21.540 4.604 1.00 87.81 666 ASP A N 1
ATOM 5359 C CA . ASP A 1 666 ? -11.683 22.861 5.123 1.00 87.81 666 ASP A CA 1
ATOM 5360 C C . ASP A 1 666 ? -10.918 23.989 4.411 1.00 87.81 666 ASP A C 1
ATOM 5362 O O . ASP A 1 666 ? -9.754 23.860 4.040 1.00 87.81 666 ASP A O 1
ATOM 5366 N N . ASP A 1 667 ? -11.573 25.124 4.183 1.00 88.38 667 ASP A N 1
ATOM 5367 C CA . ASP A 1 667 ? -10.964 26.285 3.537 1.00 88.38 667 ASP A CA 1
ATOM 5368 C C . ASP A 1 667 ? -11.199 27.552 4.366 1.00 88.38 667 ASP A C 1
ATOM 5370 O O . ASP A 1 667 ? -12.335 27.982 4.582 1.00 88.38 667 ASP A O 1
ATOM 5374 N N . LEU A 1 668 ? -10.098 28.163 4.811 1.00 87.81 668 LEU A N 1
ATOM 5375 C CA . LEU A 1 668 ? -10.087 29.431 5.545 1.00 87.81 668 LEU A CA 1
ATOM 5376 C C . LEU A 1 668 ? -10.483 30.619 4.657 1.00 87.81 668 LEU A C 1
ATOM 5378 O O . LEU A 1 668 ? -10.941 31.641 5.164 1.00 87.81 668 LEU A O 1
ATOM 5382 N N . ASP A 1 669 ? -10.291 30.521 3.339 1.00 87.88 669 ASP A N 1
ATOM 5383 C CA . ASP A 1 669 ? -10.584 31.608 2.399 1.00 87.88 669 ASP A CA 1
ATOM 5384 C C . ASP A 1 669 ? -12.058 31.658 1.982 1.00 87.88 669 ASP A C 1
ATOM 5386 O O . ASP A 1 669 ? -12.493 32.612 1.328 1.00 87.88 669 ASP A O 1
ATOM 5390 N N . LEU A 1 670 ? -12.843 30.647 2.357 1.00 88.75 670 LEU A N 1
ATOM 5391 C CA . LEU A 1 670 ? -14.282 30.624 2.141 1.00 88.75 670 LEU A CA 1
ATOM 5392 C C . LEU A 1 670 ? -15.018 31.062 3.417 1.00 88.75 670 LEU A C 1
ATOM 5394 O O . LEU A 1 670 ? -14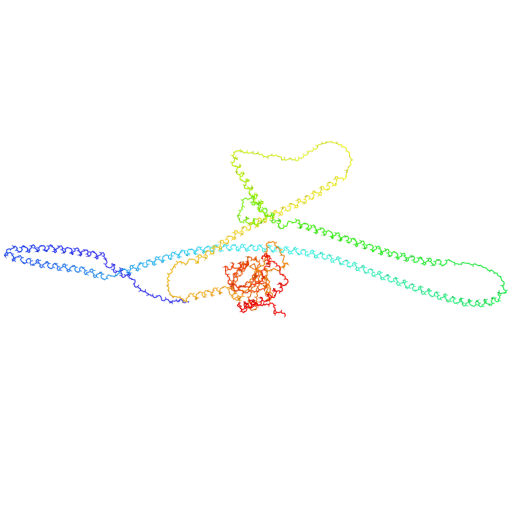.635 30.644 4.511 1.00 88.75 670 LEU A O 1
ATOM 5398 N N . PRO A 1 671 ? -16.087 31.877 3.295 1.00 90.19 671 PRO A N 1
ATOM 5399 C CA . PRO A 1 671 ? -16.990 32.155 4.408 1.00 90.19 671 PRO A CA 1
ATOM 5400 C C . PRO A 1 671 ? -17.471 30.863 5.066 1.00 90.19 671 PRO A C 1
ATOM 5402 O O . PRO A 1 671 ? -17.590 29.842 4.386 1.00 90.19 671 PRO A O 1
ATOM 5405 N N . PHE A 1 672 ? -17.754 30.928 6.366 1.00 89.94 672 PHE A N 1
ATOM 5406 C CA . PHE A 1 672 ? -18.255 29.785 7.122 1.00 89.94 672 PHE A CA 1
ATOM 5407 C C . PHE A 1 672 ? -19.449 29.128 6.409 1.00 89.94 672 PHE A C 1
ATOM 5409 O O . PHE A 1 672 ? -20.253 29.824 5.789 1.00 89.94 672 PHE A O 1
ATOM 5416 N N . ALA A 1 673 ? -19.490 27.793 6.423 1.00 87.50 673 ALA A N 1
ATOM 5417 C CA . ALA A 1 673 ? -20.525 26.956 5.814 1.00 87.50 673 ALA A CA 1
ATOM 5418 C C . ALA A 1 673 ? -20.718 27.112 4.289 1.00 87.50 673 ALA A C 1
ATOM 5420 O O . ALA A 1 673 ? -21.647 26.565 3.696 1.00 87.50 673 ALA A O 1
ATOM 5421 N N . LYS A 1 674 ? -19.808 27.800 3.590 1.00 90.69 674 LYS A N 1
ATOM 5422 C CA . LYS A 1 674 ? -19.878 27.926 2.132 1.00 90.69 674 LYS A CA 1
ATOM 5423 C C . LYS A 1 674 ? -19.132 26.795 1.434 1.00 90.69 674 LYS A C 1
ATOM 5425 O O . LYS A 1 674 ? -17.920 26.655 1.589 1.00 90.69 674 LYS A O 1
ATOM 5430 N N . LEU A 1 675 ? -19.831 26.036 0.593 1.00 91.69 675 LEU A N 1
ATOM 5431 C CA . LEU A 1 675 ? -19.217 25.023 -0.264 1.00 91.69 675 LEU A CA 1
ATOM 5432 C C . LEU A 1 675 ? -18.689 25.624 -1.569 1.00 91.69 675 LEU A C 1
ATOM 5434 O O . LEU A 1 675 ? -19.269 26.553 -2.135 1.00 91.69 675 LEU A O 1
ATOM 5438 N N . ARG A 1 676 ? -17.588 25.069 -2.081 1.00 92.56 676 ARG A N 1
ATOM 5439 C CA . ARG A 1 676 ? -17.093 25.385 -3.426 1.00 92.56 676 ARG A CA 1
ATOM 5440 C C . ARG A 1 676 ? -16.486 24.169 -4.104 1.00 92.56 676 ARG A C 1
ATOM 5442 O O . ARG A 1 676 ? -15.503 23.615 -3.616 1.00 92.56 676 ARG A O 1
ATOM 5449 N N . LEU A 1 677 ? -17.011 23.797 -5.269 1.00 92.12 677 LEU A N 1
ATOM 5450 C CA . LEU A 1 677 ? -16.490 22.686 -6.066 1.00 92.12 677 LEU A CA 1
ATOM 5451 C C . LEU A 1 677 ? -15.598 23.215 -7.199 1.00 92.12 677 LEU A C 1
ATOM 5453 O O . LEU A 1 677 ? -16.026 24.040 -8.011 1.00 92.12 677 LEU A O 1
ATOM 5457 N N . LEU A 1 678 ? -14.347 22.749 -7.255 1.00 91.25 678 LEU A N 1
ATOM 5458 C CA . LEU A 1 678 ? -13.339 23.170 -8.235 1.00 91.25 678 LEU A CA 1
ATOM 5459 C C . LEU A 1 678 ? -12.710 21.961 -8.947 1.00 91.25 678 LEU A C 1
ATOM 5461 O O . LEU A 1 678 ? -12.372 20.989 -8.278 1.00 91.25 678 LEU A O 1
ATOM 5465 N N . PRO A 1 679 ? -12.495 22.010 -10.277 1.00 89.50 679 PRO A N 1
ATOM 5466 C CA . PRO A 1 679 ? -11.958 20.873 -11.035 1.00 89.50 679 PRO A CA 1
ATOM 5467 C C . PRO A 1 679 ? -10.437 20.710 -10.898 1.00 89.50 679 PRO A C 1
ATOM 5469 O O . PRO A 1 679 ? -9.903 19.643 -11.183 1.00 89.50 679 PRO A O 1
ATOM 5472 N N . LYS A 1 680 ? -9.733 21.782 -10.510 1.00 91.69 680 LYS A N 1
ATOM 5473 C CA . LYS A 1 680 ? -8.275 21.838 -10.329 1.00 91.69 680 LYS A CA 1
ATOM 5474 C C . LYS A 1 680 ? -7.883 22.985 -9.398 1.00 91.69 680 LYS A C 1
ATOM 5476 O O . LYS A 1 680 ? -8.675 23.904 -9.179 1.00 91.69 680 LYS A O 1
ATOM 5481 N N . GLY A 1 681 ? -6.662 22.962 -8.862 1.00 88.69 681 GLY A N 1
ATOM 5482 C CA . GLY A 1 681 ? -6.135 24.066 -8.048 1.00 88.69 681 GLY A CA 1
ATOM 5483 C C . GLY A 1 681 ? -4.868 23.748 -7.246 1.00 88.69 681 GLY A C 1
ATOM 5484 O O . GLY A 1 681 ? -4.445 22.599 -7.134 1.00 88.69 681 GLY A O 1
ATOM 5485 N N . GLY A 1 682 ? -4.257 24.783 -6.664 1.00 88.44 682 GLY A N 1
ATOM 5486 C CA . GLY A 1 682 ? -3.147 24.641 -5.709 1.00 88.44 682 GLY A CA 1
ATOM 5487 C C . GLY A 1 682 ? -3.613 24.242 -4.302 1.00 88.44 682 GLY A C 1
ATOM 5488 O O . GLY A 1 682 ? -4.807 24.068 -4.066 1.00 88.44 682 GLY A O 1
ATOM 5489 N N . HIS A 1 683 ? -2.675 24.112 -3.360 1.00 86.69 683 HIS A N 1
ATOM 5490 C CA . HIS A 1 683 ? -2.987 23.744 -1.972 1.00 86.69 683 HIS A CA 1
ATOM 5491 C C . HIS A 1 683 ? -3.618 24.881 -1.148 1.00 86.69 683 HIS A C 1
ATOM 5493 O O . HIS A 1 683 ? -4.210 24.599 -0.118 1.00 86.69 683 HIS A O 1
ATOM 5499 N N . GLY A 1 684 ? -3.505 26.149 -1.573 1.00 82.19 684 GLY A N 1
ATOM 5500 C CA . GLY A 1 684 ? -4.173 27.279 -0.904 1.00 82.19 684 GLY A CA 1
ATOM 5501 C C . GLY A 1 684 ? -3.779 27.448 0.568 1.00 82.19 684 GLY A C 1
ATOM 5502 O O . GLY A 1 684 ? -4.630 27.688 1.404 1.00 82.19 684 GLY A O 1
ATOM 5503 N N . GLY A 1 685 ? -2.506 27.218 0.907 1.00 81.56 685 GLY A N 1
ATOM 5504 C CA . GLY A 1 685 ? -2.030 27.258 2.299 1.00 81.56 685 GLY A CA 1
ATOM 5505 C C . GLY A 1 685 ? -2.377 26.030 3.157 1.00 81.56 685 GLY A C 1
ATOM 5506 O O . GLY A 1 685 ? -1.754 25.841 4.194 1.00 81.56 685 GLY A O 1
ATOM 5507 N N . HIS A 1 686 ? -3.261 25.140 2.702 1.00 84.94 686 HIS A N 1
ATOM 5508 C CA . HIS A 1 686 ? -3.657 23.948 3.452 1.00 84.94 686 HIS A CA 1
ATOM 5509 C C . HIS A 1 686 ? -2.568 22.857 3.428 1.00 84.94 686 HIS A C 1
ATOM 5511 O O . HIS A 1 686 ? -2.187 22.352 2.365 1.00 84.94 686 HIS A O 1
ATOM 5517 N N . ASN A 1 687 ? -2.084 22.450 4.606 1.00 85.06 687 ASN A N 1
ATOM 5518 C CA . ASN A 1 687 ? -0.974 21.493 4.760 1.00 85.06 687 ASN A CA 1
ATOM 5519 C C . ASN A 1 687 ? -1.302 20.100 4.205 1.00 85.06 687 ASN A C 1
ATOM 5521 O O . ASN A 1 687 ? -0.475 19.479 3.540 1.00 85.06 687 ASN A O 1
ATOM 5525 N N . GLY A 1 688 ? -2.540 19.652 4.392 1.00 85.56 688 GLY A N 1
ATOM 5526 C CA . GLY A 1 688 ? -3.054 18.425 3.794 1.00 85.56 688 GLY A CA 1
ATOM 5527 C C . GLY A 1 688 ? -3.002 18.356 2.282 1.00 85.56 688 GLY A C 1
ATOM 5528 O O . GLY A 1 688 ? -2.427 17.436 1.703 1.00 85.56 688 GLY A O 1
ATOM 5529 N N . MET A 1 689 ? -3.557 19.372 1.632 1.00 88.38 689 MET A N 1
ATOM 5530 C CA . MET A 1 689 ? -3.540 19.484 0.183 1.00 88.38 689 MET A CA 1
ATOM 5531 C C . MET A 1 689 ? -2.128 19.585 -0.386 1.00 88.38 689 MET A C 1
ATOM 5533 O O . MET A 1 689 ? -1.891 19.070 -1.476 1.00 88.38 689 MET A O 1
ATOM 5537 N N . ARG A 1 690 ? -1.189 20.212 0.336 1.00 89.88 690 ARG A N 1
ATOM 5538 C CA . ARG A 1 690 ? 0.230 20.220 -0.045 1.00 89.88 690 ARG A CA 1
ATOM 5539 C C . ARG A 1 690 ? 0.770 18.790 -0.104 1.00 89.88 690 ARG A C 1
ATOM 5541 O O . ARG A 1 690 ? 1.202 18.357 -1.165 1.00 89.88 690 ARG A O 1
ATOM 5548 N N . SER A 1 691 ? 0.598 18.038 0.983 1.00 90.12 691 SER A N 1
ATOM 5549 C CA . SER A 1 691 ? 1.010 16.633 1.084 1.00 90.12 691 SER A CA 1
ATOM 5550 C C . SER A 1 691 ? 0.447 15.767 -0.047 1.00 90.12 691 SER A C 1
ATOM 5552 O O . SER A 1 691 ? 1.180 15.002 -0.673 1.00 90.12 691 SER A O 1
ATOM 5554 N N . VAL A 1 692 ? -0.850 15.899 -0.351 1.00 89.62 692 VAL A N 1
ATOM 5555 C CA . VAL A 1 692 ? -1.499 15.111 -1.412 1.00 89.62 692 VAL A CA 1
ATOM 5556 C C . VAL A 1 692 ? -0.966 15.473 -2.799 1.00 89.62 692 VAL A C 1
ATOM 5558 O O . VAL A 1 692 ? -0.677 14.575 -3.587 1.00 89.62 692 VAL A O 1
ATOM 5561 N N . ILE A 1 693 ? -0.785 16.763 -3.099 1.00 90.94 693 ILE A N 1
ATOM 5562 C CA . ILE A 1 693 ? -0.213 17.207 -4.381 1.00 90.94 693 ILE A CA 1
ATOM 5563 C C . ILE A 1 693 ? 1.215 16.674 -4.553 1.00 90.94 693 ILE A C 1
ATOM 5565 O O . ILE A 1 693 ? 1.558 16.207 -5.641 1.00 90.94 693 ILE A O 1
ATOM 5569 N N . ASP A 1 694 ? 2.023 16.688 -3.491 1.00 91.94 694 ASP A N 1
ATOM 5570 C CA . ASP A 1 694 ? 3.397 16.176 -3.521 1.00 91.94 694 ASP A CA 1
ATOM 5571 C C . ASP A 1 694 ? 3.419 14.669 -3.841 1.00 91.94 694 ASP A C 1
ATOM 5573 O O . ASP A 1 694 ? 4.153 14.223 -4.726 1.00 91.94 694 ASP A O 1
ATOM 5577 N N . HIS A 1 695 ? 2.524 13.887 -3.226 1.00 91.12 695 HIS A N 1
ATOM 5578 C CA . HIS A 1 695 ? 2.391 12.446 -3.486 1.00 91.12 695 HIS A CA 1
ATOM 5579 C C . HIS A 1 695 ? 1.763 12.121 -4.850 1.00 91.12 695 HIS A C 1
ATOM 5581 O O . HIS A 1 695 ? 2.012 11.055 -5.415 1.00 91.12 695 HIS A O 1
ATOM 5587 N N . PHE A 1 696 ? 1.009 13.053 -5.432 1.00 89.94 696 PHE A N 1
ATOM 5588 C CA . PHE A 1 696 ? 0.547 12.990 -6.821 1.00 89.94 696 PHE A CA 1
ATOM 5589 C C . PHE A 1 696 ? 1.591 13.507 -7.823 1.00 89.94 696 PHE A C 1
ATOM 5591 O O . PHE A 1 696 ? 1.249 13.819 -8.964 1.00 89.94 696 PHE A O 1
ATOM 5598 N N . LYS A 1 697 ? 2.871 13.584 -7.428 1.00 90.69 697 LYS A N 1
ATOM 5599 C CA . LYS A 1 697 ? 3.991 14.023 -8.278 1.00 90.69 697 LYS A CA 1
ATOM 5600 C C . LYS A 1 697 ? 3.786 15.436 -8.839 1.00 90.69 697 LYS A C 1
ATOM 5602 O O . LYS A 1 697 ? 4.149 15.723 -9.977 1.00 90.69 697 LYS A O 1
ATOM 5607 N N . GLY A 1 698 ? 3.153 16.312 -8.057 1.00 89.31 698 GLY A N 1
ATOM 5608 C CA . GLY A 1 698 ? 2.887 17.703 -8.423 1.00 89.31 698 GLY A CA 1
ATOM 5609 C C . GLY A 1 698 ? 1.662 17.923 -9.317 1.00 89.31 698 GLY A C 1
ATOM 5610 O O . GLY A 1 698 ? 1.374 19.072 -9.659 1.00 89.31 698 GLY A O 1
ATOM 5611 N N . ILE A 1 699 ? 0.915 16.873 -9.682 1.00 90.56 699 ILE A N 1
ATOM 5612 C CA . ILE A 1 699 ? -0.310 17.000 -10.484 1.00 90.56 699 ILE A CA 1
ATOM 5613 C C . ILE A 1 699 ? -1.386 17.727 -9.669 1.00 90.56 699 ILE A C 1
ATOM 5615 O O . ILE A 1 699 ? -1.602 17.430 -8.498 1.00 90.56 699 ILE A O 1
ATOM 5619 N N . ARG A 1 700 ? -2.082 18.685 -10.295 1.00 91.44 700 ARG A N 1
ATOM 5620 C CA . ARG A 1 700 ? -3.118 19.527 -9.657 1.00 91.44 700 ARG A CA 1
ATOM 5621 C C . ARG A 1 700 ? -4.513 19.372 -10.271 1.00 91.44 700 ARG A C 1
ATOM 5623 O O . ARG A 1 700 ? -5.461 20.002 -9.793 1.00 91.44 700 ARG A O 1
ATOM 5630 N N . ASP A 1 701 ? -4.625 18.549 -11.310 1.00 89.94 701 ASP A N 1
ATOM 5631 C CA . ASP A 1 701 ? -5.830 18.343 -12.117 1.00 89.94 701 ASP A CA 1
ATOM 5632 C C . ASP A 1 701 ? -6.705 17.220 -11.547 1.00 89.94 701 ASP A C 1
ATOM 5634 O O . ASP A 1 701 ? -6.871 16.154 -12.143 1.00 89.94 701 ASP A O 1
ATOM 5638 N N . PHE A 1 702 ? -7.246 17.471 -10.360 1.00 88.19 702 PHE A N 1
ATOM 5639 C CA . PHE A 1 702 ? -8.220 16.609 -9.702 1.00 88.19 702 PHE A CA 1
ATOM 5640 C C . PHE A 1 702 ? -9.272 17.460 -8.971 1.00 88.19 702 PHE A C 1
ATOM 5642 O O . PHE A 1 702 ? -8.932 18.532 -8.429 1.00 88.19 702 PHE A O 1
ATOM 5649 N N . PRO A 1 703 ? -10.543 17.015 -8.971 1.00 89.75 703 PRO A N 1
ATOM 5650 C CA . PRO A 1 703 ? -11.636 17.766 -8.384 1.00 89.75 703 PRO A CA 1
ATOM 5651 C C . PRO A 1 703 ? -11.492 17.882 -6.865 1.00 89.75 703 PRO A C 1
ATOM 5653 O O . PRO A 1 703 ? -10.968 17.003 -6.180 1.00 89.75 703 PRO A O 1
ATOM 5656 N N . ARG A 1 704 ? -11.976 18.993 -6.317 1.00 90.75 704 ARG A N 1
ATOM 5657 C CA . ARG A 1 704 ? -12.000 19.236 -4.876 1.00 90.75 704 ARG A CA 1
ATOM 5658 C C . ARG A 1 704 ? -13.234 20.007 -4.449 1.00 90.75 704 ARG A C 1
ATOM 5660 O O . ARG A 1 704 ? -13.591 20.992 -5.097 1.00 90.75 704 ARG A O 1
ATOM 5667 N N . LEU A 1 705 ? -13.838 19.575 -3.354 1.00 90.69 705 LEU A N 1
ATOM 5668 C CA . LEU A 1 705 ? -14.922 20.265 -2.676 1.00 90.69 705 LEU A CA 1
ATOM 5669 C C . LEU A 1 705 ? -14.340 20.940 -1.440 1.00 90.69 705 LEU A C 1
ATOM 5671 O O . LEU A 1 705 ? -13.797 20.297 -0.551 1.00 90.69 705 LEU A O 1
ATOM 5675 N N . ARG A 1 706 ? -14.412 22.257 -1.405 1.00 91.81 706 ARG A N 1
ATOM 5676 C CA . ARG A 1 706 ? -13.913 23.049 -0.291 1.00 91.81 706 ARG A CA 1
ATOM 5677 C C . ARG A 1 706 ? -15.070 23.397 0.620 1.00 91.81 706 ARG A C 1
ATOM 5679 O O . ARG A 1 706 ? -16.108 23.819 0.107 1.00 91.81 706 ARG A O 1
ATOM 5686 N N . VAL A 1 707 ? -14.882 23.241 1.924 1.00 90.50 707 VAL A N 1
ATOM 5687 C CA . VAL A 1 707 ? -15.881 23.604 2.931 1.00 90.50 707 VAL A CA 1
ATOM 5688 C C . VAL A 1 707 ? -15.377 24.800 3.718 1.00 90.50 707 VAL A C 1
ATOM 5690 O O . VAL A 1 707 ? -14.337 24.729 4.362 1.00 90.50 707 VAL A O 1
ATOM 5693 N N . GLY A 1 708 ? -16.080 25.922 3.625 1.00 90.44 708 GLY A N 1
ATOM 5694 C CA . GLY A 1 708 ? -15.646 27.152 4.261 1.00 90.44 708 GLY A CA 1
ATOM 5695 C C . GLY A 1 708 ? -15.769 27.107 5.774 1.00 90.44 708 GLY A C 1
ATOM 5696 O O . GLY A 1 708 ? -16.834 26.819 6.312 1.00 90.44 708 GLY A O 1
ATOM 5697 N N . ILE A 1 709 ? -14.673 27.430 6.452 1.00 87.75 709 ILE A N 1
ATOM 5698 C CA . IL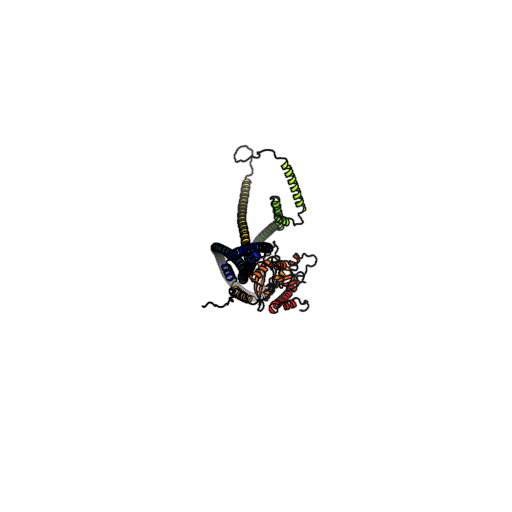E A 1 709 ? -14.616 27.566 7.915 1.00 87.75 709 ILE A CA 1
ATOM 5699 C C . ILE A 1 709 ? -14.416 29.022 8.356 1.00 87.75 709 ILE A C 1
ATOM 5701 O O . ILE A 1 709 ? -14.419 29.324 9.549 1.00 87.75 709 ILE A O 1
ATOM 5705 N N . GLY A 1 710 ? -14.286 29.941 7.394 1.00 87.25 710 GLY A N 1
ATOM 5706 C CA . GLY A 1 710 ? -14.013 31.349 7.640 1.00 87.25 710 GLY A CA 1
ATOM 5707 C C . GLY A 1 710 ? -12.584 31.607 8.117 1.00 87.25 710 GLY A C 1
ATOM 5708 O O . GLY A 1 710 ? -11.814 30.697 8.420 1.00 87.25 710 GLY A O 1
ATOM 5709 N N . ARG A 1 711 ? -12.222 32.888 8.199 1.00 85.62 711 ARG A N 1
ATOM 5710 C CA . ARG A 1 711 ? -10.956 33.312 8.808 1.00 85.62 711 ARG A CA 1
ATOM 5711 C C . ARG A 1 711 ? -11.142 33.573 10.304 1.00 85.62 711 ARG A C 1
ATOM 5713 O O . ARG A 1 711 ? -12.216 34.035 10.697 1.00 85.62 711 ARG A O 1
ATOM 5720 N N . PRO A 1 712 ? -10.102 33.348 11.129 1.00 83.06 712 PRO A N 1
ATOM 5721 C CA . PRO A 1 712 ? -10.146 33.700 12.541 1.00 83.06 712 PRO A CA 1
ATOM 5722 C C . PRO A 1 712 ? -10.528 35.172 12.744 1.00 83.06 712 PRO A C 1
ATOM 5724 O O . PRO A 1 712 ? -9.936 36.044 12.100 1.00 83.06 712 PRO A O 1
ATOM 5727 N N . PRO A 1 713 ? -11.475 35.485 13.646 1.00 76.31 713 PRO A N 1
ATOM 5728 C CA . PRO A 1 713 ? -11.763 36.865 13.999 1.00 76.31 713 PRO A CA 1
ATOM 5729 C C . PRO A 1 713 ? -10.575 37.474 14.766 1.00 76.31 713 PRO A C 1
ATOM 5731 O O . PRO A 1 713 ? -10.090 36.920 15.754 1.00 76.31 713 PRO A O 1
ATOM 5734 N N . GLY A 1 714 ? -10.105 38.643 14.327 1.00 76.06 714 GLY A N 1
ATOM 5735 C CA . GLY A 1 714 ? -9.044 39.396 15.007 1.00 76.06 714 GLY A CA 1
ATOM 5736 C C . GLY A 1 714 ? -7.625 38.858 14.770 1.00 76.06 714 GLY A C 1
ATOM 5737 O O . GLY A 1 714 ? -7.264 38.513 13.650 1.00 76.06 714 GLY A O 1
ATOM 5738 N N . LYS A 1 715 ? -6.789 38.850 15.822 1.00 73.56 715 LYS A N 1
ATOM 5739 C CA . LYS A 1 715 ? -5.374 38.404 15.791 1.00 73.56 715 LYS A CA 1
ATOM 5740 C C . LYS A 1 715 ? -5.177 36.971 16.318 1.00 73.56 715 LYS A C 1
ATOM 5742 O O . LYS A 1 715 ? -4.106 36.645 16.822 1.00 73.56 715 LYS A O 1
ATOM 5747 N N . MET A 1 716 ? -6.214 36.136 16.285 1.00 78.25 716 MET A N 1
ATOM 5748 C CA . MET A 1 716 ? -6.109 34.749 16.739 1.00 78.25 716 MET A CA 1
ATOM 5749 C C . MET A 1 716 ? -5.204 33.949 15.794 1.00 78.25 716 MET A C 1
ATOM 5751 O O . MET A 1 716 ? -5.296 34.090 14.574 1.00 78.25 716 MET A O 1
ATOM 5755 N N . ASP A 1 717 ? -4.339 33.106 16.358 1.00 78.81 717 ASP A N 1
ATOM 5756 C CA . ASP A 1 717 ? -3.500 32.215 15.562 1.00 78.81 717 ASP A CA 1
ATOM 5757 C C . ASP A 1 717 ? -4.359 31.215 14.769 1.00 78.81 717 ASP A C 1
ATOM 5759 O O . ASP A 1 717 ? -5.281 30.589 15.300 1.00 78.81 717 ASP A O 1
ATOM 5763 N N . THR A 1 718 ? -4.035 31.070 13.484 1.00 76.88 718 THR A N 1
ATOM 5764 C CA . THR A 1 718 ? -4.743 30.210 12.525 1.00 76.88 718 THR A CA 1
ATOM 5765 C C . THR A 1 718 ? -4.800 28.757 12.978 1.00 76.88 718 THR A C 1
ATOM 5767 O O . THR A 1 718 ? -5.834 28.110 12.822 1.00 76.88 718 THR A O 1
ATOM 5770 N N . VAL A 1 719 ? -3.729 28.260 13.599 1.00 76.12 719 VAL A N 1
ATOM 5771 C CA . VAL A 1 719 ? -3.656 26.884 14.097 1.00 76.12 719 VAL A CA 1
ATOM 5772 C C . VAL A 1 719 ? -4.673 26.676 15.215 1.00 76.12 719 VAL A C 1
ATOM 5774 O O . VAL A 1 719 ? -5.479 25.753 15.153 1.00 76.12 719 VAL A O 1
ATOM 5777 N N . ASN A 1 720 ? -4.712 27.578 16.195 1.00 76.69 720 ASN A N 1
ATOM 5778 C CA . ASN A 1 720 ? -5.669 27.501 17.301 1.00 76.69 720 ASN A CA 1
ATOM 5779 C C . ASN A 1 720 ? -7.122 27.659 16.836 1.00 76.69 720 ASN A C 1
ATOM 5781 O O . ASN A 1 720 ? -8.015 27.009 17.378 1.00 76.69 720 ASN A O 1
ATOM 5785 N N . PHE A 1 721 ? -7.370 28.490 15.819 1.00 79.25 721 PHE A N 1
ATOM 5786 C CA . PHE A 1 721 ? -8.707 28.662 15.253 1.00 79.25 721 PHE A CA 1
ATOM 5787 C C . PHE A 1 721 ? -9.225 27.389 14.584 1.00 79.25 721 PHE A C 1
ATOM 5789 O O . PHE A 1 721 ? -10.367 27.015 14.797 1.00 79.25 721 PHE A O 1
ATOM 5796 N N . VAL A 1 722 ? -8.387 26.671 13.843 1.00 75.62 722 VAL A N 1
ATOM 5797 C CA . VAL A 1 722 ? -8.776 25.419 13.170 1.00 75.62 722 VAL A CA 1
ATOM 5798 C C . VAL A 1 722 ? -8.982 24.255 14.167 1.00 75.62 722 VAL A C 1
ATOM 5800 O O . VAL A 1 722 ? -9.571 23.222 13.839 1.00 75.62 722 VAL A O 1
ATOM 5803 N N . LEU A 1 723 ? -8.528 24.414 15.414 1.00 77.56 723 LEU A N 1
ATOM 5804 C CA . LEU A 1 723 ? -8.600 23.398 16.470 1.00 77.56 723 LEU A CA 1
ATOM 5805 C C . LEU A 1 723 ? -9.716 23.612 17.492 1.00 77.56 723 LEU A C 1
ATOM 5807 O O . LEU A 1 723 ? -9.893 22.752 18.361 1.00 77.56 723 LEU A O 1
ATOM 5811 N N . ARG A 1 724 ? -10.442 24.734 17.442 1.00 82.31 724 ARG A N 1
ATOM 5812 C CA . ARG A 1 724 ? -11.562 24.966 18.364 1.00 82.31 724 ARG A CA 1
ATOM 5813 C C . ARG A 1 724 ? -12.771 24.108 17.973 1.00 82.31 724 ARG A C 1
ATOM 5815 O O . ARG A 1 724 ? -12.921 23.788 16.789 1.00 82.31 724 ARG A O 1
ATOM 5822 N N . PRO A 1 725 ? -13.647 23.776 18.934 1.00 79.94 725 PRO A N 1
ATOM 5823 C CA . PRO A 1 725 ? -14.902 23.123 18.622 1.00 79.94 725 PRO A CA 1
ATOM 5824 C C . PRO A 1 725 ? -15.944 24.069 18.010 1.00 79.94 725 PRO A C 1
ATOM 5826 O O . PRO A 1 725 ? -15.872 25.289 18.202 1.00 79.94 725 PRO A O 1
ATOM 5829 N N . PHE A 1 726 ? -16.921 23.499 17.299 1.00 81.56 726 PHE A N 1
ATOM 5830 C CA . PHE A 1 726 ? -18.079 24.241 16.785 1.00 81.56 726 PHE A CA 1
ATOM 5831 C C . PHE A 1 726 ? -19.003 24.709 17.899 1.00 81.56 726 PHE A C 1
ATOM 5833 O O . PHE A 1 726 ? -19.280 23.973 18.849 1.00 81.56 726 PHE A O 1
ATOM 5840 N N . ASN A 1 727 ? -19.535 25.921 17.752 1.00 85.19 727 ASN A N 1
ATOM 5841 C CA . ASN A 1 727 ? -20.667 26.358 18.559 1.00 85.19 727 ASN A CA 1
ATOM 5842 C C . ASN A 1 727 ? -21.994 25.796 17.997 1.00 85.19 727 ASN A C 1
ATOM 5844 O O . ASN A 1 727 ? -22.041 25.210 16.916 1.00 85.19 727 ASN A O 1
ATOM 5848 N N . LYS A 1 728 ? -23.092 25.951 18.746 1.00 84.50 728 LYS A N 1
ATOM 5849 C CA . LYS A 1 728 ? -24.395 25.379 18.367 1.00 84.50 728 LYS A CA 1
ATOM 5850 C C . LYS A 1 728 ? -24.945 25.951 17.049 1.00 84.50 728 LYS A C 1
ATOM 5852 O O . LYS A 1 728 ? -25.471 25.191 16.249 1.00 84.50 728 LYS A O 1
ATOM 5857 N N . GLN A 1 729 ? -24.791 27.255 16.819 1.00 85.31 729 GLN A N 1
ATOM 5858 C CA . GLN A 1 729 ? -25.258 27.916 15.593 1.00 85.31 729 GLN A CA 1
ATOM 5859 C C . GLN A 1 729 ? -24.447 27.464 14.372 1.00 85.31 729 GLN A C 1
ATOM 5861 O O . GLN A 1 729 ? -25.011 27.110 13.345 1.00 85.31 729 GLN A O 1
ATOM 5866 N N . GLU A 1 730 ? -23.123 27.394 14.520 1.00 85.56 730 GLU A N 1
ATOM 5867 C CA . GLU A 1 730 ? -22.195 26.878 13.511 1.00 85.56 730 GLU A CA 1
ATOM 5868 C C . GLU A 1 730 ? -22.523 25.431 13.130 1.00 85.56 730 GLU A C 1
ATOM 5870 O O . GLU A 1 730 ? -22.426 25.060 11.964 1.00 85.56 730 GLU A O 1
ATOM 5875 N N . ARG A 1 731 ? -22.937 24.615 14.105 1.00 86.31 731 ARG A N 1
ATOM 5876 C CA . ARG A 1 731 ? -23.356 23.231 13.874 1.00 86.31 731 ARG A CA 1
ATOM 5877 C C . ARG A 1 731 ? -24.661 23.137 13.086 1.00 86.31 731 ARG A C 1
ATOM 5879 O O . ARG A 1 731 ? -24.705 22.389 12.121 1.00 86.31 731 ARG A O 1
ATOM 5886 N N . GLU A 1 732 ? -25.680 23.912 13.454 1.00 87.19 732 GLU A N 1
ATOM 5887 C CA . GLU A 1 732 ? -26.957 23.952 12.722 1.00 87.19 732 GLU A CA 1
ATOM 5888 C C . GLU A 1 732 ? -26.751 24.377 11.255 1.00 87.19 732 GLU A C 1
ATOM 5890 O O . GLU A 1 732 ? -27.326 23.793 10.335 1.00 87.19 732 GLU A O 1
ATOM 5895 N N . GLU A 1 733 ? -25.869 25.350 11.022 1.00 88.12 733 GLU A N 1
ATOM 5896 C CA . GLU A 1 733 ? -25.518 25.810 9.679 1.00 88.12 733 GLU A CA 1
ATOM 5897 C C . GLU A 1 733 ? -24.704 24.765 8.885 1.00 88.12 733 GLU A C 1
ATOM 5899 O O . GLU A 1 733 ? -24.922 24.569 7.681 1.00 88.12 733 GLU A O 1
ATOM 5904 N N . LEU A 1 734 ? -23.796 24.042 9.549 1.00 88.06 734 LEU A N 1
ATOM 5905 C CA . LEU A 1 734 ? -23.045 22.940 8.942 1.00 88.06 734 LEU A CA 1
ATOM 5906 C C . LEU A 1 734 ? -23.931 21.746 8.592 1.00 88.06 734 LEU A C 1
ATOM 5908 O O . LEU A 1 734 ? -23.767 21.198 7.506 1.00 88.06 734 LEU A O 1
ATOM 5912 N N . ASP A 1 735 ? -24.895 21.380 9.436 1.00 87.50 735 ASP A N 1
ATOM 5913 C CA . ASP A 1 735 ? -25.818 20.273 9.164 1.00 87.50 735 ASP A CA 1
ATOM 5914 C C . ASP A 1 735 ? -26.623 20.527 7.875 1.00 87.50 735 ASP A C 1
ATOM 5916 O O . ASP A 1 735 ? -26.742 19.644 7.016 1.00 87.50 735 ASP A O 1
ATOM 5920 N N . PHE A 1 736 ? -27.102 21.762 7.677 1.00 88.31 736 PHE A N 1
ATOM 5921 C CA . PHE A 1 736 ? -27.741 22.180 6.422 1.00 88.31 736 PHE A CA 1
ATOM 5922 C C . PHE A 1 736 ? -26.771 22.110 5.233 1.00 88.31 736 PHE A C 1
ATOM 5924 O O . PHE A 1 736 ? -27.106 21.636 4.142 1.00 88.31 736 PHE A O 1
ATOM 5931 N N . THR A 1 737 ? -25.534 22.548 5.447 1.00 90.06 737 THR A N 1
ATOM 5932 C CA . THR A 1 737 ? -24.481 22.529 4.428 1.00 90.06 737 THR A CA 1
ATOM 5933 C C . THR A 1 737 ? -24.104 21.108 4.018 1.00 90.06 737 THR A C 1
ATOM 5935 O O . THR A 1 737 ? -23.886 20.847 2.833 1.00 90.06 737 THR A O 1
ATOM 5938 N N . PHE A 1 738 ? -24.073 20.166 4.959 1.00 90.56 738 PHE A N 1
ATOM 5939 C CA . PHE A 1 738 ? -23.803 18.760 4.686 1.00 90.56 738 PHE A CA 1
ATOM 5940 C C . PHE A 1 738 ? -24.908 18.129 3.848 1.00 90.56 738 PHE A C 1
ATOM 5942 O O . PHE A 1 738 ? -24.596 17.436 2.880 1.00 90.56 738 PHE A O 1
ATOM 5949 N N . GLN A 1 739 ? -26.181 18.435 4.120 1.00 89.94 739 GLN A N 1
ATOM 5950 C CA . GLN A 1 739 ? -27.282 18.016 3.244 1.00 89.94 739 GLN A CA 1
ATOM 5951 C C . GLN A 1 739 ? -27.091 18.542 1.816 1.00 89.94 739 GLN A C 1
ATOM 5953 O O . GLN A 1 739 ? -27.142 17.772 0.855 1.00 89.94 739 GLN A O 1
ATOM 5958 N N . HIS A 1 740 ? -26.768 19.829 1.673 1.00 90.44 740 HIS A N 1
ATOM 5959 C CA . HIS A 1 740 ? -26.506 20.423 0.364 1.00 90.44 740 HIS A CA 1
ATOM 5960 C C . HIS A 1 740 ? -25.309 19.772 -0.352 1.00 90.44 740 HIS A C 1
ATOM 5962 O O . HIS A 1 740 ? -25.340 19.536 -1.562 1.00 90.44 740 HIS A O 1
ATOM 5968 N N . GLY A 1 741 ? -24.251 19.440 0.386 1.00 89.94 741 GLY A N 1
ATOM 5969 C CA . GLY A 1 741 ? -23.092 18.756 -0.169 1.00 89.94 741 GLY A CA 1
ATOM 5970 C C . GLY A 1 741 ? -23.368 17.291 -0.552 1.00 89.94 741 GLY A C 1
ATOM 5971 O O . GLY A 1 741 ? -22.775 16.806 -1.516 1.00 89.94 741 GLY A O 1
ATOM 5972 N N . ILE A 1 742 ? -24.271 16.589 0.145 1.00 90.75 742 ILE A N 1
ATOM 5973 C CA . ILE A 1 742 ? -24.707 15.232 -0.227 1.00 90.75 742 ILE A CA 1
ATOM 5974 C C . ILE A 1 742 ? -25.402 15.285 -1.589 1.00 90.75 742 ILE A C 1
ATOM 5976 O O . ILE A 1 742 ? -25.042 14.533 -2.499 1.00 90.75 742 ILE A O 1
ATOM 5980 N N . ASP A 1 743 ? -26.327 16.229 -1.772 1.00 90.62 743 ASP A N 1
ATOM 5981 C CA . ASP A 1 743 ? -27.005 16.436 -3.055 1.00 90.62 743 ASP A CA 1
ATOM 5982 C C . ASP A 1 743 ? -26.016 16.804 -4.165 1.00 90.62 743 ASP A C 1
ATOM 5984 O O . ASP A 1 743 ? -26.085 16.273 -5.277 1.00 90.62 743 ASP A O 1
ATOM 5988 N N . ALA A 1 744 ? -25.024 17.642 -3.858 1.00 90.44 744 ALA A N 1
ATOM 5989 C CA . ALA A 1 744 ? -23.964 17.977 -4.798 1.00 90.44 744 ALA A CA 1
ATOM 5990 C C . ALA A 1 744 ? -23.168 16.751 -5.264 1.00 90.44 744 ALA A C 1
ATOM 5992 O O . ALA A 1 744 ? -22.815 16.662 -6.444 1.00 90.44 744 ALA A O 1
ATOM 5993 N N . ILE A 1 745 ? -22.887 15.804 -4.368 1.00 89.12 745 ILE A N 1
ATOM 5994 C CA . ILE A 1 745 ? -22.150 14.575 -4.685 1.00 89.12 745 ILE A CA 1
ATOM 5995 C C . ILE A 1 745 ? -23.013 13.608 -5.494 1.00 89.12 745 ILE A C 1
ATOM 5997 O O . ILE A 1 745 ? -22.521 13.028 -6.463 1.00 89.12 745 ILE A O 1
ATOM 6001 N N . ARG A 1 746 ? -24.308 13.496 -5.184 1.00 89.06 746 ARG A N 1
ATOM 6002 C CA . ARG A 1 746 ? -25.263 12.739 -6.011 1.00 89.06 746 ARG A CA 1
ATOM 6003 C C . ARG A 1 746 ? -25.304 13.282 -7.439 1.00 89.06 746 ARG A C 1
ATOM 6005 O O . ARG A 1 746 ? -25.138 12.520 -8.389 1.00 89.06 746 ARG A O 1
ATOM 6012 N N . ILE A 1 747 ? -25.426 14.602 -7.595 1.00 89.12 747 ILE A N 1
ATOM 6013 C CA . ILE A 1 747 ? -25.392 15.276 -8.904 1.00 89.12 747 ILE A CA 1
ATOM 6014 C C . ILE A 1 747 ? -24.040 15.052 -9.595 1.00 89.12 747 ILE A C 1
ATOM 6016 O O . ILE A 1 747 ? -24.000 14.772 -10.791 1.00 89.12 747 ILE A O 1
ATOM 6020 N N . LEU A 1 748 ? -22.926 15.134 -8.861 1.00 88.38 748 LEU A N 1
ATOM 6021 C CA . LEU A 1 748 ? -21.581 14.931 -9.410 1.00 88.38 748 LEU A CA 1
ATOM 6022 C C . LEU A 1 748 ? -21.431 13.544 -10.041 1.00 88.38 748 LEU A C 1
ATOM 6024 O O . LEU A 1 748 ? -20.855 13.430 -11.123 1.00 88.38 748 LEU A O 1
ATOM 6028 N N . LEU A 1 749 ? -21.938 12.512 -9.367 1.00 84.88 749 LEU A N 1
ATOM 6029 C CA . LEU A 1 749 ? -21.807 11.121 -9.795 1.00 84.88 749 LEU A CA 1
ATOM 6030 C C . LEU A 1 749 ? -22.812 10.733 -10.886 1.00 84.88 749 LEU A C 1
ATOM 6032 O O . LEU A 1 749 ? -22.453 9.964 -11.776 1.00 84.88 749 LEU A O 1
ATOM 6036 N N . LEU A 1 750 ? -24.042 11.257 -10.832 1.00 83.38 750 LEU A N 1
ATOM 6037 C CA . LEU A 1 750 ? -25.122 10.896 -11.759 1.00 83.38 750 LEU A CA 1
ATOM 6038 C C . LEU A 1 750 ? -25.174 11.785 -13.009 1.00 83.38 750 LEU A C 1
ATOM 6040 O O . LEU A 1 750 ? -25.446 11.298 -14.102 1.00 83.38 750 LEU A O 1
ATOM 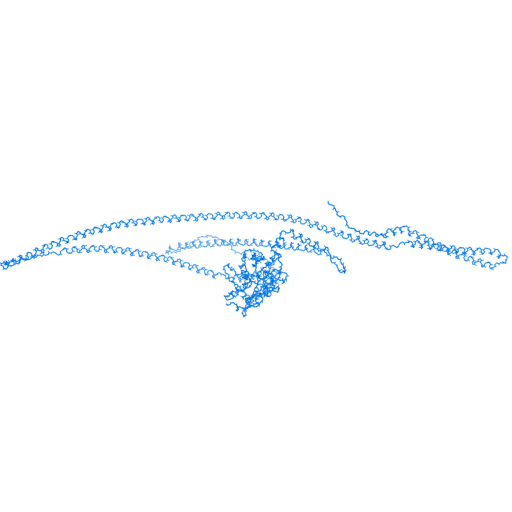6044 N N . GLU A 1 751 ? -24.919 13.084 -12.858 1.00 84.56 751 GLU A N 1
ATOM 6045 C CA . GLU A 1 751 ? -25.126 14.093 -13.906 1.00 84.56 751 GLU A CA 1
ATOM 6046 C C . GLU A 1 751 ? -23.821 14.791 -14.340 1.00 84.56 751 GLU A C 1
ATOM 6048 O O . GLU A 1 751 ? -23.793 15.496 -15.352 1.00 84.56 751 GLU A O 1
ATOM 6053 N N . GLY A 1 752 ? -22.724 14.575 -13.606 1.00 84.56 752 GLY A N 1
ATOM 6054 C CA . GLY A 1 752 ? -21.376 15.021 -13.953 1.00 84.56 752 GLY A CA 1
ATOM 6055 C C . GLY A 1 752 ? -20.920 16.326 -13.287 1.00 84.56 752 GLY A C 1
ATOM 6056 O O . GLY A 1 752 ? -21.684 17.084 -12.685 1.00 84.56 752 GLY A O 1
ATOM 6057 N N . PHE A 1 753 ? -19.618 16.611 -13.422 1.00 87.62 753 PHE A N 1
ATOM 6058 C CA . PHE A 1 753 ? -18.933 17.684 -12.688 1.00 87.62 753 PHE A CA 1
ATOM 6059 C C . PHE A 1 753 ? -19.509 19.081 -12.929 1.00 87.62 753 PHE A C 1
ATOM 6061 O O . PHE A 1 753 ? -19.701 19.825 -11.974 1.00 87.62 753 PHE A O 1
ATOM 6068 N N . ASN A 1 754 ? -19.800 19.451 -14.180 1.00 89.12 754 ASN A N 1
ATOM 6069 C CA . ASN A 1 754 ? -20.241 20.812 -14.502 1.00 89.12 754 ASN A CA 1
ATOM 6070 C C . ASN A 1 754 ? -21.568 21.163 -13.819 1.00 89.12 754 ASN A C 1
ATOM 6072 O O . ASN A 1 754 ? -21.696 22.248 -13.262 1.00 89.12 754 ASN A O 1
ATOM 6076 N N . ARG A 1 755 ? -22.529 20.230 -13.808 1.00 90.19 755 ARG A N 1
ATOM 6077 C CA . ARG A 1 755 ? -23.845 20.452 -13.199 1.00 90.19 755 ARG A CA 1
ATOM 6078 C C . ARG A 1 755 ? -23.752 20.532 -11.677 1.00 90.19 755 ARG A C 1
ATOM 6080 O O . ARG A 1 755 ? -24.327 21.443 -11.087 1.00 90.19 755 ARG A O 1
ATOM 6087 N N . SER A 1 756 ? -22.948 19.660 -11.063 1.00 89.62 756 SER A N 1
ATOM 6088 C CA . SER A 1 756 ? -22.652 19.724 -9.625 1.00 89.62 756 SER A CA 1
ATOM 6089 C C . SER A 1 756 ? -21.932 21.022 -9.247 1.00 89.62 756 SER A C 1
ATOM 6091 O O . SER A 1 756 ? -22.308 21.687 -8.287 1.00 89.62 756 SER A O 1
ATOM 6093 N N . ALA A 1 757 ? -20.955 21.457 -10.048 1.00 90.00 757 ALA A N 1
ATOM 6094 C CA . ALA A 1 757 ? -20.235 22.701 -9.807 1.00 90.00 757 ALA A CA 1
ATOM 6095 C C . ALA A 1 757 ? -21.147 23.927 -9.923 1.00 90.00 757 ALA A C 1
ATOM 6097 O O . ALA A 1 757 ? -21.021 24.841 -9.115 1.00 90.00 757 ALA A O 1
ATOM 6098 N N . THR A 1 758 ? -22.078 23.955 -10.882 1.00 90.81 758 THR A N 1
ATOM 6099 C CA . THR A 1 758 ? -23.091 25.017 -10.968 1.00 90.81 758 THR A CA 1
ATOM 6100 C C . THR A 1 758 ? -24.019 25.003 -9.756 1.00 90.81 758 THR A C 1
ATOM 6102 O O . THR A 1 758 ? -24.274 26.065 -9.200 1.00 90.81 758 THR A O 1
ATOM 6105 N N . PHE A 1 759 ? -24.474 23.827 -9.316 1.00 90.50 759 PHE A N 1
ATOM 6106 C CA . PHE A 1 759 ? -25.325 23.680 -8.134 1.00 90.50 759 PHE A CA 1
ATOM 6107 C C . PHE A 1 759 ? -24.634 24.209 -6.868 1.00 90.50 759 PHE A C 1
ATOM 6109 O O . PHE A 1 759 ? -25.149 25.131 -6.243 1.00 90.50 759 PHE A O 1
ATOM 6116 N N . VAL A 1 760 ? -23.426 23.720 -6.568 1.00 90.38 760 VAL A N 1
ATOM 6117 C CA . VAL A 1 760 ? -22.647 24.103 -5.375 1.00 90.38 760 VAL A CA 1
ATOM 6118 C C . VAL A 1 760 ? -22.217 25.566 -5.398 1.00 90.38 760 VAL A C 1
ATOM 6120 O O . VAL A 1 760 ? -22.257 26.246 -4.379 1.00 90.38 760 VAL A O 1
ATOM 6123 N N . ASN A 1 761 ? -21.749 26.056 -6.548 1.00 90.44 761 ASN A N 1
ATOM 6124 C CA . ASN A 1 761 ? -21.171 27.397 -6.630 1.00 90.44 761 ASN A CA 1
ATOM 6125 C C . ASN A 1 761 ? -22.236 28.492 -6.828 1.00 90.44 761 ASN A C 1
ATOM 6127 O O . ASN A 1 761 ? -21.891 29.676 -6.796 1.00 90.44 761 ASN A O 1
ATOM 6131 N N . SER A 1 762 ? -23.503 28.125 -7.053 1.00 83.56 762 SER A N 1
ATOM 6132 C CA . SER A 1 762 ? -24.612 29.079 -7.106 1.00 83.56 762 SER A CA 1
ATOM 6133 C C . SER A 1 762 ? -24.927 29.625 -5.710 1.00 83.56 762 SER A C 1
ATOM 6135 O O . SER A 1 762 ? -24.901 28.903 -4.718 1.00 83.56 762 SER A O 1
ATOM 6137 N N . ALA A 1 763 ? -25.178 30.930 -5.606 1.00 55.66 763 ALA A N 1
ATOM 6138 C CA . ALA A 1 763 ? -25.473 31.553 -4.322 1.00 55.66 763 ALA A CA 1
ATOM 6139 C C . ALA A 1 763 ? -26.901 31.198 -3.879 1.00 55.66 763 ALA A C 1
ATOM 6141 O O . ALA A 1 763 ? -27.862 31.667 -4.485 1.00 55.66 763 ALA A O 1
ATOM 6142 N N . ARG A 1 764 ? -27.043 30.420 -2.802 1.00 57.31 764 ARG A N 1
ATOM 6143 C CA . ARG A 1 764 ? -28.269 30.398 -1.995 1.00 57.31 764 ARG A CA 1
ATOM 6144 C C . ARG A 1 764 ? -28.017 31.162 -0.702 1.00 57.31 764 ARG A C 1
ATOM 6146 O O . ARG A 1 764 ? -27.124 30.805 0.061 1.00 57.31 764 ARG A O 1
ATOM 6153 N N . SER A 1 765 ? -28.775 32.233 -0.487 1.00 44.34 765 SER A N 1
ATOM 6154 C CA . SER A 1 765 ? -28.928 32.844 0.831 1.00 44.34 765 SER A CA 1
ATOM 6155 C C . SER A 1 765 ? -29.869 31.976 1.668 1.00 44.34 765 SER A C 1
ATOM 6157 O O . SER A 1 765 ? -30.824 31.396 1.152 1.00 44.34 765 SER A O 1
ATOM 6159 N N . MET A 1 766 ? -29.599 31.895 2.967 1.00 43.44 766 MET A N 1
ATOM 6160 C CA . MET A 1 766 ? -30.335 31.094 3.955 1.00 43.44 766 MET A CA 1
ATOM 6161 C C . MET A 1 766 ? -31.794 31.563 4.182 1.00 43.44 766 MET A C 1
ATOM 6163 O O . MET A 1 766 ? -32.508 31.002 4.999 1.00 43.44 766 MET A O 1
ATOM 6167 N N . GLU A 1 767 ? -32.264 32.576 3.448 1.00 40.12 767 GLU A N 1
ATOM 6168 C CA . GLU A 1 767 ? -33.559 33.245 3.650 1.00 40.12 767 GLU A CA 1
ATOM 6169 C C . GLU A 1 767 ? -34.763 32.557 2.973 1.00 40.12 767 GLU A C 1
ATOM 6171 O O . GLU A 1 767 ? -35.872 33.070 3.058 1.00 40.12 767 GLU A O 1
ATOM 6176 N N . GLN A 1 768 ? -34.598 31.417 2.290 1.00 37.44 768 GLN A N 1
ATOM 6177 C CA . GLN A 1 768 ? -35.687 30.813 1.494 1.00 37.44 768 GLN A CA 1
ATOM 6178 C C . GLN A 1 768 ? -36.293 29.505 2.026 1.00 37.44 768 GLN A C 1
ATOM 6180 O O . GLN A 1 768 ? -37.062 28.867 1.311 1.00 37.44 768 GLN A O 1
ATOM 6185 N N . CYS A 1 769 ? -36.030 29.109 3.269 1.00 33.88 769 CYS A N 1
ATOM 6186 C CA . CYS A 1 769 ? -36.780 28.025 3.918 1.00 33.88 769 CYS A CA 1
ATOM 6187 C C . CYS A 1 769 ? -37.126 28.423 5.356 1.00 33.88 769 CYS A C 1
ATOM 6189 O O . CYS A 1 769 ? -36.463 28.007 6.300 1.00 33.88 769 CYS A O 1
ATOM 6191 N N . SER A 1 770 ? -38.139 29.283 5.484 1.00 30.30 770 SER A N 1
ATOM 6192 C CA . SER A 1 770 ? -38.948 29.447 6.701 1.00 30.30 770 SER A CA 1
ATOM 6193 C C . SER A 1 770 ? -40.230 28.645 6.556 1.00 30.30 770 SER A C 1
ATOM 6195 O O . SER A 1 770 ? -40.792 28.694 5.435 1.00 30.30 770 SER A O 1
#

Radius of gyration: 69.03 Å; chains: 1; bounding box: 184×67×246 Å